Protein 8Z62 (pdb70)

Solvent-accessible surface area: 34309 Å² total; per-residue (Å²): 133,138,16,134,0,95,91,1,6,92,29,0,2,0,20,5,55,121,13,20,0,29,21,0,1,22,22,0,50,0,68,12,110,46,49,19,72,41,15,62,50,70,9,6,101,48,33,139,16,83,69,54,3,111,36,4,66,102,51,144,18,28,124,106,7,66,39,4,0,0,0,0,27,0,2,59,28,133,22,0,28,110,9,0,53,88,3,0,100,106,34,15,63,24,137,6,132,23,98,24,7,91,91,49,79,61,3,44,6,24,0,25,0,12,2,10,77,72,35,32,27,27,30,29,90,8,42,18,76,5,10,70,31,14,182,94,0,42,4,0,5,111,89,14,92,101,1,20,136,7,0,92,56,1,23,154,142,0,122,24,135,34,10,65,107,202,113,12,22,0,0,0,0,3,0,8,1,0,33,100,53,40,25,6,0,0,4,0,0,0,36,48,96,21,130,95,108,103,22,0,41,112,20,0,115,63,14,54,0,1,7,9,3,64,15,88,74,136,33,11,36,19,111,22,145,48,66,72,16,84,45,70,72,7,0,92,0,99,5,67,43,0,18,0,2,3,21,4,27,1,133,8,17,12,0,0,33,0,0,23,39,0,1,106,4,1,32,156,3,14,80,42,47,90,0,3,1,0,46,5,16,1,0,12,11,0,0,8,1,10,101,139,62,40,92,7,25,0,8,26,77,40,38,39,3,7,77,0,0,101,64,1,9,136,96,31,105,18,137,30,70,6,81,97,16,105,6,80,98,13,100,1,104,65,57,76,0,0,0,0,37,14,69,139,116,4,5,95,118,7,0,105,56,0,27,145,78,8,12,99,6,0,0,2,0,7,42,38,12,94,67,0,12,63,5,35,170,92,56,0,26,138,12,0,86,45,78,68,10,29,0,0,0,0,34,0,8,6,11,63,7,6,0,0,0,20,0,33,68,173,134,135,18,126,1,93,107,3,18,108,42,0,3,0,28,6,54,135,21,23,0,29,17,0,1,22,19,0,52,0,64,14,102,57,48,14,60,34,11,50,66,66,11,4,122,64,29,142,25,97,68,52,3,110,34,4,72,100,41,137,16,19,124,120,8,93,39,3,0,0,1,0,27,0,1,75,41,168,26,1,28,109,9,0,49,94,4,0,97,103,36,9,61,24,143,8,133,21,104,24,7,91,93,52,78,63,2,40,5,22,0,31,1,10,1,9,71,67,35,19,24,28,34,28,98,6,39,18,74,6,9,69,44,8,129,97,0,45,4,0,4,97,79,14,91,111,0,10,114,6,0,88,52,1,24,149,119,0,121,22,133,32,10,67,107,174,108,13,18,0,0,0,0,6,0,9,1,0,28,102,57,41,23,9,0,0,4,0,2,0,24,47,94,31,128,93,112,105,8,0,44,104,21,0,113,70,14,55,0,0,7,8,3,51,14,63,111,123,31,12,44,36,115,26,121,44,68,67,14,83,44,64,75,8,0,96,0,98,5,63,43,0,15,0,2,2,21,4,19,2,131,8,18,12,0,0,34,0,0,22,44,0,2,101,6,0,32,148,3,15,80,43,48,89,0,3,1,0,42,5,19,1,0,10,9,0,0,5,2,10,103,138,63,38,92,8,24,0,7,25,83,40,35,41,3,5,81,0,0,100,66,0,8,138,96,31,105,19,139,21,76,9,84,108,18,103,6,86,101,14,91,2,119,63,55,73,0,0,0,0,37,17,64,158,125,6,6,105,122,11,0,125,58,0,20,132,86,8,12,99,6,0,0,2,1,8,52,34,14,102,73,0,8,66,4,36,152,97,62,0,23,144,14,0,96,45,75,60,9,30,0,0,0,0,36,0,6,5,12,74,8,5,0,0,0,19,0,30,70,182

Nearest PDB structures (foldseek):
  8z62-assembly2_B  TM=1.000E+00  e=2.635E-93  Pyrococcus horikoshii OT3
  2jjq-assembly1_A  TM=8.998E-01  e=5.310E-49  Pyrococcus abyssi
  2vs1-assembly1_A  TM=9.097E-01  e=4.365E-47  Pyrococcus abyssi
  5xj1-assembly1_A  TM=8.289E-01  e=2.070E-36  Streptococcus pneumoniae TIGR4
  1uwv-assembly1_A  TM=7.934E-01  e=5.322E-33  Escherichia coli K-12

Radius of gyration: 30.61 Å; Cα contacts (8 Å, |Δi|>4): 1945; chains: 2; bounding box: 78×83×60 Å

Foldseek 3Di:
DWAFFAAAALQRFTDDPQETEFLAHHQWTKAADDWDDDPNGTYGPAIATPAAGPQFDPDVLGHGSDSDFFRQQRGDQVSLQVSLQVSLCVQQVDRAHEDEFPDQAQFFQKFKWWQEPVGTDTDDPDDSDTGDHCVSGRRHDPCVVLQRVLVVQLCVVVVWFGCHPQFTFWTIWMWGAQPPPGAIETETEGQDDDDPLVSNCVSVVVHQWYKYFHCPDPDNDRHHHIDTSDHDQWDWHAAPNFTFTHHSHFDDQTGRRLLVVVLVVQLVQDDDQEEEEELCFLNSNQQSSQVVPGAYEYEHQDPVRQVRNVVSCVVRVGDYHGDHDHSLPDQAAPGAEYEYEDPQQECPPSLQVCQPRHHFKYKYKDQHSNNVSVSCVVHNVNFKDWDHKHWYCRNPSGSTIIMITIIGGD/DWAFFAAADLQGFTDDPQETEFLAHHQWTKAADDWDDDVNGTYGPAIATPAAGPQFDPDVLGGGSDLDFFRQQRGDQVSLQVSLQVSLCVQQVDRAHEDEQPDQAQFWQKFKWWQEPVGTAGDDPDDVDGGPHCVSPRRHHPCVVLLRVLVVQLCVVVVWFGCNPQDTFWTIWMKGAQPVPGAIETETEGQDDDDPLPSNCVSVVVHQWYKYFHCPDPDPDGHHHIDTSDHDQWDWHAAPRFTFTHHSHFDDQTGRRLLVVVLVVQVVQDDDQEEEEECCFLNSNQQSSQVVPGAYEYEHQDPVSQVRNVVSCVVRVGDYHYYNDHSLPDQQPPGAEYEYEDPPQACPPSLQVCQPRHHFKYKYKDQPSNNVSCSCVVHNVNFKDWDHKHWYCRDPSGSTIIMITIIGGD

Secondary structure (DSSP, 8-state):
-EEE---B-TTSPEEETTEEETT--TT-EEEEEEEEEETTEEEEEEEEEEE--TTBPSSGGGT-S--SSBTTTTB-HHHHHHHHHHHHHHHHS---EEEPPS--SS-BSEEEEEEETTEEEE--SSSS-SBS-TTTS--S-TTHHHHHHHHHHHHHHTT---B-SS--SEEEEEEEE-TTT--EEEEEEESS----HHHHHHHTTT-SEEEEEE-SS--SS---EEEEEEE-SSEEEEETTEEEEE-TT----SBTTTHHHHHHHHHHH--SSEEEEES--SSHHHHHHHHTT-EEEEEES-HHHHHHHHHHHHHHT---EEEES-GGGS--TT-SEEEE---TT-STTHHHHHHHH--SEEEEEES-HHHHHHHHHHTGGGTEEEEEEEEE--STTS---EEEEEEEE-/-EEE---B-TTSPEEETTEEETT--TT-EEEEEEEEE-SS-EEEEEEEEEE--TTBPSSGGGT-S--SSBTTTTB-HHHHHHHHHHHHHHHH----EEEPPS--SS-BSEEEEEEETTEEEE--SSSS-SBS-TTSS--S-TTHHHHHHHHHHHHHHTT---B-SS--SEEEEEEEE-TTT--EEEEEEESS----HHHHHHHTTT-SEEEEEE-SS-SSS---EEEEEEE-S-EEEEETTEEEEE-TT----SBTTTHHHHHHHHHHH--SSEEEEES-TTSHHHHHHHHTT-EEEEEES-HHHHHHHHHHHHHHT---EEEES-GGG---TT-SEEEE---TT-STTHHHHHHHH--SEEEEEES-HHHHHHHHHHTGGGTEEEEEEEEE--STTS---EEEEEEEE-

InterPro domains:
  IPR010280 (Uracil-5)-methyltransferase family [PF05958] (244-411)
  IPR010280 (Uracil-5)-methyltransferase family [PS51687] (70-412)
  IPR010280 (Uracil-5)-methyltransferase family [PTHR11061] (5-409)
  IPR012340 Nucleic acid-binding, OB-fold [G3DSA:2.40.50.140] (3-59)
  IPR029063 S-adenosyl-L-methionine-dependent methyltransferase superfamily [G3DSA:3.40.50.150] (71-406)
  IPR029063 S-adenosyl-L-methionine-dependent methyltransferase superfamily [SSF53335] (58-411)
  IPR030391 RNA methyltransferase TrmA, conserved site [PS01231] (394-404)
  IPR048845 tRNA (uracil(54)-C(5))/23S rRNA (uracil(747)-C(5))-methyltransferase, TRAM domain [PF21579] (3-57)

Sequence (820 aa):
MRGKITKINENGLGVLGNILVPFAYPGDEVEVTETRERFGKIIARDFKLMTPSPLRIPGKCSHFGKCGGCLWQGLRYREQLKLKEEIFKRITGIEAEIKGSPRIWYFRNISNFIITVNGIGFKEFGMPKTVVNIRRECPIFSERTPKYLKALKDFLRESNLKPWNWREGDVHYLQVREGKFTGEVMVNIIAHVPLNYREALMEAFNFADSIYWSLKADKKDDPRGFPTLVLGNEVIREKVEGITYLIHPSVFFQTNSYALPLLLKSVEKFCEGSKVLDLYSGIGTLSLYLAKRGFEVTGVEVNGTSVEMAKRSAEINSINATFIQGKAEDAELEGYETLIVDPPRKGLKEFSRRIVKKGPNTLIYVSCNPLRFILDYRNYLSEAYKVDDALLIDMFFPHTPHIEAVIKLVRRMRGKITKINENGLGVLGNILVPFAYPGDEVEVTETRERFGKIIARDFKLMTPSPLRIPGKCSHFGKCGGCLWQGLRYREQLKLKEEIFKRITGIEAEIKGSPRIWYFRNISNFIITVNGIGFKEFGMPKTVVNIRECPIFSERTPKYLKALKDFLRESNLKPWNWREGDVHYLQVREGKFTGEVMVNIIAHVPLNYREALMEAFNFADSIYWSLKADKKDDPRGFPTLVLGNEVIREKVEGITYLIHPSVFFQTNSYALPLLLKSVEKFCEGSKVLDLYSGIGTLSLYLAKRGFEVTGVEVNGTSVEMAKRSAEINSINATFIQGKAEDAELEGYETLIVDPPRKGLKEFSRRIVKKGPNTLIYVSCNPLRFILDYRNYLSEAYKVDDALLIDMFFPHTPHIEAVIKLVRR

B-factor: mean 48.15, std 21.45, range [0.5, 160.43]

Organism: Pyrococcus horikoshii (strain ATCC 700860 / DSM 12428 / JCM 9974 / NBRC 100139 / OT-3) (NCBI:txid70601)

Structure (mmCIF, N/CA/C/O backbone):
data_8Z62
#
_entry.id   8Z62
#
_cell.length_a   91.890
_cell.length_b   96.610
_cell.length_c   122.400
_cell.angle_alpha   90.00
_cell.angle_beta   90.00
_cell.angle_gamma   90.00
#
_symmetry.space_group_name_H-M   'P 21 21 21'
#
loop_
_entity.id
_entity.type
_entity.pdbx_description
1 polymer '23S rRNA (uracil(747)-C(5))-methyltransferase'
2 non-polymer 'SODIUM ION'
3 non-polymer 'SULFATE ION'
4 non-polymer 1,2-ETHANEDIOL
5 non-polymer DI(HYDROXYETHYL)ETHER
6 water water
#
loop_
_atom_site.group_PDB
_atom_site.id
_atom_site.type_symbol
_atom_site.label_atom_id
_atom_site.label_alt_id
_atom_site.label_comp_id
_atom_site.label_asym_id
_atom_site.label_entity_id
_atom_site.label_seq_id
_atom_site.pdbx_PDB_ins_code
_atom_site.Cartn_x
_atom_site.Cartn_y
_atom_site.Cartn_z
_atom_site.occupancy
_atom_site.B_iso_or_equiv
_atom_site.auth_seq_id
_atom_site.auth_comp_id
_atom_site.auth_asym_id
_atom_site.auth_atom_id
_atom_site.pdbx_PDB_model_num
ATOM 1 N N . MET A 1 3 ? -38.714 29.988 -19.734 1.00 64.83 3 MET A N 1
ATOM 2 C CA . MET A 1 3 ? -39.207 28.643 -19.315 1.00 70.00 3 MET A CA 1
ATOM 3 C C . MET A 1 3 ? -38.949 28.440 -17.822 1.00 64.44 3 MET A C 1
ATOM 4 O O . MET A 1 3 ? -37.826 28.539 -17.352 1.00 65.13 3 MET A O 1
ATOM 9 N N . ARG A 1 4 ? -40.013 28.133 -17.083 1.00 62.76 4 ARG A N 1
ATOM 10 C CA . ARG A 1 4 ? -39.956 27.908 -15.649 1.00 61.72 4 ARG A CA 1
ATOM 11 C C . ARG A 1 4 ? -40.526 26.515 -15.386 1.00 55.24 4 ARG A C 1
ATOM 12 O O . ARG A 1 4 ? -41.370 26.065 -16.149 1.00 55.78 4 ARG A O 1
ATOM 20 N N . GLY A 1 5 ? -40.048 25.806 -14.352 1.00 49.39 5 GLY A N 1
ATOM 21 C CA . GLY A 1 5 ? -40.557 24.472 -14.057 1.00 45.64 5 GLY A CA 1
ATOM 22 C C . GLY A 1 5 ? -39.783 23.771 -12.949 1.00 42.25 5 GLY A C 1
ATOM 23 O O . GLY A 1 5 ? -38.913 24.364 -12.338 1.00 40.15 5 GLY A O 1
ATOM 24 N N . LYS A 1 6 ? -40.125 22.505 -12.688 1.00 42.47 6 LYS A N 1
ATOM 25 C CA . LYS A 1 6 ? -39.441 21.698 -11.690 1.00 42.71 6 LYS A CA 1
ATOM 26 C C . LYS A 1 6 ? -38.550 20.693 -12.405 1.00 40.63 6 LYS A C 1
ATOM 27 O O . LYS A 1 6 ? -39.002 20.026 -13.333 1.00 43.06 6 LYS A O 1
ATOM 33 N N . ILE A 1 7 ? -37.293 20.595 -11.954 1.00 37.30 7 ILE A N 1
ATOM 34 C CA . ILE A 1 7 ? -36.326 19.665 -12.505 1.00 35.07 7 ILE A CA 1
ATOM 35 C C . ILE A 1 7 ? -36.734 18.256 -12.113 1.00 34.57 7 ILE A C 1
ATOM 36 O O . ILE A 1 7 ? -36.963 17.974 -10.944 1.00 32.97 7 ILE A O 1
ATOM 41 N N . THR A 1 8 ? -36.792 17.377 -13.107 1.00 36.65 8 THR A N 1
ATOM 42 C CA . THR A 1 8 ? -37.444 16.082 -12.951 1.00 40.84 8 THR A CA 1
ATOM 43 C C . THR A 1 8 ? -36.386 14.996 -12.753 1.00 40.39 8 THR A C 1
ATOM 44 O O . THR A 1 8 ? -36.521 14.160 -11.873 1.00 39.60 8 THR A O 1
ATOM 48 N N . LYS A 1 9 ? -35.325 15.024 -13.562 1.00 41.09 9 LYS A N 1
ATOM 49 C CA . LYS A 1 9 ? -34.219 14.108 -13.361 1.00 43.76 9 LYS A CA 1
ATOM 50 C C . LYS A 1 9 ? -32.903 14.809 -13.692 1.00 38.80 9 LYS A C 1
ATOM 51 O O . LYS A 1 9 ? -32.909 15.963 -14.073 1.00 35.34 9 LYS A O 1
ATOM 57 N N . ILE A 1 10 ? -31.775 14.113 -13.514 1.00 37.58 10 ILE A N 1
ATOM 58 C CA . ILE A 1 10 ? -30.526 14.515 -14.144 1.00 36.42 10 ILE A CA 1
ATOM 59 C C . ILE A 1 10 ? -30.279 13.582 -15.312 1.00 36.02 10 ILE A C 1
ATOM 60 O O . ILE A 1 10 ? -30.669 12.428 -15.245 1.00 38.93 10 ILE A O 1
ATOM 65 N N . ASN A 1 11 ? -29.575 14.088 -16.328 1.00 35.61 11 ASN A N 1
ATOM 66 C CA . ASN A 1 11 ? -29.183 13.304 -17.485 1.00 35.97 11 ASN A CA 1
ATOM 67 C C . ASN A 1 11 ? -27.880 12.573 -17.160 1.00 37.49 11 ASN A C 1
ATOM 68 O O . ASN A 1 11 ? -27.384 12.657 -16.033 1.00 37.47 11 ASN A O 1
ATOM 73 N N . GLU A 1 12 ? -27.347 11.863 -18.162 1.00 40.52 12 GLU A N 1
ATOM 74 C CA . GLU A 1 12 ? -26.205 10.968 -17.999 1.00 42.01 12 GLU A CA 1
ATOM 75 C C . GLU A 1 12 ? -24.986 11.775 -17.543 1.00 39.26 12 GLU A C 1
ATOM 76 O O . GLU A 1 12 ? -24.264 11.324 -16.662 1.00 39.24 12 GLU A O 1
ATOM 82 N N . ASN A 1 13 ? -24.828 12.999 -18.069 1.00 37.71 13 ASN A N 1
ATOM 83 C CA . ASN A 1 13 ? -23.703 13.873 -17.759 1.00 36.58 13 ASN A CA 1
ATOM 84 C C . ASN A 1 13 ? -23.927 14.716 -16.502 1.00 34.08 13 ASN A C 1
ATOM 85 O O . ASN A 1 13 ? -23.097 15.571 -16.200 1.00 32.78 13 ASN A O 1
ATOM 90 N N . GLY A 1 14 ? -25.066 14.548 -15.816 1.00 33.44 14 GLY A N 1
ATOM 91 C CA . GLY A 1 14 ? -25.259 15.137 -14.494 1.00 31.49 14 GLY A CA 1
ATOM 92 C C . GLY A 1 14 ? -25.898 16.520 -14.527 1.00 29.53 14 GLY A C 1
ATOM 93 O O . GLY A 1 14 ? -25.932 17.227 -13.517 1.00 29.05 14 GLY A O 1
ATOM 94 N N . LEU A 1 15 ? -26.394 16.884 -15.711 1.00 28.48 15 LEU A N 1
ATOM 95 C CA . LEU A 1 15 ? -27.131 18.123 -15.911 1.00 28.15 15 LEU A CA 1
ATOM 96 C C . LEU A 1 15 ? -28.603 17.890 -15.576 1.00 27.32 15 LEU A C 1
ATOM 97 O O . LEU A 1 15 ? -29.142 16.867 -15.946 1.00 27.90 15 LEU A O 1
ATOM 102 N N . GLY A 1 16 ? -29.247 18.844 -14.901 1.00 26.40 16 GLY A N 1
ATOM 103 C CA . GLY A 1 16 ? -30.662 18.730 -14.584 1.00 26.31 16 GLY A CA 1
ATOM 104 C C . GLY A 1 16 ? -31.543 18.927 -15.811 1.00 26.12 16 GLY A C 1
ATOM 105 O O . GLY A 1 16 ? -31.270 19.801 -16.614 1.00 26.48 16 GLY A O 1
ATOM 106 N N . VAL A 1 17 ? -32.605 18.126 -15.934 1.00 26.16 17 VAL A N 1
ATOM 107 C CA . VAL A 1 17 ? -33.471 18.155 -17.102 1.00 26.77 17 VAL A CA 1
ATOM 108 C C . VAL A 1 17 ? -34.726 18.967 -16.806 1.00 27.57 17 VAL A C 1
ATOM 109 O O . VAL A 1 17 ? -35.412 18.723 -15.818 1.00 27.73 17 VAL A O 1
ATOM 113 N N . LEU A 1 18 ? -35.015 19.903 -17.718 1.00 28.19 18 LEU A N 1
ATOM 114 C CA . LEU A 1 18 ? -36.238 20.677 -17.685 1.00 29.61 18 LEU A CA 1
ATOM 115 C C . LEU A 1 18 ? -36.885 20.651 -19.057 1.00 30.88 18 LEU A C 1
ATOM 116 O O . LEU A 1 18 ? -36.599 21.494 -19.896 1.00 31.18 18 LEU A O 1
ATOM 121 N N . GLY A 1 19 ? -37.780 19.686 -19.247 1.00 32.10 19 GLY A N 1
ATOM 122 C CA . GLY A 1 19 ? -38.288 19.400 -20.566 1.00 33.58 19 GLY A CA 1
ATOM 123 C C . GLY A 1 19 ? -37.106 19.160 -21.481 1.00 34.19 19 GLY A C 1
ATOM 124 O O . GLY A 1 19 ? -36.206 18.408 -21.114 1.00 33.17 19 GLY A O 1
ATOM 125 N N . ASN A 1 20 ? -37.072 19.896 -22.598 1.00 36.52 20 ASN A N 1
ATOM 126 C CA . ASN A 1 20 ? -36.024 19.733 -23.586 1.00 37.95 20 ASN A CA 1
ATOM 127 C C . ASN A 1 20 ? -34.936 20.794 -23.372 1.00 35.83 20 ASN A C 1
ATOM 128 O O . ASN A 1 20 ? -34.308 21.238 -24.318 1.00 35.97 20 ASN A O 1
ATOM 133 N N . ILE A 1 21 ? -34.729 21.202 -22.118 1.00 34.17 21 ILE A N 1
ATOM 134 C CA . ILE A 1 21 ? -33.641 22.069 -21.725 1.00 32.53 21 ILE A CA 1
ATOM 135 C C . ILE A 1 21 ? -32.775 21.257 -20.780 1.00 31.18 21 ILE A C 1
ATOM 136 O O . ILE A 1 21 ? -33.300 20.410 -20.077 1.00 32.18 21 ILE A O 1
ATOM 141 N N . LEU A 1 22 ? -31.462 21.488 -20.802 1.00 29.69 22 LEU A N 1
ATOM 142 C CA . LEU A 1 22 ? -30.546 20.942 -19.807 1.00 27.63 22 LEU A CA 1
ATOM 143 C C . LEU A 1 22 ? -30.005 22.109 -18.989 1.00 26.20 22 LEU A C 1
ATOM 144 O O . LEU A 1 22 ? -29.517 23.083 -19.547 1.00 25.67 22 LEU A O 1
ATOM 149 N N . VAL A 1 23 ? -30.102 22.000 -17.669 1.00 25.39 23 VAL A N 1
ATOM 150 C CA . VAL A 1 23 ? -29.758 23.088 -16.780 1.00 25.02 23 VAL A CA 1
ATOM 151 C C . VAL A 1 23 ? -28.598 22.642 -15.903 1.00 24.41 23 VAL A C 1
ATOM 152 O O . VAL A 1 23 ? -28.790 21.850 -14.987 1.00 24.31 23 VAL A O 1
ATOM 156 N N . PRO A 1 24 ? -27.357 23.098 -16.185 1.00 24.77 24 PRO A N 1
ATOM 157 C CA . PRO A 1 24 ? -26.216 22.841 -15.298 1.00 24.38 24 PRO A CA 1
ATOM 158 C C . PRO A 1 24 ? -26.481 23.375 -13.893 1.00 24.30 24 PRO A C 1
ATOM 159 O O . PRO A 1 24 ? -27.078 24.437 -13.746 1.00 23.90 24 PRO A O 1
ATOM 163 N N . PHE A 1 25 ? -26.047 22.589 -12.893 1.00 24.77 25 PHE A N 1
ATOM 164 C CA . PHE A 1 25 ? -26.038 22.952 -11.479 1.00 26.02 25 PHE A CA 1
ATOM 165 C C . PHE A 1 25 ? -27.421 22.896 -10.829 1.00 26.97 25 PHE A C 1
ATOM 166 O O . PHE A 1 25 ? -27.545 23.052 -9.614 1.00 27.23 25 PHE A O 1
ATOM 174 N N . ALA A 1 26 ? -28.454 22.712 -11.652 1.00 27.49 26 ALA A N 1
ATOM 175 C CA . ALA A 1 26 ? -29.768 22.344 -11.164 1.00 28.52 26 ALA A CA 1
ATOM 176 C C . ALA A 1 26 ? -29.809 20.847 -10.886 1.00 28.21 26 ALA A C 1
ATOM 177 O O . ALA A 1 26 ? -29.158 20.069 -11.586 1.00 28.62 26 ALA A O 1
ATOM 179 N N . TYR A 1 27 ? -30.588 20.470 -9.869 1.00 28.80 27 TYR A N 1
ATOM 180 C CA . TYR A 1 27 ? -30.703 19.083 -9.463 1.00 29.75 27 TYR A CA 1
ATOM 181 C C . TYR A 1 27 ? -32.174 18.684 -9.365 1.00 30.28 27 TYR A C 1
ATOM 182 O O . TYR A 1 27 ? -33.033 19.546 -9.268 1.00 30.61 27 TYR A O 1
ATOM 191 N N . PRO A 1 28 ? -32.506 17.370 -9.332 1.00 30.69 28 PRO A N 1
ATOM 192 C CA . PRO A 1 28 ? -33.881 16.914 -9.171 1.00 31.65 28 PRO A CA 1
ATOM 193 C C . PRO A 1 28 ? -34.524 17.558 -7.955 1.00 32.99 28 PRO A C 1
ATOM 194 O O . PRO A 1 28 ? -33.943 17.572 -6.870 1.00 34.35 28 PRO A O 1
ATOM 198 N N . GLY A 1 29 ? -35.709 18.124 -8.174 1.00 33.50 29 GLY A N 1
ATOM 199 C CA . GLY A 1 29 ? -36.486 18.726 -7.108 1.00 33.24 29 GLY A CA 1
ATOM 200 C C . GLY A 1 29 ? -36.419 20.240 -7.170 1.00 32.48 29 GLY A C 1
ATOM 201 O O . GLY A 1 29 ? -37.235 20.911 -6.566 1.00 32.53 29 GLY A O 1
ATOM 202 N N . ASP A 1 30 ? -35.450 20.777 -7.907 1.00 32.25 30 ASP A N 1
ATOM 203 C CA . ASP A 1 30 ? -35.306 22.216 -7.968 1.00 33.18 30 ASP A CA 1
ATOM 204 C C . ASP A 1 30 ? -36.476 22.777 -8.746 1.00 35.40 30 ASP A C 1
ATOM 205 O O . ASP A 1 30 ? -36.935 22.164 -9.701 1.00 34.54 30 ASP A O 1
ATOM 210 N N . GLU A 1 31 ? -36.977 23.911 -8.262 1.00 39.71 31 GLU A N 1
ATOM 211 C CA . GLU A 1 31 ? -37.898 24.729 -9.025 1.00 43.80 31 GLU A CA 1
ATOM 212 C C . GLU A 1 31 ? -37.060 25.894 -9.546 1.00 43.01 31 GLU A C 1
ATOM 213 O O . GLU A 1 31 ? -36.445 26.611 -8.754 1.00 41.81 31 GLU A O 1
ATOM 219 N N . VAL A 1 32 ? -36.985 26.011 -10.881 1.00 42.17 32 VAL A N 1
ATOM 220 C CA . VAL A 1 32 ? -36.023 26.876 -11.542 1.00 39.59 32 VAL A CA 1
ATOM 221 C C . VAL A 1 32 ? -36.756 27.788 -12.517 1.00 40.95 32 VAL A C 1
ATOM 222 O O . VAL A 1 32 ? -37.882 27.526 -12.925 1.00 38.05 32 VAL A O 1
ATOM 226 N N . GLU A 1 33 ? -36.025 28.835 -12.911 1.00 44.85 33 GLU A N 1
ATOM 227 C CA . GLU A 1 33 ? -36.440 29.816 -13.899 1.00 46.51 33 GLU A CA 1
ATOM 228 C C . GLU A 1 33 ? -35.209 30.088 -14.763 1.00 44.43 33 GLU A C 1
ATOM 229 O O . GLU A 1 33 ? -34.173 30.461 -14.231 1.00 40.55 33 GLU A O 1
ATOM 235 N N . VAL A 1 34 ? -35.305 29.824 -16.071 1.00 46.78 34 VAL A N 1
ATOM 236 C CA . VAL A 1 34 ? -34.177 29.955 -16.982 1.00 47.90 34 VAL A CA 1
ATOM 237 C C . VAL A 1 34 ? -34.395 31.192 -17.831 1.00 49.37 34 VAL A C 1
ATOM 238 O O . VAL A 1 34 ? -35.482 31.379 -18.347 1.00 45.97 34 VAL A O 1
ATOM 242 N N . THR A 1 35 ? -33.334 31.982 -18.015 1.00 56.53 35 THR A N 1
ATOM 243 C CA . THR A 1 35 ? -33.425 33.268 -18.697 1.00 62.95 35 THR A CA 1
ATOM 244 C C . THR A 1 35 ? -32.804 33.188 -20.090 1.00 61.52 35 THR A C 1
ATOM 245 O O . THR A 1 35 ? -33.421 33.599 -21.069 1.00 57.64 35 THR A O 1
ATOM 249 N N . GLU A 1 36 ? -31.555 32.707 -20.149 1.00 62.10 36 GLU A N 1
ATOM 250 C CA . GLU A 1 36 ? -30.858 32.523 -21.408 1.00 63.79 36 GLU A CA 1
ATOM 251 C C . GLU A 1 36 ? -30.513 31.049 -21.546 1.00 52.17 36 GLU A C 1
ATOM 252 O O . GLU A 1 36 ? -30.119 30.414 -20.574 1.00 48.60 36 GLU A O 1
ATOM 258 N N . THR A 1 37 ? -30.665 30.549 -22.774 1.00 47.55 37 THR A N 1
ATOM 259 C CA . THR A 1 37 ? -30.149 29.255 -23.174 1.00 45.70 37 THR A CA 1
ATOM 260 C C . THR A 1 37 ? -29.177 29.420 -24.337 1.00 44.62 37 THR A C 1
ATOM 261 O O . THR A 1 37 ? -29.065 30.485 -24.914 1.00 46.60 37 THR A O 1
ATOM 265 N N . ARG A 1 38 ? -28.465 28.346 -24.667 1.00 42.62 38 ARG A N 1
ATOM 266 C CA . ARG A 1 38 ? -27.538 28.365 -25.774 1.00 42.56 38 ARG A CA 1
ATOM 267 C C . ARG A 1 38 ? -27.579 26.994 -26.452 1.00 40.81 38 ARG A C 1
ATOM 268 O O . ARG A 1 38 ? -27.530 25.979 -25.770 1.00 37.46 38 ARG A O 1
ATOM 276 N N . GLU A 1 39 ? -27.701 26.975 -27.788 1.00 42.39 39 GLU A N 1
ATOM 277 C CA . GLU A 1 39 ? -27.616 25.752 -28.577 1.00 43.28 39 GLU A CA 1
ATOM 278 C C . GLU A 1 39 ? -26.207 25.179 -28.403 1.00 40.50 39 GLU A C 1
ATOM 279 O O . GLU A 1 39 ? -25.239 25.924 -28.391 1.00 39.88 39 GLU A O 1
ATOM 285 N N . ARG A 1 40 ? -26.099 23.867 -28.178 1.00 38.77 40 ARG A N 1
ATOM 286 C CA . ARG A 1 40 ? -24.825 23.192 -28.017 1.00 37.12 40 ARG A CA 1
ATOM 287 C C . ARG A 1 40 ? -24.890 21.817 -28.662 1.00 36.34 40 ARG A C 1
ATOM 288 O O . ARG A 1 40 ? -25.239 20.855 -27.987 1.00 36.28 40 ARG A O 1
ATOM 296 N N . PHE A 1 41 ? -24.559 21.744 -29.959 1.00 36.38 41 PHE A N 1
ATOM 297 C CA . PHE A 1 41 ? -24.582 20.504 -30.730 1.00 35.50 41 PHE A CA 1
ATOM 298 C C . PHE A 1 41 ? -25.937 19.812 -30.592 1.00 34.63 41 PHE A C 1
ATOM 299 O O . PHE A 1 41 ? -26.029 18.652 -30.203 1.00 33.92 41 PHE A O 1
ATOM 307 N N . GLY A 1 42 ? -27.003 20.556 -30.871 1.00 34.81 42 GLY A N 1
ATOM 308 C CA . GLY A 1 42 ? -28.339 19.987 -30.917 1.00 34.89 42 GLY A CA 1
ATOM 309 C C . GLY A 1 42 ? -28.949 19.735 -29.542 1.00 33.10 42 GLY A C 1
ATOM 310 O O . GLY A 1 42 ? -29.972 19.069 -29.464 1.00 33.13 42 GLY A O 1
ATOM 311 N N . LYS A 1 43 ? -28.363 20.288 -28.477 1.00 31.82 43 LYS A N 1
ATOM 312 C CA . LYS A 1 43 ? -29.023 20.313 -27.186 1.00 31.39 43 LYS A CA 1
ATOM 313 C C . LYS A 1 43 ? -29.183 21.769 -26.791 1.00 31.69 43 LYS A C 1
ATOM 314 O O . LYS A 1 43 ? -28.321 22.561 -27.106 1.00 32.86 43 LYS A O 1
ATOM 320 N N . ILE A 1 44 ? -30.304 22.135 -26.163 1.00 31.99 44 ILE A N 1
ATOM 321 C CA . ILE A 1 44 ? -30.471 23.456 -25.580 1.00 31.75 44 ILE A CA 1
ATOM 322 C C . ILE A 1 44 ? -29.996 23.406 -24.129 1.00 30.94 44 ILE A C 1
ATOM 323 O O . ILE A 1 44 ? -30.521 22.655 -23.325 1.00 29.75 44 ILE A O 1
ATOM 328 N N . ILE A 1 45 ? -28.996 24.219 -23.802 1.00 31.82 45 ILE A N 1
ATOM 329 C CA . ILE A 1 45 ? -28.414 24.263 -22.475 1.00 32.53 45 ILE A CA 1
ATOM 330 C C . ILE A 1 45 ? -28.662 25.638 -21.862 1.00 33.89 45 ILE A C 1
ATOM 331 O O . ILE A 1 45 ? -28.382 26.653 -22.479 1.00 33.76 45 ILE A O 1
ATOM 336 N N . ALA A 1 46 ? -29.071 25.650 -20.592 1.00 36.03 46 ALA A N 1
ATOM 337 C CA . ALA A 1 46 ? -29.302 26.871 -19.836 1.00 36.31 46 ALA A CA 1
ATOM 338 C C . ALA A 1 46 ? -27.978 27.570 -19.595 1.00 36.56 46 ALA A C 1
ATOM 339 O O . ALA A 1 46 ? -27.055 26.971 -19.059 1.00 35.94 46 ALA A O 1
ATOM 341 N N . ARG A 1 47 ? -27.924 28.851 -19.947 1.00 41.16 47 ARG A N 1
ATOM 342 C CA . ARG A 1 47 ? -26.741 29.664 -19.723 1.00 47.12 47 ARG A CA 1
ATOM 343 C C . ARG A 1 47 ? -26.706 30.112 -18.261 1.00 42.87 47 ARG A C 1
ATOM 344 O O . ARG A 1 47 ? -25.640 30.225 -17.692 1.00 42.01 47 ARG A O 1
ATOM 352 N N . ASP A 1 48 ? -27.862 30.397 -17.661 1.00 42.09 48 ASP A N 1
ATOM 353 C CA . ASP A 1 48 ? -27.969 30.658 -16.233 1.00 42.28 48 ASP A CA 1
ATOM 354 C C . ASP A 1 48 ? -29.413 30.356 -15.832 1.00 38.98 48 ASP A C 1
ATOM 355 O O . ASP A 1 48 ? -30.307 30.311 -16.692 1.00 37.34 48 ASP A O 1
ATOM 360 N N . PHE A 1 49 ? -29.636 30.192 -14.520 1.00 35.65 49 PHE A N 1
ATOM 361 C CA . PHE A 1 49 ? -30.982 30.033 -14.003 1.00 35.04 49 PHE A CA 1
ATOM 362 C C . PHE A 1 49 ? -31.103 30.725 -12.654 1.00 34.33 49 PHE A C 1
ATOM 363 O O . PHE A 1 49 ? -30.101 30.941 -12.001 1.00 33.61 49 PHE A O 1
ATOM 371 N N . LYS A 1 50 ? -32.336 31.074 -12.262 1.00 35.82 50 LYS A N 1
ATOM 372 C CA . LYS A 1 50 ? -32.631 31.480 -10.900 1.00 36.68 50 LYS A CA 1
ATOM 373 C C . LYS A 1 50 ? -33.303 30.314 -10.178 1.00 33.35 50 LYS A C 1
ATOM 374 O O . LYS A 1 50 ? -34.282 29.764 -10.668 1.00 32.46 50 LYS A O 1
ATOM 380 N N . LEU A 1 51 ? -32.761 29.962 -9.008 1.00 30.76 51 LEU A N 1
ATOM 381 C CA . LEU A 1 51 ? -33.321 28.925 -8.167 1.00 30.12 51 LEU A CA 1
ATOM 382 C C . LEU A 1 51 ? -34.525 29.462 -7.386 1.00 31.17 51 LEU A C 1
ATOM 383 O O . LEU A 1 51 ? -34.388 30.210 -6.432 1.00 31.52 51 LEU A O 1
ATOM 388 N N . MET A 1 52 ? -35.728 29.042 -7.757 1.00 31.92 52 MET A N 1
ATOM 389 C CA . MET A 1 52 ? -36.927 29.477 -7.071 1.00 33.67 52 MET A CA 1
ATOM 390 C C . MET A 1 52 ? -37.134 28.707 -5.762 1.00 33.27 52 MET A C 1
ATOM 391 O O . MET A 1 52 ? -37.387 29.314 -4.722 1.00 33.72 52 MET A O 1
ATOM 396 N N . THR A 1 53 ? -37.079 27.363 -5.820 1.00 31.95 53 THR A N 1
ATOM 397 C CA . THR A 1 53 ? -37.252 26.515 -4.647 1.00 30.47 53 THR A CA 1
ATOM 398 C C . THR A 1 53 ? -36.161 25.444 -4.615 1.00 28.04 53 THR A C 1
ATOM 399 O O . THR A 1 53 ? -35.943 24.733 -5.586 1.00 27.15 53 THR A O 1
ATOM 403 N N . PRO A 1 54 ? -35.474 25.246 -3.477 1.00 26.88 54 PRO A N 1
ATOM 404 C CA . PRO A 1 54 ? -34.379 24.292 -3.414 1.00 25.77 54 PRO A CA 1
ATOM 405 C C . PRO A 1 54 ? -34.903 22.870 -3.328 1.00 25.75 54 PRO A C 1
ATOM 406 O O . PRO A 1 54 ? -35.829 22.610 -2.572 1.00 26.57 54 PRO A O 1
ATOM 410 N N . SER A 1 55 ? -34.287 21.941 -4.063 1.00 25.09 55 SER A N 1
ATOM 411 C CA . SER A 1 55 ? -34.665 20.549 -3.869 1.00 25.57 55 SER A CA 1
ATOM 412 C C . SER A 1 55 ? -34.266 20.149 -2.458 1.00 25.80 55 SER A C 1
ATOM 413 O O . SER A 1 55 ? -33.298 20.674 -1.899 1.00 25.02 55 SER A O 1
ATOM 416 N N . PRO A 1 56 ? -35.005 19.199 -1.849 1.00 26.71 56 PRO A N 1
ATOM 417 C CA . PRO A 1 56 ? -34.604 18.647 -0.549 1.00 27.28 56 PRO A CA 1
ATOM 418 C C . PRO A 1 56 ? -33.219 17.992 -0.549 1.00 26.30 56 PRO A C 1
ATOM 419 O O . PRO A 1 56 ? -32.687 17.680 0.507 1.00 26.13 56 PRO A O 1
ATOM 423 N N . LEU A 1 57 ? -32.630 17.808 -1.733 1.00 25.79 57 LEU A N 1
ATOM 424 C CA . LEU A 1 57 ? -31.346 17.135 -1.854 1.00 25.67 57 LEU A CA 1
ATOM 425 C C . LEU A 1 57 ? -30.180 18.080 -1.573 1.00 24.96 57 LEU A C 1
ATOM 426 O O . LEU A 1 57 ? -29.066 17.615 -1.336 1.00 24.59 57 LEU A O 1
ATOM 431 N N . ARG A 1 58 ? -30.418 19.397 -1.665 1.00 24.96 58 ARG A N 1
ATOM 432 C CA . ARG A 1 58 ? -29.342 20.375 -1.578 1.00 23.96 58 ARG A CA 1
ATOM 433 C C . ARG A 1 58 ? -28.862 20.481 -0.134 1.00 24.05 58 ARG A C 1
ATOM 434 O O . ARG A 1 58 ? -29.626 20.288 0.807 1.00 24.70 58 ARG A O 1
ATOM 442 N N . ILE A 1 59 ? -27.575 20.789 0.014 1.00 23.84 59 ILE A N 1
ATOM 443 C CA . ILE A 1 59 ? -27.014 21.167 1.301 1.00 24.92 59 ILE A CA 1
ATOM 444 C C . ILE A 1 59 ? -27.779 22.385 1.783 1.00 26.11 59 ILE A C 1
ATOM 445 O O . ILE A 1 59 ? -27.883 23.361 1.057 1.00 26.81 59 ILE A O 1
ATOM 450 N N . PRO A 1 60 ? -28.340 22.393 2.997 1.00 27.58 60 PRO A N 1
ATOM 451 C CA . PRO A 1 60 ? -29.024 23.585 3.476 1.00 29.49 60 PRO A CA 1
ATOM 452 C C . PRO A 1 60 ? -27.971 24.668 3.640 1.00 30.61 60 PRO A C 1
ATOM 453 O O . PRO A 1 60 ? -26.801 24.349 3.861 1.00 29.84 60 PRO A O 1
ATOM 457 N N . GLY A 1 61 ? -28.409 25.926 3.485 1.00 33.03 61 GLY A N 1
ATOM 458 C CA . GLY A 1 61 ? -27.522 27.073 3.541 1.00 35.11 61 GLY A CA 1
ATOM 459 C C . GLY A 1 61 ? -27.485 27.841 2.226 1.00 36.66 61 GLY A C 1
ATOM 460 O O . GLY A 1 61 ? -28.515 27.989 1.588 1.00 35.51 61 GLY A O 1
ATOM 461 N N . LYS A 1 62 ? -26.289 28.296 1.822 1.00 40.21 62 LYS A N 1
ATOM 462 C CA . LYS A 1 62 ? -26.172 29.114 0.623 1.00 43.83 62 LYS A CA 1
ATOM 463 C C . LYS A 1 62 ? -26.490 28.259 -0.584 1.00 39.67 62 LYS A C 1
ATOM 464 O O . LYS A 1 62 ? -27.033 28.760 -1.565 1.00 39.46 62 LYS A O 1
ATOM 470 N N . CYS A 1 63 ? -26.262 26.967 -0.414 1.00 38.53 63 CYS A N 1
ATOM 471 C CA . CYS A 1 63 ? -26.442 25.982 -1.501 1.00 36.97 63 CYS A CA 1
ATOM 472 C C . CYS A 1 63 ? -27.925 25.711 -1.741 1.00 35.72 63 CYS A C 1
ATOM 473 O O . CYS A 1 63 ? -28.224 25.014 -2.715 1.00 34.19 63 CYS A O 1
ATOM 476 N N . SER A 1 64 ? -28.799 26.250 -0.893 1.00 36.46 64 SER A N 1
ATOM 477 C CA . SER A 1 64 ? -30.235 26.099 -1.070 1.00 36.89 64 SER A CA 1
ATOM 478 C C . SER A 1 64 ? -30.879 27.438 -1.449 1.00 38.21 64 SER A C 1
ATOM 479 O O . SER A 1 64 ? -32.098 27.544 -1.510 1.00 38.55 64 SER A O 1
ATOM 482 N N . HIS A 1 65 ? -30.051 28.461 -1.699 1.00 38.26 65 HIS A N 1
ATOM 483 C CA . HIS A 1 65 ? -30.510 29.787 -2.074 1.00 40.75 65 HIS A CA 1
ATOM 484 C C . HIS A 1 65 ? -30.024 30.130 -3.478 1.00 38.96 65 HIS A C 1
ATOM 485 O O . HIS A 1 65 ? -30.706 30.794 -4.255 1.00 40.91 65 HIS A O 1
ATOM 492 N N . PHE A 1 66 ? -28.808 29.693 -3.787 1.00 37.04 66 PHE A N 1
ATOM 493 C CA . PHE A 1 66 ?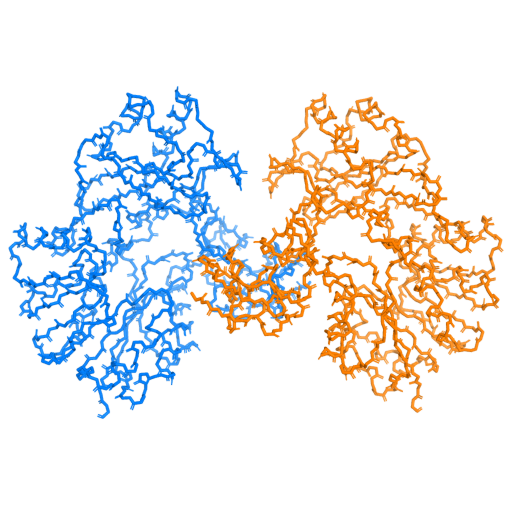 -28.236 29.864 -5.106 1.00 35.60 66 PHE A CA 1
ATOM 494 C C . PHE A 1 66 ? -28.151 28.487 -5.751 1.00 33.27 66 PHE A C 1
ATOM 495 O O . PHE A 1 66 ? -27.827 27.524 -5.067 1.00 30.77 66 PHE A O 1
ATOM 503 N N . GLY A 1 67 ? -28.460 28.407 -7.050 1.00 33.07 67 GLY A N 1
ATOM 504 C CA . GLY A 1 67 ? -28.386 27.155 -7.787 1.00 33.12 67 GLY A CA 1
ATOM 505 C C . GLY A 1 67 ? -26.945 26.673 -7.965 1.00 34.20 67 GLY A C 1
ATOM 506 O O . GLY A 1 67 ? -26.625 25.482 -7.796 1.00 34.67 67 GLY A O 1
ATOM 507 N N . LYS A 1 68 ? -26.082 27.635 -8.301 1.00 34.98 68 LYS A N 1
ATOM 508 C CA . LYS A 1 68 ? -24.664 27.410 -8.413 1.00 35.94 68 LYS A CA 1
ATOM 509 C C . LYS A 1 68 ? -24.002 27.901 -7.130 1.00 37.11 68 LYS A C 1
ATOM 510 O O . LYS A 1 68 ? -23.707 29.073 -7.057 1.00 37.27 68 LYS A O 1
ATOM 516 N N . CYS A 1 69 ? -23.823 27.032 -6.098 1.00 42.14 69 CYS A N 1
ATOM 517 C CA . CYS A 1 69 ? -23.091 27.411 -4.846 1.00 45.77 69 CYS A CA 1
ATOM 518 C C . CYS A 1 69 ? -21.697 27.850 -5.296 1.00 48.14 69 CYS A C 1
ATOM 519 O O . CYS A 1 69 ? -21.255 28.917 -4.845 1.00 53.88 69 CYS A O 1
ATOM 522 N N . GLY A 1 70 ? -21.004 27.035 -6.098 1.00 45.17 70 GLY A N 1
ATOM 523 C CA . GLY A 1 70 ? -19.751 27.435 -6.709 1.00 40.83 70 GLY A CA 1
ATOM 524 C C . GLY A 1 70 ? -18.909 26.207 -6.980 1.00 37.08 70 GLY A C 1
ATOM 525 O O . GLY A 1 70 ? -19.240 25.129 -6.511 1.00 39.88 70 GLY A O 1
ATOM 526 N N . GLY A 1 71 ? -17.860 26.364 -7.785 1.00 32.51 71 GLY A N 1
ATOM 527 C CA . GLY A 1 71 ? -16.857 25.328 -7.973 1.00 29.04 71 GLY A CA 1
ATOM 528 C C . GLY A 1 71 ? -17.058 24.056 -8.753 1.00 25.98 71 GLY A C 1
ATOM 529 O O . GLY A 1 71 ? -16.429 23.853 -9.783 1.00 24.80 71 GLY A O 1
ATOM 530 N N . CYS A 1 72 ? -17.928 23.207 -8.223 1.00 24.86 72 CYS A N 1
ATOM 531 C CA . CYS A 1 72 ? -18.156 21.871 -8.812 1.00 24.33 72 CYS A CA 1
ATOM 532 C C . CYS A 1 72 ? -19.635 21.745 -9.188 1.00 23.83 72 CYS A C 1
ATOM 533 O O . CYS A 1 72 ? -20.474 22.249 -8.432 1.00 25.14 72 CYS A O 1
ATOM 536 N N . LEU A 1 73 ? -19.937 21.060 -10.274 1.00 21.56 73 LEU A N 1
ATOM 537 C CA . LEU A 1 73 ? -21.258 20.899 -10.845 1.00 21.15 73 LEU A CA 1
ATOM 538 C C . LEU A 1 73 ? -22.229 20.394 -9.793 1.00 20.61 73 LEU A C 1
ATOM 539 O O . LEU A 1 73 ? -23.363 20.836 -9.748 1.00 21.33 73 LEU A O 1
ATOM 544 N N . TRP A 1 74 ? -21.800 19.441 -8.976 1.00 20.44 74 TRP A N 1
ATOM 545 C CA . TRP A 1 74 ? -22.693 18.830 -8.010 1.00 21.37 74 TRP A CA 1
ATOM 546 C C . TRP A 1 74 ? -22.405 19.290 -6.578 1.00 21.91 74 TRP A C 1
ATOM 547 O O . TRP A 1 74 ? -22.741 18.585 -5.619 1.00 22.51 74 TRP A O 1
ATOM 558 N N . GLN A 1 75 ? -21.797 20.468 -6.414 1.00 21.99 75 GLN A N 1
ATOM 559 C CA . GLN A 1 75 ? -21.301 20.835 -5.102 1.00 22.23 75 GLN A CA 1
ATOM 560 C C . GLN A 1 75 ? -22.457 21.024 -4.127 1.00 23.50 75 GLN A C 1
ATOM 561 O O . GLN A 1 75 ? -22.295 20.743 -2.940 1.00 23.56 75 GLN A O 1
ATOM 567 N N . GLY A 1 76 ? -23.619 21.450 -4.662 1.00 25.12 76 GLY A N 1
ATOM 568 C CA . GLY A 1 76 ? -24.799 21.830 -3.888 1.00 25.64 76 GLY A CA 1
ATOM 569 C C . GLY A 1 76 ? -25.628 20.647 -3.399 1.00 25.31 76 GLY A C 1
ATOM 570 O O . GLY A 1 76 ? -26.521 20.822 -2.586 1.00 25.00 76 GLY A O 1
ATOM 571 N N . LEU A 1 77 ? -25.322 19.449 -3.901 1.00 25.55 77 LEU A N 1
ATOM 572 C CA . LEU A 1 77 ? -25.926 18.213 -3.431 1.00 25.93 77 LEU A CA 1
ATOM 573 C C . LEU A 1 77 ? -25.219 17.721 -2.173 1.00 27.00 77 LEU A C 1
ATOM 574 O O . LEU A 1 77 ? -23.995 17.680 -2.116 1.00 28.22 77 LEU A O 1
ATOM 579 N N . ARG A 1 78 ? -25.997 17.308 -1.173 1.00 27.49 78 ARG A N 1
ATOM 580 C CA . ARG A 1 78 ? -25.448 16.582 -0.046 1.00 27.53 78 ARG A CA 1
ATOM 581 C C . ARG A 1 78 ? -24.795 15.298 -0.550 1.00 27.60 78 ARG A C 1
ATOM 582 O O . ARG A 1 78 ? -25.246 14.716 -1.544 1.00 27.96 78 ARG A O 1
ATOM 590 N N . TYR A 1 79 ? -23.742 14.854 0.147 1.00 26.96 79 TYR A N 1
ATOM 591 C CA . TYR A 1 79 ? -22.866 13.833 -0.402 1.00 25.73 79 TYR A CA 1
ATOM 592 C C . TYR A 1 79 ? -23.626 12.519 -0.600 1.00 27.64 79 TYR A C 1
ATOM 593 O O . TYR A 1 79 ? -23.580 11.924 -1.679 1.00 26.48 79 TYR A O 1
ATOM 602 N N . ARG A 1 80 ? -24.320 12.063 0.451 1.00 30.50 80 ARG A N 1
ATOM 603 C CA . ARG A 1 80 ? -25.125 10.851 0.363 1.00 33.22 80 ARG A CA 1
ATOM 604 C C . ARG A 1 80 ? -26.023 10.956 -0.872 1.00 30.41 80 ARG A C 1
ATOM 605 O O . ARG A 1 80 ? -26.241 9.970 -1.560 1.00 29.57 80 ARG A O 1
ATOM 613 N N . GLU A 1 81 ? -26.525 12.157 -1.174 1.00 29.01 81 GLU A N 1
ATOM 614 C CA . GLU A 1 81 ? -27.503 12.308 -2.237 1.00 28.92 81 GLU A CA 1
ATOM 615 C C . GLU A 1 81 ? -26.829 12.218 -3.608 1.00 27.87 81 GLU A C 1
ATOM 616 O O . GLU A 1 81 ? -27.462 11.787 -4.577 1.00 27.15 81 GLU A O 1
ATOM 622 N N . GLN A 1 82 ? -25.558 12.639 -3.687 1.00 27.32 82 GLN A N 1
ATOM 623 C CA . GLN A 1 82 ? -24.772 12.472 -4.904 1.00 26.83 82 GLN A CA 1
ATOM 624 C C . GLN A 1 82 ? -24.552 10.997 -5.198 1.00 26.35 82 GLN A C 1
ATOM 625 O O . GLN A 1 82 ? -24.502 10.610 -6.364 1.00 26.30 82 GLN A O 1
ATOM 631 N N . LEU A 1 83 ? -24.347 10.214 -4.128 1.00 25.52 83 LEU A N 1
ATOM 632 C CA . LEU A 1 83 ? -24.022 8.810 -4.266 1.00 25.45 83 LEU A CA 1
ATOM 633 C C . LEU A 1 83 ? -25.227 8.083 -4.836 1.00 26.77 83 LEU A C 1
ATOM 634 O O . LEU A 1 83 ? -25.057 7.228 -5.704 1.00 28.56 83 LEU A O 1
ATOM 639 N N . LYS A 1 84 ? -26.431 8.436 -4.371 1.00 27.48 84 LYS A N 1
ATOM 640 C CA . LYS A 1 84 ? -27.633 7.778 -4.850 1.00 29.01 84 LYS A CA 1
ATOM 641 C C . LYS A 1 84 ? -27.885 8.174 -6.296 1.00 26.64 84 LYS A C 1
ATOM 642 O O . LYS A 1 84 ? -28.402 7.393 -7.069 1.00 26.60 84 LYS A O 1
ATOM 648 N N . LEU A 1 85 ? -27.545 9.403 -6.657 1.00 25.53 85 LEU A N 1
ATOM 649 C CA . LEU A 1 85 ? -27.737 9.859 -8.023 1.00 25.48 85 LEU A CA 1
ATOM 650 C C . LEU A 1 85 ? -26.770 9.148 -8.960 1.00 24.94 85 LEU A C 1
ATOM 651 O O . LEU A 1 85 ? -27.061 9.010 -10.143 1.00 24.62 85 LEU A O 1
ATOM 656 N N . LYS A 1 86 ? -25.620 8.726 -8.430 1.00 24.67 86 LYS A N 1
ATOM 657 C CA . LYS A 1 86 ? -24.661 7.976 -9.220 1.00 24.91 86 LYS A CA 1
ATOM 658 C C . LYS A 1 86 ? -25.208 6.569 -9.428 1.00 25.91 86 LYS A C 1
ATOM 659 O O . LYS A 1 86 ? -25.154 6.063 -10.544 1.00 26.39 86 LYS A O 1
ATOM 665 N N . GLU A 1 87 ? -25.759 5.957 -8.379 1.00 26.08 87 GLU A N 1
ATOM 666 C CA . GLU A 1 87 ? -26.345 4.645 -8.546 1.00 28.09 87 GLU A CA 1
ATOM 667 C C . GLU A 1 87 ? -27.465 4.720 -9.583 1.00 30.74 87 GLU A C 1
ATOM 668 O O . GLU A 1 87 ? -27.583 3.842 -10.433 1.00 32.68 87 GLU A O 1
ATOM 674 N N . GLU A 1 88 ? -28.283 5.775 -9.526 1.00 32.39 88 GLU A N 1
ATOM 675 C CA . GLU A 1 88 ? -29.402 5.896 -10.443 1.00 34.94 88 GLU A CA 1
ATOM 676 C C . GLU A 1 88 ? -28.889 5.951 -11.878 1.00 34.52 88 GLU A C 1
ATOM 677 O O . GLU A 1 88 ? -29.381 5.215 -12.710 1.00 37.39 88 GLU A O 1
ATOM 683 N N . ILE A 1 89 ? -27.897 6.798 -12.167 1.00 32.82 89 ILE A N 1
ATOM 684 C CA . ILE A 1 89 ? -27.383 6.969 -13.520 1.00 30.84 89 ILE A CA 1
ATOM 685 C C . ILE A 1 89 ? -26.829 5.645 -14.026 1.00 30.21 89 ILE A C 1
ATOM 686 O O . ILE A 1 89 ? -26.992 5.298 -15.186 1.00 30.36 89 ILE A O 1
ATOM 691 N N . PHE A 1 90 ? -26.089 4.944 -13.175 1.00 29.64 90 PHE A N 1
ATOM 692 C CA . PHE A 1 90 ? -25.406 3.748 -13.614 1.00 30.30 90 PHE A CA 1
ATOM 693 C C . PHE A 1 90 ? -26.457 2.755 -14.064 1.00 33.57 90 PHE A C 1
ATOM 694 O O . PHE A 1 90 ? -26.354 2.198 -15.148 1.00 36.89 90 PHE A O 1
ATOM 702 N N . LYS A 1 91 ? -27.478 2.576 -13.223 1.00 35.15 91 LYS A N 1
ATOM 703 C CA . LYS A 1 91 ? -28.567 1.665 -13.511 1.00 37.06 91 LYS A CA 1
ATOM 704 C C . LYS A 1 91 ? -29.324 2.108 -14.763 1.00 36.60 91 LYS A C 1
ATOM 705 O O . LYS A 1 91 ? -29.728 1.285 -15.572 1.00 37.81 91 LYS A O 1
ATOM 711 N N . ARG A 1 92 ? -29.516 3.417 -14.926 1.00 36.09 92 ARG A N 1
ATOM 712 C CA . ARG A 1 92 ? -30.277 3.948 -16.041 1.00 36.74 92 ARG A CA 1
ATOM 713 C C . ARG A 1 92 ? -29.502 3.623 -17.309 1.00 33.47 92 ARG A C 1
ATOM 714 O O . ARG A 1 92 ? -30.104 3.346 -18.331 1.00 34.56 92 ARG A O 1
ATOM 722 N N . ILE A 1 93 ? -28.174 3.609 -17.244 1.00 30.39 93 ILE A N 1
ATOM 723 C CA . ILE A 1 93 ? -27.398 3.434 -18.458 1.00 29.75 93 ILE A CA 1
ATOM 724 C C . ILE A 1 93 ? -27.227 1.952 -18.752 1.00 31.00 93 ILE A C 1
ATOM 725 O O . ILE A 1 93 ? -27.279 1.541 -19.901 1.00 31.92 93 ILE A O 1
ATOM 730 N N . THR A 1 94 ? -26.995 1.157 -17.715 1.00 31.96 94 THR A N 1
ATOM 731 C CA . THR A 1 94 ? -26.547 -0.213 -17.898 1.00 33.68 94 THR A CA 1
ATOM 732 C C . THR A 1 94 ? -27.652 -1.218 -17.576 1.00 35.96 94 THR A C 1
ATOM 733 O O . THR A 1 94 ? -27.552 -2.386 -17.953 1.00 37.68 94 THR A O 1
ATOM 737 N N . GLY A 1 95 ? -28.683 -0.779 -16.850 1.00 36.28 95 GLY A N 1
ATOM 738 C CA . GLY A 1 95 ? -29.586 -1.704 -16.195 1.00 37.87 95 GLY A CA 1
ATOM 739 C C . GLY A 1 95 ? -28.834 -2.693 -15.307 1.00 38.89 95 GLY A C 1
ATOM 740 O O . GLY A 1 95 ? -29.094 -3.887 -15.340 1.00 42.14 95 GLY A O 1
ATOM 741 N N . ILE A 1 96 ? -27.871 -2.196 -14.531 1.00 38.72 96 ILE A N 1
ATOM 742 C CA . ILE A 1 96 ? -27.286 -2.952 -13.434 1.00 38.81 96 ILE A CA 1
ATOM 743 C C . ILE A 1 96 ? -27.514 -2.162 -12.149 1.00 38.61 96 ILE A C 1
ATOM 744 O O . ILE A 1 96 ? -27.269 -0.960 -12.116 1.00 38.72 96 ILE A O 1
ATOM 749 N N . GLU A 1 97 ? -28.016 -2.806 -11.098 1.00 39.82 97 GLU A N 1
ATOM 750 C CA . GLU A 1 97 ? -28.080 -2.119 -9.822 1.00 40.93 97 GLU A CA 1
ATOM 751 C C . GLU A 1 97 ? -26.781 -2.382 -9.090 1.00 38.87 97 GLU A C 1
ATOM 752 O O . GLU A 1 97 ? -26.599 -3.487 -8.586 1.00 40.27 97 GLU A O 1
ATOM 758 N N . ALA A 1 98 ? -25.932 -1.353 -8.995 1.00 36.08 98 ALA A N 1
ATOM 759 C CA . ALA A 1 98 ? -24.678 -1.491 -8.286 1.00 34.59 98 ALA A CA 1
ATOM 760 C C . ALA A 1 98 ? -24.691 -0.540 -7.106 1.00 33.69 98 ALA A C 1
ATOM 761 O O . ALA A 1 98 ? -25.207 0.567 -7.252 1.00 32.78 98 ALA A O 1
ATOM 763 N N . GLU A 1 99 ? -24.153 -1.003 -5.969 1.00 34.88 99 GLU A N 1
ATOM 764 C CA . GLU A 1 99 ? -24.020 -0.159 -4.794 1.00 36.41 99 GLU A CA 1
ATOM 765 C C . GLU A 1 99 ? -22.715 0.593 -4.957 1.00 33.83 99 GLU A C 1
ATOM 766 O O . GLU A 1 99 ? -21.778 0.062 -5.567 1.00 33.58 99 GLU A O 1
ATOM 772 N N . ILE A 1 100 ? -22.684 1.819 -4.408 1.00 31.89 100 ILE A N 1
ATOM 773 C CA . ILE A 1 100 ? -21.498 2.656 -4.491 1.00 28.94 100 ILE A CA 1
ATOM 774 C C . ILE A 1 100 ? -20.895 2.822 -3.111 1.00 27.69 100 ILE A C 1
ATOM 775 O O . ILE A 1 100 ? -21.617 2.947 -2.130 1.00 27.73 100 ILE A O 1
ATOM 780 N N . LYS A 1 101 ? -19.565 2.787 -3.075 1.00 27.31 101 LYS A N 1
ATOM 781 C CA . LYS A 1 101 ? -18.822 3.096 -1.865 1.00 27.52 101 LYS A CA 1
ATOM 782 C C . LYS A 1 101 ? -18.271 4.521 -2.013 1.00 24.99 101 LYS A C 1
ATOM 783 O O . LYS A 1 101 ? -17.589 4.858 -2.999 1.00 22.97 101 LYS A O 1
ATOM 789 N N . GLY A 1 102 ? -18.641 5.356 -1.028 1.00 23.40 102 GLY A N 1
ATOM 790 C CA . GLY A 1 102 ? -18.224 6.741 -0.978 1.00 21.72 102 GLY A CA 1
ATOM 791 C C . GLY A 1 102 ? -16.718 6.855 -0.781 1.00 20.65 102 GLY A C 1
ATOM 792 O O . GLY A 1 102 ? -16.057 5.897 -0.389 1.00 21.40 102 GLY A O 1
ATOM 793 N N . SER A 1 103 ? -16.190 8.037 -1.087 1.00 19.10 103 SER A N 1
ATOM 794 C CA . SER A 1 103 ? -14.793 8.357 -0.888 1.00 18.17 103 SER A CA 1
ATOM 795 C C . SER A 1 103 ? -14.589 8.602 0.589 1.00 18.82 103 SER A C 1
ATOM 796 O O . SER A 1 103 ? -15.333 9.359 1.164 1.00 19.08 103 SER A O 1
ATOM 799 N N . PRO A 1 104 ? -13.600 7.983 1.257 1.00 19.93 104 PRO A N 1
ATOM 800 C CA . PRO A 1 104 ? -13.402 8.179 2.687 1.00 21.35 104 PRO A CA 1
ATOM 801 C C . PRO A 1 104 ? -13.211 9.645 3.025 1.00 22.21 104 PRO A C 1
ATOM 802 O O . PRO A 1 104 ? -13.359 10.024 4.167 1.00 23.05 104 PRO A O 1
ATOM 806 N N . ARG A 1 105 ? -12.838 10.440 2.029 1.00 23.58 105 ARG A N 1
ATOM 807 C CA . ARG A 1 105 ? -12.521 11.836 2.226 1.00 26.16 105 ARG A CA 1
ATOM 808 C C . ARG A 1 105 ? -12.975 12.598 0.987 1.00 24.01 105 ARG A C 1
ATOM 809 O O . ARG A 1 105 ? -12.623 12.206 -0.123 1.00 23.74 105 ARG A O 1
ATOM 817 N N . ILE A 1 106 ? -13.768 13.667 1.162 1.00 22.81 106 ILE A N 1
ATOM 818 C CA . ILE A 1 106 ? -14.434 14.294 0.026 1.00 21.60 106 ILE A CA 1
ATOM 819 C C . ILE A 1 106 ? -13.895 15.690 -0.264 1.00 21.42 106 ILE A C 1
ATOM 820 O O . ILE A 1 106 ? -14.470 16.359 -1.126 1.00 21.34 106 ILE A O 1
ATOM 825 N N . TRP A 1 107 ? -12.846 16.131 0.458 1.00 21.71 107 TRP A N 1
ATOM 826 C CA . TRP A 1 107 ? -12.062 17.291 0.055 1.00 21.50 107 TRP A CA 1
ATOM 827 C C . TRP A 1 107 ? -10.573 16.952 -0.021 1.00 21.95 107 TRP A C 1
ATOM 828 O O . TRP A 1 107 ? -10.046 16.166 0.777 1.00 22.21 107 TRP A O 1
ATOM 839 N N . TYR A 1 108 ? -9.909 17.592 -0.997 1.00 21.79 108 TYR A N 1
ATOM 840 C CA . TYR A 1 108 ? -8.480 17.463 -1.181 1.00 22.09 108 TYR A CA 1
ATOM 841 C C . TYR A 1 108 ? -8.103 15.992 -1.373 1.00 22.33 108 TYR A C 1
ATOM 842 O O . TYR A 1 108 ? -7.169 15.495 -0.746 1.00 23.21 108 TYR A O 1
ATOM 851 N N . PHE A 1 109 ? -8.821 15.299 -2.261 1.00 21.58 109 PHE A N 1
ATOM 852 C CA . PHE A 1 109 ? -8.688 13.858 -2.415 1.00 21.41 109 PHE A CA 1
ATOM 853 C C . PHE A 1 109 ? -7.889 13.488 -3.666 1.00 21.02 109 PHE A C 1
ATOM 854 O O . PHE A 1 109 ? -7.287 12.410 -3.701 1.00 21.63 109 PHE A O 1
ATOM 862 N N . ARG A 1 110 ? -7.901 14.352 -4.691 1.00 20.28 110 ARG A N 1
ATOM 863 C CA . ARG A 1 110 ? -7.178 14.060 -5.914 1.00 20.51 110 ARG A CA 1
ATOM 864 C C . ARG A 1 110 ? -5.694 14.138 -5.641 1.00 20.37 110 ARG A C 1
ATOM 865 O O . ARG A 1 110 ? -5.265 14.976 -4.855 1.00 21.49 110 ARG A O 1
ATOM 873 N N . ASN A 1 111 ? -4.941 13.259 -6.300 1.00 19.73 111 ASN A N 1
ATOM 874 C CA . ASN A 1 111 ? -3.500 13.217 -6.153 1.00 19.53 111 ASN A CA 1
ATOM 875 C C . ASN A 1 111 ? -2.790 13.857 -7.348 1.00 19.44 111 ASN A C 1
ATOM 876 O O . ASN A 1 111 ? -1.556 13.795 -7.437 1.00 20.41 111 ASN A O 1
ATOM 881 N N . ILE A 1 112 ? -3.563 14.469 -8.251 1.00 18.62 112 ILE A N 1
ATOM 882 C CA . ILE A 1 112 ? -2.990 15.175 -9.381 1.00 18.78 112 ILE A CA 1
ATOM 883 C C . ILE A 1 112 ? -3.916 16.311 -9.806 1.00 19.86 112 ILE A C 1
ATOM 884 O O . ILE A 1 112 ? -5.139 16.221 -9.669 1.00 20.48 112 ILE A O 1
ATOM 889 N N . SER A 1 113 ? -3.306 17.366 -10.360 1.00 20.25 113 SER A N 1
ATOM 890 C CA . SER A 1 113 ? -4.050 18.453 -10.961 1.00 20.37 113 SER A CA 1
ATOM 891 C C . SER A 1 113 ? -3.235 19.016 -12.123 1.00 20.83 113 SER A C 1
ATOM 892 O O . SER A 1 113 ? -2.054 19.304 -11.973 1.00 20.08 113 SER A O 1
ATOM 895 N N . ASN A 1 114 ? -3.854 19.125 -13.299 1.00 21.74 114 ASN A N 1
ATOM 896 C CA . ASN A 1 114 ? -3.260 19.910 -14.359 1.00 23.07 114 ASN A CA 1
ATOM 897 C C . ASN A 1 114 ? -3.934 21.269 -14.360 1.00 23.91 114 ASN A C 1
ATOM 898 O O . ASN A 1 114 ? -5.026 21.416 -14.906 1.00 23.81 114 ASN A O 1
ATOM 903 N N . PHE A 1 115 ? -3.257 22.240 -13.742 1.00 24.67 115 PHE A N 1
ATOM 904 C CA . PHE A 1 115 ? -3.630 23.636 -13.868 1.00 24.77 115 PHE A CA 1
ATOM 905 C C . PHE A 1 115 ? -3.189 24.150 -15.239 1.00 24.84 115 PHE A C 1
ATOM 906 O O . PHE A 1 115 ? -2.020 24.051 -15.598 1.00 25.08 115 PHE A O 1
ATOM 914 N N . ILE A 1 116 ? -4.143 24.665 -16.014 1.00 24.79 116 ILE A N 1
ATOM 915 C CA . ILE A 1 116 ? -3.826 25.328 -17.263 1.00 25.90 116 ILE A CA 1
ATOM 916 C C . ILE A 1 116 ? -3.462 26.766 -16.928 1.00 26.93 116 ILE A C 1
ATOM 917 O O . ILE A 1 116 ? -4.042 27.351 -16.014 1.00 26.32 116 ILE A O 1
ATOM 922 N N . ILE A 1 117 ? -2.475 27.298 -17.658 1.00 28.63 117 ILE A N 1
ATOM 923 C CA . ILE A 1 117 ? -2.004 28.652 -17.446 1.00 31.18 117 ILE A CA 1
ATOM 924 C C . ILE A 1 117 ? -2.384 29.480 -18.661 1.00 33.82 117 ILE A C 1
ATOM 925 O O . ILE A 1 117 ? -1.791 29.316 -19.723 1.00 35.87 117 ILE A O 1
ATOM 930 N N . THR A 1 118 ? -3.336 30.396 -18.479 1.00 35.24 118 THR A N 1
ATOM 931 C CA . THR A 1 118 ? -3.803 31.219 -19.576 1.00 37.33 118 THR A CA 1
ATOM 932 C C . THR A 1 118 ? -3.601 32.690 -19.259 1.00 39.68 118 THR A C 1
ATOM 933 O O . THR A 1 118 ? -3.392 33.068 -18.113 1.00 39.92 118 THR A O 1
ATOM 937 N N . VAL A 1 119 ? -3.710 33.501 -20.308 1.00 43.98 119 VAL A N 1
ATOM 938 C CA . VAL A 1 119 ? -3.781 34.949 -20.198 1.00 47.89 119 VAL A CA 1
ATOM 939 C C . VAL A 1 119 ? -4.980 35.380 -19.353 1.00 50.78 119 VAL A C 1
ATOM 940 O O . VAL A 1 119 ? -4.946 36.470 -18.802 1.00 52.14 119 VAL A O 1
ATOM 944 N N . ASN A 1 120 ? -6.025 34.545 -19.270 1.00 50.59 120 ASN A N 1
ATOM 945 C CA . ASN A 1 120 ? -7.106 34.754 -18.318 1.00 51.94 120 ASN A CA 1
ATOM 946 C C . ASN A 1 120 ? -6.790 34.127 -16.957 1.00 48.14 120 ASN A C 1
ATOM 947 O O . ASN A 1 120 ? -7.681 33.982 -16.125 1.00 47.81 120 ASN A O 1
ATOM 952 N N . GLY A 1 121 ? -5.552 33.680 -16.740 1.00 45.21 121 GLY A N 1
ATOM 953 C CA . GLY A 1 121 ? -5.160 33.154 -15.443 1.00 41.95 121 GLY A CA 1
ATOM 954 C C . GLY A 1 121 ? -5.239 31.634 -15.387 1.00 39.84 121 GLY A C 1
ATOM 955 O O . GLY A 1 121 ? -5.495 30.975 -16.388 1.00 41.99 121 GLY A O 1
ATOM 956 N N . ILE A 1 122 ? -5.057 31.098 -14.179 1.00 37.40 122 ILE A N 1
ATOM 957 C CA . ILE A 1 122 ? -4.802 29.680 -13.984 1.00 35.54 122 ILE A CA 1
ATOM 958 C C . ILE A 1 122 ? -6.104 28.973 -13.612 1.00 33.80 122 ILE A C 1
ATOM 959 O O . ILE A 1 122 ? -6.827 29.444 -12.741 1.00 35.34 122 ILE A O 1
ATOM 964 N N . GLY A 1 123 ? -6.391 27.841 -14.261 1.00 30.76 123 GLY A N 1
ATOM 965 C CA . GLY A 1 123 ? -7.554 27.041 -13.913 1.00 29.63 123 GLY A CA 1
ATOM 966 C C . GLY A 1 123 ? -7.235 25.552 -13.875 1.00 28.84 123 GLY A C 1
ATOM 967 O O . GLY A 1 123 ? -6.248 25.130 -14.439 1.00 29.21 123 GLY A O 1
ATOM 968 N N . PHE A 1 124 ? -8.062 24.769 -13.181 1.00 28.75 124 PHE A N 1
ATOM 969 C CA . PHE A 1 124 ? -8.061 23.317 -13.274 1.00 28.34 124 PHE A CA 1
ATOM 970 C C . PHE A 1 124 ? -8.533 22.935 -14.666 1.00 29.36 124 PHE A C 1
ATOM 971 O O . PHE A 1 124 ? -9.611 23.329 -15.085 1.00 30.45 124 PHE A O 1
ATOM 979 N N . LYS A 1 125 ? -7.725 22.195 -15.410 1.00 31.81 125 LYS A N 1
ATOM 980 C CA . LYS A 1 125 ? -8.161 21.784 -16.730 1.00 33.57 125 LYS A CA 1
ATOM 981 C C . LYS A 1 125 ? -8.965 20.496 -16.602 1.00 32.66 125 LYS A C 1
ATOM 982 O O . LYS A 1 125 ? -8.628 19.637 -15.799 1.00 30.82 125 LYS A O 1
ATOM 988 N N . GLU A 1 126 ? -10.036 20.401 -17.392 1.00 33.87 126 GLU A N 1
ATOM 989 C CA . GLU A 1 126 ? -10.649 19.127 -17.707 1.00 34.84 126 GLU A CA 1
ATOM 990 C C . GLU A 1 126 ? -11.015 19.128 -19.180 1.00 34.12 126 GLU A C 1
ATOM 991 O O . GLU A 1 126 ? -11.306 20.188 -19.710 1.00 32.02 126 GLU A O 1
ATOM 997 N N . PHE A 1 127 ? -10.956 17.950 -19.816 1.00 36.65 127 PHE A N 1
ATOM 998 C CA . PHE A 1 127 ? -11.158 17.824 -21.255 1.00 41.90 127 PHE A CA 1
ATOM 999 C C . PHE A 1 127 ? -12.594 17.370 -21.506 1.00 40.75 127 PHE A C 1
ATOM 1000 O O . PHE A 1 127 ? -13.021 16.364 -20.963 1.00 43.42 127 PHE A O 1
ATOM 1008 N N . GLY A 1 128 ? -13.356 18.097 -22.319 1.00 39.14 128 GLY A N 1
ATOM 1009 C CA . GLY A 1 128 ? -14.765 17.787 -22.502 1.00 40.93 128 GLY A CA 1
ATOM 1010 C C . GLY A 1 128 ? -15.673 18.925 -22.053 1.00 42.81 128 GLY A C 1
ATOM 1011 O O . GLY A 1 128 ? -15.228 19.746 -21.265 1.00 40.30 128 GLY A O 1
ATOM 1012 N N . MET A 1 129 ? -16.917 18.985 -22.564 1.00 46.41 129 MET A N 1
ATOM 1013 C CA . MET A 1 129 ? -17.647 20.244 -22.559 1.00 51.53 129 MET A CA 1
ATOM 1014 C C . MET A 1 129 ? -18.662 20.417 -21.437 1.00 57.56 129 MET A C 1
ATOM 1015 O O . MET A 1 129 ? -18.821 21.544 -20.978 1.00 76.36 129 MET A O 1
ATOM 1020 N N . PRO A 1 130 ? -19.438 19.414 -20.969 1.00 49.27 130 PRO A N 1
ATOM 1021 C CA . PRO A 1 130 ? -20.242 19.658 -19.761 1.00 40.98 130 PRO A CA 1
ATOM 1022 C C . PRO A 1 130 ? -19.133 19.675 -18.720 1.00 38.72 130 PRO A C 1
ATOM 1023 O O . PRO A 1 130 ? -18.634 18.611 -18.363 1.00 41.24 130 PRO A O 1
ATOM 1027 N N . LYS A 1 131 ? -18.613 20.874 -18.404 1.00 35.39 131 LYS A N 1
ATOM 1028 C CA . LYS A 1 131 ? -17.497 21.011 -17.476 1.00 33.79 131 LYS A CA 1
ATOM 1029 C C . LYS A 1 131 ? -18.011 20.804 -16.056 1.00 36.21 131 LYS A C 1
ATOM 1030 O O . LYS A 1 131 ? -19.141 21.179 -15.740 1.00 40.13 131 LYS A O 1
ATOM 1036 N N . THR A 1 132 ? -17.173 20.218 -15.194 1.00 33.31 132 THR A N 1
ATOM 1037 C CA . THR A 1 132 ? -17.640 19.768 -13.897 1.00 29.62 132 THR A CA 1
ATOM 1038 C C . THR A 1 132 ? -16.909 20.487 -12.770 1.00 26.99 132 THR A C 1
ATOM 1039 O O . THR A 1 132 ? -17.485 20.617 -11.700 1.00 27.25 132 THR A O 1
ATOM 1043 N N . VAL A 1 133 ? -15.680 20.960 -13.013 1.00 25.17 133 VAL A N 1
ATOM 1044 C CA . VAL A 1 133 ? -14.947 21.741 -12.029 1.00 24.34 133 VAL A CA 1
ATOM 1045 C C . VAL A 1 133 ? -14.570 23.068 -12.662 1.00 23.49 133 VAL A C 1
ATOM 1046 O O . VAL A 1 133 ? -13.606 23.124 -13.418 1.00 22.57 133 VAL A O 1
ATOM 1050 N N . VAL A 1 134 ? -15.315 24.119 -12.307 1.00 23.75 134 VAL A N 1
ATOM 1051 C CA . VAL A 1 134 ? -15.241 25.378 -13.018 1.00 24.52 134 VAL A CA 1
ATOM 1052 C C . VAL A 1 134 ? -14.503 26.399 -12.167 1.00 25.29 134 VAL A C 1
ATOM 1053 O O . VAL A 1 134 ? -13.997 27.374 -12.713 1.00 25.05 134 VAL A O 1
ATOM 1057 N N . ASN A 1 135 ? -14.428 26.174 -10.851 1.00 26.52 135 ASN A N 1
ATOM 1058 C CA . ASN A 1 135 ? -13.577 27.016 -10.031 1.00 30.52 135 ASN A CA 1
ATOM 1059 C C . ASN A 1 135 ? -13.059 26.247 -8.819 1.00 30.47 135 ASN A C 1
ATOM 1060 O O . ASN A 1 135 ? -13.795 26.022 -7.855 1.00 30.48 135 ASN A O 1
ATOM 1065 N N . ILE A 1 136 ? -11.758 25.927 -8.855 1.00 29.81 136 ILE A N 1
ATOM 1066 C CA . ILE A 1 136 ? -11.190 25.021 -7.874 1.00 28.95 136 ILE A CA 1
ATOM 1067 C C . ILE A 1 136 ? -10.957 25.762 -6.560 1.00 27.90 136 ILE A C 1
ATOM 1068 O O . ILE A 1 136 ? -10.610 25.143 -5.552 1.00 26.88 136 ILE A O 1
ATOM 1073 N N . ARG A 1 137 ? -11.159 27.087 -6.572 1.00 29.05 137 ARG A N 1
ATOM 1074 C CA A ARG A 1 137 ? -11.041 27.878 -5.361 0.50 30.75 137 ARG A CA 1
ATOM 1075 C CA B ARG A 1 137 ? -11.043 27.894 -5.366 0.50 30.07 137 ARG A CA 1
ATOM 1076 C C . ARG A 1 137 ? -12.274 27.640 -4.500 1.00 29.75 137 ARG A C 1
ATOM 1077 O O . ARG A 1 137 ? -12.171 27.602 -3.292 1.00 29.38 137 ARG A O 1
ATOM 1092 N N . GLU A 1 138 ? -13.434 27.442 -5.125 1.00 30.79 138 GLU A N 1
ATOM 1093 C CA . GLU A 1 138 ? -14.639 27.220 -4.346 1.00 33.42 138 GLU A CA 1
ATOM 1094 C C . GLU A 1 138 ? -14.959 25.731 -4.213 1.00 31.23 138 GLU A C 1
ATOM 1095 O O . GLU A 1 138 ? -15.925 25.364 -3.571 1.00 28.22 138 GLU A O 1
ATOM 1101 N N . CYS A 1 139 ? -14.148 24.882 -4.839 1.00 33.14 139 CYS A N 1
ATOM 1102 C CA . CYS A 1 139 ? -14.267 23.410 -4.697 1.00 32.13 139 CYS A CA 1
ATOM 1103 C C . CYS A 1 139 ? -12.863 22.830 -4.557 1.00 29.77 139 CYS A C 1
ATOM 1104 O O . CYS A 1 139 ? -12.290 22.418 -5.572 1.00 27.34 139 CYS A O 1
ATOM 1107 N N . PRO A 1 140 ? -12.282 22.783 -3.349 1.00 28.54 140 PRO A N 1
ATOM 1108 C CA . PRO A 1 140 ? -10.895 22.350 -3.182 1.00 29.69 140 PRO A CA 1
ATOM 1109 C C . PRO A 1 140 ? -10.742 20.827 -3.204 1.00 30.58 140 PRO A C 1
ATOM 1110 O O . PRO A 1 140 ? -10.546 20.176 -2.169 1.00 32.24 140 PRO A O 1
ATOM 1114 N N . ILE A 1 141 ? -10.800 20.274 -4.420 1.00 29.27 141 ILE A N 1
ATOM 1115 C CA . ILE A 1 141 ? -10.795 18.833 -4.626 1.00 27.10 141 ILE A CA 1
ATOM 1116 C C . ILE A 1 141 ? -9.371 18.285 -4.590 1.00 27.53 141 ILE A C 1
ATOM 1117 O O . ILE A 1 141 ? -9.221 17.061 -4.530 1.00 29.26 141 ILE A O 1
ATOM 1122 N N . PHE A 1 142 ? -8.353 19.165 -4.668 1.00 27.44 142 PHE A N 1
ATOM 1123 C CA . PHE A 1 142 ? -6.975 18.726 -4.872 1.00 26.90 142 PHE A CA 1
ATOM 1124 C C . PHE A 1 142 ? -6.168 18.770 -3.577 1.00 26.62 142 PHE A C 1
ATOM 1125 O O . PHE A 1 142 ? -5.870 17.733 -2.991 1.00 25.95 142 PHE A O 1
ATOM 1133 N N . SER A 1 143 ? -5.789 19.977 -3.156 1.00 26.57 143 SER A N 1
ATOM 1134 C CA . SER A 1 143 ? -4.811 20.119 -2.102 1.00 27.36 143 SER A CA 1
ATOM 1135 C C . SER A 1 143 ? -5.058 21.402 -1.327 1.00 28.75 143 SER A C 1
ATOM 1136 O O . SER A 1 143 ? -5.583 22.393 -1.841 1.00 27.84 143 SER A O 1
ATOM 1139 N N . GLU A 1 144 ? -4.597 21.348 -0.082 1.00 30.54 144 GLU A N 1
ATOM 1140 C CA . GLU A 1 144 ? -4.587 22.487 0.807 1.00 32.30 144 GLU A CA 1
ATOM 1141 C C . GLU A 1 144 ? -3.421 23.397 0.427 1.00 31.28 144 GLU A C 1
ATOM 1142 O O . GLU A 1 144 ? -3.350 24.524 0.899 1.00 30.67 144 GLU A O 1
ATOM 1148 N N . ARG A 1 145 ? -2.518 22.916 -0.439 1.00 31.20 145 ARG A N 1
ATOM 1149 C CA . ARG A 1 145 ? -1.319 23.666 -0.798 1.00 33.34 145 ARG A CA 1
ATOM 1150 C C . ARG A 1 145 ? -1.528 24.368 -2.149 1.00 29.76 145 ARG A C 1
ATOM 1151 O O . ARG A 1 145 ? -0.694 25.148 -2.590 1.00 28.65 145 ARG A O 1
ATOM 1159 N N . THR A 1 146 ? -2.667 24.114 -2.802 1.00 26.96 146 THR A N 1
ATOM 1160 C CA . THR A 1 146 ? -2.980 24.700 -4.094 1.00 25.51 146 THR A CA 1
ATOM 1161 C C . THR A 1 146 ? -2.637 26.194 -4.149 1.00 26.63 146 THR A C 1
ATOM 1162 O O . THR A 1 146 ? -2.122 26.701 -5.146 1.00 27.81 146 THR A O 1
ATOM 1166 N N . PRO A 1 147 ? -2.944 26.999 -3.115 1.00 27.11 147 PRO A N 1
ATOM 1167 C CA . PRO A 1 147 ? -2.624 28.424 -3.160 1.00 27.59 147 PRO A CA 1
ATOM 1168 C C . PRO A 1 147 ? -1.126 28.686 -3.181 1.00 27.14 147 PRO A C 1
ATOM 1169 O O . PRO A 1 147 ? -0.694 29.669 -3.771 1.00 27.32 147 PRO A O 1
ATOM 1173 N N . LYS A 1 148 ? -0.366 27.800 -2.526 1.00 26.97 148 LYS A N 1
ATOM 1174 C CA . LYS A 1 148 ? 1.095 27.874 -2.500 1.00 27.08 148 LYS A CA 1
ATOM 1175 C C . LYS A 1 148 ? 1.671 27.408 -3.840 1.00 26.00 148 LYS A C 1
ATOM 1176 O O . LYS A 1 148 ? 2.708 27.891 -4.283 1.00 26.20 148 LYS A O 1
ATOM 1182 N N . TYR A 1 149 ? 1.000 26.464 -4.491 1.00 24.78 149 TYR A N 1
ATOM 1183 C CA . TYR A 1 149 ? 1.457 26.005 -5.782 1.00 25.06 149 TYR A CA 1
ATOM 1184 C C . TYR A 1 149 ? 1.286 27.122 -6.807 1.00 26.60 149 TYR A C 1
ATOM 1185 O O . TYR A 1 149 ? 2.149 27.335 -7.672 1.00 26.60 149 TYR A O 1
ATOM 1194 N N . LEU A 1 150 ? 0.153 27.821 -6.710 1.00 28.16 150 LEU A N 1
ATOM 1195 C CA . LEU A 1 150 ? -0.163 28.847 -7.691 1.00 30.39 150 LEU A CA 1
ATOM 1196 C C . LEU A 1 150 ? 0.673 30.111 -7.445 1.00 32.62 150 LEU A C 1
ATOM 1197 O O . LEU A 1 150 ? 1.167 30.715 -8.398 1.00 32.82 150 LEU A O 1
ATOM 1202 N N . LYS A 1 151 ? 0.896 30.480 -6.177 1.00 34.53 151 LYS A N 1
ATOM 1203 C CA . LYS A 1 151 ? 1.720 31.635 -5.850 1.00 36.88 151 LYS A CA 1
ATOM 1204 C C . LYS A 1 151 ? 3.120 31.426 -6.422 1.00 35.17 151 LYS A C 1
ATOM 1205 O O . LYS A 1 151 ? 3.665 32.311 -7.077 1.00 34.29 151 LYS A O 1
ATOM 1211 N N . ALA A 1 152 ? 3.667 30.230 -6.187 1.00 33.51 152 ALA A N 1
ATOM 1212 C CA . ALA A 1 152 ? 4.960 29.848 -6.721 1.00 34.32 152 ALA A CA 1
ATOM 1213 C C . ALA A 1 152 ? 4.986 30.057 -8.230 1.00 35.29 152 ALA A C 1
ATOM 1214 O O . ALA A 1 152 ? 5.919 30.654 -8.767 1.00 36.53 152 ALA A O 1
ATOM 1216 N N . LEU A 1 153 ? 3.965 29.545 -8.919 1.00 35.66 153 LEU A N 1
ATOM 1217 C CA . LEU A 1 153 ? 3.961 29.621 -10.368 1.00 36.44 153 LEU A CA 1
ATOM 1218 C C . LEU A 1 153 ? 3.960 31.081 -10.806 1.00 38.56 153 LEU A C 1
ATOM 1219 O O . LEU A 1 153 ? 4.712 31.433 -11.711 1.00 40.87 153 LEU A O 1
ATOM 1224 N N . LYS A 1 154 ? 3.116 31.908 -10.171 1.00 38.03 154 LYS A N 1
ATOM 1225 C CA . LYS A 1 154 ? 3.039 33.316 -10.518 1.00 38.56 154 LYS A CA 1
ATOM 1226 C C . LYS A 1 154 ? 4.389 33.991 -10.289 1.00 37.77 154 LYS A C 1
ATOM 1227 O O . LYS A 1 154 ? 4.821 34.755 -11.146 1.00 38.34 154 LYS A O 1
ATOM 1233 N N . ASP A 1 155 ? 5.037 33.705 -9.152 1.00 35.32 155 ASP A N 1
ATOM 1234 C CA . ASP A 1 155 ? 6.364 34.222 -8.860 1.00 35.59 155 ASP A CA 1
ATOM 1235 C C . ASP A 1 155 ? 7.368 33.815 -9.935 1.00 34.71 155 ASP A C 1
ATOM 1236 O O . ASP A 1 155 ? 8.277 34.574 -10.285 1.00 35.03 155 ASP A O 1
ATOM 1241 N N . PHE A 1 156 ? 7.252 32.579 -10.418 1.00 33.21 156 PHE A N 1
ATOM 1242 C CA . PHE A 1 156 ? 8.192 32.109 -11.4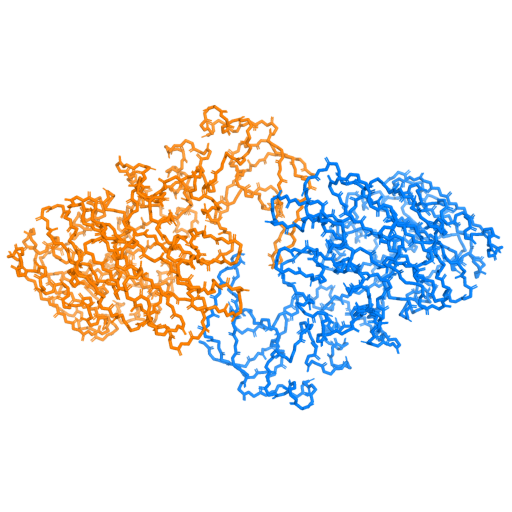16 1.00 33.55 156 PHE A CA 1
ATOM 1243 C C . PHE A 1 156 ? 7.939 32.848 -12.721 1.00 35.87 156 PHE A C 1
ATOM 1244 O O . PHE A 1 156 ? 8.874 33.231 -13.407 1.00 37.36 156 PHE A O 1
ATOM 1252 N N . LEU A 1 157 ? 6.668 33.071 -13.065 1.00 37.20 157 LEU A N 1
ATOM 1253 C CA . LEU A 1 157 ? 6.366 33.728 -14.322 1.00 38.51 157 LEU A CA 1
ATOM 1254 C C . LEU A 1 157 ? 6.806 35.184 -14.251 1.00 40.63 157 LEU A C 1
ATOM 1255 O O . LEU A 1 157 ? 7.214 35.716 -15.263 1.00 42.03 157 LEU A O 1
ATOM 1260 N N . ARG A 1 158 ? 6.734 35.820 -13.077 1.00 42.75 158 ARG A N 1
ATOM 1261 C CA . ARG A 1 158 ? 7.340 37.128 -12.900 1.00 47.51 158 ARG A CA 1
ATOM 1262 C C . ARG A 1 158 ? 8.829 37.021 -13.226 1.00 48.30 158 ARG A C 1
ATOM 1263 O O . ARG A 1 158 ? 9.255 37.538 -14.250 1.00 48.15 158 ARG A O 1
ATOM 1271 N N . GLU A 1 159 ? 9.605 36.327 -12.384 1.00 49.34 159 GLU A N 1
ATOM 1272 C CA . GLU A 1 159 ? 11.057 36.369 -12.499 1.00 53.14 159 GLU A CA 1
ATOM 1273 C C . GLU A 1 159 ? 11.493 35.924 -13.899 1.00 54.52 159 GLU A C 1
ATOM 1274 O O . GLU A 1 159 ? 12.397 36.499 -14.491 1.00 57.60 159 GLU A O 1
ATOM 1280 N N . SER A 1 160 ? 10.844 34.897 -14.436 1.00 55.41 160 SER A N 1
ATOM 1281 C CA . SER A 1 160 ? 11.150 34.366 -15.750 1.00 56.11 160 SER A CA 1
ATOM 1282 C C . SER A 1 160 ? 10.114 34.938 -16.686 1.00 56.20 160 SER A C 1
ATOM 1283 O O . SER A 1 160 ? 8.985 34.448 -16.690 1.00 60.41 160 SER A O 1
ATOM 1286 N N . ASN A 1 161 ? 10.455 35.970 -17.436 1.00 54.85 161 ASN A N 1
ATOM 1287 C CA . ASN A 1 161 ? 9.368 36.691 -18.065 1.00 56.95 161 ASN A CA 1
ATOM 1288 C C . ASN A 1 161 ? 8.897 35.696 -19.122 1.00 56.68 161 ASN A C 1
ATOM 1289 O O . ASN A 1 161 ? 9.640 35.442 -20.059 1.00 65.00 161 ASN A O 1
ATOM 1294 N N . LEU A 1 162 ? 7.704 35.098 -18.940 1.00 51.44 162 LEU A N 1
ATOM 1295 C CA . LEU A 1 162 ? 7.280 33.946 -19.728 1.00 48.04 162 LEU A CA 1
ATOM 1296 C C . LEU A 1 162 ? 5.781 34.063 -19.962 1.00 49.58 162 LEU A C 1
ATOM 1297 O O . LEU A 1 162 ? 5.038 34.375 -19.035 1.00 53.02 162 LEU A O 1
ATOM 1302 N N . LYS A 1 163 ? 5.354 33.792 -21.200 1.00 49.50 163 LYS A N 1
ATOM 1303 C CA . LYS A 1 163 ? 4.012 34.135 -21.641 1.00 49.86 163 LYS A CA 1
ATOM 1304 C C . LYS A 1 163 ? 3.096 32.933 -21.441 1.00 44.99 163 LYS A C 1
ATOM 1305 O O . LYS A 1 163 ? 3.396 31.840 -21.896 1.00 45.63 163 LYS A O 1
ATOM 1311 N N . PRO A 1 164 ? 1.977 33.073 -20.716 1.00 41.57 164 PRO A N 1
ATOM 1312 C CA . PRO A 1 164 ? 0.921 32.062 -20.715 1.00 40.93 164 PRO A CA 1
ATOM 1313 C C . PRO A 1 164 ? 0.305 31.739 -22.072 1.00 42.05 164 PRO A C 1
ATOM 1314 O O . PRO A 1 164 ? 0.502 32.456 -23.047 1.00 42.08 164 PRO A O 1
ATOM 1318 N N . TRP A 1 165 ? -0.462 30.647 -22.078 1.00 43.98 165 TRP A N 1
ATOM 1319 C CA . TRP A 1 165 ? -1.250 30.202 -23.216 1.00 47.56 165 TRP A CA 1
ATOM 1320 C C . TRP A 1 165 ? -2.312 31.254 -23.544 1.00 51.89 165 TRP A C 1
ATOM 1321 O O . TRP A 1 165 ? -3.233 31.476 -22.756 1.00 55.18 165 TRP A O 1
ATOM 1332 N N . ASN A 1 166 ? -2.175 31.914 -24.701 1.00 53.37 166 ASN A N 1
ATOM 1333 C CA . ASN A 1 166 ? -3.195 32.840 -25.168 1.00 53.21 166 ASN A CA 1
ATOM 1334 C C . ASN A 1 166 ? -4.113 32.117 -26.157 1.00 53.25 166 ASN A C 1
ATOM 1335 O O . ASN A 1 166 ? -4.775 32.777 -26.950 1.00 55.03 166 ASN A O 1
ATOM 1340 N N . TRP A 1 167 ? -4.132 30.777 -26.109 1.00 51.42 167 TRP A N 1
ATOM 1341 C CA . TRP A 1 167 ? -4.988 29.930 -26.931 1.00 51.21 167 TRP A CA 1
ATOM 1342 C C . TRP A 1 167 ? -4.508 29.741 -28.374 1.00 53.09 167 TRP A C 1
ATOM 1343 O O . TRP A 1 167 ? -5.141 29.042 -29.153 1.00 51.29 167 TRP A O 1
ATOM 1354 N N . ARG A 1 168 ? -3.383 30.352 -28.752 1.00 58.14 168 ARG A N 1
ATOM 1355 C CA . ARG A 1 168 ? -2.751 30.034 -30.029 1.00 61.03 168 ARG A CA 1
ATOM 1356 C C . ARG A 1 168 ? -1.279 29.716 -29.782 1.00 58.24 168 ARG A C 1
ATOM 1357 O O . ARG A 1 168 ? -0.701 28.883 -30.475 1.00 56.53 168 ARG A O 1
ATOM 1365 N N . GLU A 1 169 ? -0.675 30.386 -28.795 1.00 56.46 169 GLU A N 1
ATOM 1366 C CA . GLU A 1 169 ? 0.715 30.140 -28.457 1.00 58.00 169 GLU A CA 1
ATOM 1367 C C . GLU A 1 169 ? 0.986 30.657 -27.048 1.00 53.68 169 GLU A C 1
ATOM 1368 O O . GLU A 1 169 ? 0.119 31.245 -26.400 1.00 50.23 169 GLU A O 1
ATOM 1374 N N . GLY A 1 170 ? 2.219 30.426 -26.597 1.00 51.85 170 GLY A N 1
ATOM 1375 C CA . GLY A 1 170 ? 2.624 30.763 -25.249 1.00 49.75 170 GLY A CA 1
ATOM 1376 C C . GLY A 1 170 ? 3.803 29.891 -24.860 1.00 48.26 170 GLY A C 1
ATOM 1377 O O . GLY A 1 170 ? 3.921 28.773 -25.366 1.00 48.26 170 GLY A O 1
ATOM 1378 N N . ASP A 1 171 ? 4.653 30.428 -23.976 1.00 47.21 171 ASP A N 1
ATOM 1379 C CA . ASP A 1 171 ? 5.857 29.741 -23.547 1.00 47.00 171 ASP A CA 1
ATOM 1380 C C . ASP A 1 171 ? 5.444 28.571 -22.654 1.00 44.11 171 ASP A C 1
ATOM 1381 O O . ASP A 1 171 ? 5.788 27.424 -22.941 1.00 46.64 171 ASP A O 1
ATOM 1386 N N . VAL A 1 172 ? 4.644 28.852 -21.620 1.00 40.17 172 VAL A N 1
ATOM 1387 C CA . VAL A 1 172 ? 4.172 27.816 -20.719 1.00 39.53 172 VAL A CA 1
ATOM 1388 C C . VAL A 1 172 ? 2.694 27.532 -20.986 1.00 37.77 172 VAL A C 1
ATOM 1389 O O . VAL A 1 172 ? 1.991 28.383 -21.503 1.00 41.29 172 VAL A O 1
ATOM 1393 N N . HIS A 1 173 ? 2.197 26.366 -20.558 1.00 35.13 173 HIS A N 1
ATOM 1394 C CA . HIS A 1 173 ? 0.853 25.920 -20.898 1.00 32.64 173 HIS A CA 1
ATOM 1395 C C . HIS A 1 173 ? 0.144 25.314 -19.683 1.00 30.40 173 HIS A C 1
ATOM 1396 O O . HIS A 1 173 ? -0.997 25.667 -19.384 1.00 28.57 173 HIS A O 1
ATOM 1403 N N . TYR A 1 174 ? 0.796 24.371 -18.994 1.00 28.87 174 TYR A N 1
ATOM 1404 C CA . TYR A 1 174 ? 0.202 23.804 -17.800 1.00 27.61 174 TYR A CA 1
ATOM 1405 C C . TYR A 1 174 ? 1.229 23.690 -16.687 1.00 26.22 174 TYR A C 1
ATOM 1406 O O . TYR A 1 174 ? 2.401 23.410 -16.920 1.00 26.11 174 TYR A O 1
ATOM 1415 N N . LEU A 1 175 ? 0.740 23.889 -15.462 1.00 25.05 175 LEU A N 1
ATOM 1416 C CA . LEU A 1 175 ? 1.430 23.437 -14.271 1.00 24.55 175 LEU A CA 1
ATOM 1417 C C . LEU A 1 175 ? 0.714 22.185 -13.804 1.00 23.59 175 LEU A C 1
ATOM 1418 O O . LEU A 1 175 ? -0.452 22.246 -13.430 1.00 23.63 175 LEU A O 1
ATOM 1423 N N . GLN A 1 176 ? 1.434 21.062 -13.871 1.00 23.47 176 GLN A N 1
ATOM 1424 C CA . GLN A 1 176 ? 0.971 19.790 -13.341 1.00 22.49 176 GLN A CA 1
ATOM 1425 C C . GLN A 1 176 ? 1.638 19.588 -11.982 1.00 22.75 176 GLN A C 1
ATOM 1426 O O . GLN A 1 176 ? 2.874 19.619 -11.878 1.00 24.23 176 GLN A O 1
ATOM 1432 N N . VAL A 1 177 ? 0.789 19.372 -10.968 1.00 21.63 177 VAL A N 1
ATOM 1433 C CA . VAL A 1 177 ? 1.225 18.996 -9.639 1.00 21.10 177 VAL A CA 1
ATOM 1434 C C . VAL A 1 177 ? 0.670 17.621 -9.301 1.00 20.56 177 VAL A C 1
ATOM 1435 O O . VAL A 1 177 ? -0.510 17.355 -9.530 1.00 20.24 177 VAL A O 1
ATOM 1439 N N . ARG A 1 178 ? 1.524 16.771 -8.723 1.00 20.83 178 ARG A N 1
ATOM 1440 C CA . ARG A 1 178 ? 1.095 15.486 -8.195 1.00 20.51 178 ARG A CA 1
ATOM 1441 C C . ARG A 1 178 ? 1.620 15.308 -6.784 1.00 19.77 178 ARG A C 1
ATOM 1442 O O . ARG A 1 178 ? 2.771 15.641 -6.498 1.00 19.66 178 ARG A O 1
ATOM 1450 N N . GLU A 1 179 ? 0.765 14.722 -5.948 1.00 18.73 179 GLU A N 1
ATOM 1451 C CA . GLU A 1 179 ? 1.076 14.567 -4.548 1.00 18.98 179 GLU A CA 1
ATOM 1452 C C . GLU A 1 179 ? 0.960 13.101 -4.206 1.00 18.93 179 GLU A C 1
ATOM 1453 O O . GLU A 1 179 ? 0.138 12.418 -4.788 1.00 19.13 179 GLU A O 1
ATOM 1459 N N . GLY A 1 180 ? 1.786 12.635 -3.282 1.00 19.44 180 GLY A N 1
ATOM 1460 C CA . GLY A 1 180 ? 1.510 11.395 -2.581 1.00 19.74 180 GLY A CA 1
ATOM 1461 C C . GLY A 1 180 ? 0.777 11.724 -1.290 1.00 20.45 180 GLY A C 1
ATOM 1462 O O . GLY A 1 180 ? 1.329 12.346 -0.382 1.00 21.18 180 GLY A O 1
ATOM 1463 N N . LYS A 1 181 ? -0.494 11.346 -1.230 1.00 20.64 181 LYS A N 1
ATOM 1464 C CA . LYS A 1 181 ? -1.313 11.714 -0.088 1.00 21.02 181 LYS A CA 1
ATOM 1465 C C . LYS A 1 181 ? -0.750 11.145 1.202 1.00 20.68 181 LYS A C 1
ATOM 1466 O O . LYS A 1 181 ? -0.873 11.806 2.217 1.00 20.96 181 LYS A O 1
ATOM 1472 N N . PHE A 1 182 ? -0.148 9.953 1.168 1.00 20.56 182 PHE A N 1
ATOM 1473 C CA . PHE A 1 182 ? 0.280 9.303 2.402 1.00 21.44 182 PHE A CA 1
ATOM 1474 C C . PHE A 1 182 ? 1.800 9.338 2.568 1.00 22.02 182 PHE A C 1
ATOM 1475 O O . PHE A 1 182 ? 2.348 8.576 3.322 1.00 23.61 182 PHE A O 1
ATOM 1483 N N . THR A 1 183 ? 2.506 10.198 1.857 1.00 21.75 183 THR A N 1
ATOM 1484 C CA . THR A 1 183 ? 3.944 10.237 1.979 1.00 22.46 183 THR A CA 1
ATOM 1485 C C . THR A 1 183 ? 4.408 11.697 2.049 1.00 23.70 183 THR A C 1
ATOM 1486 O O . THR A 1 183 ? 5.510 12.002 2.491 1.00 25.86 183 THR A O 1
ATOM 1490 N N . GLY A 1 184 ? 3.585 12.639 1.606 1.00 23.53 184 GLY A N 1
ATOM 1491 C CA . GLY A 1 184 ? 3.961 14.034 1.710 1.00 23.94 184 GLY A CA 1
ATOM 1492 C C . GLY A 1 184 ? 4.669 14.531 0.451 1.00 23.95 184 GLY A C 1
ATOM 1493 O O . GLY A 1 184 ? 4.778 15.749 0.268 1.00 25.49 184 GLY A O 1
ATOM 1494 N N . GLU A 1 185 ? 5.099 13.599 -0.422 1.00 22.45 185 GLU A N 1
ATOM 1495 C CA . GLU A 1 185 ? 5.965 13.928 -1.544 1.00 21.43 185 GLU A CA 1
ATOM 1496 C C . GLU A 1 185 ? 5.174 14.706 -2.588 1.00 20.12 185 GLU A C 1
ATOM 1497 O O . GLU A 1 185 ? 3.975 14.475 -2.753 1.00 19.20 185 GLU A O 1
ATOM 1503 N N . VAL A 1 186 ? 5.861 15.650 -3.256 1.00 19.87 186 VAL A N 1
ATOM 1504 C CA . VAL A 1 186 ? 5.221 16.545 -4.202 1.00 19.67 186 VAL A CA 1
ATOM 1505 C C . VAL A 1 186 ? 6.084 16.606 -5.444 1.00 20.11 186 VAL A C 1
ATOM 1506 O O . VAL A 1 186 ? 7.286 16.795 -5.329 1.00 20.26 186 VAL A O 1
ATOM 1510 N N . MET A 1 187 ? 5.437 16.409 -6.605 1.00 20.51 187 MET A N 1
ATOM 1511 C CA . MET A 1 187 ? 6.074 16.520 -7.904 1.00 21.23 187 MET A CA 1
ATOM 1512 C C . MET A 1 187 ? 5.440 17.696 -8.649 1.00 21.78 187 MET A C 1
ATOM 1513 O O . MET A 1 187 ? 4.222 17.876 -8.643 1.00 22.45 187 MET A O 1
ATOM 1518 N N . VAL A 1 188 ? 6.298 18.500 -9.272 1.00 22.61 188 VAL A N 1
ATOM 1519 C CA . VAL A 1 188 ? 5.888 19.666 -10.025 1.00 22.81 188 VAL A CA 1
ATOM 1520 C C . VAL A 1 188 ? 6.408 19.488 -11.445 1.00 23.62 188 VAL A C 1
ATOM 1521 O O . VAL A 1 188 ? 7.599 19.222 -11.661 1.00 24.14 188 VAL A O 1
ATOM 1525 N N . ASN A 1 189 ? 5.490 19.629 -12.403 1.00 23.20 189 ASN A N 1
ATOM 1526 C CA . ASN A 1 189 ? 5.808 19.325 -13.779 1.00 23.51 189 ASN A CA 1
ATOM 1527 C C . ASN A 1 189 ? 5.256 20.448 -14.630 1.00 23.84 189 ASN A C 1
ATOM 1528 O O . ASN A 1 189 ? 4.054 20.512 -14.858 1.00 22.45 189 ASN A O 1
ATOM 1533 N N . ILE A 1 190 ? 6.144 21.353 -15.044 1.00 25.83 190 ILE A N 1
ATOM 1534 C CA . ILE A 1 190 ? 5.756 22.465 -15.899 1.00 27.26 190 ILE A CA 1
ATOM 1535 C C . ILE A 1 190 ? 5.681 21.919 -17.311 1.00 28.54 190 ILE A C 1
ATOM 1536 O O . ILE A 1 190 ? 6.584 21.207 -17.728 1.00 29.84 190 ILE A O 1
ATOM 1541 N N . ILE A 1 191 ? 4.623 22.267 -18.042 1.00 29.80 191 ILE A N 1
ATOM 1542 C CA . ILE A 1 191 ? 4.458 21.782 -19.402 1.00 30.35 191 ILE A CA 1
ATOM 1543 C C . ILE A 1 191 ? 4.505 22.959 -20.357 1.00 31.74 191 ILE A C 1
ATOM 1544 O O . ILE A 1 191 ? 3.606 23.785 -20.347 1.00 32.06 191 ILE A O 1
ATOM 1549 N N . ALA A 1 192 ? 5.541 22.974 -21.199 1.00 34.26 192 ALA A N 1
ATOM 1550 C CA . ALA A 1 192 ? 5.972 24.186 -21.879 1.00 36.74 192 ALA A CA 1
ATOM 1551 C C . ALA A 1 192 ? 6.209 23.922 -23.358 1.00 38.83 192 ALA A C 1
ATOM 1552 O O . ALA A 1 192 ? 6.373 22.778 -23.789 1.00 38.27 192 ALA A O 1
ATOM 1554 N N . HIS A 1 193 ? 6.224 25.037 -24.102 1.00 41.34 193 HIS A N 1
ATOM 1555 C CA . HIS A 1 193 ? 6.449 25.047 -25.536 1.00 41.39 193 HIS A CA 1
ATOM 1556 C C . HIS A 1 193 ? 7.824 25.638 -25.837 1.00 41.56 193 HIS A C 1
ATOM 1557 O O . HIS A 1 193 ? 8.156 25.835 -26.990 1.00 43.81 193 HIS A O 1
ATOM 1564 N N . VAL A 1 194 ? 8.642 25.910 -24.817 1.00 40.97 194 VAL A N 1
ATOM 1565 C CA . VAL A 1 194 ? 10.023 26.321 -25.041 1.00 41.16 194 VAL A CA 1
ATOM 1566 C C . VAL A 1 194 ? 10.913 25.551 -24.078 1.00 40.43 194 VAL A C 1
ATOM 1567 O O . VAL A 1 194 ? 10.412 24.944 -23.142 1.00 39.09 194 VAL A O 1
ATOM 1571 N N . PRO A 1 195 ? 12.255 25.560 -24.256 1.00 42.12 195 PRO A N 1
ATOM 1572 C CA . PRO A 1 195 ? 13.149 24.888 -23.316 1.00 42.60 195 PRO A CA 1
ATOM 1573 C C . PRO A 1 195 ? 13.240 25.723 -22.045 1.00 43.23 195 PRO A C 1
ATOM 1574 O O . PRO A 1 195 ? 12.797 26.867 -22.022 1.00 43.11 195 PRO A O 1
ATOM 1578 N N . LEU A 1 196 ? 13.795 25.141 -20.983 1.00 45.04 196 LEU A N 1
ATOM 1579 C CA . LEU A 1 196 ? 13.908 25.879 -19.736 1.00 47.19 196 LEU A CA 1
ATOM 1580 C C . LEU A 1 196 ? 15.148 26.750 -19.792 1.00 48.03 196 LEU A C 1
ATOM 1581 O O . LEU A 1 196 ? 16.207 26.220 -20.083 1.00 48.71 196 LEU A O 1
ATOM 1586 N N . ASN A 1 197 ? 15.012 28.053 -19.509 1.00 49.90 197 ASN A N 1
ATOM 1587 C CA . ASN A 1 197 ? 16.185 28.911 -19.372 1.00 53.57 197 ASN A CA 1
ATOM 1588 C C . ASN A 1 197 ? 16.406 29.344 -17.924 1.00 51.61 197 ASN A C 1
ATOM 1589 O O . ASN A 1 197 ? 17.563 29.514 -17.525 1.00 53.18 197 ASN A O 1
ATOM 1594 N N . TYR A 1 198 ? 15.317 29.465 -17.146 1.00 47.89 198 TYR A N 1
ATOM 1595 C CA . TYR A 1 198 ? 15.386 30.021 -15.808 1.00 46.22 198 TYR A CA 1
ATOM 1596 C C . TYR A 1 198 ? 15.402 28.902 -14.783 1.00 44.06 198 TYR A C 1
ATOM 1597 O O . TYR A 1 198 ? 14.578 28.871 -13.890 1.00 42.76 198 TYR A O 1
ATOM 1606 N N . ARG A 1 199 ? 16.404 28.037 -14.923 1.00 44.98 199 ARG A N 1
ATOM 1607 C CA . ARG A 1 199 ? 16.665 26.921 -14.036 1.00 45.99 199 ARG A CA 1
ATOM 1608 C C . ARG A 1 199 ? 16.589 27.416 -12.592 1.00 42.79 199 ARG A C 1
ATOM 1609 O O . ARG A 1 199 ? 15.849 26.860 -11.783 1.00 40.38 199 ARG A O 1
ATOM 1617 N N . GLU A 1 200 ? 17.312 28.504 -12.279 1.00 42.09 200 GLU A N 1
ATOM 1618 C CA . GLU A 1 200 ? 17.460 28.917 -10.889 1.00 40.35 200 GLU A CA 1
ATOM 1619 C C . GLU A 1 200 ? 16.153 29.514 -10.366 1.00 37.58 200 GLU A C 1
ATOM 1620 O O . GLU A 1 200 ? 15.781 29.276 -9.216 1.00 36.51 200 GLU A O 1
ATOM 1626 N N . ALA A 1 201 ? 15.437 30.241 -11.223 1.00 35.71 201 ALA A N 1
ATOM 1627 C CA . ALA A 1 201 ? 14.201 30.881 -10.819 1.00 34.67 201 ALA A CA 1
ATOM 1628 C C . ALA A 1 201 ? 13.126 29.845 -10.496 1.00 32.62 201 ALA A C 1
ATOM 1629 O O . ALA A 1 201 ? 12.346 30.007 -9.551 1.00 32.22 201 ALA A O 1
ATOM 1631 N N . LEU A 1 202 ? 13.073 28.791 -11.315 1.00 31.24 202 LEU A N 1
ATOM 1632 C CA . LEU A 1 202 ? 12.076 27.744 -11.173 1.00 29.09 202 LEU A CA 1
ATOM 1633 C C . LEU A 1 202 ? 12.365 26.948 -9.912 1.00 28.73 202 LEU A C 1
ATOM 1634 O O . LEU A 1 202 ? 11.446 26.715 -9.140 1.00 28.13 202 LEU A O 1
ATOM 1639 N N . MET A 1 203 ? 13.635 26.525 -9.745 1.00 29.21 203 MET A N 1
ATOM 1640 C CA . MET A 1 203 ? 14.071 25.738 -8.598 1.00 28.83 203 MET A CA 1
ATOM 1641 C C . MET A 1 203 ? 13.752 26.492 -7.310 1.00 28.95 203 MET A C 1
ATOM 1642 O O . MET A 1 203 ? 13.323 25.941 -6.311 1.00 27.53 203 MET A O 1
ATOM 1647 N N . GLU A 1 204 ? 13.957 27.797 -7.356 1.00 30.36 204 GLU A N 1
ATOM 1648 C CA . GLU A 1 204 ? 13.720 28.647 -6.212 1.00 30.92 204 GLU A CA 1
ATOM 1649 C C . GLU A 1 204 ? 12.228 28.690 -5.907 1.00 29.58 204 GLU A C 1
ATOM 1650 O O . GLU A 1 204 ? 11.826 28.498 -4.770 1.00 30.06 204 GLU A O 1
ATOM 1656 N N . ALA A 1 205 ? 11.404 28.920 -6.924 1.00 29.02 205 ALA A N 1
ATOM 1657 C CA . ALA A 1 205 ? 9.966 29.033 -6.720 1.00 28.57 205 ALA A CA 1
ATOM 1658 C C . ALA A 1 205 ? 9.372 27.746 -6.138 1.00 27.56 205 ALA A C 1
ATOM 1659 O O . ALA A 1 205 ? 8.459 27.783 -5.317 1.00 27.04 205 ALA A O 1
ATOM 1661 N N . PHE A 1 206 ? 9.905 26.601 -6.569 1.00 27.26 206 PHE A N 1
ATOM 1662 C CA . PHE A 1 206 ? 9.352 25.310 -6.222 1.00 26.24 206 PHE A CA 1
ATOM 1663 C C . PHE A 1 206 ? 10.346 24.552 -5.356 1.00 26.35 206 PHE A C 1
ATOM 1664 O O . PHE A 1 206 ? 10.459 23.329 -5.464 1.00 26.01 206 PHE A O 1
ATOM 1672 N N . ASN A 1 207 ? 11.035 25.272 -4.461 1.00 27.35 207 ASN A N 1
ATOM 1673 C CA . ASN A 1 207 ? 12.120 24.678 -3.687 1.00 28.33 207 ASN A CA 1
ATOM 1674 C C . ASN A 1 207 ? 11.562 23.599 -2.767 1.00 27.16 207 ASN A C 1
ATOM 1675 O O . ASN A 1 207 ? 12.287 22.675 -2.416 1.00 27.32 207 ASN A O 1
ATOM 1680 N N . PHE A 1 208 ? 10.268 23.719 -2.439 1.00 26.17 208 PHE A N 1
ATOM 1681 C CA . PHE A 1 208 ? 9.569 22.758 -1.603 1.00 25.66 208 PHE A CA 1
ATOM 1682 C C . PHE A 1 208 ? 9.250 21.447 -2.339 1.00 25.14 208 PHE A C 1
ATOM 1683 O O . PHE A 1 208 ? 9.027 20.434 -1.688 1.00 25.94 208 PHE A O 1
ATOM 1691 N N . ALA A 1 209 ? 9.204 21.418 -3.672 1.00 24.37 209 ALA A N 1
ATOM 1692 C CA . ALA A 1 209 ? 8.881 20.173 -4.355 1.00 23.70 209 ALA A CA 1
ATOM 1693 C C . ALA A 1 209 ? 10.006 19.150 -4.200 1.00 24.35 209 ALA A C 1
ATOM 1694 O O . ALA A 1 209 ? 11.175 19.509 -4.176 1.00 27.08 209 ALA A O 1
ATOM 1696 N N . ASP A 1 210 ? 9.645 17.863 -4.126 1.00 23.25 210 ASP A N 1
ATOM 1697 C CA . ASP A 1 210 ? 10.611 16.780 -4.073 1.00 23.06 210 ASP A CA 1
ATOM 1698 C C . ASP A 1 210 ? 11.154 16.496 -5.466 1.00 22.52 210 ASP A C 1
ATOM 1699 O O . ASP A 1 210 ? 12.222 15.919 -5.605 1.00 22.72 210 ASP A O 1
ATOM 1704 N N . SER A 1 211 ? 10.383 16.875 -6.486 1.00 22.02 211 SER A N 1
ATOM 1705 C CA . SER A 1 211 ? 10.709 16.647 -7.887 1.00 21.65 211 SER A CA 1
ATOM 1706 C C . SER A 1 211 ? 10.214 17.818 -8.732 1.00 21.52 211 SER A C 1
ATOM 1707 O O . SER A 1 211 ? 9.059 18.223 -8.633 1.00 21.35 211 SER A O 1
ATOM 1710 N N . ILE A 1 212 ? 11.101 18.351 -9.565 1.00 22.05 212 ILE A N 1
ATOM 1711 C CA . ILE A 1 212 ? 10.730 19.373 -10.518 1.00 22.24 212 ILE A CA 1
ATOM 1712 C C . ILE A 1 212 ? 11.047 18.825 -11.897 1.00 22.33 212 ILE A C 1
ATOM 1713 O O . ILE A 1 212 ? 12.160 18.361 -12.132 1.00 22.92 212 ILE A O 1
ATOM 1718 N N . TYR A 1 213 ? 10.049 18.864 -12.782 1.00 21.85 213 TYR A N 1
ATOM 1719 C CA . TYR A 1 213 ? 10.243 18.475 -14.165 1.00 22.09 213 TYR A CA 1
ATOM 1720 C C . TYR A 1 213 ? 9.872 19.639 -15.073 1.00 22.66 213 TYR A C 1
ATOM 1721 O O . TYR A 1 213 ? 9.094 20.516 -14.696 1.00 22.51 213 TYR A O 1
ATOM 1730 N N . TRP A 1 214 ? 10.437 19.601 -16.276 1.00 23.41 214 TRP A N 1
ATOM 1731 C CA . TRP A 1 214 ? 10.085 20.524 -17.328 1.00 24.35 214 TRP A CA 1
ATOM 1732 C C . TRP A 1 214 ? 9.825 19.689 -18.568 1.00 25.51 214 TRP A C 1
ATOM 1733 O O . TRP A 1 214 ? 10.711 18.971 -19.017 1.00 26.09 214 TRP A O 1
ATOM 1744 N N . SER A 1 215 ? 8.578 19.720 -19.042 1.00 27.12 215 SER A N 1
ATOM 1745 C CA . SER A 1 215 ? 8.130 18.846 -20.122 1.00 28.87 215 SER A CA 1
ATOM 1746 C C . SER A 1 215 ? 7.909 19.693 -21.372 1.00 31.65 215 SER A C 1
ATOM 1747 O O . SER A 1 215 ? 7.140 20.655 -21.342 1.00 31.70 215 SER A O 1
ATOM 1750 N N . LEU A 1 216 ? 8.610 19.334 -22.455 1.00 34.24 216 LEU A N 1
ATOM 1751 C CA . LEU A 1 216 ? 8.590 20.125 -23.671 1.00 36.40 216 LEU A CA 1
ATOM 1752 C C . LEU A 1 216 ? 7.578 19.547 -24.663 1.00 40.32 216 LEU A C 1
ATOM 1753 O O . LEU A 1 216 ? 7.654 18.378 -25.024 1.00 39.98 216 LEU A O 1
ATOM 1758 N N . LYS A 1 217 ? 6.608 20.363 -25.091 1.00 45.11 217 LYS A N 1
ATOM 1759 C CA . LYS A 1 217 ? 5.600 19.903 -26.028 1.00 51.62 217 LYS A CA 1
ATOM 1760 C C . LYS A 1 217 ? 6.107 20.212 -27.436 1.00 60.45 217 LYS A C 1
ATOM 1761 O O . LYS A 1 217 ? 6.604 21.318 -27.669 1.00 62.41 217 LYS A O 1
ATOM 1767 N N . ALA A 1 218 ? 5.990 19.221 -28.346 1.00 68.09 218 ALA A N 1
ATOM 1768 C CA . ALA A 1 218 ? 6.475 19.321 -29.721 1.00 73.41 218 ALA A CA 1
ATOM 1769 C C . ALA A 1 218 ? 5.369 19.740 -30.697 1.00 79.93 218 ALA A C 1
ATOM 1770 O O . ALA A 1 218 ? 5.638 19.927 -31.884 1.00 73.81 218 ALA A O 1
ATOM 1772 N N . ASP A 1 219 ? 4.127 19.835 -30.190 1.00 94.29 219 ASP A N 1
ATOM 1773 C CA . ASP A 1 219 ? 2.967 20.349 -30.913 1.00 102.53 219 ASP A CA 1
ATOM 1774 C C . ASP A 1 219 ? 2.353 21.511 -30.112 1.00 96.59 219 ASP A C 1
ATOM 1775 O O . ASP A 1 219 ? 2.811 21.813 -29.011 1.00 89.07 219 ASP A O 1
ATOM 1780 N N . LYS A 1 220 ? 1.332 22.186 -30.675 1.00 92.98 220 LYS A N 1
ATOM 1781 C CA . LYS A 1 220 ? 0.620 23.260 -29.984 1.00 92.64 220 LYS A CA 1
ATOM 1782 C C . LYS A 1 220 ? -0.687 22.765 -29.349 1.00 101.68 220 LYS A C 1
ATOM 1783 O O . LYS A 1 220 ? -1.351 23.534 -28.655 1.00 110.84 220 LYS A O 1
ATOM 1789 N N . LYS A 1 221 ? -1.056 21.494 -29.561 1.00 107.10 221 LYS A N 1
ATOM 1790 C CA . LYS A 1 221 ? -2.343 20.967 -29.121 1.00 111.06 221 LYS A CA 1
ATOM 1791 C C . LYS A 1 221 ? -2.524 21.250 -27.615 1.00 110.32 221 LYS A C 1
ATOM 1792 O O . LYS A 1 221 ? -1.530 21.425 -26.891 1.00 100.65 221 LYS A O 1
ATOM 1798 N N . ASP A 1 222 ? -3.808 21.356 -27.189 1.00 97.75 222 ASP A N 1
ATOM 1799 C CA . ASP A 1 222 ? -4.237 21.629 -25.821 1.00 87.37 222 ASP A CA 1
ATOM 1800 C C . ASP A 1 222 ? -4.339 20.303 -25.054 1.00 86.70 222 ASP A C 1
ATOM 1801 O O . ASP A 1 222 ? -5.456 19.911 -24.712 1.00 86.56 222 ASP A O 1
ATOM 1806 N N . ASP A 1 223 ? -3.197 19.621 -24.785 1.00 87.60 223 ASP A N 1
ATOM 1807 C CA . ASP A 1 223 ? -3.171 18.405 -23.961 1.00 92.23 223 ASP A CA 1
ATOM 1808 C C . ASP A 1 223 ? -1.831 18.251 -23.221 1.00 89.94 223 ASP A C 1
ATOM 1809 O O . ASP A 1 223 ? -0.775 18.455 -23.836 1.00 81.07 223 ASP A O 1
ATOM 1814 N N . PRO A 1 224 ? -1.828 17.839 -21.909 1.00 85.75 224 PRO A N 1
ATOM 1815 C CA . PRO A 1 224 ? -0.703 18.061 -20.992 1.00 79.52 224 PRO A CA 1
ATOM 1816 C C . PRO A 1 224 ? 0.307 16.911 -20.879 1.00 78.99 224 PRO A C 1
ATOM 1817 O O . PRO A 1 224 ? 0.239 16.114 -19.943 1.00 74.33 224 PRO A O 1
ATOM 1821 N N . ARG A 1 225 ? 1.282 16.900 -21.811 1.00 80.62 225 ARG A N 1
ATOM 1822 C CA . ARG A 1 225 ? 2.184 15.783 -22.072 1.00 77.44 225 ARG A CA 1
ATOM 1823 C C . ARG A 1 225 ? 3.410 16.341 -22.812 1.00 79.35 225 ARG A C 1
ATOM 1824 O O . ARG A 1 225 ? 3.267 17.273 -23.604 1.00 92.13 225 ARG A O 1
ATOM 1832 N N . GLY A 1 226 ? 4.622 15.818 -22.534 1.00 70.15 226 GLY A N 1
ATOM 1833 C CA . GLY A 1 226 ? 5.835 16.287 -23.197 1.00 59.72 226 GLY A CA 1
ATOM 1834 C C . GLY A 1 226 ? 6.933 15.223 -23.257 1.00 54.58 226 GLY A C 1
ATOM 1835 O O . GLY A 1 226 ? 6.667 14.036 -23.180 1.00 56.14 226 GLY A O 1
ATOM 1836 N N . PHE A 1 227 ? 8.176 15.670 -23.474 1.00 51.04 227 PHE A N 1
ATOM 1837 C CA . PHE A 1 227 ? 9.389 14.889 -23.248 1.00 45.53 227 PHE A CA 1
ATOM 1838 C C . PHE A 1 227 ? 10.028 15.444 -21.987 1.00 39.78 227 PHE A C 1
ATOM 1839 O O . PHE A 1 227 ? 10.669 16.488 -22.040 1.00 42.29 227 PHE A O 1
ATOM 1847 N N . PRO A 1 228 ? 9.862 14.792 -20.815 1.00 33.24 228 PRO A N 1
ATOM 1848 C CA . PRO A 1 228 ? 10.171 15.431 -19.539 1.00 30.63 228 PRO A CA 1
ATOM 1849 C C . PRO A 1 228 ? 11.663 15.520 -19.261 1.00 29.61 228 PRO A C 1
ATOM 1850 O O . PRO A 1 228 ? 12.435 14.692 -19.723 1.00 30.55 228 PRO A O 1
ATOM 1854 N N . THR A 1 229 ? 12.057 16.552 -18.515 1.00 28.49 229 THR A N 1
ATOM 1855 C CA . THR A 1 229 ? 13.433 16.706 -18.082 1.00 28.27 229 THR A CA 1
ATOM 1856 C C . THR A 1 229 ? 13.448 16.964 -16.586 1.00 27.07 229 THR A C 1
ATOM 1857 O O . THR A 1 229 ? 12.870 17.942 -16.117 1.00 26.87 229 THR A O 1
ATOM 1861 N N . LEU A 1 230 ? 14.117 16.085 -15.845 1.00 26.36 230 LEU A N 1
ATOM 1862 C CA . LEU A 1 230 ? 14.299 16.335 -14.434 1.00 26.32 230 LEU A CA 1
ATOM 1863 C C . LEU A 1 230 ? 15.110 17.615 -14.307 1.00 27.17 230 LEU A C 1
ATOM 1864 O O . LEU A 1 230 ? 16.129 17.758 -14.968 1.00 28.90 230 LEU A O 1
ATOM 1869 N N . VAL A 1 231 ? 14.624 18.565 -13.510 1.00 26.63 231 VAL A N 1
ATOM 1870 C CA . VAL A 1 231 ? 15.348 19.801 -13.287 1.00 27.42 231 VAL A CA 1
ATOM 1871 C C . VAL A 1 231 ? 16.074 19.714 -11.952 1.00 27.55 231 VAL A C 1
ATOM 1872 O O . VAL A 1 231 ? 17.174 20.224 -11.800 1.00 28.02 231 VAL A O 1
ATOM 1876 N N . LEU A 1 232 ? 15.413 19.099 -10.977 1.00 27.24 232 LEU A N 1
ATOM 1877 C CA . LEU A 1 232 ? 15.943 19.041 -9.630 1.00 28.56 232 LEU A CA 1
ATOM 1878 C C . LEU A 1 232 ? 15.197 17.965 -8.849 1.00 27.81 232 LEU A C 1
ATOM 1879 O O . LEU A 1 232 ? 14.000 17.761 -9.061 1.00 26.33 232 LEU A O 1
ATOM 1884 N N . GLY A 1 233 ? 15.948 17.249 -8.001 1.00 28.72 233 GLY A N 1
ATOM 1885 C CA . GLY A 1 233 ? 15.373 16.352 -7.012 1.00 28.50 233 GLY A CA 1
ATOM 1886 C C . GLY A 1 233 ? 15.126 14.941 -7.548 1.00 27.81 233 GLY A C 1
ATOM 1887 O O . GLY A 1 233 ? 15.774 14.518 -8.503 1.00 27.97 233 GLY A O 1
ATOM 1888 N N . ASN A 1 234 ? 14.186 14.229 -6.905 1.00 26.70 234 ASN A N 1
ATOM 1889 C CA . ASN A 1 234 ? 13.908 12.848 -7.209 1.00 26.22 234 ASN A CA 1
ATOM 1890 C C . ASN A 1 234 ? 13.275 12.710 -8.574 1.00 25.77 234 ASN A C 1
ATOM 1891 O O . ASN A 1 234 ? 12.505 13.539 -9.011 1.00 25.17 234 ASN A O 1
ATOM 1896 N N . GLU A 1 235 ? 13.600 11.595 -9.203 1.00 27.10 235 GLU A N 1
ATOM 1897 C CA . GLU A 1 235 ? 13.086 11.225 -10.504 1.00 28.04 235 GLU A CA 1
ATOM 1898 C C . GLU A 1 235 ? 11.593 10.901 -10.410 1.00 26.27 235 GLU A C 1
ATOM 1899 O O . GLU A 1 235 ? 10.831 11.121 -11.349 1.00 25.14 235 GLU A O 1
ATOM 1905 N N . VAL A 1 236 ? 11.182 10.356 -9.264 1.00 25.56 236 VAL A N 1
ATOM 1906 C CA . VAL A 1 236 ? 9.811 9.929 -9.063 1.00 24.61 236 VAL A CA 1
ATOM 1907 C C . VAL A 1 236 ? 9.363 10.410 -7.695 1.00 24.04 236 VAL A C 1
ATOM 1908 O O . VAL A 1 236 ? 10.197 10.871 -6.918 1.00 24.13 236 VAL A O 1
ATOM 1912 N N . ILE A 1 237 ? 8.047 10.294 -7.436 1.00 23.46 237 ILE A N 1
ATOM 1913 C CA . ILE A 1 237 ? 7.504 10.426 -6.095 1.00 24.00 237 ILE A CA 1
ATOM 1914 C C . ILE A 1 237 ? 6.786 9.140 -5.736 1.00 24.98 237 ILE A C 1
ATOM 1915 O O . ILE A 1 237 ? 6.455 8.343 -6.605 1.00 24.46 237 ILE A O 1
ATOM 1920 N N . ARG A 1 238 ? 6.543 8.994 -4.435 1.00 27.05 238 ARG A N 1
ATOM 1921 C CA . ARG A 1 238 ? 5.981 7.788 -3.870 1.00 29.14 238 ARG A CA 1
ATOM 1922 C C . ARG A 1 238 ? 4.578 8.087 -3.383 1.00 26.67 238 ARG A C 1
ATOM 1923 O O . ARG A 1 238 ? 4.396 9.061 -2.668 1.00 25.51 238 ARG A O 1
ATOM 1931 N N . GLU A 1 239 ? 3.628 7.214 -3.745 1.00 25.91 239 GLU A N 1
ATOM 1932 C CA . GLU A 1 239 ? 2.352 7.126 -3.051 1.00 24.70 239 GLU A CA 1
ATOM 1933 C C . GLU A 1 239 ? 2.285 5.791 -2.338 1.00 25.16 239 GLU A C 1
ATOM 1934 O O . GLU A 1 239 ? 2.860 4.827 -2.808 1.00 24.47 239 GLU A O 1
ATOM 1940 N N . LYS A 1 240 ? 1.610 5.750 -1.191 1.00 27.92 240 LYS A N 1
ATOM 1941 C CA . LYS A 1 240 ? 1.568 4.535 -0.394 1.00 31.98 240 LYS A CA 1
ATOM 1942 C C . LYS A 1 240 ? 0.116 4.188 -0.075 1.00 29.89 240 LYS A C 1
ATOM 1943 O O . LYS A 1 240 ? -0.554 4.918 0.648 1.00 30.10 240 LYS A O 1
ATOM 1949 N N . VAL A 1 241 ? -0.348 3.049 -0.594 1.00 29.35 241 VAL A N 1
ATOM 1950 C CA . VAL A 1 241 ? -1.706 2.602 -0.348 1.00 31.50 241 VAL A CA 1
ATOM 1951 C C . VAL A 1 241 ? -1.732 1.107 -0.034 1.00 33.54 241 VAL A C 1
ATOM 1952 O O . VAL A 1 241 ? -1.088 0.324 -0.726 1.00 37.19 241 VAL A O 1
ATOM 1956 N N . GLU A 1 242 ? -2.500 0.724 0.995 1.00 33.47 242 GLU A N 1
ATOM 1957 C CA . GLU A 1 242 ? -2.541 -0.641 1.516 1.00 34.30 242 GLU A CA 1
ATOM 1958 C C . GLU A 1 242 ? -1.126 -1.182 1.696 1.00 33.50 242 GLU A C 1
ATOM 1959 O O . GLU A 1 242 ? -0.828 -2.331 1.381 1.00 33.29 242 GLU A O 1
ATOM 1965 N N . GLY A 1 243 ? -0.259 -0.324 2.232 1.00 33.77 243 GLY A N 1
ATOM 1966 C CA . GLY A 1 243 ? 1.101 -0.697 2.576 1.00 36.25 243 GLY A CA 1
ATOM 1967 C C . GLY A 1 243 ? 1.975 -1.038 1.366 1.00 36.66 243 GLY A C 1
ATOM 1968 O O . GLY A 1 243 ? 3.007 -1.692 1.527 1.00 38.29 243 GLY A O 1
ATOM 1969 N N . ILE A 1 244 ? 1.578 -0.570 0.172 1.00 34.92 244 ILE A N 1
ATOM 1970 C CA . ILE A 1 244 ? 2.330 -0.822 -1.045 1.00 33.12 244 ILE A CA 1
ATOM 1971 C C . ILE A 1 244 ? 2.838 0.513 -1.556 1.00 29.07 244 ILE A C 1
ATOM 1972 O O . ILE A 1 244 ? 2.049 1.415 -1.784 1.00 26.52 244 ILE A O 1
ATOM 1977 N N . THR A 1 245 ? 4.153 0.601 -1.751 1.00 28.34 245 THR A N 1
ATOM 1978 C CA . THR A 1 245 ? 4.773 1.800 -2.295 1.00 27.18 245 THR A CA 1
ATOM 1979 C C . THR A 1 245 ? 4.724 1.788 -3.820 1.00 25.90 245 THR A C 1
ATOM 1980 O O . THR A 1 245 ? 5.261 0.891 -4.468 1.00 25.50 245 THR A O 1
ATOM 1984 N N . TYR A 1 246 ? 4.049 2.795 -4.377 1.00 24.78 246 TYR A N 1
ATOM 1985 C CA . TYR A 1 246 ? 3.855 2.905 -5.812 1.00 24.53 246 TYR A CA 1
ATOM 1986 C C . TYR A 1 246 ? 4.720 4.049 -6.323 1.00 23.65 246 TYR A C 1
ATOM 1987 O O . TYR A 1 246 ? 4.875 5.046 -5.624 1.00 23.05 246 TYR A O 1
ATOM 1996 N N . LEU A 1 247 ? 5.278 3.937 -7.533 1.00 23.63 247 LEU A N 1
ATOM 1997 C CA . LEU A 1 247 ? 6.138 5.021 -7.992 1.00 23.61 247 LEU A CA 1
ATOM 1998 C C . LEU A 1 247 ? 5.458 5.784 -9.127 1.00 23.09 247 LEU A C 1
ATOM 1999 O O . LEU A 1 247 ? 4.848 5.171 -10.005 1.00 23.45 247 LEU A O 1
ATOM 2004 N N . ILE A 1 248 ? 5.608 7.117 -9.096 1.00 21.94 248 ILE A N 1
ATOM 2005 C CA . ILE A 1 248 ? 4.888 8.027 -9.968 1.00 20.78 248 ILE A CA 1
ATOM 2006 C C . ILE A 1 248 ? 5.886 8.886 -10.738 1.00 20.51 248 ILE A C 1
ATOM 2007 O O . ILE A 1 248 ? 6.747 9.547 -10.179 1.00 20.81 248 ILE A O 1
ATOM 2012 N N . HIS A 1 249 ? 5.719 8.889 -12.050 1.00 20.20 249 HIS A N 1
ATOM 2013 C CA . HIS A 1 249 ? 6.605 9.564 -12.971 1.00 20.73 249 HIS A CA 1
ATOM 2014 C C . HIS A 1 249 ? 5.742 10.560 -13.747 1.00 20.77 249 HIS A C 1
ATOM 2015 O O . HIS A 1 249 ? 4.540 10.343 -13.908 1.00 20.29 249 HIS A O 1
ATOM 2022 N N . PRO A 1 250 ? 6.291 11.700 -14.232 1.00 21.37 250 PRO A N 1
ATOM 2023 C CA . PRO A 1 250 ? 5.496 12.655 -14.991 1.00 21.16 250 PRO A CA 1
ATOM 2024 C C . PRO A 1 250 ? 4.822 12.014 -16.191 1.00 21.29 250 PRO A C 1
ATOM 2025 O O . PRO A 1 250 ? 3.762 12.474 -16.600 1.00 20.93 250 PRO A O 1
ATOM 2029 N N . SER A 1 251 ? 5.394 10.926 -16.703 1.00 22.48 251 SER A N 1
ATOM 2030 C CA . SER A 1 251 ? 4.911 10.355 -17.946 1.00 24.14 251 SER A CA 1
ATOM 2031 C C . SER A 1 251 ? 3.781 9.333 -17.746 1.00 25.37 251 SER A C 1
ATOM 2032 O O . SER A 1 251 ? 3.280 8.827 -18.739 1.00 26.02 251 SER A O 1
ATOM 2035 N N . VAL A 1 252 ? 3.338 9.046 -16.509 1.00 25.94 252 VAL A N 1
ATOM 2036 C CA . VAL A 1 252 ? 2.432 7.928 -16.286 1.00 26.82 252 VAL A CA 1
ATOM 2037 C C . VAL A 1 252 ? 1.077 8.416 -15.776 1.00 27.62 252 VAL A C 1
ATOM 2038 O O . VAL A 1 252 ? 0.972 9.517 -15.248 1.00 24.72 252 VAL A O 1
ATOM 2042 N N . PHE A 1 253 ? 0.068 7.532 -15.901 1.00 30.93 253 PHE A N 1
ATOM 2043 C CA . PHE A 1 253 ? -1.240 7.699 -15.288 1.00 34.46 253 PHE A CA 1
ATOM 2044 C C . PHE A 1 253 ? -1.311 6.890 -14.001 1.00 32.56 253 PHE A C 1
ATOM 2045 O O . PHE A 1 253 ? -0.788 5.779 -13.925 1.00 35.18 253 PHE A O 1
ATOM 2053 N N . PHE A 1 254 ? -2.005 7.445 -13.009 1.00 30.14 254 PHE A N 1
ATOM 2054 C CA . PHE A 1 254 ? -2.250 6.732 -11.775 1.00 30.52 254 PHE A CA 1
ATOM 2055 C C . PHE A 1 254 ? -3.655 7.094 -11.310 1.00 33.45 254 PHE A C 1
ATOM 2056 O O . PHE A 1 254 ? -4.139 8.195 -11.574 1.00 30.79 254 PHE A O 1
ATOM 2064 N N . GLN A 1 255 ? -4.298 6.109 -10.659 1.00 37.49 255 GLN A N 1
ATOM 2065 C CA . GLN A 1 255 ? -5.645 6.248 -10.146 1.00 37.58 255 GLN A CA 1
ATOM 2066 C C . GLN A 1 255 ? -5.661 7.525 -9.321 1.00 32.44 255 GLN A C 1
ATOM 2067 O O . GLN A 1 255 ? -4.706 7.820 -8.622 1.00 32.89 255 GLN A O 1
ATOM 2073 N N . THR A 1 256 ? -6.759 8.268 -9.429 1.00 29.77 256 THR A N 1
ATOM 2074 C CA . THR A 1 256 ? -6.760 9.706 -9.208 1.00 26.19 256 THR A CA 1
ATOM 2075 C C . THR A 1 256 ? -6.984 10.054 -7.730 1.00 24.13 256 THR A C 1
ATOM 2076 O O . THR A 1 256 ? -6.575 11.118 -7.257 1.00 22.02 256 THR A O 1
ATOM 2080 N N . ASN A 1 257 ? -7.648 9.130 -7.019 1.00 23.28 257 ASN A N 1
ATOM 2081 C CA . ASN A 1 257 ? -8.129 9.354 -5.668 1.00 21.91 257 ASN A CA 1
ATOM 2082 C C . ASN A 1 257 ? -7.460 8.339 -4.741 1.00 21.06 257 ASN A C 1
ATOM 2083 O O . ASN A 1 257 ? -7.889 7.201 -4.613 1.00 20.38 257 ASN A O 1
ATOM 2088 N N . SER A 1 258 ? -6.405 8.802 -4.072 1.00 20.17 258 SER A N 1
ATOM 2089 C CA . SER A 1 258 ? -5.577 7.956 -3.243 1.00 19.31 258 SER A CA 1
ATOM 2090 C C . SER A 1 258 ? -6.366 7.479 -2.026 1.00 19.15 258 SER A C 1
ATOM 2091 O O . SER A 1 258 ? -5.965 6.518 -1.385 1.00 19.39 258 SER A O 1
ATOM 2094 N N . TYR A 1 259 ? -7.472 8.157 -1.699 1.00 19.14 259 TYR A N 1
ATOM 2095 C CA . TYR A 1 259 ? -8.254 7.846 -0.508 1.00 20.04 259 TYR A CA 1
ATOM 2096 C C . TYR A 1 259 ? -9.308 6.784 -0.795 1.00 20.50 259 TYR A C 1
ATOM 2097 O O . TYR A 1 259 ? -9.516 5.915 0.032 1.00 21.16 259 TYR A O 1
ATOM 2106 N N . ALA A 1 260 ? -9.938 6.837 -1.966 1.00 20.72 260 ALA A N 1
ATOM 2107 C CA . ALA A 1 260 ? -10.917 5.834 -2.363 1.00 21.68 260 ALA A CA 1
ATOM 2108 C C . ALA A 1 260 ? -10.268 4.582 -2.981 1.00 22.81 260 ALA A C 1
ATOM 2109 O O . ALA A 1 260 ? -10.908 3.536 -3.087 1.00 24.40 260 ALA A O 1
ATOM 2111 N N . LEU A 1 261 ? -8.989 4.664 -3.371 1.00 22.43 261 LEU A N 1
ATOM 2112 C CA . LEU A 1 261 ? -8.302 3.591 -4.087 1.00 22.07 261 LEU A CA 1
ATOM 2113 C C . LEU A 1 261 ? -8.320 2.268 -3.327 1.00 21.92 261 LEU A C 1
ATOM 2114 O O . LEU A 1 261 ? -8.337 1.222 -3.960 1.00 22.29 261 LEU A O 1
ATOM 2119 N N . PRO A 1 262 ? -8.246 2.206 -1.983 1.00 21.76 262 PRO A N 1
ATOM 2120 C CA . PRO A 1 262 ? -8.335 0.908 -1.319 1.00 23.06 262 PRO A CA 1
ATOM 2121 C C . PRO A 1 262 ? -9.665 0.227 -1.659 1.00 23.86 262 PRO A C 1
ATOM 2122 O O . PRO A 1 262 ? -9.753 -1.002 -1.747 1.00 24.70 262 PRO A O 1
ATOM 2126 N N . LEU A 1 263 ? -10.701 1.036 -1.882 1.00 23.32 263 LEU A N 1
ATOM 2127 C CA . LEU A 1 263 ? -12.017 0.487 -2.124 1.00 24.15 263 LEU A CA 1
ATOM 2128 C C . LEU A 1 263 ? -12.056 -0.096 -3.531 1.00 24.07 263 LEU A C 1
ATOM 2129 O O . LEU A 1 263 ? -12.760 -1.075 -3.775 1.00 25.21 263 LEU A O 1
ATOM 2134 N N . LEU A 1 264 ? -11.299 0.498 -4.459 1.00 23.11 264 LEU A N 1
ATOM 2135 C CA . LEU A 1 264 ? -11.212 -0.075 -5.788 1.00 23.38 264 LEU A CA 1
ATOM 2136 C C . LEU A 1 264 ? -10.406 -1.367 -5.736 1.00 24.52 264 LEU A C 1
ATOM 2137 O O . LEU A 1 264 ? -10.762 -2.321 -6.416 1.00 25.93 264 LEU A O 1
ATOM 2142 N N . LEU A 1 265 ? -9.361 -1.409 -4.903 1.00 25.09 265 LEU A N 1
ATOM 2143 C CA . LEU A 1 265 ? -8.461 -2.553 -4.857 1.00 26.65 265 LEU A CA 1
ATOM 2144 C C . LEU A 1 265 ? -9.168 -3.782 -4.285 1.00 29.21 265 LEU A C 1
ATOM 2145 O O . LEU A 1 265 ? -8.985 -4.886 -4.798 1.00 30.52 265 LEU A O 1
ATOM 2150 N N . LYS A 1 266 ? -9.963 -3.580 -3.222 1.00 31.18 266 LYS A N 1
ATOM 2151 C CA . LYS A 1 266 ? -10.676 -4.651 -2.530 1.00 33.34 266 LYS A CA 1
ATOM 2152 C C . LYS A 1 266 ? -11.874 -5.143 -3.342 1.00 33.34 266 LYS A C 1
ATOM 2153 O O . LYS A 1 266 ? -12.250 -6.309 -3.225 1.00 34.16 266 LYS A O 1
ATOM 2159 N N . SER A 1 267 ? -12.465 -4.243 -4.144 1.00 32.78 267 SER A N 1
ATOM 2160 C CA . SER A 1 267 ? -13.540 -4.593 -5.055 1.00 33.81 267 SER A CA 1
ATOM 2161 C C . SER A 1 267 ? -13.055 -5.629 -6.055 1.00 34.83 267 SER A C 1
ATOM 2162 O O . SER A 1 267 ? -13.730 -6.637 -6.289 1.00 37.25 267 SER A O 1
ATOM 2165 N N . VAL A 1 268 ? -11.907 -5.319 -6.675 1.00 33.10 268 VAL A N 1
ATOM 2166 C CA . VAL A 1 268 ? -11.379 -6.122 -7.761 1.00 31.82 268 VAL A CA 1
ATOM 2167 C C . VAL A 1 268 ? -11.022 -7.484 -7.193 1.00 33.17 268 VAL A C 1
ATOM 2168 O O . VAL A 1 268 ? -11.265 -8.501 -7.830 1.00 34.16 268 VAL A O 1
ATOM 2172 N N . GLU A 1 269 ? -10.475 -7.467 -5.978 1.00 33.77 269 GLU A N 1
ATOM 2173 C CA . GLU A 1 269 ? -10.048 -8.674 -5.298 1.00 36.00 269 GLU A CA 1
ATOM 2174 C C . GLU A 1 269 ? -11.257 -9.551 -5.001 1.00 36.79 269 GLU A C 1
ATOM 2175 O O . GLU A 1 269 ? -11.253 -10.745 -5.292 1.00 37.50 269 GLU A O 1
ATOM 2181 N N . LYS A 1 270 ? -12.303 -8.942 -4.448 1.00 36.72 270 LYS A N 1
ATOM 2182 C CA . LYS A 1 270 ? -13.516 -9.682 -4.162 1.00 38.39 270 LYS A CA 1
ATOM 2183 C C . LYS A 1 270 ? -14.026 -10.414 -5.407 1.00 38.25 270 LYS A C 1
ATOM 2184 O O . LYS A 1 270 ? -14.617 -11.475 -5.284 1.00 40.60 270 LYS A O 1
ATOM 2190 N N . PHE A 1 271 ? -13.808 -9.863 -6.603 1.00 37.05 271 PHE A N 1
ATOM 2191 C CA . PHE A 1 271 ? -14.390 -10.410 -7.825 1.00 37.65 271 PHE A CA 1
ATOM 2192 C C . PHE A 1 271 ? -13.448 -11.411 -8.512 1.00 37.49 271 PHE A C 1
ATOM 2193 O O . PHE A 1 271 ? -13.858 -12.133 -9.428 1.00 36.95 271 PHE A O 1
ATOM 2201 N N . CYS A 1 272 ? -12.184 -11.459 -8.076 1.00 37.13 272 CYS A N 1
ATOM 2202 C CA . CYS A 1 272 ? -11.212 -12.354 -8.685 1.00 38.65 272 CYS A CA 1
ATOM 2203 C C . CYS A 1 272 ? -11.626 -13.805 -8.447 1.00 41.03 272 CYS A C 1
ATOM 2204 O O . CYS A 1 272 ? -12.389 -14.077 -7.530 1.00 41.79 272 CYS A O 1
ATOM 2207 N N . GLU A 1 273 ? -11.126 -14.706 -9.305 1.00 42.62 273 GLU A N 1
ATOM 2208 C CA . GLU A 1 273 ? -11.523 -16.107 -9.350 1.00 45.12 273 GLU A CA 1
ATOM 2209 C C . GLU A 1 273 ? -10.355 -16.945 -9.855 1.00 44.40 273 GLU A C 1
ATOM 2210 O O . GLU A 1 273 ? -9.892 -16.736 -10.962 1.00 43.43 273 GLU A O 1
ATOM 2216 N N . GLY A 1 274 ? -9.936 -17.929 -9.059 1.00 44.27 274 GLY A N 1
ATOM 2217 C CA . GLY A 1 274 ? -8.744 -18.696 -9.340 1.00 43.88 274 GLY A CA 1
ATOM 2218 C C . GLY A 1 274 ? -7.549 -17.952 -8.780 1.00 42.67 274 GLY A C 1
ATOM 2219 O O . GLY A 1 274 ? -7.746 -17.033 -8.003 1.00 41.05 274 GLY A O 1
ATOM 2220 N N . SER A 1 275 ? -6.332 -18.333 -9.192 1.00 43.52 275 SER A N 1
ATOM 2221 C CA . SER A 1 275 ? -5.129 -17.676 -8.708 1.00 42.61 275 SER A CA 1
ATOM 2222 C C . SER A 1 275 ? -4.400 -16.925 -9.827 1.00 42.57 275 SER A C 1
ATOM 2223 O O . SER A 1 275 ? -3.703 -15.948 -9.550 1.00 41.16 275 SER A O 1
ATOM 2226 N N . LYS A 1 276 ? -4.564 -17.355 -11.080 1.00 44.88 276 LYS A N 1
ATOM 2227 C CA . LYS A 1 276 ? -3.802 -16.789 -12.182 1.00 47.01 276 LYS A CA 1
ATOM 2228 C C . LYS A 1 276 ? -4.557 -15.619 -12.805 1.00 44.64 276 LYS A C 1
ATOM 2229 O O . LYS A 1 276 ? -5.550 -15.829 -13.509 1.00 44.47 276 LYS A O 1
ATOM 2235 N N . VAL A 1 277 ? -4.053 -14.395 -12.571 1.00 41.51 277 VAL A N 1
ATOM 2236 C CA . VAL A 1 277 ? -4.765 -13.184 -12.956 1.00 40.02 277 VAL A CA 1
ATOM 2237 C C . VAL A 1 277 ? -3.963 -12.494 -14.056 1.00 38.69 277 VAL A C 1
ATOM 2238 O O . VAL A 1 277 ? -2.759 -12.356 -13.914 1.00 40.37 277 VAL A O 1
ATOM 2242 N N . LEU A 1 278 ? -4.634 -12.062 -15.135 1.00 36.81 278 LEU A N 1
ATOM 2243 C CA . LEU A 1 278 ? -4.011 -11.233 -16.153 1.00 34.76 278 LEU A CA 1
ATOM 2244 C C . LEU A 1 278 ? -4.618 -9.839 -16.075 1.00 33.13 278 LEU A C 1
ATOM 2245 O O . LEU A 1 278 ? -5.816 -9.665 -16.285 1.00 32.85 278 LEU A O 1
ATOM 2250 N N . ASP A 1 279 ? -3.764 -8.853 -15.799 1.00 32.53 279 ASP A N 1
ATOM 2251 C CA . ASP A 1 279 ? -4.189 -7.479 -15.605 1.00 31.98 279 ASP A CA 1
ATOM 2252 C C . ASP A 1 279 ? -3.738 -6.627 -16.780 1.00 31.12 279 ASP A C 1
ATOM 2253 O O . ASP A 1 279 ? -2.657 -6.056 -16.739 1.00 31.30 279 ASP A O 1
ATOM 2258 N N . LEU A 1 280 ? -4.579 -6.539 -17.813 1.00 30.81 280 LEU A N 1
ATOM 2259 C CA . LEU A 1 280 ? -4.262 -5.732 -18.986 1.00 29.64 280 LEU A CA 1
ATOM 2260 C C . LEU A 1 280 ? -4.562 -4.271 -18.675 1.00 27.32 280 LEU A C 1
ATOM 2261 O O . LEU A 1 280 ? -5.403 -3.972 -17.834 1.00 27.14 280 LEU A O 1
ATOM 2266 N N . TYR A 1 281 ? -3.861 -3.374 -19.364 1.00 26.22 281 TYR A N 1
ATOM 2267 C CA . TYR A 1 281 ? -3.846 -1.972 -19.005 1.00 25.32 281 TYR A CA 1
ATOM 2268 C C . TYR A 1 281 ? -3.355 -1.863 -17.553 1.00 25.23 281 TYR A C 1
ATOM 2269 O O . TYR A 1 281 ? -3.987 -1.225 -16.713 1.00 26.10 281 TYR A O 1
ATOM 2278 N N . SER A 1 282 ? -2.222 -2.497 -17.243 1.00 25.33 282 SER A N 1
ATOM 2279 C CA . SER A 1 282 ? -1.842 -2.767 -15.883 1.00 25.18 282 SER A CA 1
ATOM 2280 C C . SER A 1 282 ? -1.296 -1.511 -15.168 1.00 23.92 282 SER A C 1
ATOM 2281 O O . SER A 1 282 ? -0.999 -1.591 -13.984 1.00 23.39 282 SER A O 1
ATOM 2284 N N . GLY A 1 283 ? -1.112 -0.404 -15.897 1.00 23.51 283 GLY A N 1
ATOM 2285 C CA . GLY A 1 283 ? -0.511 0.795 -15.371 1.00 23.68 283 GLY A CA 1
ATOM 2286 C C . GLY A 1 283 ? 0.860 0.645 -14.630 1.00 24.41 283 GLY A C 1
ATOM 2287 O O . GLY A 1 283 ? 1.685 -0.211 -14.972 1.00 24.56 283 GLY A O 1
ATOM 2288 N N . ILE A 1 284 ? 1.063 1.515 -13.625 1.00 24.97 284 ILE A N 1
ATOM 2289 C CA . ILE A 1 284 ? 2.245 1.489 -12.768 1.00 26.47 284 ILE A CA 1
ATOM 2290 C C . ILE A 1 284 ? 1.687 0.586 -11.682 1.00 28.11 284 ILE A C 1
ATOM 2291 O O . ILE A 1 284 ? 1.476 1.040 -10.540 1.00 28.60 284 ILE A O 1
ATOM 2296 N N . GLY A 1 285 ? 1.398 -0.672 -12.081 1.00 28.89 285 GLY A N 1
ATOM 2297 C CA . GLY A 1 285 ? 1.070 -1.802 -11.173 1.00 29.59 285 GLY A CA 1
ATOM 2298 C C . GLY A 1 285 ? 0.052 -1.708 -10.054 1.00 28.82 285 GLY A C 1
ATOM 2299 O O . GLY A 1 285 ? 0.113 -2.508 -9.128 1.00 28.08 285 GLY A O 1
ATOM 2300 N N . THR A 1 286 ? -0.898 -0.774 -10.155 1.00 28.75 286 THR A N 1
ATOM 2301 C CA . THR A 1 286 ? -1.827 -0.434 -9.085 1.00 28.67 286 THR A CA 1
ATOM 2302 C C . THR A 1 286 ? -2.601 -1.670 -8.634 1.00 28.29 286 THR A C 1
ATOM 2303 O O . THR A 1 286 ? -2.562 -2.011 -7.456 1.00 27.62 286 THR A O 1
ATOM 2307 N N . LEU A 1 287 ? -3.313 -2.321 -9.567 1.00 28.40 287 LEU A N 1
ATOM 2308 C CA . LEU A 1 287 ? -4.090 -3.508 -9.241 1.00 29.76 287 LEU A CA 1
ATOM 2309 C C . LEU A 1 287 ? -3.184 -4.733 -9.097 1.00 31.17 287 LEU A C 1
ATOM 2310 O O . LEU A 1 287 ? -3.357 -5.512 -8.164 1.00 31.51 287 LEU A O 1
ATOM 2315 N N . SER A 1 288 ? -2.236 -4.898 -10.035 1.00 31.16 288 SER A N 1
ATOM 2316 C CA . SER A 1 288 ? -1.392 -6.084 -10.120 1.00 31.37 288 SER A CA 1
ATOM 2317 C C . SER A 1 288 ? -0.627 -6.317 -8.816 1.00 31.14 288 SER A C 1
ATOM 2318 O O . SER A 1 288 ? -0.659 -7.397 -8.254 1.00 31.50 288 SER A O 1
ATOM 2321 N N . LEU A 1 289 ? 0.083 -5.295 -8.346 1.00 30.74 289 LEU A N 1
ATOM 2322 C CA . LEU A 1 289 ? 0.882 -5.411 -7.139 1.00 31.80 289 LEU A CA 1
ATOM 2323 C C . LEU A 1 289 ? -0.029 -5.738 -5.961 1.00 34.05 289 LEU A C 1
ATOM 2324 O O . LEU A 1 289 ? 0.338 -6.538 -5.104 1.00 35.32 289 LEU A O 1
ATOM 2329 N N . TYR A 1 290 ? -1.216 -5.119 -5.921 1.00 35.47 290 TYR A N 1
ATOM 2330 C CA . TYR A 1 290 ? -2.090 -5.300 -4.776 1.00 37.71 290 TYR A CA 1
ATOM 2331 C C . TYR A 1 290 ? -2.501 -6.768 -4.734 1.00 37.98 290 TYR A C 1
ATOM 2332 O O . TYR A 1 290 ? -2.392 -7.399 -3.691 1.00 38.90 290 TYR A O 1
ATOM 2341 N N . LEU A 1 291 ? -2.935 -7.300 -5.880 1.00 36.45 291 LEU A N 1
ATOM 2342 C CA . LEU A 1 291 ? -3.391 -8.675 -5.963 1.00 36.87 291 LEU A CA 1
ATOM 2343 C C . LEU A 1 291 ? -2.238 -9.627 -5.684 1.00 36.91 291 LEU A C 1
ATOM 2344 O O . LEU A 1 291 ? -2.375 -10.490 -4.835 1.00 37.79 291 LEU A O 1
ATOM 2349 N N . ALA A 1 292 ? -1.113 -9.452 -6.381 1.00 37.26 292 ALA A N 1
ATOM 2350 C CA . ALA A 1 292 ? 0.018 -10.367 -6.273 1.00 38.81 292 ALA A CA 1
ATOM 2351 C C . ALA A 1 292 ? 0.490 -10.446 -4.826 1.00 41.12 292 ALA A C 1
ATOM 2352 O O . ALA A 1 292 ? 0.800 -11.535 -4.353 1.00 42.62 292 ALA A O 1
ATOM 2354 N N . LYS A 1 293 ? 0.519 -9.292 -4.136 1.00 42.21 293 LYS A N 1
ATOM 2355 C CA . LYS A 1 293 ? 0.926 -9.216 -2.738 1.00 43.32 293 LYS A CA 1
ATOM 2356 C C . LYS A 1 293 ? 0.020 -10.074 -1.867 1.00 41.60 293 LYS A C 1
ATOM 2357 O O . LYS A 1 293 ? 0.466 -10.548 -0.837 1.00 42.54 293 LYS A O 1
ATOM 2363 N N . ARG A 1 294 ? -1.236 -10.232 -2.284 1.00 39.97 294 ARG A N 1
ATOM 2364 C CA . ARG A 1 294 ? -2.220 -11.030 -1.581 1.00 41.16 294 ARG A CA 1
ATOM 2365 C C . ARG A 1 294 ? -2.235 -12.481 -2.073 1.00 41.59 294 ARG A C 1
ATOM 2366 O O . ARG A 1 294 ? -3.171 -13.213 -1.789 1.00 42.07 294 ARG A O 1
ATOM 2374 N N . GLY A 1 295 ? -1.235 -12.896 -2.856 1.00 41.25 295 GLY A N 1
ATOM 2375 C CA . GLY A 1 295 ? -1.056 -14.302 -3.151 1.00 42.07 295 GLY A CA 1
ATOM 2376 C C . GLY A 1 295 ? -1.528 -14.718 -4.540 1.00 41.59 295 GLY A C 1
ATOM 2377 O O . GLY A 1 295 ? -1.297 -15.854 -4.927 1.00 43.47 295 GLY A O 1
ATOM 2378 N N . PHE A 1 296 ? -2.153 -13.825 -5.303 1.00 40.60 296 PHE A N 1
ATOM 2379 C CA . PHE A 1 296 ? -2.489 -14.145 -6.687 1.00 41.58 296 PHE A CA 1
ATOM 2380 C C . PHE A 1 296 ? -1.215 -14.201 -7.529 1.00 41.96 296 PHE A C 1
ATOM 2381 O O . PHE A 1 296 ? -0.250 -13.479 -7.259 1.00 40.99 296 PHE A O 1
ATOM 2389 N N . GLU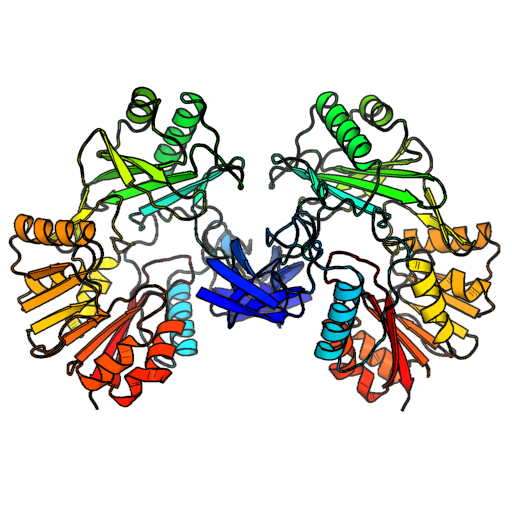 A 1 297 ? -1.226 -15.076 -8.542 1.00 42.75 297 GLU A N 1
ATOM 2390 C CA . GLU A 1 297 ? -0.220 -15.056 -9.589 1.00 42.69 297 GLU A CA 1
ATOM 2391 C C . GLU A 1 297 ? -0.618 -14.041 -10.655 1.00 39.45 297 GLU A C 1
ATOM 2392 O O . GLU A 1 297 ? -1.622 -14.222 -11.349 1.00 38.96 297 GLU A O 1
ATOM 2398 N N . VAL A 1 298 ? 0.189 -12.994 -10.810 1.00 36.63 298 VAL A N 1
ATOM 2399 C CA . VAL A 1 298 ? -0.284 -11.839 -11.539 1.00 35.11 298 VAL A CA 1
ATOM 2400 C C . VAL A 1 298 ? 0.695 -11.478 -12.640 1.00 33.75 298 VAL A C 1
ATOM 2401 O O . VAL A 1 298 ? 1.837 -11.167 -12.346 1.00 33.20 298 VAL A O 1
ATOM 2405 N N . THR A 1 299 ? 0.199 -11.517 -13.882 1.00 33.23 299 THR A N 1
ATOM 2406 C CA . THR A 1 299 ? 0.847 -10.925 -15.035 1.00 32.86 299 THR A CA 1
ATOM 2407 C C . THR A 1 299 ? 0.116 -9.639 -15.392 1.00 31.71 299 THR A C 1
ATOM 2408 O O . THR A 1 299 ? -1.094 -9.671 -15.589 1.00 31.92 299 THR A O 1
ATOM 2412 N N . GLY A 1 300 ? 0.870 -8.535 -15.508 1.00 30.99 300 GLY A N 1
ATOM 2413 C CA . GLY A 1 300 ? 0.332 -7.254 -15.932 1.00 29.60 300 GLY A CA 1
ATOM 2414 C C . GLY A 1 300 ? 0.966 -6.790 -17.239 1.00 29.50 300 GLY A C 1
ATOM 2415 O O . GLY A 1 300 ? 2.186 -6.868 -17.414 1.00 28.77 300 GLY A O 1
ATOM 2416 N N . VAL A 1 301 ? 0.106 -6.291 -18.138 1.00 30.11 301 VAL A N 1
ATOM 2417 C CA . VAL A 1 301 ? 0.541 -5.781 -19.434 1.00 30.83 301 VAL A CA 1
ATOM 2418 C C . VAL A 1 301 ? 0.039 -4.340 -19.605 1.00 29.55 301 VAL A C 1
ATOM 2419 O O . VAL A 1 301 ? -1.148 -4.082 -19.490 1.00 29.58 301 VAL A O 1
ATOM 2423 N N . GLU A 1 302 ? 0.956 -3.417 -19.924 1.00 28.72 302 GLU A N 1
ATOM 2424 C CA . GLU A 1 302 ? 0.667 -2.001 -20.080 1.00 27.53 302 GLU A CA 1
ATOM 2425 C C . GLU A 1 302 ? 1.459 -1.466 -21.265 1.00 27.11 302 GLU A C 1
ATOM 2426 O O . GLU A 1 302 ? 2.585 -1.885 -21.483 1.00 27.25 302 GLU A O 1
ATOM 2432 N N . VAL A 1 303 ? 0.873 -0.549 -22.038 1.00 26.79 303 VAL A N 1
ATOM 2433 C CA . VAL A 1 303 ? 1.539 -0.113 -23.257 1.00 27.61 303 VAL A CA 1
ATOM 2434 C C . VAL A 1 303 ? 2.692 0.837 -22.900 1.00 27.04 303 VAL A C 1
ATOM 2435 O O . VAL A 1 303 ? 3.776 0.776 -23.492 1.00 26.99 303 VAL A O 1
ATOM 2439 N N . ASN A 1 304 ? 2.462 1.688 -21.894 1.00 25.66 304 ASN A N 1
ATOM 2440 C CA . ASN A 1 304 ? 3.426 2.709 -21.522 1.00 24.51 304 ASN A CA 1
ATOM 2441 C C . ASN A 1 304 ? 4.626 2.046 -20.845 1.00 24.60 304 ASN A C 1
ATOM 2442 O O . ASN A 1 304 ? 4.482 1.430 -19.787 1.00 24.54 304 ASN A O 1
ATOM 2447 N N . GLY A 1 305 ? 5.807 2.207 -21.459 1.00 24.65 305 GLY A N 1
ATOM 2448 C CA . GLY A 1 305 ? 7.025 1.551 -21.001 1.00 24.98 305 GLY A CA 1
ATOM 2449 C C . GLY A 1 305 ? 7.540 2.084 -19.666 1.00 24.27 305 GLY A C 1
ATOM 2450 O O . GLY A 1 305 ? 7.988 1.328 -18.814 1.00 24.25 305 GLY A O 1
ATOM 2451 N N . THR A 1 306 ? 7.462 3.403 -19.498 1.00 24.01 306 THR A N 1
ATOM 2452 C CA . THR A 1 306 ? 7.787 4.075 -18.250 1.00 23.55 306 THR A CA 1
ATOM 2453 C C . THR A 1 306 ? 6.901 3.590 -17.102 1.00 23.31 306 THR A C 1
ATOM 2454 O O . THR A 1 306 ? 7.384 3.435 -15.994 1.00 23.57 306 THR A O 1
ATOM 2458 N N . SER A 1 307 ? 5.609 3.361 -17.362 1.00 23.47 307 SER A N 1
ATOM 2459 C CA . SER A 1 307 ? 4.707 2.780 -16.375 1.00 23.19 307 SER A CA 1
ATOM 2460 C C . SER A 1 307 ? 5.169 1.383 -15.970 1.00 23.35 307 SER A C 1
ATOM 2461 O O . SER A 1 307 ? 5.130 1.013 -14.805 1.00 22.32 307 SER A O 1
ATOM 2464 N N . VAL A 1 308 ? 5.606 0.608 -16.948 1.00 24.48 308 VAL A N 1
ATOM 2465 C CA . VAL A 1 308 ? 5.927 -0.774 -16.692 1.00 26.40 308 VAL A CA 1
ATOM 2466 C C . VAL A 1 308 ? 7.183 -0.853 -15.832 1.00 28.25 308 VAL A C 1
ATOM 2467 O O . VAL A 1 308 ? 7.268 -1.726 -14.965 1.00 29.69 308 VAL A O 1
ATOM 2471 N N . GLU A 1 309 ? 8.151 0.043 -16.085 1.00 29.41 309 GLU A N 1
ATOM 2472 C CA . GLU A 1 309 ? 9.346 0.169 -15.255 1.00 30.41 309 GLU A CA 1
ATOM 2473 C C . GLU A 1 309 ? 8.949 0.474 -13.809 1.00 31.05 309 GLU A C 1
ATOM 2474 O O . GLU A 1 309 ? 9.435 -0.171 -12.880 1.00 31.54 309 GLU A O 1
ATOM 2480 N N . MET A 1 310 ? 8.068 1.469 -13.632 1.00 30.93 310 MET A N 1
ATOM 2481 C CA . MET A 1 310 ? 7.575 1.860 -12.321 1.00 31.39 310 MET A CA 1
ATOM 2482 C C . MET A 1 310 ? 7.002 0.652 -11.573 1.00 32.1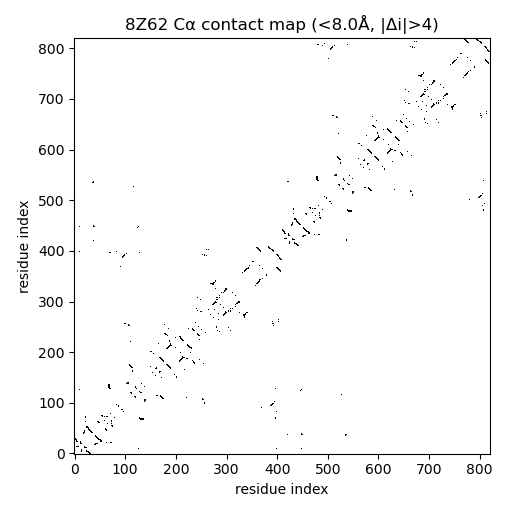5 310 MET A C 1
ATOM 2483 O O . MET A 1 310 ? 7.197 0.511 -10.371 1.00 32.70 310 MET A O 1
ATOM 2488 N N . ALA A 1 311 ? 6.266 -0.207 -12.280 1.00 32.39 311 ALA A N 1
ATOM 2489 C CA . ALA A 1 311 ? 5.657 -1.373 -11.660 1.00 32.32 311 ALA A CA 1
ATOM 2490 C C . ALA A 1 311 ? 6.724 -2.374 -11.237 1.00 31.23 311 ALA A C 1
ATOM 2491 O O . ALA A 1 311 ? 6.641 -2.917 -10.142 1.00 31.31 311 ALA A O 1
ATOM 2493 N N . LYS A 1 312 ? 7.724 -2.589 -12.097 1.00 30.29 312 LYS A N 1
ATOM 2494 C CA . LYS A 1 312 ? 8.822 -3.501 -11.810 1.00 31.23 312 LYS A CA 1
ATOM 2495 C C . LYS A 1 312 ? 9.587 -3.067 -10.565 1.00 31.28 312 LYS A C 1
ATOM 2496 O O . LYS A 1 312 ? 9.913 -3.916 -9.730 1.00 32.57 312 LYS A O 1
ATOM 2502 N N . ARG A 1 313 ? 9.869 -1.757 -10.472 1.00 29.84 313 ARG A N 1
ATOM 2503 C CA . ARG A 1 313 ? 10.602 -1.180 -9.349 1.00 29.26 313 ARG A CA 1
ATOM 2504 C C . ARG A 1 313 ? 9.776 -1.261 -8.066 1.00 27.41 313 ARG A C 1
ATOM 2505 O O . ARG A 1 313 ? 10.316 -1.571 -7.013 1.00 27.49 313 ARG A O 1
ATOM 2513 N N . SER A 1 314 ? 8.475 -0.968 -8.160 1.00 25.54 314 SER A N 1
ATOM 2514 C CA . SER A 1 314 ? 7.581 -1.089 -7.023 1.00 25.09 314 SER A CA 1
ATOM 2515 C C . SER A 1 314 ? 7.651 -2.510 -6.478 1.00 25.57 314 SER A C 1
ATOM 2516 O O . SER A 1 314 ? 7.680 -2.708 -5.261 1.00 25.39 314 SER A O 1
ATOM 2519 N N . ALA A 1 315 ? 7.669 -3.491 -7.393 1.00 25.37 315 ALA A N 1
ATOM 2520 C CA . ALA A 1 315 ? 7.658 -4.885 -6.998 1.00 25.91 315 ALA A CA 1
ATOM 2521 C C . ALA A 1 315 ? 8.897 -5.187 -6.162 1.00 26.33 315 ALA A C 1
ATOM 2522 O O . ALA A 1 315 ? 8.798 -5.824 -5.117 1.00 26.00 315 ALA A O 1
ATOM 2524 N N . GLU A 1 316 ? 10.047 -4.677 -6.615 1.00 26.52 316 GLU A N 1
ATOM 2525 C CA . GLU A 1 316 ? 11.299 -4.863 -5.909 1.00 27.93 316 GLU A CA 1
ATOM 2526 C C . GLU A 1 316 ? 11.273 -4.202 -4.531 1.00 27.99 316 GLU A C 1
ATOM 2527 O O . GLU A 1 316 ? 11.600 -4.826 -3.523 1.00 27.94 316 GLU A O 1
ATOM 2533 N N . ILE A 1 317 ? 10.916 -2.914 -4.515 1.00 28.18 317 ILE A N 1
ATOM 2534 C CA . ILE A 1 317 ? 10.788 -2.133 -3.293 1.00 28.94 317 ILE A CA 1
ATOM 2535 C C . ILE A 1 317 ? 9.895 -2.857 -2.285 1.00 30.06 317 ILE A C 1
ATOM 2536 O O . ILE A 1 317 ? 10.207 -2.897 -1.099 1.00 31.03 317 ILE A O 1
ATOM 2541 N N . ASN A 1 318 ? 8.792 -3.440 -2.761 1.00 30.00 318 ASN A N 1
ATOM 2542 C CA . ASN A 1 318 ? 7.790 -3.984 -1.866 1.00 30.23 318 ASN A CA 1
ATOM 2543 C C . ASN A 1 318 ? 7.983 -5.478 -1.645 1.00 31.89 318 ASN A C 1
ATOM 2544 O O . ASN A 1 318 ? 7.204 -6.075 -0.913 1.00 33.33 318 ASN A O 1
ATOM 2549 N N . SER A 1 319 ? 8.967 -6.089 -2.304 1.00 32.97 319 SER A N 1
ATOM 2550 C CA . SER A 1 319 ? 9.089 -7.545 -2.319 1.00 34.60 319 SER A CA 1
ATOM 2551 C C . SER A 1 319 ? 7.778 -8.193 -2.751 1.00 34.16 319 SER A C 1
ATOM 2552 O O . SER A 1 319 ? 7.170 -8.946 -1.994 1.00 35.04 319 SER A O 1
ATOM 2555 N N . ILE A 1 320 ? 7.346 -7.876 -3.971 1.00 32.84 320 ILE A N 1
ATOM 2556 C CA . ILE A 1 320 ? 6.176 -8.510 -4.545 1.00 32.26 320 ILE A CA 1
ATOM 2557 C C . ILE A 1 320 ? 6.628 -9.353 -5.733 1.00 33.75 320 ILE A C 1
ATOM 2558 O O . ILE A 1 320 ? 7.510 -8.984 -6.508 1.00 34.43 320 ILE A O 1
ATOM 2563 N N . ASN A 1 321 ? 5.999 -10.514 -5.833 1.00 34.98 321 ASN A N 1
ATOM 2564 C CA . ASN A 1 321 ? 6.314 -11.497 -6.838 1.00 36.18 321 ASN A CA 1
ATOM 2565 C C . ASN A 1 321 ? 5.307 -11.368 -7.970 1.00 35.27 321 ASN A C 1
ATOM 2566 O O . ASN A 1 321 ? 4.169 -11.784 -7.805 1.00 36.59 321 ASN A O 1
ATOM 2571 N N . ALA A 1 322 ? 5.675 -10.749 -9.093 1.00 34.42 322 ALA A N 1
ATOM 2572 C CA . ALA A 1 322 ? 4.712 -10.535 -10.172 1.00 34.22 322 ALA A CA 1
ATOM 2573 C C . ALA A 1 322 ? 5.430 -10.234 -11.483 1.00 34.39 322 ALA A C 1
ATOM 2574 O O . ALA A 1 322 ? 6.601 -9.893 -11.480 1.00 37.18 322 ALA A O 1
ATOM 2576 N N . THR A 1 323 ? 4.733 -10.354 -12.605 1.00 34.08 323 THR A N 1
ATOM 2577 C CA . THR A 1 323 ? 5.368 -10.157 -13.895 1.00 34.58 323 THR A CA 1
ATOM 2578 C C . THR A 1 323 ? 4.802 -8.931 -14.578 1.00 32.40 323 THR A C 1
ATOM 2579 O O . THR A 1 323 ? 3.599 -8.733 -14.555 1.00 32.06 323 THR A O 1
ATOM 2583 N N . PHE A 1 324 ? 5.658 -8.153 -15.226 1.00 31.34 324 PHE A N 1
ATOM 2584 C CA . PHE A 1 324 ? 5.187 -6.943 -15.859 1.00 29.97 324 PHE A CA 1
ATOM 2585 C C . PHE A 1 324 ? 5.814 -6.775 -17.221 1.00 29.62 324 PHE A C 1
ATOM 2586 O O . PHE A 1 324 ? 7.025 -6.851 -17.342 1.00 30.26 324 PHE A O 1
ATOM 2594 N N . ILE A 1 325 ? 4.969 -6.496 -18.213 1.00 28.91 325 ILE A N 1
ATOM 2595 C CA . ILE A 1 325 ? 5.418 -6.485 -19.589 1.00 29.03 325 ILE A CA 1
ATOM 2596 C C . ILE A 1 325 ? 4.895 -5.240 -20.293 1.00 28.17 325 ILE A C 1
ATOM 2597 O O . ILE A 1 325 ? 3.737 -4.877 -20.131 1.00 26.58 325 ILE A O 1
ATOM 2602 N N . GLN A 1 326 ? 5.767 -4.639 -21.116 1.00 28.77 326 GLN A N 1
ATOM 2603 C CA . GLN A 1 326 ? 5.336 -3.670 -22.105 1.00 29.02 326 GLN A CA 1
ATOM 2604 C C . GLN A 1 326 ? 4.620 -4.363 -23.279 1.00 30.77 326 GLN A C 1
ATOM 2605 O O . GLN A 1 326 ? 5.093 -5.341 -23.862 1.00 31.42 326 GLN A O 1
ATOM 2611 N N . GLY A 1 327 ? 3.455 -3.811 -23.623 1.00 31.37 327 GLY A N 1
ATOM 2612 C CA . GLY A 1 327 ? 2.717 -4.236 -24.796 1.00 33.49 327 GLY A CA 1
ATOM 2613 C C . GLY A 1 327 ? 1.314 -3.647 -24.827 1.00 33.65 327 GLY A C 1
ATOM 2614 O O . GLY A 1 327 ? 0.869 -3.042 -23.868 1.00 33.12 327 GLY A O 1
ATOM 2615 N N . LYS A 1 328 ? 0.645 -3.839 -25.957 1.00 36.82 328 LYS A N 1
ATOM 2616 C CA . LYS A 1 328 ? -0.717 -3.400 -26.161 1.00 39.82 328 LYS A CA 1
ATOM 2617 C C . LYS A 1 328 ? -1.634 -4.542 -25.760 1.00 39.84 328 LYS A C 1
ATOM 2618 O O . LYS A 1 328 ? -1.288 -5.688 -25.986 1.00 41.37 328 LYS A O 1
ATOM 2624 N N . ALA A 1 329 ? -2.774 -4.232 -25.140 1.00 40.10 329 ALA A N 1
ATOM 2625 C CA . ALA A 1 329 ? -3.623 -5.269 -24.578 1.00 41.48 329 ALA A CA 1
ATOM 2626 C C . ALA A 1 329 ? -4.162 -6.160 -25.689 1.00 46.17 329 ALA A C 1
ATOM 2627 O O . ALA A 1 329 ? -4.372 -7.351 -25.456 1.00 47.04 329 ALA A O 1
ATOM 2629 N N . GLU A 1 330 ? -4.368 -5.544 -26.871 1.00 51.23 330 GLU A N 1
ATOM 2630 C CA . GLU A 1 330 ? -4.814 -6.185 -28.104 1.00 53.12 330 GLU A CA 1
ATOM 2631 C C . GLU A 1 330 ? -3.941 -7.409 -28.420 1.00 54.69 330 GLU A C 1
ATOM 2632 O O . GLU A 1 330 ? -4.439 -8.388 -28.972 1.00 57.74 330 GLU A O 1
ATOM 2638 N N . ASP A 1 331 ? -2.650 -7.390 -28.056 1.00 52.05 331 ASP A N 1
ATOM 2639 C CA . ASP A 1 331 ? -1.781 -8.463 -28.500 1.00 52.04 331 ASP A CA 1
ATOM 2640 C C . ASP A 1 331 ? -1.307 -9.335 -27.344 1.00 50.86 331 ASP A C 1
ATOM 2641 O O . ASP A 1 331 ? -0.429 -10.159 -27.553 1.00 54.86 331 ASP A O 1
ATOM 2646 N N . ALA A 1 332 ? -1.873 -9.223 -26.146 1.00 50.45 332 ALA A N 1
ATOM 2647 C CA . ALA A 1 332 ? -1.462 -10.121 -25.066 1.00 52.29 332 ALA A CA 1
ATOM 2648 C C . ALA A 1 332 ? -2.177 -11.475 -25.198 1.00 52.74 332 ALA A C 1
ATOM 2649 O O . ALA A 1 332 ? -3.325 -11.535 -25.642 1.00 52.26 332 ALA A O 1
ATOM 2651 N N . GLU A 1 333 ? -1.476 -12.554 -24.821 1.00 51.83 333 GLU A N 1
ATOM 2652 C CA . GLU A 1 333 ? -2.014 -13.904 -24.882 1.00 53.78 333 GLU A CA 1
ATOM 2653 C C . GLU A 1 333 ? -2.911 -14.105 -23.666 1.00 49.34 333 GLU A C 1
ATOM 2654 O O . GLU A 1 333 ? -2.504 -13.820 -22.550 1.00 48.67 333 GLU A O 1
ATOM 2660 N N . LEU A 1 334 ? -4.123 -14.607 -23.899 1.00 47.97 334 LEU A N 1
ATOM 2661 C CA . LEU A 1 334 ? -5.147 -14.622 -22.867 1.00 47.34 334 LEU A CA 1
ATOM 2662 C C . LEU A 1 334 ? -5.330 -16.031 -22.308 1.00 49.59 334 LEU A C 1
ATOM 2663 O O . LEU A 1 334 ? -6.132 -16.255 -21.397 1.00 48.37 334 LEU A O 1
ATOM 2668 N N . GLU A 1 335 ? -4.615 -17.000 -22.888 1.00 52.67 335 GLU A N 1
ATOM 2669 C CA . GLU A 1 335 ? -4.864 -18.385 -22.521 1.00 55.14 335 GLU A CA 1
ATOM 2670 C C . GLU A 1 335 ? -4.162 -18.604 -21.190 1.00 50.82 335 GLU A C 1
ATOM 2671 O O . GLU A 1 335 ? -3.399 -17.758 -20.756 1.00 50.03 335 GLU A O 1
ATOM 2677 N N . GLY A 1 336 ? -4.528 -19.668 -20.489 1.00 49.33 336 GLY A N 1
ATOM 2678 C CA . GLY A 1 336 ? -3.788 -20.115 -19.325 1.00 47.81 336 GLY A CA 1
ATOM 2679 C C . GLY A 1 336 ? -4.135 -19.361 -18.048 1.00 45.09 336 GLY A C 1
ATOM 2680 O O . GLY A 1 336 ? -3.424 -19.528 -17.060 1.00 46.39 336 GLY A O 1
ATOM 2681 N N . TYR A 1 337 ? -5.218 -18.571 -18.049 1.00 42.58 337 TYR A N 1
ATOM 2682 C CA . TYR A 1 337 ? -5.559 -17.763 -16.883 1.00 40.72 337 TYR A CA 1
ATOM 2683 C C . TYR A 1 337 ? -6.976 -18.059 -16.405 1.00 40.68 337 TYR A C 1
ATOM 2684 O O . TYR A 1 337 ? -7.809 -18.554 -17.158 1.00 41.97 337 TYR A O 1
ATOM 2693 N N . GLU A 1 338 ? -7.250 -17.676 -15.156 1.00 39.53 338 GLU A N 1
ATOM 2694 C CA . GLU A 1 338 ? -8.539 -17.915 -14.530 1.00 39.87 338 GLU A CA 1
ATOM 2695 C C . GLU A 1 338 ? -9.370 -16.628 -14.476 1.00 38.12 338 GLU A C 1
ATOM 2696 O O . GLU A 1 338 ? -10.594 -16.683 -14.594 1.00 38.29 338 GLU A O 1
ATOM 2702 N N . 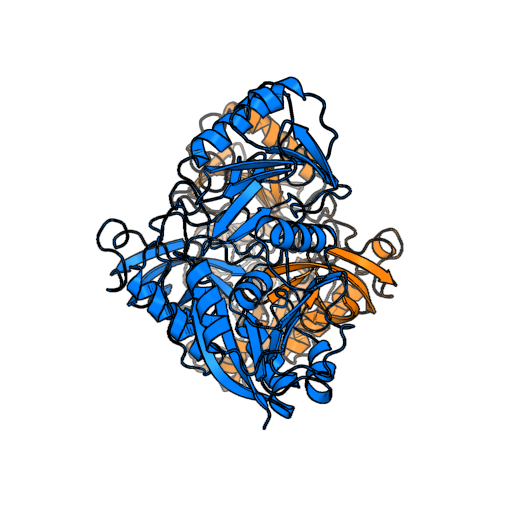THR A 1 339 ? -8.707 -15.477 -14.283 1.00 36.56 339 THR A N 1
ATOM 2703 C CA . THR A 1 339 ? -9.368 -14.179 -14.266 1.00 34.79 339 THR A CA 1
ATOM 2704 C C . THR A 1 339 ? -8.626 -13.201 -15.168 1.00 33.63 339 THR A C 1
ATOM 2705 O O . THR A 1 339 ? -7.393 -13.194 -15.179 1.00 33.30 339 THR A O 1
ATOM 2709 N N . LEU A 1 340 ? -9.401 -12.361 -15.881 1.00 33.02 340 LEU A N 1
ATOM 2710 C CA . LEU A 1 340 ? -8.879 -11.284 -16.718 1.00 31.77 340 LEU A CA 1
ATOM 2711 C C . LEU A 1 340 ? -9.458 -9.970 -16.241 1.00 30.31 340 LEU A C 1
ATOM 2712 O O . LEU A 1 340 ? -10.666 -9.856 -16.099 1.00 30.11 340 LEU A O 1
ATOM 2717 N N . ILE A 1 341 ? -8.578 -8.999 -15.998 1.00 29.56 341 ILE A N 1
ATOM 2718 C CA . ILE A 1 341 ? -9.012 -7.664 -15.650 1.00 28.77 341 ILE A CA 1
ATOM 2719 C C . ILE A 1 341 ? -8.693 -6.747 -16.808 1.00 28.54 341 ILE A C 1
ATOM 2720 O O . ILE A 1 341 ? -7.584 -6.812 -17.343 1.00 28.34 341 ILE A O 1
ATOM 2725 N N . VAL A 1 342 ? -9.669 -5.900 -17.149 1.00 28.41 342 VAL A N 1
ATOM 2726 C CA . VAL A 1 342 ? -9.423 -4.854 -18.117 1.00 28.59 342 VAL A CA 1
ATOM 2727 C C . VAL A 1 342 ? -9.847 -3.525 -17.513 1.00 28.75 342 VAL A C 1
ATOM 2728 O O . VAL A 1 342 ? -10.802 -3.478 -16.749 1.00 26.59 342 VAL A O 1
ATOM 2732 N N . ASP A 1 343 ? -9.055 -2.488 -17.852 1.00 31.77 343 ASP A N 1
ATOM 2733 C CA . ASP A 1 343 ? -9.214 -1.113 -17.403 1.00 33.92 343 ASP A CA 1
ATOM 2734 C C . ASP A 1 343 ? -9.009 -0.210 -18.612 1.00 34.09 343 ASP A C 1
ATOM 2735 O O . ASP A 1 343 ? -8.114 0.630 -18.635 1.00 36.49 343 ASP A O 1
ATOM 2740 N N . PRO A 1 344 ? -9.837 -0.342 -19.664 1.00 34.60 344 PRO A N 1
ATOM 2741 C CA . PRO A 1 344 ? -9.526 0.293 -20.935 1.00 35.13 344 PRO A CA 1
ATOM 2742 C C . PRO A 1 344 ? -9.642 1.804 -20.806 1.00 35.59 344 PRO A C 1
ATOM 2743 O O . PRO A 1 344 ? -10.212 2.306 -19.847 1.00 31.27 344 PRO A O 1
ATOM 2747 N N . PRO A 1 345 ? -9.108 2.560 -21.786 1.00 42.95 345 PRO A N 1
ATOM 2748 C CA . PRO A 1 345 ? -9.242 4.018 -21.795 1.00 45.42 345 PRO A CA 1
ATOM 2749 C C . PRO A 1 345 ? -10.679 4.350 -22.191 1.00 49.95 345 PRO A C 1
ATOM 2750 O O . PRO A 1 345 ? -11.483 3.437 -22.352 1.00 46.64 345 PRO A O 1
ATOM 2754 N N . ARG A 1 346 ? -10.993 5.641 -22.371 1.00 58.13 346 ARG A N 1
ATOM 2755 C CA . ARG A 1 346 ? -12.380 6.082 -22.483 1.00 60.45 346 ARG A CA 1
ATOM 2756 C C . ARG A 1 346 ? -13.046 5.489 -23.722 1.00 55.75 346 ARG A C 1
ATOM 2757 O O . ARG A 1 346 ? -14.244 5.233 -23.665 1.00 52.05 346 ARG A O 1
ATOM 2765 N N . LYS A 1 347 ? -12.266 5.215 -24.788 1.00 56.73 347 LYS A N 1
ATOM 2766 C CA . LYS A 1 347 ? -12.774 4.676 -26.052 1.00 60.26 347 LYS A CA 1
ATOM 2767 C C . LYS A 1 347 ? -13.164 3.196 -25.939 1.00 57.41 347 LYS A C 1
ATOM 2768 O O . LYS A 1 347 ? -13.784 2.643 -26.853 1.00 55.64 347 LYS A O 1
ATOM 2774 N N . GLY A 1 348 ? -12.809 2.555 -24.821 1.00 53.30 348 GLY A N 1
ATOM 2775 C CA . GLY A 1 348 ? -13.318 1.237 -24.483 1.00 50.58 348 GLY A CA 1
ATOM 2776 C C . GLY A 1 348 ? -12.434 0.148 -25.064 1.00 49.87 348 GLY A C 1
ATOM 2777 O O . GLY A 1 348 ? -11.326 0.425 -25.501 1.00 50.16 348 GLY A O 1
ATOM 2778 N N . LEU A 1 349 ? -12.939 -1.087 -25.050 1.00 49.34 349 LEU A N 1
ATOM 2779 C CA . LEU A 1 349 ? -12.228 -2.216 -25.616 1.00 50.13 349 LEU A CA 1
ATOM 2780 C C . LEU A 1 349 ? -12.179 -2.074 -27.129 1.00 54.45 349 LEU A C 1
ATOM 2781 O O . LEU A 1 349 ? -11.195 -2.452 -27.756 1.00 56.75 349 LEU A O 1
ATOM 2786 N N . LYS A 1 350 ? -13.258 -1.535 -27.703 1.00 60.20 350 LYS A N 1
ATOM 2787 C CA . LYS A 1 350 ? -13.431 -1.535 -29.145 1.00 67.78 350 LYS A CA 1
ATOM 2788 C C . LYS A 1 350 ? -13.349 -2.974 -29.641 1.00 68.27 350 LYS A C 1
ATOM 2789 O O . LYS A 1 350 ? -14.102 -3.827 -29.163 1.00 71.22 350 LYS A O 1
ATOM 2795 N N . GLU A 1 351 ? -12.429 -3.234 -30.576 1.00 64.93 351 GLU A N 1
ATOM 2796 C CA . GLU A 1 351 ? -12.493 -4.449 -31.366 1.00 68.68 351 GLU A CA 1
ATOM 2797 C C . GLU A 1 351 ? -11.792 -5.591 -30.645 1.00 60.31 351 GLU A C 1
ATOM 2798 O O . GLU A 1 351 ? -11.889 -6.745 -31.067 1.00 58.73 351 GLU A O 1
ATOM 2804 N N . PHE A 1 352 ? -11.104 -5.248 -29.552 1.00 54.17 352 PHE A N 1
ATOM 2805 C CA . PHE A 1 352 ? -10.410 -6.220 -28.730 1.00 51.71 352 PHE A CA 1
ATOM 2806 C C . PHE A 1 352 ? -11.420 -7.197 -28.130 1.00 53.46 352 PHE A C 1
ATOM 2807 O O . PHE A 1 352 ? -11.058 -8.311 -27.761 1.00 58.66 352 PHE A O 1
ATOM 2815 N N . SER A 1 353 ? -12.691 -6.786 -28.083 1.00 51.28 353 SER A N 1
ATOM 2816 C CA . SER A 1 353 ? -13.764 -7.581 -27.519 1.00 51.09 353 SER A CA 1
ATOM 2817 C C . SER A 1 353 ? -13.941 -8.912 -28.254 1.00 55.45 353 SER A C 1
ATOM 2818 O O . SER A 1 353 ? -14.358 -9.891 -27.631 1.00 59.34 353 SER A O 1
ATOM 2821 N N . ARG A 1 354 ? -13.670 -8.950 -29.572 1.00 58.33 354 ARG A N 1
ATOM 2822 C CA . ARG A 1 354 ? -13.833 -10.178 -30.342 1.00 63.55 354 ARG A CA 1
ATOM 2823 C C . ARG A 1 354 ? -12.786 -11.209 -29.919 1.00 62.63 354 ARG A C 1
ATOM 2824 O O . ARG A 1 354 ? -13.051 -12.410 -29.911 1.00 62.03 354 ARG A O 1
ATOM 2832 N N . ARG A 1 355 ? -11.591 -10.710 -29.585 1.00 59.41 355 ARG A N 1
ATOM 2833 C CA . ARG A 1 355 ? -10.499 -11.536 -29.099 1.00 58.29 355 ARG A CA 1
ATOM 2834 C C . ARG A 1 355 ? -10.857 -12.102 -27.725 1.00 55.92 355 ARG A C 1
ATOM 2835 O O . ARG A 1 355 ? -10.565 -13.261 -27.443 1.00 56.34 355 ARG A O 1
ATOM 2843 N N . ILE A 1 356 ? -11.491 -11.276 -26.881 1.00 53.71 356 ILE A N 1
ATOM 2844 C CA . ILE A 1 356 ? -11.886 -11.672 -25.537 1.00 53.52 356 ILE A CA 1
ATOM 2845 C C . ILE A 1 356 ? -13.056 -12.640 -25.625 1.00 54.82 356 ILE A C 1
ATOM 2846 O O . ILE A 1 356 ? -13.177 -13.548 -24.808 1.00 55.57 356 ILE A O 1
ATOM 2851 N N . VAL A 1 357 ? -13.928 -12.420 -26.607 1.00 55.88 357 VAL A N 1
ATOM 2852 C CA . VAL A 1 357 ? -15.048 -13.320 -26.804 1.00 57.96 357 VAL A CA 1
ATOM 2853 C C . VAL A 1 357 ? -14.507 -14.734 -27.046 1.00 58.62 357 VAL A C 1
ATOM 2854 O O . VAL A 1 357 ? -14.999 -15.666 -26.412 1.00 56.99 357 VAL A O 1
ATOM 2858 N N . LYS A 1 358 ? -13.459 -14.876 -27.885 1.00 60.94 358 LYS A N 1
ATOM 2859 C CA . LYS A 1 358 ? -12.947 -16.181 -28.308 1.00 63.91 358 LYS A CA 1
ATOM 2860 C C . LYS A 1 358 ? -11.998 -16.791 -27.273 1.00 63.26 358 LYS A C 1
ATOM 2861 O O . LYS A 1 358 ? -12.183 -17.948 -26.896 1.00 63.30 358 LYS A O 1
ATOM 2867 N N . LYS A 1 359 ? -10.964 -16.032 -26.857 1.00 61.17 359 LYS A N 1
ATOM 2868 C CA . LYS A 1 359 ? -9.823 -16.579 -26.125 1.00 60.77 359 LYS A CA 1
ATOM 2869 C C . LYS A 1 359 ? -9.851 -16.214 -24.632 1.00 55.09 359 LYS A C 1
ATOM 2870 O O . LYS A 1 359 ? -9.047 -16.728 -23.841 1.00 53.74 359 LYS A O 1
ATOM 2876 N N . GLY A 1 360 ? -10.771 -15.323 -24.233 1.00 49.44 360 GLY A N 1
ATOM 2877 C CA . GLY A 1 360 ? -10.796 -14.810 -22.872 1.00 45.76 360 GLY A CA 1
ATOM 2878 C C . GLY A 1 360 ? -11.014 -15.903 -21.834 1.00 44.28 360 GLY A C 1
ATOM 2879 O O . GLY A 1 360 ? -11.531 -16.960 -22.153 1.00 46.12 360 GLY A O 1
ATOM 2880 N N . PRO A 1 361 ? -10.610 -15.695 -20.565 1.00 41.98 361 PRO A N 1
ATOM 2881 C CA . PRO A 1 361 ? -10.877 -16.663 -19.494 1.00 43.13 361 PRO A CA 1
ATOM 2882 C C . PRO A 1 361 ? -12.313 -16.655 -18.974 1.00 43.30 361 PRO A C 1
ATOM 2883 O O . PRO A 1 361 ? -13.153 -15.978 -19.542 1.00 43.19 361 PRO A O 1
ATOM 2887 N N . ASN A 1 362 ? -12.584 -17.392 -17.891 1.00 44.51 362 ASN A N 1
ATOM 2888 C CA . ASN A 1 362 ? -13.944 -17.575 -17.394 1.00 45.77 362 ASN A CA 1
ATOM 2889 C C . ASN A 1 362 ? -14.465 -16.357 -16.641 1.00 43.64 362 ASN A C 1
ATOM 2890 O O . ASN A 1 362 ? -15.626 -15.995 -16.798 1.00 43.67 362 ASN A O 1
ATOM 2895 N N . THR A 1 363 ? -13.624 -15.774 -15.789 1.00 42.16 363 THR A N 1
ATOM 2896 C CA . THR A 1 363 ? -13.975 -14.559 -15.071 1.00 40.22 363 THR A CA 1
ATOM 2897 C C . THR A 1 363 ? -13.321 -13.362 -15.759 1.00 38.13 363 THR A C 1
ATOM 2898 O O . THR A 1 363 ? -12.107 -13.319 -15.904 1.00 38.39 363 THR A O 1
ATOM 2902 N N . LEU A 1 364 ? -14.141 -12.413 -16.212 1.00 36.68 364 LEU A N 1
ATOM 2903 C CA . LEU A 1 364 ? -13.664 -11.147 -16.736 1.00 34.99 364 LEU A CA 1
ATOM 2904 C C . LEU A 1 364 ? -14.103 -10.057 -15.778 1.00 33.77 364 LEU A C 1
ATOM 2905 O O . LEU A 1 364 ? -15.283 -9.982 -15.474 1.00 35.06 364 LEU A O 1
ATOM 2910 N N . ILE A 1 365 ? -13.162 -9.215 -15.341 1.00 32.38 365 ILE A N 1
ATOM 2911 C CA . ILE A 1 365 ? -13.456 -8.021 -14.562 1.00 30.83 365 ILE A CA 1
ATOM 2912 C C . ILE A 1 365 ? -13.199 -6.784 -15.420 1.00 29.67 365 ILE A C 1
ATOM 2913 O O . ILE A 1 365 ? -12.091 -6.624 -15.928 1.00 29.74 365 ILE A O 1
ATOM 2918 N N . TYR A 1 366 ? -14.194 -5.900 -15.542 1.00 28.89 366 TYR A N 1
ATOM 2919 C CA . TYR A 1 366 ? -14.054 -4.719 -16.373 1.00 28.65 366 TYR A CA 1
ATOM 2920 C C . TYR A 1 366 ? -14.152 -3.476 -15.492 1.00 29.02 366 TYR A C 1
ATOM 2921 O O . TYR A 1 366 ? -15.174 -3.302 -14.841 1.00 30.03 366 TYR A O 1
ATOM 2930 N N . VAL A 1 367 ? -13.094 -2.640 -15.506 1.00 29.50 367 VAL A N 1
ATOM 2931 C CA . VAL A 1 367 ? -13.018 -1.383 -14.774 1.00 29.96 367 VAL A CA 1
ATOM 2932 C C . VAL A 1 367 ? -13.161 -0.187 -15.718 1.00 32.06 367 VAL A C 1
ATOM 2933 O O . VAL A 1 367 ? -12.298 0.063 -16.560 1.00 31.78 367 VAL A O 1
ATOM 2937 N N . SER A 1 368 ? -14.228 0.600 -15.501 1.00 35.04 368 SER A N 1
ATOM 2938 C CA . SER A 1 368 ? -14.648 1.664 -16.406 1.00 35.24 368 SER A CA 1
ATOM 2939 C C . SER A 1 368 ? -15.030 2.900 -15.612 1.00 34.40 368 SER A C 1
ATOM 2940 O O . SER A 1 368 ? -15.873 2.819 -14.731 1.00 33.93 368 SER A O 1
ATOM 2943 N N . CYS A 1 369 ? -14.410 4.029 -15.968 1.00 36.72 369 CYS A N 1
ATOM 2944 C CA . CYS A 1 369 ? -14.867 5.333 -15.527 1.00 39.66 369 CYS A CA 1
ATOM 2945 C C . CYS A 1 369 ? -15.925 5.865 -16.508 1.00 37.39 369 CYS A C 1
ATOM 2946 O O . CYS A 1 369 ? -16.280 7.040 -16.456 1.00 37.29 369 CYS A O 1
ATOM 2949 N N . ASN A 1 370 ? -16.472 5.003 -17.376 1.00 33.93 370 ASN A N 1
ATOM 2950 C CA . ASN A 1 370 ? -17.391 5.477 -18.395 1.00 33.00 370 ASN A CA 1
ATOM 2951 C C . ASN A 1 370 ? -18.411 4.391 -18.728 1.00 33.97 370 ASN A C 1
ATOM 2952 O O . ASN A 1 370 ? -18.221 3.631 -19.659 1.00 31.92 370 ASN A O 1
ATOM 2957 N N . PRO A 1 371 ? -19.535 4.307 -17.981 1.00 35.66 371 PRO A N 1
ATOM 2958 C CA . PRO A 1 371 ? -20.498 3.220 -18.120 1.00 36.92 371 PRO A CA 1
ATOM 2959 C C . PRO A 1 371 ? -21.218 3.123 -19.457 1.00 38.98 371 PRO A C 1
ATOM 2960 O O . PRO A 1 371 ? -21.638 2.041 -19.857 1.00 38.83 371 PRO A O 1
ATOM 2964 N N . LEU A 1 372 ? -21.382 4.252 -20.141 1.00 41.05 372 LEU A N 1
ATOM 2965 C CA . LEU A 1 372 ? -22.062 4.207 -21.426 1.00 43.40 372 LEU A CA 1
ATOM 2966 C C . LEU A 1 372 ? -21.225 3.379 -22.406 1.00 43.58 372 LEU A C 1
ATOM 2967 O O . LEU A 1 372 ? -21.752 2.560 -23.164 1.00 45.06 372 LEU A O 1
ATOM 2972 N N . ARG A 1 373 ? -19.906 3.574 -22.360 1.00 40.73 373 ARG A N 1
ATOM 2973 C CA . ARG A 1 373 ? -19.003 2.849 -23.230 1.00 40.89 373 ARG A CA 1
ATOM 2974 C C . ARG A 1 373 ? -18.905 1.388 -22.792 1.00 39.59 373 ARG A C 1
ATOM 2975 O O . ARG A 1 373 ? -18.736 0.522 -23.639 1.00 40.02 373 ARG A O 1
ATOM 2983 N N . PHE A 1 374 ? -18.982 1.111 -21.477 1.00 37.61 374 PHE A N 1
ATOM 2984 C CA . PHE A 1 374 ? -18.960 -0.258 -20.979 1.00 35.50 374 PHE A CA 1
ATOM 2985 C C . PHE A 1 374 ? -20.114 -1.045 -21.578 1.00 36.84 374 PHE A C 1
ATOM 2986 O O . PHE A 1 374 ? -19.902 -2.109 -22.153 1.00 38.55 374 PHE A O 1
ATOM 2994 N N . ILE A 1 375 ? -21.330 -0.523 -21.410 1.00 36.70 375 ILE A N 1
ATOM 2995 C CA . ILE A 1 375 ? -22.517 -1.265 -21.782 1.00 38.81 375 ILE A CA 1
ATOM 2996 C C . ILE A 1 375 ? -22.512 -1.492 -23.289 1.00 41.29 375 ILE A C 1
ATOM 2997 O O . ILE A 1 375 ? -22.989 -2.527 -23.742 1.00 42.62 375 ILE A O 1
ATOM 3002 N N . LEU A 1 376 ? -21.964 -0.535 -24.053 1.00 42.54 376 LEU A N 1
ATOM 3003 C CA . LEU A 1 376 ? -21.844 -0.680 -25.500 1.00 45.66 376 LEU A CA 1
ATOM 3004 C C . LEU A 1 376 ? -20.863 -1.786 -25.884 1.00 47.06 376 LEU A C 1
ATOM 3005 O O . LEU A 1 376 ? -21.113 -2.524 -26.834 1.00 48.60 376 LEU A O 1
ATOM 3010 N N . ASP A 1 377 ? -19.741 -1.885 -25.162 1.00 46.41 377 ASP A N 1
ATOM 3011 C CA . ASP A 1 377 ? -18.801 -2.976 -25.364 1.00 46.19 377 ASP A CA 1
ATOM 3012 C C . ASP A 1 377 ? -19.507 -4.298 -25.073 1.00 46.63 377 ASP A C 1
ATOM 3013 O O . ASP A 1 377 ? -19.312 -5.277 -25.798 1.00 46.49 377 ASP A O 1
ATOM 3018 N N . TYR A 1 378 ? -20.341 -4.295 -24.022 1.00 46.58 378 TYR A N 1
ATOM 3019 C CA . TYR A 1 378 ? -21.025 -5.488 -23.557 1.00 49.07 378 TYR A CA 1
ATOM 3020 C C . TYR A 1 378 ? -22.079 -5.905 -24.572 1.00 53.38 378 TYR A C 1
ATOM 3021 O O . TYR A 1 378 ? -22.104 -7.063 -24.977 1.00 57.38 378 TYR A O 1
ATOM 3030 N N . ARG A 1 379 ? -22.968 -4.966 -24.933 1.00 55.04 379 ARG A N 1
ATOM 3031 C CA . ARG A 1 379 ? -24.059 -5.246 -25.858 1.00 56.26 379 ARG A CA 1
ATOM 3032 C C . ARG A 1 379 ? -23.490 -5.704 -27.197 1.00 54.15 379 ARG A C 1
ATOM 3033 O O . ARG A 1 379 ? -23.946 -6.684 -27.772 1.00 53.26 379 ARG A O 1
ATOM 3041 N N . ASN A 1 380 ? -22.442 -5.023 -27.655 1.00 53.41 380 ASN A N 1
ATOM 3042 C CA . ASN A 1 380 ? -21.982 -5.182 -29.018 1.00 54.60 380 ASN A CA 1
ATOM 3043 C C . ASN A 1 380 ? -21.081 -6.407 -29.174 1.00 56.91 380 ASN A C 1
ATOM 3044 O O . ASN A 1 380 ? -21.004 -6.942 -30.276 1.00 64.43 380 ASN A O 1
ATOM 3049 N N . TYR A 1 381 ? -20.414 -6.876 -28.110 1.00 54.69 381 TYR A N 1
ATOM 3050 C CA . TYR A 1 381 ? -19.453 -7.958 -28.281 1.00 53.30 381 TYR A CA 1
ATOM 3051 C C . TYR A 1 381 ? -19.509 -8.964 -27.130 1.00 51.33 381 TYR A C 1
ATOM 3052 O O . TYR A 1 381 ? -19.774 -10.152 -27.341 1.00 51.74 381 TYR A O 1
ATOM 3061 N N . LEU A 1 382 ? -19.246 -8.480 -25.911 1.00 47.60 382 LEU A N 1
ATOM 3062 C CA . LEU A 1 382 ? -18.943 -9.341 -24.774 1.00 45.32 382 LEU A CA 1
ATOM 3063 C C . LEU A 1 382 ? -20.107 -10.268 -24.418 1.00 45.38 382 LEU A C 1
ATOM 3064 O O . LEU A 1 382 ? -19.889 -11.363 -23.915 1.00 45.47 382 LEU A O 1
ATOM 3069 N N . SER A 1 383 ? -21.341 -9.824 -24.652 1.00 45.51 383 SER A N 1
ATOM 3070 C CA . SER A 1 383 ? -22.514 -10.545 -24.178 1.00 47.15 383 SER A CA 1
ATOM 3071 C C . SER A 1 383 ? -22.671 -11.885 -24.906 1.00 50.52 383 SER A C 1
ATOM 3072 O O . SER A 1 383 ? -23.258 -12.822 -24.359 1.00 51.69 383 SER A O 1
ATOM 3075 N N . GLU A 1 384 ? -22.120 -11.979 -26.124 1.00 51.76 384 GLU A N 1
ATOM 3076 C CA . GLU A 1 384 ? -22.049 -13.242 -26.842 1.00 53.14 384 GLU A CA 1
ATOM 3077 C C . GLU A 1 384 ? -21.511 -14.334 -25.942 1.00 51.15 384 GLU A C 1
ATOM 3078 O O . GLU A 1 384 ? -22.039 -15.437 -25.940 1.00 52.46 384 GLU A O 1
ATOM 3084 N N . ALA A 1 385 ? -20.432 -14.013 -25.228 1.00 48.55 385 ALA A N 1
ATOM 3085 C CA . ALA A 1 385 ? -19.715 -14.991 -24.433 1.00 48.45 385 ALA A CA 1
ATOM 3086 C C . ALA A 1 385 ? -19.961 -14.778 -22.942 1.00 47.53 385 ALA A C 1
ATOM 3087 O O . ALA A 1 385 ? -19.897 -15.734 -22.183 1.00 48.87 385 ALA A O 1
ATOM 3089 N N . TYR A 1 386 ? -20.253 -13.541 -22.520 1.00 45.29 386 TYR A N 1
ATOM 3090 C CA . TYR A 1 386 ? -20.215 -13.200 -21.110 1.00 43.96 386 TYR A CA 1
ATOM 3091 C C . TYR A 1 386 ? -21.572 -12.699 -20.643 1.00 44.36 386 TYR A C 1
ATOM 3092 O O . TYR A 1 386 ? -22.424 -12.321 -21.435 1.00 45.02 386 TYR A O 1
ATOM 3101 N N . LYS A 1 387 ? -21.757 -12.759 -19.324 1.00 44.47 387 LYS A N 1
ATOM 3102 C CA . LYS A 1 387 ? -22.906 -12.203 -18.633 1.00 43.39 387 LYS A CA 1
ATOM 3103 C C . LYS A 1 387 ? -22.393 -11.516 -17.369 1.00 40.91 387 LYS A C 1
ATOM 3104 O O . LYS A 1 387 ? -21.414 -11.956 -16.772 1.00 39.85 387 LYS A O 1
ATOM 3110 N N . VAL A 1 388 ? -23.040 -10.414 -16.984 1.00 39.28 388 VAL A N 1
ATOM 3111 C CA . VAL A 1 388 ? -22.713 -9.707 -15.757 1.00 37.13 388 VAL A CA 1
ATOM 3112 C C . VAL A 1 388 ? -23.144 -10.574 -14.581 1.00 37.30 388 VAL A C 1
ATOM 3113 O O . VAL A 1 388 ? -24.227 -11.132 -14.584 1.00 38.45 388 VAL A O 1
ATOM 3117 N N . ASP A 1 389 ? -22.274 -10.659 -13.584 1.00 36.35 389 ASP A N 1
ATOM 3118 C CA . ASP A 1 389 ? -22.434 -11.538 -12.447 1.00 37.16 389 ASP A CA 1
ATOM 3119 C C . ASP A 1 389 ? -22.533 -10.683 -11.193 1.00 35.85 389 ASP A C 1
ATOM 3120 O O . ASP A 1 389 ? -23.154 -11.073 -10.227 1.00 36.48 389 ASP A O 1
ATOM 3125 N N . ASP A 1 390 ? -21.876 -9.522 -11.219 1.00 34.98 390 ASP A N 1
ATOM 3126 C CA . ASP A 1 390 ? -21.740 -8.634 -10.074 1.00 34.33 390 ASP A CA 1
ATOM 3127 C C . ASP A 1 390 ? -21.157 -7.306 -10.567 1.00 32.47 390 ASP A C 1
ATOM 3128 O O . ASP A 1 390 ? -20.726 -7.206 -11.718 1.00 31.29 390 ASP A O 1
ATOM 3133 N N . ALA A 1 391 ? -21.160 -6.297 -9.682 1.00 31.53 391 ALA A N 1
ATOM 3134 C CA . ALA A 1 391 ? -20.757 -4.943 -10.018 1.00 30.09 391 ALA A CA 1
ATOM 3135 C C . ALA A 1 391 ? -20.684 -4.107 -8.745 1.00 30.06 391 ALA A C 1
ATOM 3136 O O . ALA A 1 391 ? -21.526 -4.231 -7.870 1.00 30.45 391 ALA A O 1
ATOM 3138 N N . LEU A 1 392 ? -19.689 -3.226 -8.655 1.00 30.07 392 LEU A N 1
ATOM 3139 C CA . LEU A 1 392 ? -19.618 -2.251 -7.579 1.00 30.48 392 LEU A CA 1
ATOM 3140 C C . LEU A 1 392 ? -19.277 -0.874 -8.139 1.00 29.44 392 LEU A C 1
ATOM 3141 O O . LEU A 1 392 ? -18.626 -0.789 -9.185 1.00 29.93 392 LEU A O 1
ATOM 3146 N N . LEU A 1 393 ? -19.688 0.192 -7.437 1.00 27.64 393 LEU A N 1
ATOM 3147 C CA . LEU A 1 393 ? -19.239 1.525 -7.803 1.00 26.51 393 LEU A CA 1
ATOM 3148 C C . LEU A 1 393 ? -18.341 2.071 -6.700 1.00 27.36 393 LEU A C 1
ATOM 3149 O O . LEU A 1 393 ? -18.550 1.752 -5.531 1.00 27.87 393 LEU A O 1
ATOM 3154 N N . ILE A 1 394 ? -17.334 2.866 -7.105 1.00 28.50 394 ILE A N 1
ATOM 3155 C CA . ILE A 1 394 ? -16.490 3.621 -6.193 1.00 29.44 394 ILE A CA 1
ATOM 3156 C C . ILE A 1 394 ? -16.559 5.088 -6.605 1.00 29.76 394 ILE A C 1
ATOM 3157 O O . ILE A 1 394 ? -16.410 5.417 -7.782 1.00 28.27 394 ILE A O 1
ATOM 3162 N N . ASP A 1 395 ? -16.795 5.964 -5.617 1.00 30.75 395 ASP A N 1
ATOM 3163 C CA . ASP A 1 395 ? -16.850 7.390 -5.882 1.00 30.78 395 ASP A CA 1
ATOM 3164 C C . ASP A 1 395 ? -15.426 7.910 -5.812 1.00 30.02 395 ASP A C 1
ATOM 3165 O O . ASP A 1 395 ? -14.969 8.307 -4.743 1.00 30.47 395 ASP A O 1
ATOM 3170 N N . MET A 1 396 ? -14.757 7.923 -6.968 1.00 28.73 396 MET A N 1
ATOM 3171 C CA . MET A 1 396 ? -13.411 8.457 -7.062 1.00 27.09 396 MET A CA 1
ATOM 3172 C C . MET A 1 396 ? -13.451 9.971 -7.299 1.00 24.88 396 MET A C 1
ATOM 3173 O O . MET A 1 396 ? -12.454 10.659 -7.061 1.00 25.02 396 MET A O 1
ATOM 3178 N N . PHE A 1 397 ? -14.589 10.515 -7.760 1.00 23.53 397 PHE A N 1
ATOM 3179 C CA A PHE A 1 397 ? -14.662 11.900 -8.158 0.50 23.37 397 PHE A CA 1
ATOM 3180 C CA B PHE A 1 397 ? -14.602 11.948 -8.071 0.50 22.90 397 PHE A CA 1
ATOM 3181 C C . PHE A 1 397 ? -15.834 12.602 -7.461 1.00 23.43 397 PHE A C 1
ATOM 3182 O O . PHE A 1 397 ? -16.754 13.034 -8.149 1.00 24.18 397 PHE A O 1
ATOM 3197 N N . PRO A 1 398 ? -15.840 12.768 -6.116 1.00 23.54 398 PRO A N 1
ATOM 3198 C CA . PRO A 1 398 ? -16.858 13.583 -5.438 1.00 24.43 398 PRO A CA 1
ATOM 3199 C C . PRO A 1 398 ? -17.163 14.955 -6.052 1.00 24.16 398 PRO A C 1
ATOM 3200 O O . PRO A 1 398 ? -16.330 15.529 -6.757 1.00 24.20 398 PRO A O 1
ATOM 3204 N N . HIS A 1 399 ? -18.399 15.426 -5.807 1.00 24.05 399 HIS A N 1
ATOM 3205 C CA . HIS A 1 399 ? -18.880 16.733 -6.220 1.00 23.73 399 HIS A CA 1
ATOM 3206 C C . HIS A 1 399 ? -19.028 16.833 -7.742 1.00 23.95 399 HIS A C 1
ATOM 3207 O O . HIS A 1 399 ? -19.400 17.892 -8.253 1.00 23.80 399 HIS A O 1
ATOM 3214 N N . THR A 1 400 ? -18.732 15.750 -8.470 1.00 24.16 400 THR A N 1
ATOM 3215 C CA . THR A 1 400 ? -18.923 15.738 -9.911 1.00 26.03 400 THR A CA 1
ATOM 3216 C C . THR A 1 400 ? -19.656 14.451 -10.283 1.00 26.16 400 THR A C 1
ATOM 3217 O O . THR A 1 400 ? -19.589 13.460 -9.563 1.00 26.12 400 THR A O 1
ATOM 3221 N N . PRO A 1 401 ? -20.350 14.402 -11.439 1.00 25.98 401 PRO A N 1
ATOM 3222 C CA . PRO A 1 401 ? -21.131 13.226 -11.804 1.00 27.59 401 PRO A CA 1
ATOM 3223 C C . PRO A 1 401 ? -20.377 12.009 -12.355 1.00 28.95 401 PRO A C 1
ATOM 3224 O O . PRO A 1 401 ? -21.026 11.047 -12.760 1.00 29.98 401 PRO A O 1
ATOM 3228 N N . HIS A 1 402 ? -19.034 12.019 -12.313 1.00 28.82 402 HIS A N 1
ATOM 3229 C CA . HIS A 1 402 ? -18.243 10.939 -12.870 1.00 28.79 402 HIS A CA 1
ATOM 3230 C C . HIS A 1 402 ? -18.377 9.708 -11.980 1.00 28.88 402 HIS A C 1
ATOM 3231 O O . HIS A 1 402 ? -18.473 9.812 -10.755 1.00 27.92 402 HIS A O 1
ATOM 3238 N N . ILE A 1 403 ? -18.365 8.542 -12.634 1.00 29.88 403 ILE A N 1
ATOM 3239 C CA . ILE A 1 403 ? -18.515 7.269 -11.954 1.00 32.32 403 ILE A CA 1
ATOM 3240 C C . ILE A 1 403 ? -17.346 6.339 -12.305 1.00 33.52 403 ILE A C 1
ATOM 3241 O O . ILE A 1 403 ? -16.892 6.314 -13.442 1.00 33.18 403 ILE A O 1
ATOM 3246 N N . GLU A 1 404 ? -16.888 5.571 -11.304 1.00 34.58 404 GLU A N 1
ATOM 3247 C CA . GLU A 1 404 ? -15.928 4.496 -11.484 1.00 34.35 404 GLU A CA 1
ATOM 3248 C C . GLU A 1 404 ? -16.615 3.178 -11.131 1.00 33.46 404 GLU A C 1
ATOM 3249 O O . GLU A 1 404 ? -16.981 2.946 -9.985 1.00 33.07 404 GLU A O 1
ATOM 3255 N N . ALA A 1 405 ? -16.815 2.327 -12.138 1.00 32.62 405 ALA A N 1
ATOM 3256 C CA . ALA A 1 405 ? -17.503 1.061 -11.967 1.00 31.78 405 ALA A CA 1
ATOM 3257 C C . ALA A 1 405 ? -16.501 -0.092 -12.029 1.00 31.35 405 ALA A C 1
ATOM 3258 O O . ALA A 1 405 ? -15.513 -0.032 -12.754 1.00 30.39 405 ALA A O 1
ATOM 3260 N N . VAL A 1 406 ? -16.759 -1.131 -11.226 1.00 31.19 406 VAL A N 1
ATOM 3261 C CA . VAL A 1 406 ? -16.044 -2.391 -11.305 1.00 30.86 406 VAL A CA 1
ATOM 3262 C C . VAL A 1 406 ? -17.072 -3.475 -11.588 1.00 32.27 406 VAL A C 1
ATOM 3263 O O . VAL A 1 406 ? -17.898 -3.765 -10.728 1.00 33.16 406 VAL A O 1
ATOM 3267 N N . ILE A 1 407 ? -16.997 -4.075 -12.782 1.00 32.54 407 ILE A N 1
ATOM 3268 C CA . ILE A 1 407 ? -17.990 -5.035 -13.230 1.00 33.32 407 ILE A CA 1
ATOM 3269 C C . ILE A 1 407 ? -17.339 -6.406 -13.401 1.00 34.39 407 ILE A C 1
ATOM 3270 O O . ILE A 1 407 ? -16.325 -6.540 -14.084 1.00 33.61 407 ILE A O 1
ATOM 3275 N N . LYS A 1 408 ? -17.946 -7.414 -12.759 1.00 36.24 408 LYS A N 1
ATOM 3276 C CA . LYS A 1 408 ? -17.519 -8.798 -12.873 1.00 38.12 408 LYS A CA 1
ATOM 3277 C C . LYS A 1 408 ? -18.440 -9.529 -13.843 1.00 39.62 408 LYS A C 1
ATOM 3278 O O . LYS A 1 408 ? -19.632 -9.622 -13.584 1.00 40.71 408 LYS A O 1
ATOM 3284 N N . LEU A 1 409 ? -17.873 -10.030 -14.949 1.00 40.10 409 LEU A N 1
ATOM 3285 C CA . LEU A 1 409 ? -18.591 -10.868 -15.894 1.00 41.34 409 LEU A CA 1
ATOM 3286 C C . LEU A 1 409 ? -18.028 -12.293 -15.856 1.00 42.57 409 LEU A C 1
ATOM 3287 O O . LEU A 1 409 ? -16.849 -12.492 -15.576 1.00 41.63 409 LEU A O 1
ATOM 3292 N N . VAL A 1 410 ? -18.882 -13.280 -16.157 1.00 43.97 410 VAL A N 1
ATOM 3293 C CA . VAL A 1 410 ? -18.476 -14.672 -16.230 1.00 45.45 410 VAL A CA 1
ATOM 3294 C C . VAL A 1 410 ? -19.004 -15.256 -17.533 1.00 46.57 410 VAL A C 1
ATOM 3295 O O . VAL A 1 410 ? -19.817 -14.649 -18.210 1.00 44.79 410 VAL A O 1
ATOM 3299 N N . ARG A 1 411 ? -18.519 -16.444 -17.880 1.00 49.53 411 ARG A N 1
ATOM 3300 C CA . ARG A 1 411 ? -18.855 -17.057 -19.148 1.00 51.81 411 ARG A CA 1
ATOM 3301 C C . ARG A 1 411 ? -20.178 -17.816 -19.015 1.00 54.62 411 ARG A C 1
ATOM 3302 O O . ARG A 1 411 ? -20.530 -18.303 -17.943 1.00 54.93 411 ARG A O 1
ATOM 3310 N N . ARG A 1 412 ? -20.910 -17.893 -20.135 1.00 56.73 412 ARG A N 1
ATOM 3311 C CA . ARG A 1 412 ? -22.194 -18.571 -20.205 1.00 59.06 412 ARG A CA 1
ATOM 3312 C C . ARG A 1 412 ? -21.952 -20.082 -20.302 1.00 61.28 412 ARG A C 1
ATOM 3313 O O . ARG A 1 412 ? -20.772 -20.461 -20.440 1.00 60.63 412 ARG A O 1
ATOM 3322 N N . MET B 1 3 ? -8.398 7.158 -35.506 1.00 84.06 3 MET B N 1
ATOM 3323 C CA . MET B 1 3 ? -9.450 6.715 -36.461 1.00 86.03 3 MET B CA 1
ATOM 3324 C C . MET B 1 3 ? -9.350 7.532 -37.749 1.00 80.14 3 MET B C 1
ATOM 3325 O O . MET B 1 3 ? -9.353 8.764 -37.734 1.00 74.66 3 MET B O 1
ATOM 3330 N N . ARG B 1 4 ? -9.273 6.802 -38.863 1.00 79.22 4 ARG B N 1
ATOM 3331 C CA . ARG B 1 4 ? -9.183 7.361 -40.196 1.00 79.24 4 ARG B CA 1
ATOM 3332 C C . ARG B 1 4 ? -10.386 6.833 -40.977 1.00 74.34 4 ARG B C 1
ATOM 3333 O O . ARG B 1 4 ? -10.826 5.714 -40.733 1.00 75.48 4 ARG B O 1
ATOM 3341 N N . GLY B 1 5 ? -10.923 7.628 -41.910 1.00 69.58 5 GLY B N 1
ATOM 3342 C CA . GLY B 1 5 ? -11.967 7.149 -42.809 1.00 66.85 5 GLY B CA 1
ATOM 3343 C C . GLY B 1 5 ? -12.425 8.212 -43.805 1.00 62.06 5 GLY B C 1
ATOM 3344 O O . GLY B 1 5 ? -11.826 9.278 -43.893 1.00 58.90 5 GLY B O 1
ATOM 3345 N N . LYS B 1 6 ? -13.505 7.913 -44.533 1.00 62.34 6 LYS B N 1
ATOM 3346 C CA . LYS B 1 6 ? -14.056 8.832 -45.517 1.00 63.36 6 LYS B CA 1
ATOM 3347 C C . LYS B 1 6 ? -15.330 9.464 -44.959 1.00 61.53 6 LYS B C 1
ATOM 3348 O O . LYS B 1 6 ? -16.201 8.764 -44.445 1.00 62.03 6 LYS B O 1
ATOM 3354 N N . ILE B 1 7 ? -15.430 10.792 -45.085 1.00 59.23 7 ILE B N 1
ATOM 3355 C CA . ILE B 1 7 ? -16.601 11.534 -44.649 1.00 57.09 7 ILE B CA 1
ATOM 3356 C C . ILE B 1 7 ? -17.742 11.214 -45.603 1.00 58.74 7 ILE B C 1
ATOM 3357 O O . ILE B 1 7 ? -17.576 11.312 -46.818 1.00 56.45 7 ILE B O 1
ATOM 3362 N N . THR B 1 8 ? -18.895 10.859 -45.028 1.00 61.36 8 THR B N 1
ATOM 3363 C CA . THR B 1 8 ? -19.990 10.271 -45.786 1.00 62.31 8 THR B CA 1
ATOM 3364 C C . THR B 1 8 ? -21.052 11.339 -46.041 1.00 58.38 8 THR B C 1
ATOM 3365 O O . THR B 1 8 ? -21.501 11.512 -47.165 1.00 55.20 8 THR B O 1
ATOM 3369 N N . LYS B 1 9 ? -21.445 12.065 -44.998 1.00 58.29 9 LYS B N 1
ATOM 3370 C CA . LYS B 1 9 ? -22.412 13.131 -45.158 1.00 61.62 9 LYS B CA 1
ATOM 3371 C C . LYS B 1 9 ? -22.046 14.292 -44.236 1.00 58.83 9 LYS B C 1
ATOM 3372 O O . LYS B 1 9 ? -21.082 14.211 -43.479 1.00 58.04 9 LYS B O 1
ATOM 3378 N N . ILE B 1 10 ? -22.801 15.390 -44.341 1.00 56.94 10 ILE B N 1
ATOM 3379 C CA . ILE B 1 10 ? -22.788 16.403 -43.299 1.00 57.43 10 ILE B CA 1
ATOM 3380 C C . ILE B 1 10 ? -24.066 16.264 -42.494 1.00 57.67 10 ILE B C 1
ATOM 3381 O O . ILE B 1 10 ? -25.090 15.879 -43.055 1.00 58.52 10 ILE B O 1
ATOM 3386 N N . ASN B 1 11 ? -2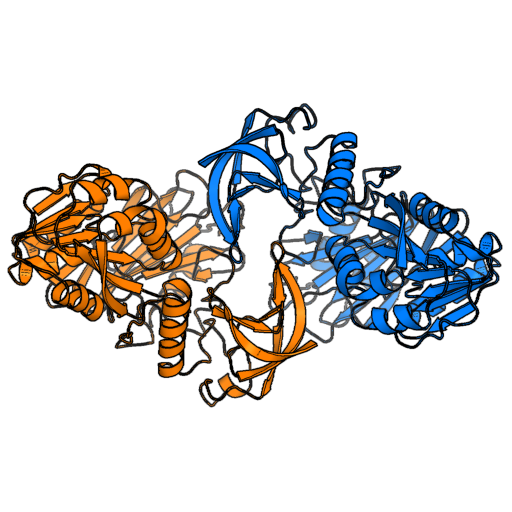3.974 16.630 -41.205 1.00 57.25 11 ASN B N 1
ATOM 3387 C CA . ASN B 1 11 ? -25.114 16.653 -40.307 1.00 56.92 11 ASN B CA 1
ATOM 3388 C C . ASN B 1 11 ? -25.844 17.978 -40.495 1.00 55.32 11 ASN B C 1
ATOM 3389 O O . ASN B 1 11 ? -25.460 18.805 -41.320 1.00 50.39 11 ASN B O 1
ATOM 3394 N N . GLU B 1 12 ? -26.900 18.144 -39.691 1.00 59.51 12 GLU B N 1
ATOM 3395 C CA . GLU B 1 12 ? -27.844 19.248 -39.797 1.00 60.83 12 GLU B CA 1
ATOM 3396 C C . GLU B 1 12 ? -27.102 20.571 -39.598 1.00 52.90 12 GLU B C 1
ATOM 3397 O O . GLU B 1 12 ? -27.331 21.521 -40.338 1.00 47.42 12 GLU B O 1
ATOM 3403 N N . ASN B 1 13 ? -26.152 20.587 -38.655 1.00 50.44 13 ASN B N 1
ATOM 3404 C CA . ASN B 1 13 ? -25.388 21.782 -38.319 1.00 45.77 13 ASN B CA 1
ATOM 3405 C C . ASN B 1 13 ? -24.152 21.976 -39.204 1.00 43.16 13 ASN B C 1
ATOM 3406 O O . ASN B 1 13 ? -23.390 22.916 -38.983 1.00 40.29 13 ASN B O 1
ATOM 3411 N N . GLY B 1 14 ? -23.928 21.098 -40.188 1.00 43.78 14 GLY B N 1
ATOM 3412 C CA . GLY B 1 14 ? -22.927 21.355 -41.221 1.00 44.12 14 GLY B CA 1
ATOM 3413 C C . GLY B 1 14 ? -21.564 20.734 -40.927 1.00 42.32 14 GLY B C 1
ATOM 3414 O O . GLY B 1 14 ? -20.599 20.982 -41.656 1.00 41.66 14 GLY B O 1
ATOM 3415 N N . LEU B 1 15 ? -21.517 19.918 -39.868 1.00 42.01 15 LEU B N 1
ATOM 3416 C CA . LEU B 1 15 ? -20.328 19.166 -39.497 1.00 42.23 15 LEU B CA 1
ATOM 3417 C C . LEU B 1 15 ? -20.276 17.873 -40.307 1.00 44.18 15 LEU B C 1
ATOM 3418 O O . LEU B 1 15 ? -21.300 17.218 -40.472 1.00 50.22 15 LEU B O 1
ATOM 3423 N N . GLY B 1 16 ? -19.078 17.484 -40.761 1.00 42.97 16 GLY B N 1
ATOM 3424 C CA . GLY B 1 16 ? -18.902 16.213 -41.444 1.00 42.84 16 GLY B CA 1
ATOM 3425 C C . GLY B 1 16 ? -19.047 15.032 -40.488 1.00 42.02 16 GLY B C 1
ATOM 3426 O O . GLY B 1 16 ? -18.622 15.099 -39.338 1.00 41.80 16 GLY B O 1
ATOM 3427 N N . VAL B 1 17 ? -19.658 13.953 -40.981 1.00 42.49 17 VAL B N 1
ATOM 3428 C CA . VAL B 1 17 ? -19.892 12.761 -40.178 1.00 43.27 17 VAL B CA 1
ATOM 3429 C C . VAL B 1 17 ? -18.834 11.716 -40.516 1.00 44.56 17 VAL B C 1
ATOM 3430 O O . VAL B 1 17 ? -18.634 11.387 -41.693 1.00 44.74 17 VAL B O 1
ATOM 3434 N N . LEU B 1 18 ? -18.190 11.193 -39.461 1.00 45.45 18 LEU B N 1
ATOM 3435 C CA . LEU B 1 18 ? -17.262 10.081 -39.585 1.00 47.79 18 LEU B CA 1
ATOM 3436 C C . LEU B 1 18 ? -17.631 9.010 -38.569 1.00 50.53 18 LEU B C 1
ATOM 3437 O O . LEU B 1 18 ? -17.169 9.040 -37.429 1.00 50.56 18 LEU B O 1
ATOM 3442 N N . GLY B 1 19 ? -18.426 8.038 -39.022 1.00 53.98 19 GLY B N 1
ATOM 3443 C CA . GLY B 1 19 ? -19.062 7.122 -38.102 1.00 57.48 19 GLY B CA 1
ATOM 3444 C C . GLY B 1 19 ? -19.807 7.959 -37.078 1.00 58.01 19 GLY B C 1
ATOM 3445 O O . GLY B 1 19 ? -20.500 8.907 -37.450 1.00 56.85 19 GLY B O 1
ATOM 3446 N N . ASN B 1 20 ? -19.587 7.673 -35.795 1.00 61.03 20 ASN B N 1
ATOM 3447 C CA . ASN B 1 20 ? -20.248 8.459 -34.762 1.00 62.60 20 ASN B CA 1
ATOM 3448 C C . ASN B 1 20 ? -19.211 9.396 -34.144 1.00 57.87 20 ASN B C 1
ATOM 3449 O O . ASN B 1 20 ? -19.125 9.563 -32.936 1.00 57.79 20 ASN B O 1
ATOM 3454 N N . ILE B 1 21 ? -18.435 10.034 -35.018 1.00 54.47 21 ILE B N 1
ATOM 3455 C CA . ILE B 1 21 ? -17.655 11.211 -34.689 1.00 50.59 21 ILE B CA 1
ATOM 3456 C C . ILE B 1 21 ? -18.211 12.330 -35.557 1.00 48.77 21 ILE B C 1
ATOM 3457 O O . ILE B 1 21 ? -18.699 12.052 -36.657 1.00 51.91 21 ILE B O 1
ATOM 3462 N N . LEU B 1 22 ? -18.149 13.573 -35.059 1.00 44.96 22 LEU B N 1
ATOM 3463 C CA . LEU B 1 22 ? -18.492 14.741 -35.852 1.00 41.73 22 LEU B CA 1
ATOM 3464 C C . LEU B 1 22 ? -17.227 15.546 -36.089 1.00 40.08 22 LEU B C 1
ATOM 3465 O O . LEU B 1 22 ? -16.514 15.846 -35.133 1.00 40.57 22 LEU B O 1
ATOM 3470 N N . VAL B 1 23 ? -16.960 15.880 -37.358 1.00 39.40 23 VAL B N 1
ATOM 3471 C CA . VAL B 1 23 ? -15.672 16.441 -37.748 1.00 37.73 23 VAL B CA 1
ATOM 3472 C C . VAL B 1 23 ? -15.894 17.808 -38.377 1.00 35.01 23 VAL B C 1
ATOM 3473 O O . VAL B 1 23 ? -16.294 17.894 -39.540 1.00 34.24 23 VAL B O 1
ATOM 3477 N N . PRO B 1 24 ? -15.684 18.909 -37.616 1.00 33.63 24 PRO B N 1
ATOM 3478 C CA . PRO B 1 24 ? -15.770 20.262 -38.168 1.00 32.03 24 PRO B CA 1
ATOM 3479 C C . PRO B 1 24 ? -14.772 20.494 -39.299 1.00 32.12 24 PRO B C 1
ATOM 3480 O O . PRO B 1 24 ? -13.616 20.093 -39.190 1.00 31.38 24 PRO B O 1
ATOM 3484 N N . PHE B 1 25 ? -15.278 21.129 -40.376 1.00 32.44 25 PHE B N 1
ATOM 3485 C CA . PHE B 1 25 ? -14.514 21.651 -41.505 1.00 31.55 25 PHE B CA 1
ATOM 3486 C C . PHE B 1 25 ? -14.156 20.548 -42.493 1.00 34.46 25 PHE B C 1
ATOM 3487 O O . PHE B 1 25 ? -13.604 20.831 -43.548 1.00 34.56 25 PHE B O 1
ATOM 3495 N N . ALA B 1 26 ? -14.442 19.297 -42.124 1.00 38.06 26 ALA B N 1
ATOM 3496 C CA . ALA B 1 26 ? -14.439 18.188 -43.066 1.00 41.62 26 ALA B CA 1
ATOM 3497 C C . ALA B 1 26 ? -15.762 18.180 -43.831 1.00 42.78 26 ALA B C 1
ATOM 3498 O O . ALA B 1 26 ? -16.800 18.543 -43.275 1.00 46.33 26 ALA B O 1
ATOM 3500 N N . TYR B 1 27 ? -15.713 17.755 -45.098 1.00 42.82 27 TYR B N 1
ATOM 3501 C CA . TYR B 1 27 ? -16.876 17.759 -45.970 1.00 43.31 27 TYR B CA 1
ATOM 3502 C C . TYR B 1 27 ? -17.037 16.393 -46.639 1.00 46.26 27 TYR B C 1
ATOM 3503 O O . TYR B 1 27 ? -16.088 15.613 -46.681 1.00 48.45 27 TYR B O 1
ATOM 3512 N N . PRO B 1 28 ? -18.223 16.069 -47.214 1.00 47.13 28 PRO B N 1
ATOM 3513 C CA . PRO B 1 28 ? -18.432 14.792 -47.889 1.00 49.48 28 PRO B CA 1
ATOM 3514 C C . PRO B 1 28 ? -17.366 14.566 -48.950 1.00 51.54 28 PRO B C 1
ATOM 3515 O O . PRO B 1 28 ? -17.081 15.454 -49.748 1.00 52.12 28 PRO B O 1
ATOM 3519 N N . GLY B 1 29 ? -16.764 13.375 -48.904 1.00 54.25 29 GLY B N 1
ATOM 3520 C CA . GLY B 1 29 ? -15.774 12.954 -49.878 1.00 55.58 29 GLY B CA 1
ATOM 3521 C C . GLY B 1 29 ? -14.358 13.060 -49.326 1.00 53.67 29 GLY B C 1
ATOM 3522 O O . GLY B 1 29 ? -13.436 12.501 -49.900 1.00 53.72 29 GLY B O 1
ATOM 3523 N N . ASP B 1 30 ? -14.195 13.769 -48.206 1.00 51.57 30 ASP B N 1
ATOM 3524 C CA . ASP B 1 30 ? -12.882 13.888 -47.607 1.00 50.86 30 ASP B CA 1
ATOM 3525 C C . ASP B 1 30 ? -12.460 12.510 -47.096 1.00 53.42 30 ASP B C 1
ATOM 3526 O O . ASP B 1 30 ? -13.285 11.749 -46.595 1.00 53.06 30 ASP B O 1
ATOM 3531 N N . GLU B 1 31 ? -11.173 12.197 -47.275 1.00 55.76 31 GLU B N 1
ATOM 3532 C CA . GLU B 1 31 ? -10.517 11.176 -46.481 1.00 59.67 31 GLU B CA 1
ATOM 3533 C C . GLU B 1 31 ? -9.753 11.921 -45.387 1.00 58.35 31 GLU B C 1
ATOM 3534 O O . GLU B 1 31 ? -8.905 12.753 -45.697 1.00 56.67 31 GLU B O 1
ATOM 3540 N N . VAL B 1 32 ? -10.097 11.639 -44.117 1.00 58.29 32 VAL B N 1
ATOM 3541 C CA . VAL B 1 32 ? -9.577 12.379 -42.979 1.00 55.95 32 VAL B CA 1
ATOM 3542 C C . VAL B 1 32 ? -8.929 11.418 -41.995 1.00 59.30 32 VAL B C 1
ATOM 3543 O O . VAL B 1 32 ? -9.203 10.225 -42.006 1.00 61.31 32 VAL B O 1
ATOM 3547 N N . GLU B 1 33 ? -8.133 12.001 -41.098 1.00 61.87 33 GLU B N 1
ATOM 3548 C CA . GLU B 1 33 ? -7.508 11.297 -39.996 1.00 65.91 33 GLU B CA 1
ATOM 3549 C C . GLU B 1 33 ? -7.642 12.213 -38.789 1.00 63.41 33 GLU B C 1
ATOM 3550 O O . GLU B 1 33 ? -7.213 13.355 -38.866 1.00 60.39 33 GLU B O 1
ATOM 3556 N N . VAL B 1 34 ? -8.277 11.725 -37.717 1.00 65.41 34 VAL B N 1
ATOM 3557 C CA . VAL B 1 34 ? -8.534 12.541 -36.544 1.00 67.45 34 VAL B CA 1
ATOM 3558 C C . VAL B 1 34 ? -7.574 12.131 -35.437 1.00 69.72 34 VAL B C 1
ATOM 3559 O O . VAL B 1 34 ? -7.376 10.943 -35.211 1.00 73.69 34 VAL B O 1
ATOM 3563 N N . THR B 1 35 ? -7.030 13.129 -34.732 1.00 70.88 35 THR B N 1
ATOM 3564 C CA . THR B 1 35 ? -5.980 12.927 -33.746 1.00 74.93 35 THR B CA 1
ATOM 3565 C C . THR B 1 35 ? -6.514 13.109 -32.330 1.00 72.45 35 THR B C 1
ATOM 3566 O O . THR B 1 35 ? -6.316 12.233 -31.497 1.00 72.82 35 THR B O 1
ATOM 3570 N N . GLU B 1 36 ? -7.137 14.266 -32.065 1.00 72.59 36 GLU B N 1
ATOM 3571 C CA . GLU B 1 36 ? -7.789 14.530 -30.790 1.00 76.04 36 GLU B CA 1
ATOM 3572 C C . GLU B 1 36 ? -9.274 14.794 -31.033 1.00 70.15 36 GLU B C 1
ATOM 3573 O O . GLU B 1 36 ? -9.644 15.421 -32.026 1.00 64.55 36 GLU B O 1
ATOM 3579 N N . THR B 1 37 ? -10.097 14.283 -30.106 1.00 65.57 37 THR B N 1
ATOM 3580 C CA . THR B 1 37 ? -11.514 14.583 -30.030 1.00 57.85 37 THR B CA 1
ATOM 3581 C C . THR B 1 37 ? -11.830 15.147 -28.654 1.00 57.03 37 THR B C 1
ATOM 3582 O O . THR B 1 37 ? -11.017 15.081 -27.742 1.00 56.74 37 THR B O 1
ATOM 3586 N N . ARG B 1 38 ? -13.038 15.682 -28.510 1.00 58.88 38 ARG B N 1
ATOM 3587 C CA . ARG B 1 38 ? -13.485 16.185 -27.227 1.00 60.73 38 ARG B CA 1
ATOM 3588 C C . ARG B 1 38 ? -14.973 15.867 -27.076 1.00 60.53 38 ARG B C 1
ATOM 3589 O O . ARG B 1 38 ? -15.746 16.048 -28.015 1.00 59.56 38 ARG B O 1
ATOM 3597 N N . GLU B 1 39 ? -15.355 15.380 -25.885 1.00 60.20 39 GLU B N 1
ATOM 3598 C CA . GLU B 1 39 ? -16.747 15.192 -25.499 1.00 57.23 39 GLU B CA 1
ATOM 3599 C C . GLU B 1 39 ? -17.425 16.560 -25.530 1.00 50.89 39 GLU B C 1
ATOM 3600 O O . GLU B 1 39 ? -16.829 17.532 -25.080 1.00 50.61 39 GLU B O 1
ATOM 3606 N N . ARG B 1 40 ? -18.631 16.644 -26.115 1.00 46.61 40 ARG B N 1
ATOM 3607 C CA . ARG B 1 40 ? -19.392 17.881 -26.149 1.00 42.62 40 ARG B CA 1
ATOM 3608 C C . ARG B 1 40 ? -20.872 17.612 -25.968 1.00 40.15 40 ARG B C 1
ATOM 3609 O O . ARG B 1 40 ? -21.573 17.441 -26.945 1.00 39.48 40 ARG B O 1
ATOM 3617 N N . PHE B 1 41 ? -21.328 17.582 -24.717 1.00 39.84 41 PHE B N 1
ATOM 3618 C CA . PHE B 1 41 ? -22.703 17.264 -24.361 1.00 39.66 41 PHE B CA 1
ATOM 3619 C C . PHE B 1 41 ? -23.130 15.956 -25.015 1.00 40.27 41 PHE B C 1
ATOM 3620 O O . PHE B 1 41 ? -24.146 15.906 -25.682 1.00 40.35 41 PHE B O 1
ATOM 3628 N N . GLY B 1 42 ? -22.328 14.909 -24.837 1.00 41.25 42 GLY B N 1
ATOM 3629 C CA . GLY B 1 42 ? -22.673 13.589 -25.321 1.00 43.03 42 GLY B CA 1
ATOM 3630 C C . GLY B 1 42 ? -22.541 13.414 -26.833 1.00 42.25 42 GLY B C 1
ATOM 3631 O O . GLY B 1 42 ? -23.119 12.492 -27.394 1.00 44.13 42 GLY B O 1
ATOM 3632 N N . LYS B 1 43 ? -21.792 14.288 -27.502 1.00 40.37 43 LYS B N 1
ATOM 3633 C CA . LYS B 1 43 ? -21.351 14.023 -28.864 1.00 40.16 43 LYS B CA 1
ATOM 3634 C C . LYS B 1 43 ? -19.825 13.998 -28.833 1.00 40.54 43 LYS B C 1
ATOM 3635 O O . LYS B 1 43 ? -19.251 14.744 -28.044 1.00 41.75 43 LYS B O 1
ATOM 3641 N N . ILE B 1 44 ? -19.182 13.143 -29.643 1.00 40.51 44 ILE B N 1
ATOM 3642 C CA . ILE B 1 44 ? -17.731 13.177 -29.775 1.00 40.04 44 ILE B CA 1
ATOM 3643 C C . ILE B 1 44 ? -17.377 14.054 -30.973 1.00 38.26 44 ILE B C 1
ATOM 3644 O O . ILE B 1 44 ? -17.757 13.749 -32.098 1.00 38.18 44 ILE B O 1
ATOM 3649 N N . ILE B 1 45 ? -16.644 15.140 -30.730 1.00 37.96 45 ILE B N 1
ATOM 3650 C CA . ILE B 1 45 ? -16.307 16.097 -31.777 1.00 37.65 45 ILE B CA 1
ATOM 3651 C C . ILE B 1 45 ? -14.803 16.103 -31.988 1.00 38.81 45 ILE B C 1
ATOM 3652 O O . ILE B 1 45 ? -14.048 16.289 -31.034 1.00 39.24 45 ILE B O 1
ATOM 3657 N N . ALA B 1 46 ? -14.409 15.996 -33.258 1.00 40.49 46 ALA B N 1
ATOM 3658 C CA . ALA B 1 46 ? -13.012 16.049 -33.657 1.00 43.34 46 ALA B CA 1
ATOM 3659 C C . ALA B 1 46 ? -12.429 17.430 -33.382 1.00 44.23 46 ALA B C 1
ATOM 3660 O O . ALA B 1 46 ? -12.965 18.408 -33.871 1.00 41.66 46 ALA B O 1
ATOM 3662 N N . ARG B 1 47 ? -11.331 17.502 -32.627 1.00 50.30 47 ARG B N 1
ATOM 3663 C CA . ARG B 1 47 ? -10.733 18.779 -32.268 1.00 56.39 47 ARG B CA 1
ATOM 3664 C C . ARG B 1 47 ? -9.907 19.298 -33.445 1.00 54.84 47 ARG B C 1
ATOM 3665 O O . ARG B 1 47 ? -9.923 20.491 -33.724 1.00 54.94 47 ARG B O 1
ATOM 3673 N N . ASP B 1 48 ? -9.186 18.405 -34.125 1.00 57.61 48 ASP B N 1
ATOM 3674 C CA . ASP B 1 48 ? -8.523 18.727 -35.379 1.00 59.36 48 ASP B CA 1
ATOM 3675 C C . ASP B 1 48 ? -8.189 17.421 -36.084 1.00 58.84 48 ASP B C 1
ATOM 3676 O O . ASP B 1 48 ? -8.193 16.343 -35.487 1.00 58.06 48 ASP B O 1
ATOM 3681 N N . PHE B 1 49 ? -7.928 17.549 -37.383 1.00 57.75 49 PHE B N 1
ATOM 3682 C CA . PHE B 1 49 ? -7.791 16.413 -38.271 1.00 55.75 49 PHE B CA 1
ATOM 3683 C C . PHE B 1 49 ? -6.746 16.720 -39.336 1.00 56.61 49 PHE B C 1
ATOM 3684 O O . PHE B 1 49 ? -6.450 17.874 -39.602 1.00 58.55 49 PHE B O 1
ATOM 3692 N N . LYS B 1 50 ? -6.182 15.673 -39.934 1.00 62.16 50 LYS B N 1
ATOM 3693 C CA . LYS B 1 50 ? -5.341 15.821 -41.108 1.00 67.34 50 LYS B CA 1
ATOM 3694 C C . LYS B 1 50 ? -6.126 15.368 -42.331 1.00 63.99 50 LYS B C 1
ATOM 3695 O O . LYS B 1 50 ? -6.689 14.276 -42.325 1.00 66.21 50 LYS B O 1
ATOM 3701 N N . LEU B 1 51 ? -6.169 16.231 -43.352 1.00 58.57 51 LEU B N 1
ATOM 3702 C CA . LEU B 1 51 ? -6.890 15.938 -44.583 1.00 58.40 51 LEU B CA 1
ATOM 3703 C C . LEU B 1 51 ? -6.044 15.044 -45.494 1.00 60.96 51 LEU B C 1
ATOM 3704 O O . LEU B 1 51 ? -5.111 15.505 -46.136 1.00 63.43 51 LEU B O 1
ATOM 3709 N N . MET B 1 52 ? -6.409 13.770 -45.605 1.00 64.02 52 MET B N 1
ATOM 3710 C CA . MET B 1 52 ? -5.611 12.803 -46.341 1.00 68.70 52 MET B CA 1
ATOM 3711 C C . MET B 1 52 ? -5.872 12.915 -47.841 1.00 68.79 52 MET B C 1
ATOM 3712 O O . MET B 1 52 ? -4.928 12.943 -48.625 1.00 75.98 52 MET B O 1
ATOM 3717 N N . THR B 1 53 ? -7.149 12.932 -48.240 1.00 64.08 53 THR B N 1
ATOM 3718 C CA . THR B 1 53 ? -7.512 13.172 -49.627 1.00 61.45 53 THR B CA 1
ATOM 3719 C C . THR B 1 53 ? -8.617 14.219 -49.694 1.00 58.29 53 THR B C 1
ATOM 3720 O O . THR B 1 53 ? -9.645 14.075 -49.042 1.00 58.69 53 THR B O 1
ATOM 3724 N N . PRO B 1 54 ? -8.472 15.281 -50.512 1.00 56.53 54 PRO B N 1
ATOM 3725 C CA . PRO B 1 54 ? -9.476 16.336 -50.573 1.00 55.11 54 PRO B CA 1
ATOM 3726 C C . PRO B 1 54 ? -10.687 15.866 -51.361 1.00 55.74 54 PRO B C 1
ATOM 3727 O O . PRO B 1 54 ? -10.511 15.283 -52.428 1.00 55.60 54 PRO B O 1
ATOM 3731 N N . SER B 1 55 ? -11.901 16.129 -50.849 1.00 55.86 55 SER B N 1
ATOM 3732 C CA . SER B 1 55 ? -13.079 15.777 -51.624 1.00 56.64 55 SER B CA 1
ATOM 3733 C C . SER B 1 55 ? -13.059 16.626 -52.888 1.00 56.81 55 SER B C 1
ATOM 3734 O O . SER B 1 55 ? -12.529 17.741 -52.892 1.00 53.19 55 SER B O 1
ATOM 3737 N N . PRO B 1 56 ? -13.632 16.108 -53.995 1.00 56.46 56 PRO B N 1
ATOM 3738 C CA . PRO B 1 56 ? -13.809 16.908 -55.202 1.00 55.48 56 PRO B CA 1
ATOM 3739 C C . PRO B 1 56 ? -14.669 18.157 -54.999 1.00 53.01 56 PRO B C 1
ATOM 3740 O O . PRO B 1 56 ? -14.721 19.001 -55.886 1.00 53.09 56 PRO B O 1
ATOM 3744 N N . LEU B 1 57 ? -15.293 18.305 -53.825 1.00 52.42 57 LEU B N 1
ATOM 3745 C CA . LEU B 1 57 ? -16.118 19.472 -53.539 1.00 51.63 57 LEU B CA 1
ATOM 3746 C C . LEU B 1 57 ? -15.281 20.689 -53.165 1.00 50.85 57 LEU B C 1
ATOM 3747 O O . LEU B 1 57 ? -15.790 21.798 -53.246 1.00 51.97 57 LEU B O 1
ATOM 3752 N N . ARG B 1 58 ? -14.034 20.481 -52.725 1.00 50.94 58 ARG B N 1
ATOM 3753 C CA . ARG B 1 58 ? -13.240 21.569 -52.174 1.00 48.98 58 ARG B CA 1
ATOM 3754 C C . ARG B 1 58 ? -12.744 22.481 -53.295 1.00 48.84 58 ARG B C 1
ATOM 3755 O O . ARG B 1 58 ? -12.489 22.036 -54.408 1.00 47.89 58 ARG B O 1
ATOM 3763 N N . ILE B 1 59 ? -12.630 23.770 -52.965 1.00 49.95 59 ILE B N 1
ATOM 3764 C CA . ILE B 1 59 ? -11.931 24.732 -53.797 1.00 52.18 59 ILE B CA 1
ATOM 3765 C C . ILE B 1 59 ? -10.503 24.244 -53.978 1.00 54.51 59 ILE B C 1
ATOM 3766 O O . ILE B 1 59 ? -9.822 23.983 -52.995 1.00 55.71 59 ILE B O 1
ATOM 3771 N N . PRO B 1 60 ? -9.981 24.112 -55.213 1.00 57.92 60 PRO B N 1
ATOM 3772 C CA . PRO B 1 60 ? -8.579 23.755 -55.399 1.00 58.09 60 PRO B CA 1
ATOM 3773 C C . PRO B 1 60 ? -7.744 24.895 -54.833 1.00 57.23 60 PRO B C 1
ATOM 3774 O O . PRO B 1 60 ? -8.198 26.041 -54.823 1.00 58.08 60 PRO B O 1
ATOM 3778 N N . GLY B 1 61 ? -6.558 24.550 -54.323 1.00 55.08 61 GLY B N 1
ATOM 3779 C CA . GLY B 1 61 ? -5.694 25.517 -53.665 1.00 54.38 61 GLY B CA 1
ATOM 3780 C C . GLY B 1 61 ? -5.350 25.075 -52.247 1.00 54.11 61 GLY B C 1
ATOM 3781 O O . GLY B 1 61 ? -5.218 23.874 -51.982 1.00 54.54 61 GLY B O 1
ATOM 3782 N N . LYS B 1 62 ? -5.216 26.048 -51.334 1.00 54.31 62 LYS B N 1
ATOM 3783 C CA . LYS B 1 62 ? -4.876 25.725 -49.957 1.00 58.74 62 LYS B CA 1
ATOM 3784 C C . LYS B 1 62 ? -6.015 24.929 -49.339 1.00 60.02 62 LYS B C 1
ATOM 3785 O O . LYS B 1 62 ? -5.787 24.097 -48.476 1.00 62.87 62 LYS B O 1
ATOM 3791 N N . CYS B 1 63 ? -7.210 25.133 -49.867 1.00 61.97 63 CYS B N 1
ATOM 3792 C CA . CYS B 1 63 ? -8.400 24.472 -49.291 1.00 59.52 63 CYS B CA 1
ATOM 3793 C C . CYS B 1 63 ? -8.361 22.973 -49.583 1.00 56.87 63 CYS B C 1
ATOM 3794 O O . CYS B 1 63 ? -9.079 22.231 -48.900 1.00 58.37 63 CYS B O 1
ATOM 3797 N N . SER B 1 64 ? -7.550 22.555 -50.550 1.00 56.44 64 SER B N 1
ATOM 3798 C CA . SER B 1 64 ? -7.494 21.144 -50.907 1.00 56.68 64 SER B CA 1
ATOM 3799 C C . SER B 1 64 ? -6.261 20.469 -50.303 1.00 56.80 64 SER B C 1
ATOM 3800 O O . SER B 1 64 ? -6.016 19.297 -50.580 1.00 53.50 64 SER B O 1
ATOM 3803 N N . HIS B 1 65 ? -5.517 21.210 -49.465 1.00 60.26 65 HIS B N 1
ATOM 3804 C CA . HIS B 1 65 ? -4.316 20.713 -48.803 1.00 62.90 65 HIS B CA 1
ATOM 3805 C C . HIS B 1 65 ? -4.466 20.796 -47.284 1.00 63.07 65 HIS B C 1
ATOM 3806 O O . HIS B 1 65 ? -3.881 20.002 -46.564 1.00 64.42 65 HIS B O 1
ATOM 3813 N N . PHE B 1 66 ? -5.216 21.790 -46.798 1.00 64.79 66 PHE B N 1
ATOM 3814 C CA . PHE B 1 66 ? -5.562 21.921 -45.394 1.00 63.40 66 PHE B CA 1
ATOM 3815 C C . PHE B 1 66 ? -7.058 21.655 -45.256 1.00 60.71 66 PHE B C 1
ATOM 3816 O O . PHE B 1 66 ? -7.819 22.100 -46.110 1.00 64.22 66 PHE B O 1
ATOM 3824 N N . GLY B 1 67 ? -7.488 20.941 -44.207 1.00 56.52 67 GLY B N 1
ATOM 3825 C CA . GLY B 1 67 ? -8.913 20.699 -43.988 1.00 57.46 67 GLY B CA 1
ATOM 3826 C C . GLY B 1 67 ? -9.665 21.964 -43.570 1.00 57.25 67 GLY B C 1
ATOM 3827 O O . GLY B 1 67 ? -10.782 22.249 -44.028 1.00 54.35 67 GLY B O 1
ATOM 3828 N N . LYS B 1 68 ? -9.017 22.712 -42.674 1.00 58.02 68 LYS B N 1
ATOM 3829 C CA . LYS B 1 68 ? -9.530 23.981 -42.202 1.00 58.45 68 LYS B CA 1
ATOM 3830 C C . LYS B 1 68 ? -8.791 25.078 -42.958 1.00 59.97 68 LYS B C 1
ATOM 3831 O O . LYS B 1 68 ? -7.706 25.452 -42.537 1.00 58.86 68 LYS B O 1
ATOM 3837 N N . CYS B 1 69 ? -9.342 25.510 -44.096 1.00 65.17 69 CYS B N 1
ATOM 3838 C CA . CYS B 1 69 ? -8.738 26.633 -44.851 1.00 65.37 69 CYS B CA 1
ATOM 3839 C C . CYS B 1 69 ? -8.617 27.810 -43.896 1.00 64.83 69 CYS B C 1
ATOM 3840 O O . CYS B 1 69 ? -7.502 28.345 -43.751 1.00 79.99 69 CYS B O 1
ATOM 3843 N N . GLY B 1 70 ? -9.730 28.205 -43.288 1.00 54.71 70 GLY B N 1
ATOM 3844 C CA . GLY B 1 70 ? -9.682 29.213 -42.276 1.00 46.59 70 GLY B CA 1
ATOM 3845 C C . GLY B 1 70 ? -11.056 29.886 -42.221 1.00 41.23 70 GLY B C 1
ATOM 3846 O O . GLY B 1 70 ? -11.837 29.754 -43.156 1.00 38.90 70 GLY B O 1
ATOM 3847 N N . GLY B 1 71 ? -11.328 30.573 -41.116 1.00 39.23 71 GLY B N 1
ATOM 3848 C CA . GLY B 1 71 ? -12.443 31.477 -41.078 1.00 36.47 71 GLY B CA 1
ATOM 3849 C C . GLY B 1 71 ? -13.920 31.104 -40.968 1.00 34.17 71 GLY B C 1
ATOM 3850 O O . GLY B 1 71 ? -14.580 31.525 -40.032 1.00 33.01 71 GLY B O 1
ATOM 3851 N N . CYS B 1 72 ? -14.381 30.348 -41.957 1.00 33.14 72 CYS B N 1
ATOM 3852 C CA . CYS B 1 72 ? -15.797 29.937 -42.011 1.00 34.16 72 CYS B CA 1
ATOM 3853 C C . CYS B 1 72 ? -15.832 28.415 -42.141 1.00 34.51 72 CYS B C 1
ATOM 3854 O O . CYS B 1 72 ? -14.986 27.877 -42.861 1.00 34.31 72 CYS B O 1
ATOM 3857 N N . LEU B 1 73 ? -16.792 27.764 -41.505 1.00 35.04 73 LEU B N 1
ATOM 3858 C CA . LEU B 1 73 ? -16.920 26.318 -41.427 1.00 35.81 73 LEU B CA 1
ATOM 3859 C C . LEU B 1 73 ? -16.917 25.707 -42.825 1.00 34.55 73 LEU B C 1
ATOM 3860 O O . LEU B 1 73 ? -16.299 24.673 -43.044 1.00 34.65 73 LEU B O 1
ATOM 3865 N N . TRP B 1 74 ? -17.610 26.345 -43.765 1.00 32.01 74 TRP B N 1
ATOM 3866 C CA . TRP B 1 74 ? -17.730 25.788 -45.096 1.00 31.89 74 TRP B CA 1
ATOM 3867 C C . TRP B 1 74 ? -16.874 26.540 -46.111 1.00 30.87 74 TRP B C 1
ATOM 3868 O O . TRP B 1 74 ? -17.160 26.498 -47.302 1.00 29.76 74 TRP B O 1
ATOM 3879 N N . GLN B 1 75 ? -15.799 27.188 -45.661 1.00 31.15 75 GLN B N 1
ATOM 3880 C CA . GLN B 1 75 ? -15.063 28.065 -46.549 1.00 32.45 75 GLN B CA 1
ATOM 3881 C C . GLN B 1 75 ? -14.423 27.258 -47.679 1.00 31.85 75 GLN B C 1
ATOM 3882 O O . GLN B 1 75 ? -14.322 27.764 -48.801 1.00 30.94 75 GLN B O 1
ATOM 3888 N N . GLY B 1 76 ? -14.048 26.009 -47.367 1.00 31.77 76 GLY B N 1
ATOM 3889 C CA . GLY B 1 76 ? -13.301 25.139 -48.263 1.00 33.29 76 GLY B CA 1
ATOM 3890 C C . GLY B 1 76 ? -14.144 24.488 -49.364 1.00 34.97 76 GLY B C 1
ATOM 3891 O O . GLY B 1 76 ? -13.603 23.924 -50.312 1.00 35.62 76 GLY B O 1
ATOM 3892 N N . LEU B 1 77 ? -15.469 24.583 -49.240 1.00 35.79 77 LEU B N 1
ATOM 3893 C CA . LEU B 1 77 ? -16.381 24.103 -50.262 1.00 38.59 77 LEU B CA 1
ATOM 3894 C C . LEU B 1 77 ? -16.527 25.115 -51.388 1.00 41.38 77 LEU B C 1
ATOM 3895 O O . LEU B 1 77 ? -16.706 26.305 -51.127 1.00 42.46 77 LEU B O 1
ATOM 3900 N N . ARG B 1 78 ? -16.501 24.619 -52.632 1.00 45.75 78 ARG B N 1
ATOM 3901 C CA . ARG B 1 78 ? -16.871 25.432 -53.776 1.00 51.23 78 ARG B CA 1
ATOM 3902 C C . ARG B 1 78 ? -18.307 25.901 -53.600 1.00 48.42 78 ARG B C 1
ATOM 3903 O O . ARG B 1 78 ? -19.114 25.177 -53.034 1.00 48.05 78 ARG B O 1
ATOM 3911 N N . TYR B 1 79 ? -18.617 27.107 -54.093 1.00 45.85 79 TYR B N 1
ATOM 3912 C CA . TYR B 1 79 ? -19.854 27.764 -53.720 1.00 43.90 79 TYR B CA 1
ATOM 3913 C C . TYR B 1 79 ? -21.058 26.976 -54.233 1.00 47.59 79 TYR B C 1
ATOM 3914 O O . TYR B 1 79 ? -21.972 26.680 -53.472 1.00 45.57 79 TYR B O 1
ATOM 3923 N N . ARG B 1 80 ? -21.043 26.622 -55.523 1.00 53.86 80 ARG B N 1
ATOM 3924 C CA . ARG B 1 80 ? -22.062 25.752 -56.102 1.00 57.69 80 ARG B CA 1
ATOM 3925 C C . ARG B 1 80 ? -22.280 24.547 -55.189 1.00 55.14 80 ARG B C 1
ATOM 3926 O O . ARG B 1 80 ? -23.411 24.125 -54.991 1.00 56.02 80 ARG B O 1
ATOM 3934 N N . GLU B 1 81 ? -21.204 24.000 -54.616 1.00 52.64 81 GLU B N 1
ATOM 3935 C CA . GLU B 1 81 ? -21.302 22.758 -53.870 1.00 52.18 81 GLU B CA 1
ATOM 3936 C C . GLU B 1 81 ? -21.923 23.015 -52.501 1.00 49.92 81 GLU B C 1
ATOM 3937 O O . GLU B 1 81 ? -22.553 22.114 -51.952 1.00 50.61 81 GLU B O 1
ATOM 3943 N N . GLN B 1 82 ? -21.730 24.228 -51.953 1.00 47.31 82 GLN B N 1
ATOM 3944 C CA . GLN B 1 82 ? -22.382 24.629 -50.713 1.00 44.90 82 GLN B CA 1
ATOM 3945 C C . GLN B 1 82 ? -23.883 24.689 -50.926 1.00 44.34 82 GLN B C 1
ATOM 3946 O O . GLN B 1 82 ? -24.639 24.343 -50.023 1.00 44.99 82 GLN B O 1
ATOM 3952 N N . LEU B 1 83 ? -24.276 25.200 -52.102 1.00 44.08 83 LEU B N 1
ATOM 3953 C CA . LEU B 1 83 ? -25.680 25.423 -52.415 1.00 43.68 83 LEU B CA 1
ATOM 3954 C C . LEU B 1 83 ? -26.399 24.075 -52.517 1.00 46.30 83 LEU B C 1
ATOM 3955 O O . LEU B 1 83 ? -27.509 23.955 -52.009 1.00 45.54 83 LEU B O 1
ATOM 3960 N N . LYS B 1 84 ? -25.746 23.063 -53.116 1.00 48.26 84 LYS B N 1
ATOM 3961 C CA . LYS B 1 84 ? -26.330 21.737 -53.237 1.00 51.45 84 LYS B CA 1
ATOM 3962 C C . LYS B 1 84 ? -26.464 21.096 -51.863 1.00 53.10 84 LYS B C 1
ATOM 3963 O O . LYS B 1 84 ? -27.428 20.386 -51.607 1.00 55.88 84 LYS B O 1
ATOM 3969 N N . LEU B 1 85 ? -25.476 21.329 -50.996 1.00 53.22 85 LEU B N 1
ATOM 3970 C CA . LEU B 1 85 ? -25.501 20.758 -49.659 1.00 51.86 85 LEU B CA 1
ATOM 3971 C C . LEU B 1 85 ? -26.620 21.400 -48.834 1.00 53.23 85 LEU B C 1
ATOM 3972 O O . LEU B 1 85 ? -27.143 20.775 -47.910 1.00 55.04 85 LEU B O 1
ATOM 3977 N N . LYS B 1 86 ? -26.978 22.651 -49.161 1.00 50.70 86 LYS B N 1
ATOM 3978 C CA . LYS B 1 86 ? -28.074 23.314 -48.479 1.00 47.87 86 LYS B CA 1
ATOM 3979 C C . LYS B 1 86 ? -29.397 22.725 -48.959 1.00 48.93 86 LYS B C 1
ATOM 3980 O O . LYS B 1 86 ? -30.253 22.416 -48.139 1.00 51.70 86 LYS B O 1
ATOM 3986 N N . GLU B 1 87 ? -29.541 22.505 -50.266 1.00 48.65 87 GLU B N 1
ATOM 3987 C CA . GLU B 1 87 ? -30.738 21.860 -50.779 1.00 50.39 87 GLU B CA 1
ATOM 3988 C C . GLU B 1 87 ? -30.893 20.493 -50.120 1.00 52.13 87 GLU B C 1
ATOM 3989 O O . GLU B 1 87 ? -31.988 20.122 -49.710 1.00 53.83 87 GLU B O 1
ATOM 3995 N N . GLU B 1 88 ? -29.791 19.748 -50.003 1.00 53.07 88 GLU B N 1
ATOM 3996 C CA . GLU B 1 88 ? -29.850 18.411 -49.437 1.00 55.04 88 GLU B CA 1
ATOM 3997 C C . GLU B 1 88 ? -30.368 18.487 -48.008 1.00 52.89 88 GLU B C 1
ATOM 3998 O O . GLU B 1 88 ? -31.287 17.756 -47.681 1.00 57.31 88 GLU B O 1
ATOM 4004 N N . ILE B 1 89 ? -29.805 19.367 -47.174 1.00 49.95 89 ILE B N 1
ATOM 4005 C CA . ILE B 1 89 ? -30.184 19.428 -45.768 1.00 50.52 89 ILE B CA 1
ATOM 4006 C C . ILE B 1 89 ? -31.668 19.779 -45.648 1.00 52.67 89 ILE B C 1
ATOM 4007 O O . ILE B 1 89 ? -32.378 19.237 -44.801 1.00 51.68 89 ILE B O 1
ATOM 4012 N N . PHE B 1 90 ? -32.119 20.735 -46.466 1.00 54.85 90 PHE B N 1
ATOM 4013 C CA . PHE B 1 90 ? -33.484 21.216 -46.359 1.00 56.19 90 PHE B CA 1
ATOM 4014 C C . PHE B 1 90 ? -34.429 20.054 -46.616 1.00 61.21 90 PHE B C 1
ATOM 4015 O O . PHE B 1 90 ? -35.340 19.822 -45.833 1.00 61.61 90 PHE B O 1
ATOM 4023 N N . LYS B 1 91 ? -34.166 19.333 -47.711 1.00 66.63 91 LYS B N 1
ATOM 4024 C CA . LYS B 1 91 ? -34.949 18.171 -48.096 1.00 70.12 91 LYS B CA 1
ATOM 4025 C C . LYS B 1 91 ? -34.883 17.086 -47.013 1.00 71.73 91 LYS B C 1
ATOM 4026 O O . LYS B 1 91 ? -35.881 16.432 -46.709 1.00 70.89 91 LYS B O 1
ATOM 4032 N N . ARG B 1 92 ? -33.705 16.874 -46.423 1.00 72.62 92 ARG B N 1
ATOM 4033 C CA . ARG B 1 92 ? -33.555 15.813 -45.440 1.00 74.71 92 ARG B CA 1
ATOM 4034 C C . ARG B 1 92 ? -34.408 16.170 -44.229 1.00 74.25 92 ARG B C 1
ATOM 4035 O O . ARG B 1 92 ? -34.990 15.286 -43.620 1.00 79.38 92 ARG B O 1
ATOM 4043 N N . ILE B 1 93 ? -34.535 17.465 -43.920 1.00 70.98 93 ILE B N 1
ATOM 4044 C CA . ILE B 1 93 ? -35.242 17.865 -42.719 1.00 69.32 93 ILE B CA 1
ATOM 4045 C C . ILE B 1 93 ? -36.741 17.937 -42.993 1.00 71.63 93 ILE B C 1
ATOM 4046 O O . ILE B 1 93 ? -37.533 17.554 -42.145 1.00 79.81 93 ILE B O 1
ATOM 4051 N N . THR B 1 94 ? -37.134 18.438 -44.163 1.00 71.07 94 THR B N 1
ATOM 4052 C CA . THR B 1 94 ? -38.530 18.761 -44.421 1.00 72.21 94 THR B CA 1
ATOM 4053 C C . THR B 1 94 ? -39.175 17.761 -45.373 1.00 72.12 94 THR B C 1
ATOM 4054 O O . THR B 1 94 ? -40.392 17.696 -45.454 1.00 79.40 94 THR B O 1
ATOM 4058 N N . GLY B 1 95 ? -38.364 17.004 -46.110 1.00 69.35 95 GLY B N 1
ATOM 4059 C CA . GLY B 1 95 ? -38.858 16.278 -47.266 1.00 69.50 95 GLY B CA 1
ATOM 4060 C C . GLY B 1 95 ? -39.540 17.206 -48.268 1.00 68.33 95 GLY B C 1
ATOM 4061 O O . GLY B 1 95 ? -40.597 16.872 -48.787 1.00 71.41 95 GLY B O 1
ATOM 4062 N N . ILE B 1 96 ? -38.946 18.378 -48.512 1.00 64.99 96 ILE B N 1
ATOM 4063 C CA . ILE B 1 96 ? -39.349 19.234 -49.617 1.00 64.30 96 ILE B CA 1
ATOM 4064 C C . ILE B 1 96 ? -38.140 19.426 -50.528 1.00 63.07 96 ILE B C 1
ATOM 4065 O O . ILE B 1 96 ? -37.052 19.745 -50.040 1.00 61.51 96 ILE B O 1
ATOM 4070 N N . GLU B 1 97 ? -38.320 19.193 -51.833 1.00 63.53 97 GLU B N 1
ATOM 4071 C CA . GLU B 1 97 ? -37.275 19.518 -52.784 1.00 65.49 97 GLU B CA 1
ATOM 4072 C C . GLU B 1 97 ? -37.410 20.980 -53.192 1.00 65.90 97 GLU B C 1
ATOM 4073 O O . GLU B 1 97 ? -38.280 21.321 -53.981 1.00 66.83 97 GLU B O 1
ATOM 4079 N N . ALA B 1 98 ? -36.513 21.827 -52.687 1.00 64.01 98 ALA B N 1
ATOM 4080 C CA . ALA B 1 98 ? -36.529 23.240 -53.002 1.00 63.12 98 ALA B CA 1
ATOM 4081 C C . ALA B 1 98 ? -35.223 23.585 -53.711 1.00 61.61 98 ALA B C 1
ATOM 4082 O O . ALA B 1 98 ? -34.190 23.020 -53.382 1.00 60.62 98 ALA B O 1
ATOM 4084 N N . GLU B 1 99 ? -35.280 24.484 -54.700 1.00 61.14 99 GLU B N 1
ATOM 4085 C CA . GLU B 1 99 ? -34.083 25.053 -55.298 1.00 59.17 99 GLU B CA 1
ATOM 4086 C C . GLU B 1 99 ? -33.641 26.253 -54.481 1.00 54.92 99 GLU B C 1
ATOM 4087 O O . GLU B 1 99 ? -34.461 26.868 -53.806 1.00 56.78 99 GLU B O 1
ATOM 4093 N N . ILE B 1 100 ? -32.347 26.578 -54.571 1.00 50.25 100 ILE B N 1
ATOM 4094 C CA . ILE B 1 100 ? -31.772 27.674 -53.806 1.00 45.92 100 ILE B CA 1
ATOM 4095 C C . ILE B 1 100 ? -31.246 28.707 -54.779 1.00 45.65 100 ILE B C 1
ATOM 4096 O O . ILE B 1 100 ? -30.729 28.349 -55.825 1.00 47.53 100 ILE B O 1
ATOM 4101 N N . LYS B 1 101 ? -31.384 29.980 -54.408 1.00 46.07 101 LYS B N 1
ATOM 4102 C CA . LYS B 1 101 ? -30.774 31.078 -55.142 1.00 47.75 101 LYS B CA 1
ATOM 4103 C C . LYS B 1 101 ? -29.528 31.528 -54.374 1.00 44.87 101 LYS B C 1
ATOM 4104 O O . LYS B 1 101 ? -29.609 31.840 -53.176 1.00 42.53 101 LYS B O 1
ATOM 4110 N N . GLY B 1 102 ? -28.383 31.514 -55.077 1.00 41.93 102 GLY B N 1
ATOM 4111 C CA . GLY B 1 102 ? -27.126 31.973 -54.514 1.00 39.26 102 GLY B CA 1
ATOM 4112 C C . GLY B 1 102 ? -27.144 33.475 -54.221 1.00 38.31 102 GLY B C 1
ATOM 4113 O O . GLY B 1 102 ? -27.937 34.215 -54.802 1.00 38.30 102 GLY B O 1
ATOM 4114 N N . SER B 1 103 ? -26.273 33.898 -53.290 1.00 37.08 103 SER B N 1
ATOM 4115 C CA . SER B 1 103 ? -26.056 35.297 -52.969 1.00 36.18 103 SER B CA 1
ATOM 4116 C C . SER B 1 103 ? -25.283 35.928 -54.115 1.00 37.11 103 SER B C 1
ATOM 4117 O O . SER B 1 103 ? -24.264 35.382 -54.521 1.00 35.81 103 SER B O 1
ATOM 4120 N N . PRO B 1 104 ? -25.719 37.082 -54.668 1.00 39.99 104 PRO B N 1
ATOM 4121 C CA . PRO B 1 104 ? -25.045 37.657 -55.827 1.00 42.07 104 PRO B CA 1
ATOM 4122 C C . PRO B 1 104 ? -23.578 37.928 -55.517 1.00 42.18 104 PRO B C 1
ATOM 4123 O O . PRO B 1 104 ? -22.750 38.005 -56.420 1.00 43.52 104 PRO B O 1
ATOM 4127 N N . ARG B 1 105 ? -23.282 38.063 -54.224 1.00 41.50 105 ARG B N 1
ATOM 4128 C CA . ARG B 1 105 ? -21.968 38.463 -53.778 1.00 41.39 105 ARG B CA 1
ATOM 4129 C C . ARG B 1 105 ? -21.641 37.657 -52.520 1.00 36.60 105 ARG B C 1
ATOM 4130 O O . ARG B 1 105 ? -22.441 37.635 -51.591 1.00 33.14 105 ARG B O 1
ATOM 4138 N N . ILE B 1 106 ? -20.476 36.981 -52.522 1.00 34.49 106 ILE B N 1
ATOM 4139 C CA . ILE B 1 106 ? -20.160 36.008 -51.493 1.00 32.35 106 ILE B CA 1
ATOM 4140 C C . ILE B 1 106 ? -19.041 36.485 -50.571 1.00 29.99 106 ILE B C 1
ATOM 4141 O O . ILE B 1 106 ? -18.657 35.705 -49.703 1.00 30.48 106 ILE B O 1
ATOM 4146 N N . TRP B 1 107 ? -18.534 37.718 -50.731 1.00 28.24 107 TRP B N 1
ATOM 4147 C CA . TRP B 1 107 ? -17.719 38.348 -49.701 1.00 27.27 107 TRP B CA 1
ATOM 4148 C C . TRP B 1 107 ? -18.269 39.727 -49.351 1.00 27.67 107 TRP B C 1
ATOM 4149 O O . TRP B 1 107 ? -18.805 40.440 -50.202 1.00 27.31 107 TRP B O 1
ATOM 4160 N N . TYR B 1 108 ? -18.117 40.079 -48.074 1.00 27.92 108 TYR B N 1
ATOM 4161 C CA . TYR B 1 108 ? -18.509 41.374 -47.564 1.00 29.07 108 TYR B CA 1
ATOM 4162 C C . TYR B 1 108 ? -19.977 41.649 -47.882 1.00 31.05 108 TYR B C 1
ATOM 4163 O O . TYR B 1 108 ? -20.314 42.718 -48.410 1.00 30.96 108 TYR B O 1
ATOM 4172 N N . PHE B 1 109 ? -20.845 40.678 -47.545 1.00 33.54 109 PHE B N 1
ATOM 4173 C CA . PHE B 1 109 ? -22.259 40.725 -47.917 1.00 32.33 109 PHE B CA 1
ATOM 4174 C C . PHE B 1 109 ? -23.147 41.104 -46.731 1.00 33.30 109 PHE B C 1
ATOM 4175 O O . PHE B 1 109 ? -24.238 41.639 -46.929 1.00 35.93 109 PHE B O 1
ATOM 4183 N N . ARG B 1 110 ? -22.699 40.820 -45.500 1.00 33.14 110 ARG B N 1
ATOM 4184 C CA . ARG B 1 110 ? -23.501 41.134 -44.330 1.00 34.24 110 ARG B CA 1
ATOM 4185 C C . ARG B 1 110 ? -23.564 42.640 -44.160 1.00 35.04 110 ARG B C 1
ATOM 4186 O O . ARG B 1 110 ? -22.588 43.329 -44.433 1.00 34.89 110 ARG B O 1
ATOM 4194 N N . ASN B 1 111 ? -24.717 43.121 -43.689 1.00 36.31 111 ASN B N 1
ATOM 4195 C CA . ASN B 1 111 ? -24.907 44.535 -43.406 1.00 36.00 111 ASN B CA 1
ATOM 4196 C C . ASN B 1 111 ? -24.842 44.796 -41.908 1.00 32.50 111 ASN B C 1
ATOM 4197 O O . ASN B 1 111 ? -25.102 45.924 -41.484 1.00 31.76 111 ASN B O 1
ATOM 4202 N N . ILE B 1 112 ? -24.518 43.755 -41.128 1.00 30.28 112 ILE B N 1
ATOM 4203 C CA . ILE B 1 112 ? -24.384 43.904 -39.690 1.00 29.96 112 ILE B CA 1
ATOM 4204 C C . ILE B 1 112 ? -23.344 42.931 -39.149 1.00 30.39 112 ILE B C 1
ATOM 4205 O O . ILE B 1 112 ? -23.179 41.826 -39.654 1.00 31.13 112 ILE B O 1
ATOM 4210 N N . SER B 1 113 ? -22.671 43.355 -38.082 1.00 31.60 113 SER B N 1
ATOM 4211 C CA . SER B 1 113 ? -21.781 42.475 -37.353 1.00 33.80 113 SER B CA 1
ATOM 4212 C C . SER B 1 113 ? -21.767 42.874 -35.877 1.00 34.80 113 SER B C 1
ATOM 4213 O O . SER B 1 113 ? -21.597 44.038 -35.541 1.00 34.68 113 SER B O 1
ATOM 4216 N N . ASN B 1 114 ? -22.022 41.913 -34.990 1.00 36.39 114 ASN B N 1
ATOM 4217 C CA . ASN B 1 114 ? -21.806 42.128 -33.568 1.00 37.32 114 ASN B CA 1
ATOM 4218 C C . ASN B 1 114 ? -20.469 41.499 -33.213 1.00 35.39 114 ASN B C 1
ATOM 4219 O O . ASN B 1 114 ? -20.345 40.283 -33.083 1.00 36.00 114 ASN B O 1
ATOM 4224 N N . PHE B 1 115 ? -19.454 42.353 -33.134 1.00 33.84 115 PHE B N 1
ATOM 4225 C CA . PHE B 1 115 ? -18.163 41.957 -32.613 1.00 32.93 115 PHE B CA 1
ATOM 4226 C C . PHE B 1 115 ? -18.263 41.934 -31.091 1.00 32.76 115 PHE B C 1
ATOM 4227 O O . PHE B 1 115 ? -18.672 42.915 -30.472 1.00 35.03 115 PHE B O 1
ATOM 4235 N N . ILE B 1 116 ? -17.930 40.797 -30.486 1.00 31.70 116 ILE B N 1
ATOM 4236 C CA . ILE B 1 116 ? -17.798 40.750 -29.042 1.00 33.52 116 ILE B CA 1
ATOM 4237 C C . ILE B 1 116 ? -16.394 41.238 -28.691 1.00 34.76 116 ILE B C 1
ATOM 4238 O O . ILE B 1 116 ? -15.450 40.965 -29.415 1.00 32.97 116 ILE B O 1
ATOM 4243 N N . ILE B 1 117 ? -16.280 41.957 -27.570 1.00 38.01 117 ILE B N 1
ATOM 4244 C CA . ILE B 1 117 ? -15.015 42.495 -27.096 1.00 37.91 117 ILE B CA 1
ATOM 4245 C C . ILE B 1 117 ? -14.613 41.740 -25.842 1.00 38.56 117 ILE B C 1
ATOM 4246 O O . ILE B 1 117 ? -15.235 41.932 -24.803 1.00 41.67 117 ILE B O 1
ATOM 4251 N N . THR B 1 118 ? -13.556 40.931 -25.938 1.00 38.39 118 THR B N 1
ATOM 4252 C CA . THR B 1 118 ? -13.116 40.140 -24.803 1.00 38.95 118 THR B CA 1
ATOM 4253 C C . THR B 1 118 ? -11.687 40.497 -24.439 1.00 38.03 118 THR B C 1
ATOM 4254 O O . THR B 1 118 ? -10.958 41.062 -25.239 1.00 35.73 118 THR B O 1
ATOM 4258 N N . VAL B 1 119 ? -11.305 40.095 -23.230 1.00 40.61 119 VAL B N 1
ATOM 4259 C CA . VAL B 1 119 ? -9.924 40.137 -22.778 1.00 43.16 119 VAL B CA 1
ATOM 4260 C C . VAL B 1 119 ? -9.036 39.282 -23.681 1.00 43.78 119 VAL B C 1
ATOM 4261 O O . VAL B 1 119 ? -7.845 39.526 -23.746 1.00 46.50 119 VAL B O 1
ATOM 4265 N N . ASN B 1 120 ? -9.598 38.262 -24.343 1.00 44.55 120 ASN B N 1
ATOM 4266 C CA . ASN B 1 120 ? -8.888 37.536 -25.383 1.00 44.70 120 ASN B CA 1
ATOM 4267 C C . ASN B 1 120 ? -9.087 38.182 -26.747 1.00 43.06 120 ASN B C 1
ATOM 4268 O O . ASN B 1 120 ? -8.848 37.533 -27.754 1.00 44.43 120 ASN B O 1
ATOM 4273 N N . GLY B 1 121 ? -9.584 39.420 -26.791 1.00 41.65 121 GLY B N 1
ATOM 4274 C CA . GLY B 1 121 ? -9.679 40.159 -28.039 1.00 39.28 121 GLY B CA 1
ATOM 4275 C C . GLY B 1 121 ? -11.061 40.084 -28.674 1.00 35.83 121 GLY B C 1
ATOM 4276 O O . GLY B 1 121 ? -11.981 39.470 -28.141 1.00 35.91 121 GLY B O 1
ATOM 4277 N N . ILE B 1 122 ? -11.174 40.725 -29.831 1.00 33.70 122 ILE B N 1
ATOM 4278 C CA . ILE B 1 122 ? -12.448 40.995 -30.465 1.00 33.56 122 ILE B CA 1
ATOM 4279 C C . ILE B 1 122 ? -12.763 39.899 -31.488 1.00 33.98 122 ILE B C 1
ATOM 4280 O O . ILE B 1 122 ? -11.943 39.623 -32.356 1.00 35.05 122 ILE B O 1
ATOM 4285 N N . GLY B 1 123 ? -13.971 39.310 -31.422 1.00 34.54 123 GLY B N 1
ATOM 4286 C CA . GLY B 1 123 ? -14.407 38.318 -32.397 1.00 32.19 123 GLY B CA 1
ATOM 4287 C C . GLY B 1 123 ? -15.810 38.611 -32.915 1.00 29.36 123 GLY B C 1
ATOM 4288 O O . GLY B 1 123 ? -16.566 39.321 -32.272 1.00 29.80 123 GLY B O 1
ATOM 4289 N N . PHE B 1 124 ? -16.134 38.076 -34.090 1.00 28.92 124 PHE B N 1
ATOM 4290 C CA . PHE B 1 124 ? -17.508 38.027 -34.565 1.00 31.31 124 PHE B CA 1
ATOM 4291 C C . PHE B 1 124 ? -18.293 37.103 -33.649 1.00 32.03 124 PHE B C 1
ATOM 4292 O O . PHE B 1 124 ? -17.936 35.941 -33.483 1.00 34.52 124 PHE B O 1
ATOM 4300 N N . LYS B 1 125 ? -19.359 37.614 -33.039 1.00 32.55 125 LYS B N 1
ATOM 4301 C CA . LYS B 1 125 ? -20.116 36.778 -32.133 1.00 33.02 125 LYS B CA 1
ATOM 4302 C C . LYS B 1 125 ? -21.125 35.978 -32.948 1.00 34.21 125 LYS B C 1
ATOM 4303 O O . LYS B 1 125 ? -21.699 36.482 -33.914 1.00 33.36 125 LYS B O 1
ATOM 4309 N N . GLU B 1 126 ? -21.309 34.721 -32.543 1.00 35.70 126 GLU B N 1
ATOM 4310 C CA . GLU B 1 126 ? -22.511 33.978 -32.880 1.00 37.83 126 GLU B CA 1
ATOM 4311 C C . GLU B 1 126 ? -22.936 33.215 -31.635 1.00 39.00 126 GLU B C 1
ATOM 4312 O O . GLU B 1 126 ? -22.067 32.810 -30.872 1.00 38.84 126 GLU B O 1
ATOM 4318 N N . PHE B 1 127 ? -24.256 33.066 -31.442 1.00 40.28 127 PHE B N 1
ATOM 4319 C CA . PHE B 1 127 ? -24.817 32.277 -30.352 1.00 42.53 127 PHE B CA 1
ATOM 4320 C C . PHE B 1 127 ? -24.972 30.806 -30.758 1.00 39.86 127 PHE B C 1
ATOM 4321 O O . PHE B 1 127 ? -25.522 30.504 -31.811 1.00 37.82 127 PHE B O 1
ATOM 4329 N N . GLY B 1 128 ? -24.461 29.897 -29.916 1.00 39.04 128 GLY B N 1
ATOM 4330 C CA . GLY B 1 128 ? -24.508 28.476 -30.189 1.00 40.86 128 GLY B CA 1
ATOM 4331 C C . GLY B 1 128 ? -23.181 27.818 -30.545 1.00 42.89 128 GLY B C 1
ATOM 4332 O O . GLY B 1 128 ? -22.328 28.445 -31.156 1.00 43.52 128 GLY B O 1
ATOM 4333 N N . MET B 1 129 ? -23.027 26.532 -30.210 1.00 47.46 129 MET B N 1
ATOM 4334 C CA . MET B 1 129 ? -21.695 25.960 -30.077 1.00 52.06 129 MET B CA 1
ATOM 4335 C C . MET B 1 129 ? -21.051 25.360 -31.316 1.00 62.50 129 MET B C 1
ATOM 4336 O O . MET B 1 129 ? -19.831 25.425 -31.432 1.00 91.50 129 MET B O 1
ATOM 4341 N N . PRO B 1 130 ? -21.762 24.729 -32.275 1.00 57.31 130 PRO B N 1
ATOM 4342 C CA . PRO B 1 130 ? -21.087 24.389 -33.545 1.00 51.99 130 PRO B CA 1
ATOM 4343 C C . PRO B 1 130 ? -20.981 25.817 -34.040 1.00 48.96 130 PRO B C 1
ATOM 4344 O O . PRO B 1 130 ? -21.997 26.444 -34.308 1.00 56.36 130 PRO B O 1
ATOM 4348 N N . LYS B 1 131 ? -19.768 26.379 -33.997 1.00 43.15 131 LYS B N 1
ATOM 4349 C CA . LYS B 1 131 ? -19.538 27.761 -34.429 1.00 40.59 131 LYS B CA 1
ATOM 4350 C C . LYS B 1 131 ? -19.267 27.683 -35.907 1.00 41.03 131 LYS B C 1
ATOM 4351 O O . LYS B 1 131 ? -18.685 26.707 -36.378 1.00 46.50 131 LYS B O 1
ATOM 4357 N N . THR B 1 132 ? -19.640 28.733 -36.637 1.00 36.65 132 THR B N 1
ATOM 4358 C CA . THR B 1 132 ? -19.541 28.689 -38.082 1.00 34.74 132 THR B CA 1
ATOM 4359 C C . THR B 1 132 ? -18.580 29.751 -38.603 1.00 31.06 132 THR B C 1
ATOM 4360 O O . THR B 1 132 ? -18.037 29.572 -39.686 1.00 30.35 132 THR B O 1
ATOM 4364 N N . VAL B 1 133 ? -18.390 30.846 -37.857 1.00 29.03 133 VAL B N 1
ATOM 4365 C CA . VAL B 1 133 ? -17.408 31.862 -38.202 1.00 28.18 133 VAL B CA 1
ATOM 4366 C C . VAL B 1 133 ? -16.415 31.992 -37.049 1.00 29.39 133 VAL B C 1
ATOM 4367 O O . VAL B 1 133 ? -16.718 32.627 -36.033 1.00 31.39 133 VAL B O 1
ATOM 4371 N N . VAL B 1 134 ? -15.226 31.396 -37.224 1.00 29.33 134 VAL B N 1
ATOM 4372 C CA . VAL B 1 134 ? -14.283 31.212 -36.130 1.00 29.44 134 VAL B CA 1
ATOM 4373 C C . VAL B 1 134 ? -13.134 32.204 -36.251 1.00 27.87 134 VAL B C 1
ATOM 4374 O O . VAL B 1 134 ? -12.445 32.471 -35.275 1.00 26.24 134 VAL B O 1
ATOM 4378 N N . ASN B 1 135 ? -12.913 32.731 -37.451 1.00 28.66 135 ASN B N 1
ATOM 4379 C CA . ASN B 1 135 ? -12.050 33.891 -37.589 1.00 31.14 135 ASN B CA 1
ATOM 4380 C C . ASN B 1 135 ? -12.462 34.739 -38.789 1.00 30.03 135 ASN B C 1
ATOM 4381 O O . ASN B 1 135 ? -12.219 34.372 -39.938 1.00 30.17 135 ASN B O 1
ATOM 4386 N N . ILE B 1 136 ? -13.035 35.906 -38.511 1.00 28.56 136 ILE B N 1
ATOM 4387 C CA . ILE B 1 136 ? -13.618 36.711 -39.567 1.00 30.00 136 ILE B CA 1
ATOM 4388 C C . ILE B 1 136 ? -12.508 37.422 -40.357 1.00 30.95 136 ILE B C 1
ATOM 4389 O O . ILE B 1 136 ? -12.771 38.078 -41.379 1.00 30.41 136 ILE B O 1
ATOM 4394 N N . ARG B 1 137 ? -11.257 37.298 -39.878 1.00 29.58 137 ARG B N 1
ATOM 4395 C CA . ARG B 1 137 ? -10.123 37.864 -40.588 1.00 28.34 137 ARG B CA 1
ATOM 4396 C C . ARG B 1 137 ? -9.784 36.967 -41.772 1.00 28.79 137 ARG B C 1
ATOM 4397 O O . ARG B 1 137 ? -9.364 37.455 -42.808 1.00 28.48 137 ARG B O 1
ATOM 4405 N N . GLU B 1 138 ? -10.010 35.660 -41.652 1.00 30.53 138 GLU B N 1
ATOM 4406 C CA . GLU B 1 138 ? -9.723 34.770 -42.764 1.00 33.89 138 GLU B CA 1
ATOM 4407 C C . GLU B 1 138 ? -10.989 34.436 -43.554 1.00 34.07 138 GLU B C 1
ATOM 4408 O O . GLU B 1 138 ? -10.956 33.613 -44.461 1.00 31.97 138 GLU B O 1
ATOM 4414 N N . CYS B 1 139 ? -12.112 35.040 -43.174 1.00 37.59 139 CYS B N 1
ATOM 4415 C CA . CYS B 1 139 ? -13.387 34.887 -43.912 1.00 36.66 139 CYS B CA 1
ATOM 4416 C C . CYS B 1 139 ? -14.097 36.226 -43.840 1.00 34.85 139 CYS B C 1
ATOM 4417 O O . CYS B 1 139 ? -14.912 36.413 -42.937 1.00 34.09 139 CYS B O 1
ATOM 4420 N N . PRO B 1 140 ? -13.800 37.166 -44.745 1.00 36.03 140 PRO B N 1
ATOM 4421 C CA . PRO B 1 140 ? -14.355 38.518 -44.661 1.00 37.77 140 PRO B CA 1
ATOM 4422 C C . PRO B 1 140 ? -15.804 38.640 -45.151 1.00 36.24 140 PRO B C 1
ATOM 4423 O O . PRO B 1 140 ? -16.058 39.169 -46.232 1.00 36.60 140 PRO B O 1
ATOM 4427 N N . ILE B 1 141 ? -16.751 38.175 -44.326 1.00 34.72 141 ILE B N 1
ATOM 4428 C CA . ILE B 1 141 ? -18.158 38.101 -44.701 1.00 34.06 141 ILE B CA 1
ATOM 4429 C C . ILE B 1 141 ? -18.868 39.440 -44.500 1.00 35.33 141 ILE B C 1
ATOM 4430 O O . ILE B 1 141 ? -19.983 39.590 -44.999 1.00 34.06 141 ILE B O 1
ATOM 4435 N N . PHE B 1 142 ? -18.249 40.387 -43.763 1.00 33.84 142 PHE B N 1
ATOM 4436 C CA . PHE B 1 142 ? -18.935 41.620 -43.386 1.00 32.28 142 PHE B CA 1
ATOM 4437 C C . PHE B 1 142 ? -18.542 42.788 -44.295 1.00 33.11 142 PHE B C 1
ATOM 4438 O O . PHE B 1 142 ? -19.323 43.224 -45.140 1.00 31.80 142 PHE B O 1
ATOM 4446 N N . SER B 1 143 ? -17.332 43.311 -44.105 1.00 32.66 143 SER B N 1
ATOM 4447 C CA . SER B 1 143 ? -16.986 44.589 -44.688 1.00 30.76 143 SER B CA 1
ATOM 4448 C C . SER B 1 143 ? -15.488 44.685 -44.920 1.00 30.86 143 SER B C 1
ATOM 4449 O O . SER B 1 143 ? -14.674 44.069 -44.224 1.00 32.90 143 SER B O 1
ATOM 4452 N N . GLU B 1 144 ? -15.152 45.511 -45.910 1.00 29.91 144 GLU B N 1
ATOM 4453 C CA . GLU B 1 144 ? -13.778 45.899 -46.152 1.00 27.66 144 GLU B CA 1
ATOM 4454 C C . GLU B 1 144 ? -13.327 46.928 -45.108 1.00 28.50 144 GLU B C 1
ATOM 4455 O O . GLU B 1 144 ? -12.145 47.223 -45.032 1.00 29.13 144 GLU B O 1
ATOM 4461 N N . ARG B 1 145 ? -14.238 47.432 -44.267 1.00 30.54 145 ARG B N 1
ATOM 4462 C CA . ARG B 1 145 ? -13.897 48.438 -43.267 1.00 33.90 145 ARG B CA 1
ATOM 4463 C C . ARG B 1 145 ? -13.700 47.778 -41.899 1.00 32.20 145 ARG B C 1
ATOM 4464 O O . ARG B 1 145 ? -13.230 48.428 -40.969 1.00 32.32 145 ARG B O 1
ATOM 4472 N N . THR B 1 146 ? -13.997 46.480 -41.793 1.00 30.95 146 THR B N 1
ATOM 4473 C CA . THR B 1 146 ? -13.819 45.732 -40.555 1.00 30.81 146 THR B CA 1
ATOM 4474 C C . THR B 1 146 ? -12.482 46.054 -39.874 1.00 31.89 146 THR B C 1
ATOM 4475 O O . THR B 1 146 ? -12.437 46.211 -38.658 1.00 30.45 146 THR B O 1
ATOM 4479 N N . PRO B 1 147 ? -11.337 46.135 -40.594 1.00 33.07 147 PRO B N 1
ATOM 4480 C CA . PRO B 1 147 ? -10.054 46.460 -39.977 1.00 33.01 147 PRO B CA 1
ATOM 4481 C C . PRO B 1 147 ? -10.055 47.842 -39.341 1.00 33.27 147 PRO B C 1
ATOM 4482 O O . PRO B 1 147 ? -9.403 48.059 -38.318 1.00 32.79 147 PRO B O 1
ATOM 4486 N N . LYS B 1 148 ? -10.765 48.773 -39.996 1.00 32.99 148 LYS B N 1
ATOM 4487 C CA . LYS B 1 148 ? -10.846 50.146 -39.531 1.00 34.42 148 LYS B CA 1
ATOM 4488 C C . LYS B 1 148 ? -11.815 50.243 -38.342 1.00 33.75 148 LYS B C 1
ATOM 4489 O O . LYS B 1 148 ? -11.630 51.062 -37.444 1.00 35.46 148 LYS B O 1
ATOM 4495 N N . TYR B 1 149 ? -12.851 49.410 -38.326 1.00 31.24 149 TYR B N 1
ATOM 4496 C CA . TYR B 1 149 ? -13.761 49.393 -37.201 1.00 31.70 149 TYR B CA 1
ATOM 4497 C C . TYR B 1 149 ? -13.043 48.846 -35.974 1.00 31.57 149 TYR B C 1
ATOM 4498 O O . TYR B 1 149 ? -13.236 49.344 -34.869 1.00 32.10 149 TYR B O 1
ATOM 4507 N N . LEU B 1 150 ? -12.235 47.802 -36.178 1.00 32.24 150 LEU B N 1
ATOM 4508 C CA . LEU B 1 150 ? -11.534 47.135 -35.087 1.00 33.56 150 LEU B CA 1
ATOM 4509 C C . LEU B 1 150 ? -10.440 48.054 -34.523 1.00 33.64 150 LEU B C 1
ATOM 4510 O O . LEU B 1 150 ? -10.296 48.199 -33.304 1.00 33.35 150 LEU B O 1
ATOM 4515 N N . LYS B 1 151 ? -9.678 48.694 -35.420 1.00 33.41 151 LYS B N 1
ATOM 4516 C CA . LYS B 1 151 ? -8.588 49.543 -34.990 1.00 34.35 151 LYS B CA 1
ATOM 4517 C C . LYS B 1 151 ? -9.151 50.661 -34.119 1.00 36.80 151 LYS B C 1
ATOM 4518 O O . LYS B 1 151 ? -8.625 50.934 -33.034 1.00 38.14 151 LYS B O 1
ATOM 4524 N N . ALA B 1 152 ? -10.253 51.267 -34.597 1.00 36.80 152 ALA B N 1
ATOM 4525 C CA . ALA B 1 152 ? -10.941 52.329 -33.877 1.00 35.42 152 ALA B CA 1
ATOM 4526 C C . ALA B 1 152 ? -11.279 51.851 -32.471 1.00 35.23 152 ALA B C 1
ATOM 4527 O O . ALA B 1 152 ? -10.999 52.535 -31.489 1.00 35.08 152 ALA B O 1
ATOM 4529 N N . LEU B 1 153 ? -11.880 50.664 -32.389 1.00 34.02 153 LEU B N 1
ATOM 4530 C CA . LEU B 1 153 ? -12.338 50.187 -31.106 1.00 34.85 153 LEU B CA 1
ATOM 4531 C C . LEU B 1 153 ? -11.156 50.008 -30.170 1.00 35.42 153 LEU B C 1
ATOM 4532 O O . LEU B 1 153 ? -11.249 50.408 -29.016 1.00 36.93 153 LEU B O 1
ATOM 4537 N N . LYS B 1 154 ? -10.068 49.402 -30.672 1.00 35.53 154 LYS B N 1
ATOM 4538 C CA . LYS B 1 154 ? -8.888 49.162 -29.851 1.00 35.74 154 LYS B CA 1
ATOM 4539 C C . LYS B 1 154 ? -8.323 50.492 -29.360 1.00 37.61 154 LYS B C 1
ATOM 4540 O O . LYS B 1 154 ? -7.991 50.605 -28.185 1.00 39.17 154 LYS B O 1
ATOM 4546 N N . ASP B 1 155 ? -8.231 51.483 -30.260 1.00 38.40 155 ASP B N 1
ATOM 4547 C CA . ASP B 1 155 ? -7.777 52.818 -29.907 1.00 41.23 155 ASP B CA 1
ATOM 4548 C C . ASP B 1 155 ? -8.659 53.421 -28.821 1.00 42.64 155 ASP B C 1
ATOM 4549 O O . ASP B 1 155 ? -8.174 54.138 -27.950 1.00 44.03 155 ASP B O 1
ATOM 4554 N N . PHE B 1 156 ? -9.971 53.194 -28.921 1.00 42.45 156 PHE B N 1
ATOM 4555 C CA . PHE B 1 156 ? -10.895 53.779 -27.966 1.00 43.07 156 PHE B CA 1
ATOM 4556 C C . PHE B 1 156 ? -10.668 53.125 -26.610 1.00 43.97 156 PHE B C 1
ATOM 4557 O O . PHE B 1 156 ? -10.673 53.799 -25.596 1.00 47.67 156 PHE B O 1
ATOM 4565 N N . LEU B 1 157 ? -10.446 51.814 -26.594 1.00 43.15 157 LEU B N 1
ATOM 4566 C CA . LEU B 1 157 ? -10.287 51.114 -25.333 1.00 44.43 157 LEU B CA 1
ATOM 4567 C C . LEU B 1 157 ? -8.975 51.531 -24.687 1.00 44.46 157 LEU B C 1
ATOM 4568 O O . LEU B 1 157 ? -8.919 51.600 -23.473 1.00 48.10 157 LEU B O 1
ATOM 4573 N N . ARG B 1 158 ? -7.936 51.804 -25.484 1.00 45.00 158 ARG B N 1
ATOM 4574 C CA . ARG B 1 158 ? -6.711 52.391 -24.954 1.00 48.09 158 ARG B CA 1
ATOM 4575 C C . ARG B 1 158 ? -7.060 53.716 -24.281 1.00 51.15 158 ARG B C 1
ATOM 4576 O O . ARG B 1 158 ? -7.050 53.812 -23.067 1.00 52.78 158 ARG B O 1
ATOM 4584 N N . GLU B 1 159 ? -7.453 54.717 -25.068 1.00 54.47 159 GLU B N 1
ATOM 4585 C CA . GLU B 1 159 ? -7.663 56.076 -24.587 1.00 59.11 159 GLU B CA 1
ATOM 4586 C C . GLU B 1 159 ? -8.605 56.080 -23.384 1.00 61.97 159 GLU B C 1
ATOM 4587 O O . GLU B 1 159 ? -8.340 56.759 -22.400 1.00 64.81 159 GLU B O 1
ATOM 4593 N N . SER B 1 160 ? -9.720 55.347 -23.496 1.00 64.48 160 SER B N 1
ATOM 4594 C CA . SER B 1 160 ? -10.757 55.285 -22.472 1.00 65.58 160 SER B CA 1
ATOM 4595 C C . SER B 1 160 ? -10.452 53.993 -21.747 1.00 66.59 160 SER B C 1
ATOM 4596 O O . SER B 1 160 ? -10.717 52.928 -22.292 1.00 67.98 160 SER B O 1
ATOM 4599 N N . ASN B 1 161 ? -9.857 54.064 -20.564 1.00 69.66 161 ASN B N 1
ATOM 4600 C CA . ASN B 1 161 ? -9.330 52.842 -19.996 1.00 72.19 161 ASN B CA 1
ATOM 4601 C C . ASN B 1 161 ? -10.645 52.165 -19.608 1.00 74.61 161 ASN B C 1
ATOM 4602 O O . ASN B 1 161 ? -11.357 52.638 -18.721 1.00 82.48 161 ASN B O 1
ATOM 4607 N N . LEU B 1 162 ? -10.973 51.081 -20.324 1.00 70.02 162 LEU B N 1
ATOM 4608 C CA . LEU B 1 162 ? -12.271 50.430 -20.233 1.00 65.91 162 LEU B CA 1
ATOM 4609 C C . LEU B 1 162 ? -12.022 48.948 -20.427 1.00 61.78 162 LEU B C 1
ATOM 4610 O O . LEU B 1 162 ? -11.326 48.557 -21.354 1.00 59.89 162 LEU B O 1
ATOM 4615 N N . LYS B 1 163 ? -12.639 48.145 -19.563 1.00 63.16 163 LYS B N 1
ATOM 4616 C CA . LYS B 1 163 ? -12.299 46.743 -19.435 1.00 64.42 163 LYS B CA 1
ATOM 4617 C C . LYS B 1 163 ? -13.217 45.935 -20.346 1.00 57.49 163 LYS B C 1
ATOM 4618 O O . LYS B 1 163 ? -14.436 46.060 -20.285 1.00 57.71 163 LYS B O 1
ATOM 4624 N N . PRO B 1 164 ? -12.661 45.125 -21.271 1.00 52.34 164 PRO B N 1
ATOM 4625 C CA . PRO B 1 164 ? -13.466 44.178 -22.030 1.00 52.55 164 PRO B CA 1
ATOM 4626 C C . PRO B 1 164 ? -14.162 43.127 -21.173 1.00 55.86 164 PRO B C 1
ATOM 4627 O O . PRO B 1 164 ? -13.871 42.981 -19.985 1.00 58.97 164 PRO B O 1
ATOM 4631 N N . TRP B 1 165 ? -15.068 42.394 -21.826 1.00 55.66 165 TRP B N 1
ATOM 4632 C CA . TRP B 1 165 ? -15.754 41.254 -21.250 1.00 57.40 165 TRP B CA 1
ATOM 4633 C C . TRP B 1 165 ? -14.730 40.181 -20.892 1.00 62.02 165 TRP B C 1
ATOM 4634 O O . TRP B 1 165 ? -14.092 39.618 -21.781 1.00 65.50 165 TRP B O 1
ATOM 4645 N N . ASN B 1 166 ? -14.551 39.916 -19.586 1.00 65.12 166 ASN B N 1
ATOM 4646 C CA . ASN B 1 166 ? -13.675 38.840 -19.144 1.00 62.37 166 ASN B CA 1
ATOM 4647 C C . ASN B 1 166 ? -14.516 37.589 -18.911 1.00 61.48 166 ASN B C 1
ATOM 4648 O O . ASN B 1 166 ? -14.070 36.696 -18.212 1.00 67.84 166 ASN B O 1
ATOM 4653 N N . TRP B 1 167 ? -15.723 37.550 -19.495 1.00 62.65 167 TRP B N 1
ATOM 4654 C CA . TRP B 1 167 ? -16.641 36.426 -19.428 1.00 64.57 167 TRP B CA 1
ATOM 4655 C C . TRP B 1 167 ? -17.502 36.376 -18.166 1.00 64.82 167 TRP B C 1
ATOM 4656 O O . TRP B 1 167 ? -18.475 35.646 -18.142 1.00 60.84 167 TRP B O 1
ATOM 4667 N N . ARG B 1 168 ? -17.201 37.189 -17.150 1.00 73.66 168 ARG B N 1
ATOM 4668 C CA . ARG B 1 168 ? -18.114 37.358 -16.028 1.00 87.00 168 ARG B CA 1
ATOM 4669 C C . ARG B 1 168 ? -18.537 38.819 -15.863 1.00 93.00 168 ARG B C 1
ATOM 4670 O O . ARG B 1 168 ? -19.641 39.087 -15.390 1.00 95.64 168 ARG B O 1
ATOM 4678 N N . GLU B 1 169 ? -17.668 39.764 -16.245 1.00 95.97 169 GLU B N 1
ATOM 4679 C CA . GLU B 1 169 ? -17.990 41.184 -16.173 1.00 89.90 169 GLU B CA 1
ATOM 4680 C C . GLU B 1 169 ? -17.046 41.976 -17.081 1.00 81.96 169 GLU B C 1
ATOM 4681 O O . GLU B 1 169 ? -16.136 41.412 -17.681 1.00 78.40 169 GLU B O 1
ATOM 4687 N N . GLY B 1 170 ? -17.279 43.290 -17.166 1.00 74.80 170 GLY B N 1
ATOM 4688 C CA . GLY B 1 170 ? -16.555 44.159 -18.076 1.00 67.67 170 GLY B CA 1
ATOM 4689 C C . GLY B 1 170 ? -17.387 45.397 -18.397 1.00 65.36 170 GLY B C 1
ATOM 4690 O O . GLY B 1 170 ? -18.616 45.347 -18.340 1.00 66.18 170 GLY B O 1
ATOM 4691 N N . ASP B 1 171 ? -16.699 46.506 -18.695 1.00 61.43 171 ASP B N 1
ATOM 4692 C CA . ASP B 1 171 ? -17.346 47.781 -18.956 1.00 58.99 171 ASP B CA 1
ATOM 4693 C C . ASP B 1 171 ? -18.043 47.687 -20.318 1.00 56.72 171 ASP B C 1
ATOM 4694 O O . ASP B 1 171 ? -19.246 47.906 -20.429 1.00 52.33 171 ASP B O 1
ATOM 4699 N N . VAL B 1 172 ? -17.290 47.296 -21.352 1.00 55.55 172 VAL B N 1
ATOM 4700 C CA . VAL B 1 172 ? -17.834 47.153 -22.694 1.00 53.78 172 VAL B CA 1
ATOM 4701 C C . VAL B 1 172 ? -17.992 45.666 -23.019 1.00 56.02 172 VAL B C 1
ATOM 4702 O O . VAL B 1 172 ? -17.283 44.827 -22.461 1.00 60.13 172 VAL B O 1
ATOM 4706 N N . HIS B 1 173 ? -18.883 45.350 -23.969 1.00 51.66 173 HIS B N 1
ATOM 4707 C CA . HIS B 1 173 ? -19.214 43.968 -24.256 1.00 48.36 173 HIS B CA 1
ATOM 4708 C C . HIS B 1 173 ? -19.239 43.702 -25.757 1.00 46.65 173 HIS B C 1
ATOM 4709 O O . HIS B 1 173 ? -18.632 42.738 -26.216 1.00 46.85 173 HIS B O 1
ATOM 4716 N N . TYR B 1 174 ? -19.957 44.528 -26.525 1.00 46.79 174 TYR B N 1
ATOM 4717 C CA . TYR B 1 174 ? -19.973 44.352 -27.972 1.00 43.83 174 TYR B CA 1
ATOM 4718 C C . TYR B 1 174 ? -19.785 45.675 -28.704 1.00 40.22 174 TYR B C 1
ATOM 4719 O O . TYR B 1 174 ? -20.272 46.710 -28.257 1.00 40.40 174 TYR B O 1
ATOM 4728 N N . LEU B 1 175 ? -19.079 45.595 -29.834 1.00 36.73 175 LEU B N 1
ATOM 4729 C CA . LEU B 1 175 ? -19.185 46.591 -30.881 1.00 37.18 175 LEU B CA 1
ATOM 4730 C C . LEU B 1 175 ? -20.101 46.044 -31.964 1.00 39.26 175 LEU B C 1
ATOM 4731 O O . LEU B 1 175 ? -19.741 45.074 -32.630 1.00 39.00 175 LEU B O 1
ATOM 4736 N N . GLN B 1 176 ? -21.273 46.685 -32.108 1.00 39.84 176 GLN B N 1
ATOM 4737 C CA . GLN B 1 176 ? -22.195 46.422 -33.196 1.00 36.99 176 GLN B CA 1
ATOM 4738 C C . GLN B 1 176 ? -22.005 47.494 -34.266 1.00 33.52 176 GLN B C 1
ATOM 4739 O O . GLN B 1 176 ? -22.125 48.680 -33.971 1.00 33.11 176 GLN B O 1
ATOM 4745 N N . VAL B 1 177 ? -21.721 47.046 -35.493 1.00 30.80 177 VAL B N 1
ATOM 4746 C CA . VAL B 1 177 ? -21.671 47.890 -36.670 1.00 31.15 177 VAL B CA 1
ATOM 4747 C C . VAL B 1 177 ? -22.738 47.452 -37.672 1.00 33.99 177 VAL B C 1
ATOM 4748 O O . VAL B 1 177 ? -22.911 46.254 -37.930 1.00 32.05 177 VAL B O 1
ATOM 4752 N N . ARG B 1 178 ? -23.412 48.450 -38.268 1.00 36.88 178 ARG B N 1
ATOM 4753 C CA . ARG B 1 178 ? -24.304 48.220 -39.395 1.00 37.49 178 ARG B CA 1
ATOM 4754 C C . ARG B 1 178 ? -23.985 49.163 -40.548 1.00 36.78 178 ARG B C 1
ATOM 4755 O O . ARG B 1 178 ? -23.688 50.337 -40.342 1.00 36.64 178 ARG B O 1
ATOM 4763 N N . GLU B 1 179 ? -24.140 48.630 -41.758 1.00 34.92 179 GLU B N 1
ATOM 4764 C CA . GLU B 1 179 ? -23.823 49.335 -42.980 1.00 34.04 179 GLU B CA 1
ATOM 4765 C C . GLU B 1 179 ? -25.058 49.344 -43.858 1.00 36.65 179 GLU B C 1
ATOM 4766 O O . GLU B 1 179 ? -25.853 48.413 -43.816 1.00 39.62 179 GLU B O 1
ATOM 4772 N N . GLY B 1 180 ? -25.219 50.415 -44.626 1.00 38.54 180 GLY B N 1
ATOM 4773 C CA . GLY B 1 180 ? -26.054 50.370 -45.808 1.00 38.07 180 GLY B CA 1
ATOM 4774 C C . GLY B 1 180 ? -25.174 50.054 -47.011 1.00 37.28 180 GLY B C 1
ATOM 4775 O O . GLY B 1 180 ? -24.342 50.868 -47.410 1.00 34.82 180 GLY B O 1
ATOM 4776 N N . LYS B 1 181 ? -25.329 48.850 -47.563 1.00 37.56 181 LYS B N 1
ATOM 4777 C CA . LYS B 1 181 ? -24.467 48.445 -48.659 1.00 38.84 181 LYS B CA 1
ATOM 4778 C C . LYS B 1 181 ? -24.609 49.376 -49.859 1.00 39.39 181 LYS B C 1
ATOM 4779 O O . LYS B 1 181 ? -23.632 49.559 -50.568 1.00 42.40 181 LYS B O 1
ATOM 4785 N N . PHE B 1 182 ? -25.797 49.936 -50.104 1.00 38.07 182 PHE B N 1
ATOM 4786 C CA . PHE B 1 182 ? -26.017 50.729 -51.299 1.00 39.59 182 PHE B CA 1
ATOM 4787 C C . PHE B 1 182 ? -26.182 52.215 -50.966 1.00 39.63 182 PHE B C 1
ATOM 4788 O O . PHE B 1 182 ? -26.771 52.966 -51.733 1.00 40.43 182 PHE B O 1
ATOM 4796 N N . THR B 1 183 ? -25.682 52.668 -49.824 1.00 38.59 183 THR B N 1
ATOM 4797 C CA . THR B 1 183 ? -25.754 54.082 -49.503 1.00 39.83 183 THR B CA 1
ATOM 4798 C C . THR B 1 183 ? -24.433 54.546 -48.889 1.00 40.95 183 THR B C 1
ATOM 4799 O O . THR B 1 183 ? -24.145 55.736 -48.831 1.00 43.98 183 THR B O 1
ATOM 4803 N N . GLY B 1 184 ? -23.620 53.612 -48.392 1.00 40.79 184 GLY B N 1
ATOM 4804 C CA . GLY B 1 184 ? -22.329 53.962 -47.830 1.00 40.07 184 GLY B CA 1
ATOM 4805 C C . GLY B 1 184 ? -22.412 54.276 -46.338 1.00 39.65 184 GLY B C 1
ATOM 4806 O O . GLY B 1 184 ? -21.368 54.351 -45.694 1.00 38.76 184 GLY B O 1
ATOM 4807 N N . GLU B 1 185 ? -23.638 54.423 -45.801 1.00 38.99 185 GLU B N 1
ATOM 4808 C CA . GLU B 1 185 ? -23.822 54.889 -44.435 1.00 39.38 185 GLU B CA 1
ATOM 4809 C C . GLU B 1 185 ? -23.385 53.808 -43.441 1.00 36.71 185 GLU B C 1
ATOM 4810 O O . GLU B 1 185 ? -23.492 52.615 -43.728 1.00 32.91 185 GLU B O 1
ATOM 4816 N N . VAL B 1 186 ? -22.892 54.260 -42.277 1.00 37.12 186 VAL B N 1
ATOM 4817 C CA . VAL B 1 186 ? -22.294 53.395 -41.271 1.00 36.41 186 VAL B CA 1
ATOM 4818 C C . VAL B 1 186 ? -22.800 53.810 -39.895 1.00 36.39 186 VAL B C 1
ATOM 4819 O O . VAL B 1 186 ? -22.725 54.984 -39.549 1.00 37.83 186 VAL B O 1
ATOM 4823 N N . MET B 1 187 ? -23.278 52.819 -39.134 1.00 35.34 187 MET B N 1
ATOM 4824 C CA . MET B 1 187 ? -23.762 53.019 -37.781 1.00 36.84 187 MET B CA 1
ATOM 4825 C C . MET B 1 187 ? -22.917 52.160 -36.856 1.00 36.41 187 MET B C 1
ATOM 4826 O O . MET B 1 187 ? -22.626 51.011 -37.162 1.00 34.24 187 MET B O 1
ATOM 4831 N N . VAL B 1 188 ? -22.548 52.752 -35.719 1.00 38.43 188 VAL B N 1
ATOM 4832 C CA . VAL B 1 188 ? -21.693 52.138 -34.722 1.00 37.80 188 VAL B CA 1
ATOM 4833 C C . VAL B 1 188 ? -22.459 52.170 -33.412 1.00 37.96 188 VAL B C 1
ATOM 4834 O O . VAL B 1 188 ? -22.927 53.220 -32.993 1.00 39.73 188 VAL B O 1
ATOM 4838 N N . ASN B 1 189 ? -22.564 51.016 -32.771 1.00 38.09 189 ASN B N 1
ATOM 4839 C CA . ASN B 1 189 ? -23.336 50.888 -31.556 1.00 42.03 189 ASN B CA 1
ATOM 4840 C C . ASN B 1 189 ? -22.496 50.109 -30.563 1.00 44.33 189 ASN B C 1
ATOM 4841 O O . ASN B 1 189 ? -22.371 48.899 -30.704 1.00 45.13 189 ASN B O 1
ATOM 4846 N N . ILE B 1 190 ? -21.912 50.814 -29.590 1.00 47.81 190 ILE B N 1
ATOM 4847 C CA . ILE B 1 190 ? -21.212 50.151 -28.500 1.00 49.78 190 ILE B CA 1
ATOM 4848 C C . ILE B 1 190 ? -22.264 49.620 -27.535 1.00 49.14 190 ILE B C 1
ATOM 4849 O O . ILE B 1 190 ? -23.200 50.338 -27.206 1.00 54.37 190 ILE B O 1
ATOM 4854 N N . ILE B 1 191 ? -22.095 48.381 -27.077 1.00 45.60 191 ILE B N 1
ATOM 4855 C CA . ILE B 1 191 ? -23.004 47.823 -26.096 1.00 45.84 191 ILE B CA 1
ATOM 4856 C C . ILE B 1 191 ? -22.260 47.570 -24.788 1.00 47.37 191 ILE B C 1
ATOM 4857 O O . ILE B 1 191 ? -21.379 46.711 -24.732 1.00 49.96 191 ILE B O 1
ATOM 4862 N N . ALA B 1 192 ? -22.675 48.288 -23.733 1.00 47.45 192 ALA B N 1
ATOM 4863 C CA . ALA B 1 192 ? -21.880 48.442 -22.531 1.00 48.47 192 ALA B CA 1
ATOM 4864 C C . ALA B 1 192 ? -22.687 48.143 -21.273 1.00 50.65 192 ALA B C 1
ATOM 4865 O O . ALA B 1 192 ? -23.919 48.167 -21.271 1.00 49.66 192 ALA B O 1
ATOM 4867 N N . HIS B 1 193 ? -21.922 47.910 -20.200 1.00 53.08 193 HIS B N 1
ATOM 4868 C CA . HIS B 1 193 ? -22.436 47.664 -18.869 1.00 53.72 193 HIS B CA 1
ATOM 4869 C C . HIS B 1 193 ? -22.140 48.874 -17.980 1.00 52.75 193 HIS B C 1
ATOM 4870 O O . HIS B 1 193 ? -22.330 48.791 -16.785 1.00 52.72 193 HIS B O 1
ATOM 4877 N N . VAL B 1 194 ? -21.667 49.996 -18.535 1.00 53.85 194 VAL B N 1
ATOM 4878 C CA . VAL B 1 194 ? -21.526 51.228 -17.769 1.00 59.08 194 VAL B CA 1
ATOM 4879 C C . VAL B 1 194 ? -22.060 52.395 -18.596 1.00 64.11 194 VAL B C 1
ATOM 4880 O O . VAL B 1 194 ? -22.284 52.239 -19.798 1.00 65.90 194 VAL B O 1
ATOM 4884 N N . PRO B 1 195 ? -22.261 53.599 -18.000 1.00 67.00 195 PRO B N 1
ATOM 4885 C CA . PRO B 1 195 ? -22.641 54.788 -18.768 1.00 66.45 195 PRO B CA 1
ATOM 4886 C C . PRO B 1 195 ? -21.454 55.282 -19.586 1.00 65.99 195 PRO B C 1
ATOM 4887 O O . PRO B 1 195 ? -20.320 54.885 -19.312 1.00 64.22 195 PRO B O 1
ATOM 4891 N N . LEU B 1 196 ? -21.697 56.142 -20.580 1.00 67.22 196 LEU B N 1
ATOM 4892 C CA . LEU B 1 196 ? -20.580 56.654 -21.361 1.00 74.50 196 LEU B CA 1
ATOM 4893 C C . LEU B 1 196 ? -19.938 57.816 -20.620 1.00 76.83 196 LEU B C 1
ATOM 4894 O O . LEU B 1 196 ? -20.650 58.736 -20.247 1.00 75.19 196 LEU B O 1
ATOM 4899 N N . ASN B 1 197 ? -18.610 57.773 -20.425 1.00 82.40 197 ASN B N 1
ATOM 4900 C CA . ASN B 1 197 ? -17.884 58.914 -19.872 1.00 87.72 197 ASN B CA 1
ATOM 4901 C C . ASN B 1 197 ? -16.960 59.554 -20.911 1.00 85.76 197 ASN B C 1
ATOM 4902 O O . ASN B 1 197 ? -16.719 60.768 -20.829 1.00 84.46 197 ASN B O 1
ATOM 4907 N N . TYR B 1 198 ? -16.467 58.749 -21.876 1.00 77.13 198 TYR B N 1
ATOM 4908 C CA . TYR B 1 198 ? -15.456 59.200 -22.823 1.00 71.27 198 TYR B CA 1
ATOM 4909 C C . TYR B 1 198 ? -16.097 59.563 -24.156 1.00 66.87 198 TYR B C 1
ATOM 4910 O O . TYR B 1 198 ? -15.684 59.069 -25.198 1.00 65.04 198 TYR B O 1
ATOM 4919 N N . ARG B 1 199 ? -17.067 60.479 -24.083 1.00 68.27 199 ARG B N 1
ATOM 4920 C CA . ARG B 1 199 ? -17.777 61.019 -25.227 1.00 67.63 199 ARG B CA 1
ATOM 4921 C C . ARG B 1 199 ? -16.762 61.386 -26.306 1.00 64.12 199 ARG B C 1
ATOM 4922 O O . ARG B 1 199 ? -16.878 60.951 -27.448 1.00 59.84 199 ARG B O 1
ATOM 4930 N N . GLU B 1 200 ? -15.751 62.174 -25.922 1.00 65.67 200 GLU B N 1
ATOM 4931 C CA . GLU B 1 200 ? -14.829 62.774 -26.875 1.00 64.88 200 GLU B CA 1
ATOM 4932 C C . GLU B 1 200 ? -13.965 61.687 -27.522 1.00 58.65 200 GLU B C 1
ATOM 4933 O O . GLU B 1 200 ? -13.713 61.744 -28.722 1.00 57.64 200 GLU B O 1
ATOM 4939 N N . ALA B 1 201 ? -13.512 60.711 -26.723 1.00 53.09 201 ALA B N 1
ATOM 4940 C CA . ALA B 1 201 ? -12.601 59.687 -27.200 1.00 47.49 201 ALA B CA 1
ATOM 4941 C C . ALA B 1 201 ? -13.303 58.775 -28.205 1.00 43.66 201 ALA B C 1
ATOM 4942 O O . ALA B 1 201 ? -12.711 58.360 -29.194 1.00 41.76 201 ALA B O 1
ATOM 4944 N N . LEU B 1 202 ? -14.567 58.458 -27.929 1.00 42.01 202 LEU B N 1
ATOM 4945 C CA . LEU B 1 202 ? -15.362 57.581 -28.765 1.00 39.82 202 LEU B CA 1
ATOM 4946 C C . LEU B 1 202 ? -15.674 58.275 -30.085 1.00 39.88 202 LEU B C 1
ATOM 4947 O O . LEU B 1 202 ? -15.511 57.667 -31.136 1.00 37.93 202 LEU B O 1
ATOM 4952 N N . MET B 1 203 ? -16.158 59.527 -30.010 1.00 42.38 203 MET B N 1
ATOM 4953 C CA . MET B 1 203 ? -16.521 60.325 -31.176 1.00 42.75 203 MET B CA 1
ATOM 4954 C C . MET B 1 203 ? -15.321 60.455 -32.105 1.00 42.73 203 MET B C 1
ATOM 4955 O O . MET B 1 203 ? -15.437 60.380 -33.328 1.00 41.95 203 MET B O 1
ATOM 4960 N N . GLU B 1 204 ? -14.160 60.641 -31.483 1.00 44.17 204 GLU B N 1
ATOM 4961 C CA . GLU B 1 204 ? -12.915 60.788 -32.203 1.00 45.80 204 GLU B CA 1
ATOM 4962 C C . GLU B 1 204 ? -12.596 59.466 -32.921 1.00 43.34 204 GLU B C 1
ATOM 4963 O O . GLU B 1 204 ? -12.318 59.452 -34.117 1.00 41.62 204 GLU B O 1
ATOM 4969 N N . ALA B 1 205 ? -12.644 58.345 -32.194 1.00 41.89 205 ALA B N 1
ATOM 4970 C CA . ALA B 1 205 ? -12.273 57.048 -32.746 1.00 40.64 205 ALA B CA 1
ATOM 4971 C C . ALA B 1 205 ? -13.167 56.658 -33.925 1.00 41.28 205 ALA B C 1
ATOM 4972 O O . ALA B 1 205 ? -12.710 56.031 -34.874 1.00 42.65 205 ALA B O 1
ATOM 4974 N N . PHE B 1 206 ? -14.452 57.012 -33.862 1.00 42.02 206 PHE B N 1
ATOM 4975 C CA . PHE B 1 206 ? -15.411 56.597 -34.867 1.00 39.87 206 PHE B CA 1
ATOM 4976 C C . PHE B 1 206 ? -15.903 57.816 -35.640 1.00 42.62 206 PHE B C 1
ATOM 4977 O O . PHE B 1 206 ? -17.073 57.871 -36.005 1.00 42.86 206 PHE B O 1
ATOM 4985 N N . ASN B 1 207 ? -15.011 58.787 -35.897 1.00 46.08 207 ASN B N 1
ATOM 4986 C CA . ASN B 1 207 ? -15.418 60.065 -36.468 1.00 49.34 207 ASN B CA 1
ATOM 4987 C C . ASN B 1 207 ? -15.970 59.854 -37.877 1.00 46.38 207 ASN B C 1
ATOM 4988 O O . ASN B 1 207 ? -16.762 60.649 -38.360 1.00 46.89 207 ASN B O 1
ATOM 4993 N N . PHE B 1 208 ? -15.569 58.758 -38.513 1.00 43.94 208 PHE B N 1
ATOM 4994 C CA . PHE B 1 208 ? -16.043 58.401 -39.835 1.00 44.31 208 PHE B CA 1
ATOM 4995 C C . PHE B 1 208 ? -17.479 57.868 -39.829 1.00 46.35 208 PHE B C 1
ATOM 4996 O O . PHE B 1 208 ? -18.137 57.948 -40.856 1.00 51.67 208 PHE B O 1
ATOM 5004 N N . ALA B 1 209 ? -17.994 57.335 -38.713 1.00 45.92 209 ALA B N 1
ATOM 5005 C CA . ALA B 1 209 ? -19.356 56.805 -38.715 1.00 46.34 209 ALA B CA 1
ATOM 5006 C C . ALA B 1 209 ? -20.394 57.918 -38.900 1.00 45.38 209 ALA B C 1
ATOM 5007 O O . ALA B 1 209 ? -20.207 59.020 -38.403 1.00 45.68 209 ALA B O 1
ATOM 5009 N N . ASP B 1 210 ? -21.503 57.609 -39.580 1.00 43.57 210 ASP B N 1
ATOM 5010 C CA . ASP B 1 210 ? -22.610 58.539 -39.731 1.00 45.09 210 ASP B CA 1
ATOM 5011 C C . ASP B 1 210 ? -23.448 58.595 -38.446 1.00 46.44 210 ASP B C 1
ATOM 5012 O O . ASP B 1 210 ? -24.161 59.571 -38.206 1.00 46.02 210 ASP B O 1
ATOM 5017 N N . SER B 1 211 ? -23.383 57.516 -37.648 1.00 45.79 211 SER B N 1
ATOM 5018 C CA . SER B 1 211 ? -24.170 57.383 -36.435 1.00 46.20 211 SER B CA 1
ATOM 5019 C C . SER B 1 211 ? -23.377 56.631 -35.377 1.00 42.10 211 SER B C 1
ATOM 5020 O O . SER B 1 211 ? -22.849 55.570 -35.644 1.00 39.85 211 SER B O 1
ATOM 5023 N N . ILE B 1 212 ? -23.309 57.198 -34.179 1.00 42.18 212 ILE B N 1
ATOM 5024 C CA . ILE B 1 212 ? -22.666 56.544 -33.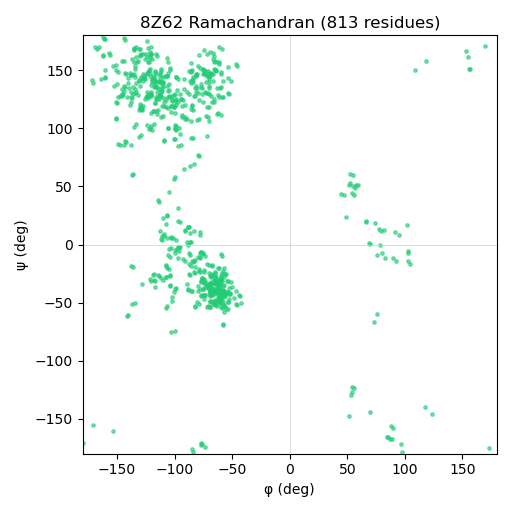059 1.00 42.77 212 ILE B CA 1
ATOM 5025 C C . ILE B 1 212 ? -23.708 56.421 -31.958 1.00 43.21 212 ILE B C 1
ATOM 5026 O O . ILE B 1 212 ? -24.354 57.415 -31.610 1.00 46.79 212 ILE B O 1
ATOM 5031 N N . TYR B 1 213 ? -23.857 55.205 -31.425 1.00 40.27 213 TYR B N 1
ATOM 5032 C CA . TYR B 1 213 ? -24.745 54.945 -30.307 1.00 39.12 213 TYR B CA 1
ATOM 5033 C C . TYR B 1 213 ? -23.956 54.322 -29.162 1.00 38.98 213 TYR B C 1
ATOM 5034 O O . TYR B 1 213 ? -22.902 53.722 -29.346 1.00 37.15 213 TYR B O 1
ATOM 5043 N N . TRP B 1 214 ? -24.509 54.477 -27.969 1.00 41.43 214 TRP B N 1
ATOM 5044 C CA . TRP B 1 214 ? -24.042 53.805 -26.777 1.00 42.76 214 TRP B CA 1
ATOM 5045 C C . TRP B 1 214 ? -25.266 53.181 -26.121 1.00 47.24 214 TRP B C 1
ATOM 5046 O O . TRP B 1 214 ? -26.208 53.892 -25.763 1.00 51.95 214 TRP B O 1
ATOM 5057 N N . SER B 1 215 ? -25.271 51.850 -26.024 1.00 47.21 215 SER B N 1
ATOM 5058 C CA . SER B 1 215 ? -26.395 51.116 -25.469 1.00 48.69 215 SER B CA 1
ATOM 5059 C C . SER B 1 215 ? -25.992 50.580 -24.097 1.00 51.66 215 SER B C 1
ATOM 5060 O O . SER B 1 215 ? -25.004 49.866 -23.975 1.00 54.62 215 SER B O 1
ATOM 5063 N N . LEU B 1 216 ? -26.774 50.914 -23.069 1.00 56.52 216 LEU B N 1
ATOM 5064 C CA . LEU B 1 216 ? -26.530 50.427 -21.723 1.00 61.08 216 LEU B CA 1
ATOM 5065 C C . LEU B 1 216 ? -27.355 49.163 -21.455 1.00 67.85 216 LEU B C 1
ATOM 5066 O O . LEU B 1 216 ? -28.581 49.155 -21.599 1.00 73.37 216 LEU B O 1
ATOM 5071 N N . LYS B 1 217 ? -26.675 48.085 -21.054 1.00 71.42 217 LYS B N 1
ATOM 5072 C CA . LYS B 1 217 ? -27.346 46.841 -20.721 1.00 77.07 217 LYS B CA 1
ATOM 5073 C C . LYS B 1 217 ? -27.717 46.864 -19.239 1.00 84.65 217 LYS B C 1
ATOM 5074 O O . LYS B 1 217 ? -26.877 47.208 -18.412 1.00 78.50 217 LYS B O 1
ATOM 5080 N N . ALA B 1 218 ? -28.979 46.519 -18.930 1.00 97.17 218 ALA B N 1
ATOM 5081 C CA . ALA B 1 218 ? -29.549 46.649 -17.592 1.00 109.13 218 ALA B CA 1
ATOM 5082 C C . ALA B 1 218 ? -29.490 45.331 -16.815 1.00 124.03 218 ALA B C 1
ATOM 5083 O O . ALA B 1 218 ? -29.763 45.323 -15.614 1.00 116.90 218 ALA B O 1
ATOM 5085 N N . ASP B 1 219 ? -29.162 44.231 -17.516 1.00 140.73 219 ASP B N 1
ATOM 5086 C CA . ASP B 1 219 ? -28.893 42.926 -16.919 1.00 133.06 219 ASP B CA 1
ATOM 5087 C C . ASP B 1 219 ? -27.567 42.424 -17.494 1.00 132.49 219 ASP B C 1
ATOM 5088 O O . ASP B 1 219 ? -27.455 42.278 -18.712 1.00 116.73 219 ASP B O 1
ATOM 5093 N N . LYS B 1 220 ? -26.561 42.209 -16.632 1.00 137.41 220 LYS B N 1
ATOM 5094 C CA . LYS B 1 220 ? -25.284 41.671 -17.076 1.00 137.82 220 LYS B CA 1
ATOM 5095 C C . LYS B 1 220 ? -25.529 40.306 -17.712 1.00 145.20 220 LYS B C 1
ATOM 5096 O O . LYS B 1 220 ? -25.938 39.386 -17.007 1.00 146.63 220 LYS B O 1
ATOM 5102 N N . LYS B 1 221 ? -25.342 40.201 -19.039 1.00 144.37 221 LYS B N 1
ATOM 5103 C CA . LYS B 1 221 ? -25.395 38.914 -19.725 1.00 147.20 221 LYS B CA 1
ATOM 5104 C C . LYS B 1 221 ? -24.854 39.026 -21.154 1.00 142.37 221 LYS B C 1
ATOM 5105 O O . LYS B 1 221 ? -24.629 40.137 -21.643 1.00 115.00 221 LYS B O 1
ATOM 5111 N N . ASP B 1 222 ? -24.642 37.838 -21.769 1.00 148.97 222 ASP B N 1
ATOM 5112 C CA . ASP B 1 222 ? -24.257 37.627 -23.169 1.00 134.86 222 ASP B CA 1
ATOM 5113 C C . ASP B 1 222 ? -25.515 37.671 -24.054 1.00 148.55 222 ASP B C 1
ATOM 5114 O O . ASP B 1 222 ? -25.928 36.624 -24.545 1.00 158.52 222 ASP B O 1
ATOM 5119 N N . ASP B 1 223 ? -26.147 38.862 -24.216 1.00 154.50 223 ASP B N 1
ATOM 5120 C CA . ASP B 1 223 ? -27.173 39.110 -25.239 1.00 156.00 223 ASP B CA 1
ATOM 5121 C C . ASP B 1 223 ? -27.213 40.599 -25.640 1.00 160.43 223 ASP B C 1
ATOM 5122 O O . ASP B 1 223 ? -27.181 41.470 -24.767 1.00 146.86 223 ASP B O 1
ATOM 5127 N N . PRO B 1 224 ? -27.312 40.948 -26.962 1.00 160.29 224 PRO B N 1
ATOM 5128 C CA . PRO B 1 224 ? -26.898 42.261 -27.483 1.00 146.42 224 PRO B CA 1
ATOM 5129 C C . PRO B 1 224 ? -28.015 43.298 -27.665 1.00 142.64 224 PRO B C 1
ATOM 5130 O O . PRO B 1 224 ? -28.518 43.464 -28.776 1.00 145.71 224 PRO B O 1
ATOM 5134 N N . ARG B 1 225 ? -28.354 44.016 -26.574 1.00 129.50 225 ARG B N 1
ATOM 5135 C CA . ARG B 1 225 ? -29.443 44.990 -26.534 1.00 115.03 225 ARG B CA 1
ATOM 5136 C C . ARG B 1 225 ? -29.196 45.986 -25.395 1.00 107.97 225 ARG B C 1
ATOM 5137 O O . ARG B 1 225 ? -28.392 45.730 -24.504 1.00 112.91 225 ARG B O 1
ATOM 5145 N N . GLY B 1 226 ? -29.908 47.116 -25.407 1.00 97.64 226 GLY B N 1
ATOM 5146 C CA . GLY B 1 226 ? -29.958 48.006 -24.256 1.00 96.52 226 GLY B CA 1
ATOM 5147 C C . GLY B 1 226 ? -31.009 49.102 -24.434 1.00 104.59 226 GLY B C 1
ATOM 5148 O O . GLY B 1 226 ? -31.982 48.892 -25.159 1.00 116.59 226 GLY B O 1
ATOM 5149 N N . PHE B 1 227 ? -30.820 50.241 -23.744 1.00 103.30 227 PHE B N 1
ATOM 5150 C CA . PHE B 1 227 ? -31.537 51.481 -24.032 1.00 98.34 227 PHE B CA 1
ATOM 5151 C C . PHE B 1 227 ? -30.567 52.447 -24.723 1.00 92.96 227 PHE B C 1
ATOM 5152 O O . PHE B 1 227 ? -29.730 53.064 -24.066 1.00 91.47 227 PHE B O 1
ATOM 5160 N N . PRO B 1 228 ? -30.612 52.584 -26.070 1.00 82.47 228 PRO B N 1
ATOM 5161 C CA . PRO B 1 228 ? -29.544 53.251 -26.818 1.00 74.61 228 PRO B CA 1
ATOM 5162 C C . PRO B 1 228 ? -29.549 54.769 -26.671 1.00 68.33 228 PRO B C 1
ATOM 5163 O O . PRO B 1 228 ? -30.593 55.383 -26.457 1.00 63.45 228 PRO B O 1
ATOM 5167 N N . THR B 1 229 ? -28.355 55.355 -26.768 1.00 62.09 229 THR B N 1
ATOM 5168 C CA . THR B 1 229 ? -28.198 56.795 -26.694 1.00 60.38 229 THR B CA 1
ATOM 5169 C C . THR B 1 229 ? -27.377 57.277 -27.882 1.00 60.38 229 THR B C 1
ATOM 5170 O O . THR B 1 229 ? -26.228 56.883 -28.062 1.00 57.69 229 THR B O 1
ATOM 5174 N N . LEU B 1 230 ? -27.992 58.134 -28.691 1.00 62.14 230 LEU B N 1
ATOM 5175 C CA . LEU B 1 230 ? -27.279 58.767 -29.779 1.00 59.88 230 LEU B CA 1
ATOM 5176 C C . LEU B 1 230 ? -26.161 59.595 -29.168 1.00 56.24 230 LEU B C 1
ATOM 5177 O O . LEU B 1 230 ? -26.396 60.364 -28.248 1.00 54.75 230 LEU B O 1
ATOM 5182 N N . VAL B 1 231 ? -24.941 59.373 -29.642 1.00 54.49 231 VAL B N 1
ATOM 5183 C CA . VAL B 1 231 ? -23.801 60.118 -29.140 1.00 55.69 231 VAL B CA 1
ATOM 5184 C C . VAL B 1 231 ? -23.456 61.224 -30.129 1.00 55.70 231 VAL B C 1
ATOM 5185 O O . VAL B 1 231 ? -23.115 62.338 -29.724 1.00 55.82 231 VAL B O 1
ATOM 5189 N N . LEU B 1 232 ? -23.525 60.889 -31.423 1.00 53.65 232 LEU B N 1
ATOM 5190 C CA . LEU B 1 232 ? -23.196 61.827 -32.483 1.00 53.25 232 LEU B CA 1
ATOM 5191 C C . LEU B 1 232 ? -23.815 61.337 -33.791 1.00 51.85 232 LEU B C 1
ATOM 5192 O O . LEU B 1 232 ? -23.915 60.132 -34.021 1.00 50.44 232 LEU B O 1
ATOM 5197 N N . GLY B 1 233 ? -24.263 62.291 -34.617 1.00 52.82 233 GLY B N 1
ATOM 5198 C CA . GLY B 1 233 ? -24.677 62.010 -35.983 1.00 52.02 233 GLY B CA 1
ATOM 5199 C C . GLY B 1 233 ? -26.160 61.661 -36.098 1.00 50.94 233 GLY B C 1
ATOM 5200 O O . GLY B 1 233 ? -26.958 62.012 -35.240 1.00 51.61 233 GLY B O 1
ATOM 5201 N N . ASN B 1 234 ? -26.527 60.965 -37.171 1.00 49.99 234 ASN B N 1
ATOM 5202 C CA . ASN B 1 234 ? -27.932 60.735 -37.444 1.00 52.11 234 ASN B CA 1
ATOM 5203 C C . ASN B 1 234 ? -28.478 59.665 -36.513 1.00 53.49 234 ASN B C 1
ATOM 5204 O O . ASN B 1 234 ? -27.763 58.762 -36.091 1.00 51.96 234 ASN B O 1
ATOM 5209 N N . GLU B 1 235 ? -29.775 59.788 -36.242 1.00 58.33 235 GLU B N 1
ATOM 5210 C CA . GLU B 1 235 ? -30.542 58.848 -35.447 1.00 59.89 235 GLU B CA 1
ATOM 5211 C C . GLU B 1 235 ? -30.608 57.479 -36.136 1.00 57.51 235 GLU B C 1
ATOM 5212 O O . GLU B 1 235 ? -30.638 56.440 -35.465 1.00 57.09 235 GLU B O 1
ATOM 5218 N N . VAL B 1 236 ? -30.644 57.482 -37.477 1.00 55.34 236 VAL B N 1
ATOM 5219 C CA . VAL B 1 236 ? -30.761 56.245 -38.233 1.00 54.63 236 VAL B CA 1
ATOM 5220 C C . VAL B 1 236 ? -29.750 56.250 -39.368 1.00 53.85 236 VAL B C 1
ATOM 5221 O O . VAL B 1 236 ? -29.155 57.291 -39.629 1.00 56.35 236 VAL B O 1
ATOM 5225 N N . ILE B 1 237 ? -29.594 55.087 -40.023 1.00 51.41 237 ILE B N 1
ATOM 5226 C CA . ILE B 1 237 ? -28.927 54.990 -41.310 1.00 50.08 237 ILE B CA 1
ATOM 5227 C C . ILE B 1 237 ? -29.898 54.386 -42.318 1.00 52.69 237 ILE B C 1
ATOM 5228 O O . ILE B 1 237 ? -30.884 53.755 -41.953 1.00 52.07 237 ILE B O 1
ATOM 5233 N N . ARG B 1 238 ? -29.559 54.563 -43.598 1.00 56.95 238 ARG B N 1
ATOM 5234 C CA . ARG B 1 238 ? -30.419 54.226 -44.718 1.00 57.00 238 ARG B CA 1
ATOM 5235 C C . ARG B 1 238 ? -29.816 53.056 -45.484 1.00 50.89 238 ARG B C 1
ATOM 5236 O O . ARG B 1 238 ? -28.628 53.076 -45.777 1.00 54.48 238 ARG B O 1
ATOM 5244 N N . GLU B 1 239 ? -30.624 52.047 -45.803 1.00 46.03 239 GLU B N 1
ATOM 5245 C CA . GLU B 1 239 ? -30.237 51.024 -46.767 1.00 46.15 239 GLU B CA 1
ATOM 5246 C C . GLU B 1 239 ? -31.203 51.126 -47.933 1.00 47.94 239 GLU B C 1
ATOM 5247 O O . GLU B 1 239 ? -32.350 51.489 -47.714 1.00 48.04 239 GLU B O 1
ATOM 5253 N N . LYS B 1 240 ? -30.739 50.805 -49.149 1.00 51.69 240 LYS B N 1
ATOM 5254 C CA . LYS B 1 240 ? -31.559 50.972 -50.341 1.00 55.35 240 LYS B CA 1
ATOM 5255 C C . LYS B 1 240 ? -31.572 49.681 -51.165 1.00 51.89 240 LYS B C 1
ATOM 5256 O O . LYS B 1 240 ? -30.552 49.253 -51.693 1.00 47.90 240 LYS B O 1
ATOM 5262 N N . VAL B 1 241 ? -32.758 49.077 -51.299 1.00 53.58 241 VAL B N 1
ATOM 5263 C CA . VAL B 1 241 ? -32.927 47.817 -52.012 1.00 53.47 241 VAL B CA 1
ATOM 5264 C C . VAL B 1 241 ? -34.207 47.873 -52.838 1.00 53.69 241 VAL B C 1
ATOM 5265 O O . VAL B 1 241 ? -35.245 48.283 -52.321 1.00 53.17 241 VAL B O 1
ATOM 5269 N N . GLU B 1 242 ? -34.115 47.423 -54.102 1.00 54.24 242 GLU B N 1
ATOM 5270 C CA . GLU B 1 242 ? -35.188 47.549 -55.084 1.00 58.69 242 GLU B CA 1
ATOM 5271 C C . GLU B 1 242 ? -35.802 48.959 -55.044 1.00 61.44 242 GLU B C 1
ATOM 5272 O O . GLU B 1 242 ? -37.021 49.142 -55.106 1.00 60.35 242 GLU B O 1
ATOM 5278 N N . GLY B 1 243 ? -34.925 49.968 -54.950 1.00 62.91 243 GLY B N 1
ATOM 5279 C CA . GLY B 1 243 ? -35.313 51.369 -54.994 1.00 64.18 243 GLY B CA 1
ATOM 5280 C C . GLY B 1 243 ? -36.162 51.817 -53.805 1.00 63.35 243 GLY B C 1
ATOM 5281 O O . GLY B 1 243 ? -36.829 52.839 -53.893 1.00 66.75 243 GLY B O 1
ATOM 5282 N N . ILE B 1 244 ? -36.125 51.069 -52.699 1.00 59.70 244 ILE B N 1
ATOM 5283 C CA . ILE B 1 244 ? -36.855 51.426 -51.496 1.00 58.69 244 ILE B CA 1
ATOM 5284 C C . ILE B 1 244 ? -35.847 51.762 -50.404 1.00 55.87 244 ILE B C 1
ATOM 5285 O O . ILE B 1 244 ? -34.993 50.939 -50.088 1.00 54.77 244 ILE B O 1
ATOM 5290 N N . THR B 1 245 ? -35.975 52.957 -49.827 1.00 55.18 245 THR B N 1
ATOM 5291 C CA . THR B 1 245 ? -35.147 53.353 -48.704 1.00 54.84 245 THR B CA 1
ATOM 5292 C C . THR B 1 245 ? -35.739 52.848 -47.391 1.00 55.09 245 THR B C 1
ATOM 5293 O O . THR B 1 245 ? -36.843 53.219 -47.007 1.00 55.55 245 THR B O 1
ATOM 5297 N N . TYR B 1 246 ? -34.946 52.028 -46.698 1.00 54.70 246 TYR B N 1
ATOM 5298 C CA . TYR B 1 246 ? -35.317 51.433 -45.429 1.00 55.94 246 TYR B CA 1
ATOM 5299 C C . TYR B 1 246 ? -34.546 52.149 -44.321 1.00 51.83 246 TYR B C 1
ATOM 5300 O O . TYR B 1 246 ? -33.415 52.574 -44.541 1.00 52.24 246 TYR B O 1
ATOM 5309 N N . LEU B 1 247 ? -35.131 52.269 -43.126 1.00 49.45 247 LEU B N 1
ATOM 5310 C CA . LEU B 1 247 ? -34.420 52.931 -42.041 1.00 46.94 247 LEU B CA 1
ATOM 5311 C C . LEU B 1 247 ? -34.014 51.916 -40.978 1.00 46.46 247 LEU B C 1
ATOM 5312 O O . LEU B 1 247 ? -34.803 51.045 -40.600 1.00 49.73 247 LEU B O 1
ATOM 5317 N N . ILE B 1 248 ? -32.784 52.096 -40.482 1.00 45.91 248 ILE B N 1
ATOM 5318 C CA . ILE B 1 248 ? -32.133 51.156 -39.590 1.00 44.43 248 ILE B CA 1
ATOM 5319 C C . ILE B 1 248 ? -31.737 51.863 -38.296 1.00 46.43 248 ILE B C 1
ATOM 5320 O O . ILE B 1 248 ? -31.063 52.894 -38.292 1.00 44.78 248 ILE B O 1
ATOM 5325 N N . HIS B 1 249 ? -32.191 51.258 -37.198 1.00 48.79 249 HIS B N 1
ATOM 5326 C CA . HIS B 1 249 ? -32.047 51.801 -35.862 1.00 49.29 249 HIS B CA 1
ATOM 5327 C C . HIS B 1 249 ? -31.299 50.747 -35.044 1.00 46.62 249 HIS B C 1
ATOM 5328 O O . HIS B 1 249 ? -31.431 49.557 -35.323 1.00 43.00 249 HIS B O 1
ATOM 5335 N N . PRO B 1 250 ? -30.493 51.121 -34.021 1.00 47.11 250 PRO B N 1
ATOM 5336 C CA . PRO B 1 250 ? -29.794 50.124 -33.211 1.00 46.01 250 PRO B CA 1
ATOM 5337 C C . PRO B 1 250 ? -30.763 49.123 -32.598 1.00 45.26 250 PRO B C 1
ATOM 5338 O O . PRO B 1 250 ? -30.382 47.994 -32.343 1.00 46.50 250 PRO B O 1
ATOM 5342 N N . SER B 1 251 ? -32.020 49.517 -32.411 1.00 46.36 251 SER B N 1
ATOM 5343 C CA . SER B 1 251 ? -32.959 48.686 -31.684 1.00 49.00 251 SER B CA 1
ATOM 5344 C C . SER B 1 251 ? -33.724 47.701 -32.579 1.00 50.17 251 SER B C 1
ATOM 5345 O O . SER B 1 251 ? -34.522 46.931 -32.048 1.00 55.76 251 SER B O 1
ATOM 5348 N N . VAL B 1 252 ? -33.467 47.638 -33.893 1.00 47.93 252 VAL B N 1
ATOM 5349 C CA . VAL B 1 252 ? -34.321 46.835 -34.765 1.00 50.46 252 VAL B CA 1
ATOM 5350 C C . VAL B 1 252 ? -33.536 45.692 -35.398 1.00 49.20 252 VAL B C 1
ATOM 5351 O O . VAL B 1 252 ? -32.316 45.747 -35.446 1.00 51.25 252 VAL B O 1
ATOM 5355 N N . PHE B 1 253 ? -34.260 44.699 -35.937 1.00 50.48 253 PHE B N 1
ATOM 5356 C CA . PHE B 1 253 ? -33.692 43.673 -36.803 1.00 52.05 253 PHE B CA 1
ATOM 5357 C C . PHE B 1 253 ? -33.948 44.021 -38.268 1.00 48.50 253 PHE B C 1
ATOM 5358 O O . PHE B 1 253 ? -35.010 44.520 -38.624 1.00 54.14 253 PHE B O 1
ATOM 5366 N N . PHE B 1 254 ? -32.979 43.709 -39.122 1.00 42.44 254 PHE B N 1
ATOM 5367 C CA . PHE B 1 254 ? -33.139 43.865 -40.554 1.00 40.72 254 PHE B CA 1
ATOM 5368 C C . PHE B 1 254 ? -32.442 42.686 -41.220 1.00 42.45 254 PHE B C 1
ATOM 5369 O O . PHE B 1 254 ? -31.452 42.172 -40.696 1.00 43.46 254 PHE B O 1
ATOM 5377 N N . GLN B 1 255 ? -33.004 42.253 -42.353 1.00 46.16 255 GLN B N 1
ATOM 5378 C CA . GLN B 1 255 ? -32.479 41.116 -43.082 1.00 47.95 255 GLN B CA 1
ATOM 5379 C C . GLN B 1 255 ? -31.003 41.391 -43.328 1.00 43.70 255 GLN B C 1
ATOM 5380 O O . GLN B 1 255 ? -30.614 42.518 -43.558 1.00 44.57 255 GLN B O 1
ATOM 5386 N N . THR B 1 256 ? -30.208 40.333 -43.262 1.00 42.23 256 THR B N 1
ATOM 5387 C CA . THR B 1 256 ? -28.801 40.395 -42.912 1.00 40.35 256 THR B CA 1
ATOM 5388 C C . THR B 1 256 ? -27.913 40.677 -44.130 1.00 39.69 256 THR B C 1
ATOM 5389 O O . THR B 1 256 ? -26.807 41.221 -44.017 1.00 34.40 256 THR B O 1
ATOM 5393 N N . ASN B 1 257 ? -28.420 40.286 -45.302 1.00 41.24 257 ASN B N 1
ATOM 5394 C CA . ASN B 1 257 ? -27.638 40.233 -46.523 1.00 40.25 257 ASN B CA 1
ATOM 5395 C C . ASN B 1 257 ? -28.339 41.131 -47.534 1.00 38.33 257 ASN B C 1
ATOM 5396 O O . ASN B 1 257 ? -29.305 40.736 -48.181 1.00 37.97 257 ASN B O 1
ATOM 5401 N N . SER B 1 258 ? -27.809 42.343 -47.662 1.00 37.39 258 SER B N 1
ATOM 5402 C CA . SER B 1 258 ? -28.428 43.357 -48.486 1.00 39.87 258 SER B CA 1
ATOM 5403 C C . SER B 1 258 ? -28.365 42.971 -49.964 1.00 39.67 258 SER B C 1
ATOM 5404 O O . SER B 1 258 ? -29.109 43.527 -50.773 1.00 40.85 258 SER B O 1
ATOM 5407 N N . TYR B 1 259 ? -27.487 42.017 -50.313 1.00 38.76 259 TYR B N 1
ATOM 5408 C CA . TYR B 1 259 ? -27.265 41.637 -51.704 1.00 39.10 259 TYR B CA 1
ATOM 5409 C C . TYR B 1 259 ? -28.235 40.542 -52.127 1.00 40.25 259 TYR B C 1
ATOM 5410 O O . TYR B 1 259 ? -28.722 40.582 -53.247 1.00 42.14 259 TYR B O 1
ATOM 5419 N N . ALA B 1 260 ? -28.505 39.582 -51.238 1.00 40.46 260 ALA B N 1
ATOM 5420 C CA . ALA B 1 260 ? -29.421 38.498 -51.538 1.00 42.82 260 ALA B CA 1
ATOM 5421 C C . ALA B 1 260 ? -30.882 38.887 -51.267 1.00 47.21 260 ALA B C 1
ATOM 5422 O O . ALA B 1 260 ? -31.804 38.219 -51.745 1.00 54.96 260 ALA B O 1
ATOM 5424 N N . LEU B 1 261 ? -31.111 39.988 -50.543 1.00 46.01 261 LEU B N 1
ATOM 5425 C CA . LEU B 1 261 ? -32.450 40.386 -50.121 1.00 45.72 261 LEU B CA 1
ATOM 5426 C C . LEU B 1 261 ? -33.416 40.575 -51.297 1.00 45.71 261 LEU B C 1
ATOM 5427 O O . LEU B 1 261 ? -34.613 40.331 -51.153 1.00 47.75 261 LEU B O 1
ATOM 5432 N N . PRO B 1 262 ? -33.007 41.079 -52.478 1.00 42.19 262 PRO B N 1
ATOM 5433 C CA . PRO B 1 262 ? -33.955 41.166 -53.582 1.00 44.15 262 PRO B CA 1
ATOM 5434 C C . PRO B 1 262 ? -34.495 39.782 -53.947 1.00 46.43 262 PRO B C 1
ATOM 5435 O O . PRO B 1 262 ? -35.647 39.642 -54.370 1.00 48.16 262 PRO B O 1
ATOM 5439 N N . LEU B 1 263 ? -33.673 38.744 -53.753 1.00 45.63 263 LEU B N 1
ATOM 5440 C CA . LEU B 1 263 ? -34.081 37.404 -54.140 1.00 46.83 263 LEU B CA 1
ATOM 5441 C C . LEU B 1 263 ? -35.122 36.881 -53.152 1.00 49.85 263 LEU B C 1
ATOM 5442 O O . LEU B 1 263 ? -36.019 36.130 -53.523 1.00 49.84 263 LEU B O 1
ATOM 5447 N N . LEU B 1 264 ? -35.016 37.302 -51.890 1.00 52.69 264 LEU B N 1
ATOM 5448 C CA . LEU B 1 264 ? -36.033 36.962 -50.911 1.00 54.62 264 LEU B CA 1
ATOM 5449 C C . LEU B 1 264 ? -37.318 37.722 -51.221 1.00 59.03 264 LEU B C 1
ATOM 5450 O O . LEU B 1 264 ? -38.393 37.154 -51.073 1.00 62.01 264 LEU B O 1
ATOM 5455 N N . LEU B 1 265 ? -37.204 38.987 -51.661 1.00 61.03 265 LEU B N 1
ATOM 5456 C CA . LEU B 1 265 ? -38.369 39.840 -51.868 1.00 63.46 265 LEU B CA 1
ATOM 5457 C C . LEU B 1 265 ? -39.201 39.343 -53.051 1.00 68.73 265 LEU B C 1
ATOM 5458 O O . LEU B 1 265 ? -40.433 39.345 -52.975 1.00 72.68 265 LEU B O 1
ATOM 5463 N N . LYS B 1 266 ? -38.519 38.925 -54.131 1.00 66.01 266 LYS B N 1
ATOM 5464 C CA . LYS B 1 266 ? -39.180 38.470 -55.342 1.00 64.70 266 LYS B CA 1
ATOM 5465 C C . LYS B 1 266 ? -39.742 37.066 -55.157 1.00 61.84 266 LYS B C 1
ATOM 5466 O O . LYS B 1 266 ? -40.711 36.715 -55.819 1.00 64.86 266 LYS B O 1
ATOM 5472 N N . SER B 1 267 ? -39.120 36.264 -54.286 1.00 58.49 267 SER B N 1
ATOM 5473 C CA . SER B 1 267 ? -39.639 34.951 -53.925 1.00 58.83 267 SER B CA 1
ATOM 5474 C C . SER B 1 267 ? -41.017 35.079 -53.293 1.00 58.69 267 SER B C 1
ATOM 5475 O O . SER B 1 267 ? -41.929 34.363 -53.667 1.00 61.13 267 SER B O 1
ATOM 5478 N N . VAL B 1 268 ? -41.126 35.973 -52.311 1.00 57.48 268 VAL B N 1
ATOM 5479 C CA . VAL B 1 268 ? -42.337 36.135 -51.532 1.00 58.66 268 VAL B CA 1
ATOM 5480 C C . VAL B 1 268 ? -43.431 36.641 -52.461 1.00 61.79 268 VAL B C 1
ATOM 5481 O O . VAL B 1 268 ? -44.567 36.178 -52.382 1.00 62.28 268 VAL B O 1
ATOM 5485 N N . GLU B 1 269 ? -43.045 37.561 -53.357 1.00 63.68 269 GLU B N 1
ATOM 5486 C CA . GLU B 1 269 ? -43.953 38.145 -54.329 1.00 66.75 269 GLU B CA 1
ATOM 5487 C C . GLU B 1 269 ? -44.465 37.065 -55.278 1.00 69.25 269 GLU B C 1
ATOM 5488 O O . GLU B 1 269 ? -45.664 36.957 -55.510 1.00 74.21 269 GLU B O 1
ATOM 5494 N N . LYS B 1 270 ? -43.557 36.254 -55.816 1.00 69.09 270 LYS B N 1
ATOM 5495 C CA . LYS B 1 270 ? -43.955 35.185 -56.713 1.00 73.97 270 LYS B CA 1
ATOM 5496 C C . LYS B 1 270 ? -45.008 34.285 -56.060 1.00 74.77 270 LYS B C 1
ATOM 5497 O O . LYS B 1 270 ? -45.854 33.728 -56.760 1.00 77.56 270 LYS B O 1
ATOM 5503 N N . PHE B 1 271 ? -44.966 34.130 -54.730 1.00 71.59 271 PHE B N 1
ATOM 5504 C CA . PHE B 1 271 ? -45.835 33.176 -54.056 1.00 74.32 271 PHE B CA 1
ATOM 5505 C C . PHE B 1 271 ? -47.152 33.828 -53.624 1.00 78.33 271 PHE B C 1
ATOM 5506 O O . PHE B 1 271 ? -48.104 33.123 -53.294 1.00 78.34 271 PHE B O 1
ATOM 5514 N N . CYS B 1 272 ? -47.216 35.169 -53.644 1.00 79.85 272 CYS B N 1
ATOM 5515 C CA . CYS B 1 272 ? -48.410 35.888 -53.222 1.00 80.29 272 CYS B CA 1
ATOM 5516 C C . CYS B 1 272 ? -49.583 35.542 -54.134 1.00 82.97 272 CYS B C 1
ATOM 5517 O O . CYS B 1 272 ? -49.386 35.086 -55.261 1.00 81.25 272 CYS B O 1
ATOM 5520 N N . GLU B 1 273 ? -50.796 35.745 -53.594 1.00 87.20 273 GLU B N 1
ATOM 5521 C CA . GLU B 1 273 ? -52.051 35.349 -54.219 1.00 90.09 273 GLU B CA 1
ATOM 5522 C C . GLU B 1 273 ? -53.155 36.304 -53.790 1.00 86.36 273 GLU B C 1
ATOM 5523 O O . GLU B 1 273 ? -53.451 36.411 -52.601 1.00 86.64 273 GLU B O 1
ATOM 5529 N N . GLY B 1 274 ? -53.792 36.956 -54.762 1.00 85.32 274 GLY B N 1
ATOM 5530 C CA . GLY B 1 274 ? -54.763 37.994 -54.454 1.00 87.07 274 GLY B CA 1
ATOM 5531 C C . GLY B 1 274 ? -54.030 39.315 -54.295 1.00 84.36 274 GLY B C 1
ATOM 5532 O O . GLY B 1 274 ? -52.860 39.378 -54.661 1.00 81.80 274 GLY B O 1
ATOM 5533 N N . SER B 1 275 ? -54.705 40.336 -53.750 1.00 85.35 275 SER B N 1
ATOM 5534 C CA . SER B 1 275 ? -54.092 41.648 -53.589 1.00 84.88 275 SER B CA 1
ATOM 5535 C C . SER B 1 275 ? -53.906 42.025 -52.112 1.00 83.02 275 SER B C 1
ATOM 5536 O O . SER B 1 275 ? -53.006 42.796 -51.779 1.00 80.35 275 SER B O 1
ATOM 5539 N N . LYS B 1 276 ? -54.742 41.479 -51.222 1.00 82.63 276 LYS B N 1
ATOM 5540 C CA . LYS B 1 276 ? -54.720 41.874 -49.824 1.00 81.06 276 LYS B CA 1
ATOM 5541 C C . LYS B 1 276 ? -53.774 40.967 -49.044 1.00 75.33 276 LYS B C 1
ATOM 5542 O O . LYS B 1 276 ? -54.096 39.807 -48.801 1.00 74.67 276 LYS B O 1
ATOM 5548 N N . VAL B 1 277 ? -52.634 41.524 -48.619 1.00 71.88 277 VAL B N 1
ATOM 5549 C CA . VAL B 1 277 ? -51.580 40.757 -47.965 1.00 68.88 277 VAL B CA 1
ATOM 5550 C C . VAL B 1 277 ? -51.480 41.188 -46.502 1.00 68.05 277 VAL B C 1
ATOM 5551 O O . VAL B 1 277 ? -51.430 42.379 -46.230 1.00 68.10 277 VAL B O 1
ATOM 5555 N N . LEU B 1 278 ? -51.448 40.223 -45.569 1.00 68.51 278 LEU B N 1
ATOM 5556 C CA . LEU B 1 278 ? -51.176 40.503 -44.163 1.00 68.05 278 LEU B CA 1
ATOM 5557 C C . LEU B 1 278 ? -49.789 39.963 -43.807 1.00 66.12 278 LEU B C 1
ATOM 5558 O O . LEU B 1 278 ? -49.551 38.758 -43.901 1.00 65.38 278 LEU B O 1
ATOM 5563 N N . ASP B 1 279 ? -48.894 40.876 -43.393 1.00 64.02 279 ASP B N 1
ATOM 5564 C CA . ASP B 1 279 ? -47.505 40.547 -43.127 1.00 62.08 279 ASP B CA 1
ATOM 5565 C C . ASP B 1 279 ? -47.254 40.615 -41.629 1.00 62.41 279 ASP B C 1
ATOM 5566 O O . ASP B 1 279 ? -46.859 41.661 -41.114 1.00 65.03 279 ASP B O 1
ATOM 5571 N N . LEU B 1 280 ? -47.451 39.483 -40.949 1.00 62.75 280 LEU B N 1
ATOM 5572 C CA . LEU B 1 280 ? -47.218 39.403 -39.515 1.00 64.15 280 LEU B CA 1
ATOM 5573 C C . LEU B 1 280 ? -45.715 39.285 -39.268 1.00 60.18 280 LEU B C 1
ATOM 5574 O O . LEU B 1 280 ? -44.994 38.769 -40.114 1.00 58.10 280 LEU B O 1
ATOM 5579 N N . TYR B 1 281 ? -45.257 39.772 -38.109 1.00 60.33 281 TYR B N 1
ATOM 5580 C CA . TYR B 1 281 ? -43.832 39.899 -37.845 1.00 57.71 281 TYR B CA 1
ATOM 5581 C C . TYR B 1 281 ? -43.217 40.814 -38.910 1.00 59.62 281 TYR B C 1
ATOM 5582 O O . TYR B 1 281 ? -42.217 40.468 -39.536 1.00 58.20 281 TYR B O 1
ATOM 5591 N N . SER B 1 282 ? -43.820 41.997 -39.109 1.00 62.74 282 SER B N 1
ATOM 5592 C CA . SER B 1 282 ? -43.547 42.808 -40.288 1.00 63.08 282 SER B CA 1
ATOM 5593 C C . SER B 1 282 ? -42.133 43.409 -40.255 1.00 61.46 282 SER B C 1
ATOM 5594 O O . SER B 1 282 ? -41.597 43.737 -41.316 1.00 63.87 282 SER B O 1
ATOM 5597 N N . GLY B 1 283 ? -41.544 43.578 -39.058 1.00 57.35 283 GLY B N 1
ATOM 5598 C CA . GLY B 1 283 ? -40.227 44.194 -38.912 1.00 55.81 283 GLY B CA 1
ATOM 5599 C C . GLY B 1 283 ? -40.195 45.696 -39.228 1.00 55.39 283 GLY B C 1
ATOM 5600 O O . GLY B 1 283 ? -41.156 46.406 -38.934 1.00 58.89 283 GLY B O 1
ATOM 5601 N N . ILE B 1 284 ? -39.086 46.170 -39.827 1.00 52.43 284 ILE B N 1
ATOM 5602 C CA . ILE B 1 284 ? -38.947 47.564 -40.242 1.00 53.79 284 ILE B CA 1
ATOM 5603 C C . ILE B 1 284 ? -39.600 47.791 -41.609 1.00 54.14 284 ILE B C 1
ATOM 5604 O O . ILE B 1 284 ? -39.357 48.831 -42.238 1.00 53.67 284 ILE B O 1
ATOM 5609 N N . GLY B 1 285 ? -40.371 46.787 -42.066 1.00 54.18 285 GLY B N 1
ATOM 5610 C CA . GLY B 1 285 ? -41.262 46.895 -43.215 1.00 55.62 285 GLY B CA 1
ATOM 5611 C C . GLY B 1 285 ? -40.702 46.252 -44.487 1.00 53.65 285 GLY B C 1
ATOM 5612 O O . GLY B 1 285 ? -41.201 46.505 -45.586 1.00 54.22 285 GLY B O 1
ATOM 5613 N N . THR B 1 286 ? -39.689 45.393 -44.319 1.00 50.26 286 THR B N 1
ATOM 5614 C CA . THR B 1 286 ? -38.878 44.907 -45.420 1.00 50.61 286 THR B CA 1
ATOM 5615 C C . THR B 1 286 ? -39.744 44.306 -46.523 1.00 53.67 286 THR B C 1
ATOM 5616 O O . THR B 1 286 ? -39.638 44.718 -47.681 1.00 56.03 286 THR B O 1
ATOM 5620 N N . LEU B 1 287 ? -40.582 43.323 -46.157 1.00 54.46 287 LEU B N 1
ATOM 5621 C CA . LEU B 1 287 ? -41.459 42.639 -47.105 1.00 55.16 287 LEU B CA 1
ATOM 5622 C C . LEU B 1 287 ? -42.636 43.528 -47.503 1.00 54.12 287 LEU B C 1
ATOM 5623 O O . LEU B 1 287 ? -42.963 43.628 -48.685 1.00 53.23 287 LEU B O 1
ATOM 5628 N N . SER B 1 288 ? -43.264 44.142 -46.489 1.00 54.59 288 SER B N 1
ATOM 5629 C CA . SER B 1 288 ? -44.487 44.910 -46.649 1.00 57.11 288 SER B CA 1
ATOM 5630 C C . SER B 1 288 ? -44.297 46.014 -47.686 1.00 55.52 288 SER B C 1
ATOM 5631 O O . SER B 1 288 ? -45.085 46.150 -48.620 1.00 55.85 288 SER B O 1
ATOM 5634 N N . LEU B 1 289 ? -43.255 46.821 -47.495 1.00 53.51 289 LEU B N 1
ATOM 5635 C CA . LEU B 1 289 ? -43.048 47.970 -48.361 1.00 54.82 289 LEU B CA 1
ATOM 5636 C C . LEU B 1 289 ? -42.795 47.489 -49.785 1.00 55.03 289 LEU B C 1
ATOM 5637 O O . LEU B 1 289 ? -43.270 48.101 -50.742 1.00 55.80 289 LEU B O 1
ATOM 5642 N N . TYR B 1 290 ? -42.052 46.382 -49.917 1.00 54.72 290 TYR B N 1
ATOM 5643 C CA . TYR B 1 290 ? -41.681 45.903 -51.237 1.00 55.01 290 TYR B CA 1
ATOM 5644 C C . TYR B 1 290 ? -42.960 45.522 -51.977 1.00 58.38 290 TYR B C 1
ATOM 5645 O O . TYR B 1 290 ? -43.169 45.947 -53.114 1.00 59.82 290 TYR B O 1
ATOM 5654 N N . LEU B 1 291 ? -43.820 44.746 -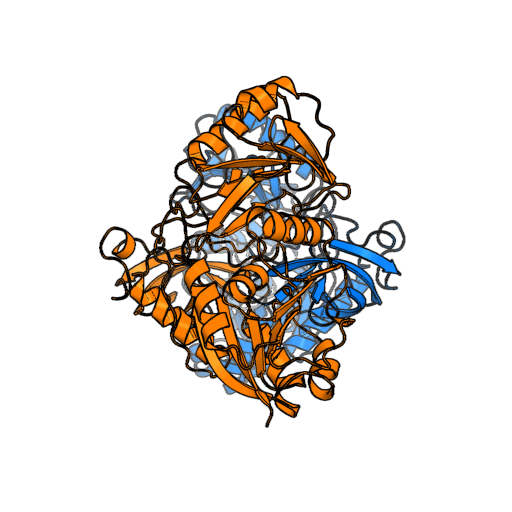51.301 1.00 59.07 291 LEU B N 1
ATOM 5655 C CA . LEU B 1 291 ? -45.050 44.261 -51.898 1.00 58.87 291 LEU B CA 1
ATOM 5656 C C . LEU B 1 291 ? -45.968 45.439 -52.212 1.00 61.37 291 LEU B C 1
ATOM 5657 O O . LEU B 1 291 ? -46.443 45.567 -53.340 1.00 63.07 291 LEU B O 1
ATOM 5662 N N . ALA B 1 292 ? -46.205 46.297 -51.211 1.00 61.59 292 ALA B N 1
ATOM 5663 C CA . ALA B 1 292 ? -47.155 47.389 -51.354 1.00 64.26 292 ALA B CA 1
ATOM 5664 C C . ALA B 1 292 ? -46.765 48.285 -52.521 1.00 65.06 292 ALA B C 1
ATOM 5665 O O . ALA B 1 292 ? -47.632 48.733 -53.263 1.00 67.06 292 ALA B O 1
ATOM 5667 N N . LYS B 1 293 ? -45.455 48.526 -52.670 1.00 65.09 293 LYS B N 1
ATOM 5668 C CA . LYS B 1 293 ? -44.924 49.343 -53.752 1.00 67.76 293 LYS B CA 1
ATOM 5669 C C . LYS B 1 293 ? -45.279 48.749 -55.112 1.00 67.30 293 LYS B C 1
ATOM 5670 O O . LYS B 1 293 ? -45.372 49.485 -56.084 1.00 67.20 293 LYS B O 1
ATOM 5676 N N . ARG B 1 294 ? -45.445 47.424 -55.160 1.00 66.84 294 ARG B N 1
ATOM 5677 C CA . ARG B 1 294 ? -45.798 46.703 -56.371 1.00 68.89 294 ARG B CA 1
ATOM 5678 C C . ARG B 1 294 ? -47.316 46.558 -56.515 1.00 70.79 294 ARG B C 1
ATOM 5679 O O . ARG B 1 294 ? -47.782 45.788 -57.353 1.00 71.45 294 ARG B O 1
ATOM 5687 N N . GLY B 1 295 ? -48.099 47.280 -55.702 1.00 70.98 295 GLY B N 1
ATOM 5688 C CA . GLY B 1 295 ? -49.529 47.405 -55.935 1.00 73.31 295 GLY B CA 1
ATOM 5689 C C . GLY B 1 295 ? -50.379 46.531 -55.013 1.00 73.83 295 GLY B C 1
ATOM 5690 O O . GLY B 1 295 ? -51.595 46.663 -55.023 1.00 75.51 295 GLY B O 1
ATOM 5691 N N . PHE B 1 296 ? -49.757 45.652 -54.210 1.00 72.88 296 PHE B N 1
ATOM 5692 C CA . PHE B 1 296 ? -50.497 44.882 -53.220 1.00 72.23 296 PHE B CA 1
ATOM 5693 C C . PHE B 1 296 ? -51.000 45.806 -52.112 1.00 71.62 296 PHE B C 1
ATOM 5694 O O . PHE B 1 296 ? -50.373 46.811 -51.782 1.00 69.41 296 PHE B O 1
ATOM 5702 N N . GLU B 1 297 ? -52.164 45.456 -51.562 1.00 73.51 297 GLU B N 1
ATOM 5703 C CA . GLU B 1 297 ? -52.679 46.089 -50.360 1.00 74.06 297 GLU B CA 1
ATOM 5704 C C . GLU B 1 297 ? -52.093 45.400 -49.135 1.00 71.49 297 GLU B C 1
ATOM 5705 O O . GLU B 1 297 ? -52.380 44.231 -48.892 1.00 73.53 297 GLU B O 1
ATOM 5711 N N . VAL B 1 298 ? -51.309 46.130 -48.342 1.00 68.62 298 VAL B N 1
ATOM 5712 C CA . VAL B 1 298 ? -50.433 45.476 -47.392 1.00 65.84 298 VAL B CA 1
ATOM 5713 C C . VAL B 1 298 ? -50.623 46.058 -46.001 1.00 65.44 298 VAL B C 1
ATOM 5714 O O . VAL B 1 298 ? -50.322 47.227 -45.775 1.00 67.96 298 VAL B O 1
ATOM 5718 N N . THR B 1 299 ? -51.084 45.207 -45.082 1.00 64.96 299 THR B N 1
ATOM 5719 C CA . THR B 1 299 ? -51.086 45.489 -43.657 1.00 64.81 299 THR B CA 1
ATOM 5720 C C . THR B 1 299 ? -49.988 44.664 -42.987 1.00 64.35 299 THR B C 1
ATOM 5721 O O . THR B 1 299 ? -49.942 43.450 -43.163 1.00 63.53 299 THR B O 1
ATOM 5725 N N . GLY B 1 300 ? -49.116 45.336 -42.217 1.00 64.86 300 GLY B N 1
ATOM 5726 C CA . GLY B 1 300 ? -48.050 44.687 -41.466 1.00 62.63 300 GLY B CA 1
ATOM 5727 C C . GLY B 1 300 ? -48.216 44.883 -39.960 1.00 63.52 300 GLY B C 1
ATOM 5728 O O . GLY B 1 300 ? -48.607 45.962 -39.504 1.00 63.83 300 GLY B O 1
ATOM 5729 N N . VAL B 1 301 ? -47.915 43.823 -39.196 1.00 62.95 301 VAL B N 1
ATOM 5730 C CA . VAL B 1 301 ? -48.040 43.844 -37.743 1.00 64.47 301 VAL B CA 1
ATOM 5731 C C . VAL B 1 301 ? -46.702 43.440 -37.130 1.00 61.18 301 VAL B C 1
ATOM 5732 O O . VAL B 1 301 ? -46.196 42.364 -37.443 1.00 60.77 301 VAL B O 1
ATOM 5736 N N . GLU B 1 302 ? -46.174 44.294 -36.242 1.00 61.77 302 GLU B N 1
ATOM 5737 C CA . GLU B 1 302 ? -44.890 44.056 -35.599 1.00 62.31 302 GLU B CA 1
ATOM 5738 C C . GLU B 1 302 ? -44.969 44.483 -34.135 1.00 62.47 302 GLU B C 1
ATOM 5739 O O . GLU B 1 302 ? -45.566 45.507 -33.815 1.00 61.61 302 GLU B O 1
ATOM 5745 N N . VAL B 1 303 ? -44.371 43.692 -33.239 1.00 62.90 303 VAL B N 1
ATOM 5746 C CA . VAL B 1 303 ? -44.504 43.974 -31.818 1.00 65.16 303 VAL B CA 1
ATOM 5747 C C . VAL B 1 303 ? -43.572 45.129 -31.448 1.00 68.13 303 VAL B C 1
ATOM 5748 O O . VAL B 1 303 ? -43.948 45.996 -30.662 1.00 70.89 303 VAL B O 1
ATOM 5752 N N . ASN B 1 304 ? -42.370 45.149 -32.046 1.00 66.91 304 ASN B N 1
ATOM 5753 C CA . ASN B 1 304 ? -41.345 46.126 -31.716 1.00 64.60 304 ASN B CA 1
ATOM 5754 C C . ASN B 1 304 ? -41.790 47.496 -32.220 1.00 63.28 304 ASN B C 1
ATOM 5755 O O . ASN B 1 304 ? -41.947 47.686 -33.427 1.00 63.01 304 ASN B O 1
ATOM 5760 N N . GLY B 1 305 ? -41.957 48.440 -31.280 1.00 61.94 305 GLY B N 1
ATOM 5761 C CA . GLY B 1 305 ? -42.465 49.773 -31.572 1.00 64.70 305 GLY B CA 1
ATOM 5762 C C . GLY B 1 305 ? -41.530 50.607 -32.449 1.00 64.55 305 GLY B C 1
ATOM 5763 O O . GLY B 1 305 ? -41.985 51.300 -33.364 1.00 64.43 305 GLY B O 1
ATOM 5764 N N . THR B 1 306 ? -40.227 50.527 -32.144 1.00 64.25 306 THR B N 1
ATOM 5765 C CA . THR B 1 306 ? -39.177 51.191 -32.901 1.00 62.77 306 THR B CA 1
ATOM 5766 C C . THR B 1 306 ? -39.166 50.713 -34.349 1.00 60.54 306 THR B C 1
ATOM 5767 O O . THR B 1 306 ? -38.965 51.520 -35.256 1.00 56.99 306 THR B O 1
ATOM 5771 N N . SER B 1 307 ? -39.359 49.400 -34.548 1.00 59.48 307 SER B N 1
ATOM 5772 C CA . SER B 1 307 ? -39.441 48.837 -35.886 1.00 59.45 307 SER B CA 1
ATOM 5773 C C . SER B 1 307 ? -40.641 49.408 -36.632 1.00 59.96 307 SER B C 1
ATOM 5774 O O . SER B 1 307 ? -40.535 49.726 -37.817 1.00 58.98 307 SER B O 1
ATOM 5777 N N . VAL B 1 308 ? -41.774 49.528 -35.931 1.00 60.13 308 VAL B N 1
ATOM 5778 C CA . VAL B 1 308 ? -43.006 49.935 -36.583 1.00 64.54 308 VAL B CA 1
ATOM 5779 C C . VAL B 1 308 ? -42.885 51.382 -37.057 1.00 65.43 308 VAL B C 1
ATOM 5780 O O . VAL B 1 308 ? -43.385 51.718 -38.133 1.00 63.18 308 VAL B O 1
ATOM 5784 N N . GLU B 1 309 ? -42.231 52.222 -36.239 1.00 66.36 309 GLU B N 1
ATOM 5785 C CA . GLU B 1 309 ? -41.964 53.605 -36.603 1.00 65.23 309 GLU B CA 1
ATOM 5786 C C . GLU B 1 309 ? -41.108 53.666 -37.864 1.00 60.98 309 GLU B C 1
ATOM 5787 O O . GLU B 1 309 ? -41.440 54.395 -38.797 1.00 58.72 309 GLU B O 1
ATOM 5793 N N . MET B 1 310 ? -40.021 52.879 -37.884 1.00 59.76 310 MET B N 1
ATOM 5794 C CA . MET B 1 310 ? -39.126 52.805 -39.035 1.00 59.42 310 MET B CA 1
ATOM 5795 C C . MET B 1 310 ? -39.916 52.465 -40.303 1.00 60.65 310 MET B C 1
ATOM 5796 O O . MET B 1 310 ? -39.652 53.028 -41.365 1.00 64.36 310 MET B O 1
ATOM 5801 N N . ALA B 1 311 ? -40.870 51.531 -40.200 1.00 58.95 311 ALA B N 1
ATOM 5802 C CA . ALA B 1 311 ? -41.645 51.120 -41.360 1.00 60.79 311 ALA B CA 1
ATOM 5803 C C . ALA B 1 311 ? -42.551 52.258 -41.847 1.00 64.11 311 ALA B C 1
ATOM 5804 O O . ALA B 1 311 ? -42.653 52.511 -43.053 1.00 64.88 311 ALA B O 1
ATOM 5806 N N . LYS B 1 312 ? -43.206 52.946 -40.901 1.00 65.01 312 LYS B N 1
ATOM 5807 C CA . LYS B 1 312 ? -44.100 54.050 -41.224 1.00 65.03 312 LYS B CA 1
ATOM 5808 C C . LYS B 1 312 ? -43.342 55.174 -41.930 1.00 64.52 312 LYS B C 1
ATOM 5809 O O . LYS B 1 312 ? -43.844 55.729 -42.906 1.00 63.78 312 LYS B O 1
ATOM 5815 N N . ARG B 1 313 ? -42.138 55.495 -41.421 1.00 64.92 313 ARG B N 1
ATOM 5816 C CA . ARG B 1 313 ? -41.303 56.565 -41.954 1.00 66.30 313 ARG B CA 1
ATOM 5817 C C . ARG B 1 313 ? -40.802 56.197 -43.348 1.00 64.74 313 ARG B C 1
ATOM 5818 O O . ARG B 1 313 ? -40.785 57.052 -44.236 1.00 62.06 313 ARG B O 1
ATOM 5826 N N . SER B 1 314 ? -40.396 54.928 -43.521 1.00 64.59 314 SER B N 1
ATOM 5827 C CA . SER B 1 314 ? -39.954 54.434 -44.819 1.00 64.96 314 SER B CA 1
ATOM 5828 C C . SER B 1 314 ? -41.056 54.658 -45.847 1.00 66.86 314 SER B C 1
ATOM 5829 O O . SER B 1 314 ? -40.791 55.100 -46.970 1.00 66.69 314 SER B O 1
ATOM 5832 N N . ALA B 1 315 ? -42.291 54.343 -45.436 1.00 68.64 315 ALA B N 1
ATOM 5833 C CA . ALA B 1 315 ? -43.428 54.425 -46.336 1.00 70.10 315 ALA B CA 1
ATOM 5834 C C . ALA B 1 315 ? -43.561 55.858 -46.840 1.00 70.15 315 ALA B C 1
ATOM 5835 O O . ALA B 1 315 ? -43.745 56.083 -48.035 1.00 67.38 315 ALA B O 1
ATOM 5837 N N . GLU B 1 316 ? -43.416 56.814 -45.914 1.00 72.93 316 GLU B N 1
ATOM 5838 C CA . GLU B 1 316 ? -43.547 58.227 -46.234 1.00 80.55 316 GLU B CA 1
ATOM 5839 C C . GLU B 1 316 ? -42.423 58.681 -47.161 1.00 78.94 316 GLU B C 1
ATOM 5840 O O . GLU B 1 316 ? -42.685 59.296 -48.192 1.00 84.19 316 GLU B O 1
ATOM 5846 N N . ILE B 1 317 ? -41.179 58.383 -46.777 1.00 71.30 317 ILE B N 1
ATOM 5847 C CA . ILE B 1 317 ? -40.016 58.713 -47.582 1.00 66.25 317 ILE B CA 1
ATOM 5848 C C . ILE B 1 317 ? -40.210 58.198 -49.009 1.00 63.52 317 ILE B C 1
ATOM 5849 O O . ILE B 1 317 ? -39.876 58.881 -49.974 1.00 62.00 317 ILE B O 1
ATOM 5854 N N . ASN B 1 318 ? -40.738 56.978 -49.139 1.00 62.18 318 ASN B N 1
ATOM 5855 C CA . ASN B 1 318 ? -40.753 56.289 -50.418 1.00 61.45 318 ASN B CA 1
ATOM 5856 C C . ASN B 1 318 ? -42.073 56.486 -51.146 1.00 62.56 318 ASN B C 1
ATOM 5857 O O . ASN B 1 318 ? -42.223 55.994 -52.258 1.00 61.82 318 ASN B O 1
ATOM 5862 N N . SER B 1 319 ? -43.023 57.188 -50.523 1.00 64.19 319 SER B N 1
ATOM 5863 C CA . SER B 1 319 ? -44.357 57.311 -51.085 1.00 68.44 319 SER B CA 1
ATOM 5864 C C . SER B 1 319 ? -44.945 55.928 -51.354 1.00 69.71 319 SER B C 1
ATOM 5865 O O . SER B 1 319 ? -45.260 55.595 -52.496 1.00 69.69 319 SER B O 1
ATOM 5868 N N . ILE B 1 320 ? -45.076 55.123 -50.296 1.00 70.58 320 ILE B N 1
ATOM 5869 C CA . ILE B 1 320 ? -45.704 53.815 -50.400 1.00 70.28 320 ILE B CA 1
ATOM 5870 C C . ILE B 1 320 ? -46.973 53.830 -49.552 1.00 73.13 320 ILE B C 1
ATOM 5871 O O . ILE B 1 320 ? -46.991 54.397 -48.456 1.00 74.49 320 ILE B O 1
ATOM 5876 N N . ASN B 1 321 ? -48.031 53.195 -50.075 1.00 74.43 321 ASN B N 1
ATOM 5877 C CA . ASN B 1 321 ? -49.320 53.110 -49.408 1.00 74.54 321 ASN B CA 1
ATOM 5878 C C . ASN B 1 321 ? -49.372 51.777 -48.671 1.00 72.94 321 ASN B C 1
ATOM 5879 O O . ASN B 1 321 ? -49.553 50.746 -49.300 1.00 73.20 321 ASN B O 1
ATOM 5884 N N . ALA B 1 322 ? -49.141 51.778 -47.358 1.00 72.71 322 ALA B N 1
ATOM 5885 C CA . ALA B 1 322 ? -49.163 50.541 -46.595 1.00 72.54 322 ALA B CA 1
ATOM 5886 C C . ALA B 1 322 ? -49.352 50.868 -45.124 1.00 74.12 322 ALA B C 1
ATOM 5887 O O . ALA B 1 322 ? -48.935 51.917 -44.650 1.00 77.09 322 ALA B O 1
ATOM 5889 N N . THR B 1 323 ? -49.981 49.944 -44.403 1.00 73.75 323 THR B N 1
ATOM 5890 C CA . THR B 1 323 ? -50.423 50.228 -43.053 1.00 73.20 323 THR B CA 1
ATOM 5891 C C . THR B 1 323 ? -49.624 49.388 -42.074 1.00 72.35 323 THR B C 1
ATOM 5892 O O . THR B 1 323 ? -49.294 48.242 -42.346 1.00 74.44 323 THR B O 1
ATOM 5896 N N . PHE B 1 324 ? -49.316 49.974 -40.924 1.00 72.36 324 PHE B N 1
ATOM 5897 C CA . PHE B 1 324 ? -48.461 49.307 -39.962 1.00 70.86 324 PHE B CA 1
ATOM 5898 C C . PHE B 1 324 ? -49.080 49.437 -38.580 1.00 72.07 324 PHE B C 1
ATOM 5899 O O . PHE B 1 324 ? -49.484 50.523 -38.180 1.00 72.03 324 PHE B O 1
ATOM 5907 N N . ILE B 1 325 ? -49.123 48.316 -37.855 1.00 73.51 325 ILE B N 1
ATOM 5908 C CA . ILE B 1 325 ? -49.821 48.253 -36.581 1.00 75.39 325 ILE B CA 1
ATOM 5909 C C . ILE B 1 325 ? -48.914 47.654 -35.512 1.00 71.17 325 ILE B C 1
ATOM 5910 O O . ILE B 1 325 ? -48.217 46.666 -35.752 1.00 70.46 325 ILE B O 1
ATOM 5915 N N . GLN B 1 326 ? -48.942 48.286 -34.337 1.00 69.80 326 GLN B N 1
ATOM 5916 C CA . GLN B 1 326 ? -47.967 48.001 -33.306 1.00 68.75 326 GLN B CA 1
ATOM 5917 C C . GLN B 1 326 ? -48.641 46.986 -32.408 1.00 68.51 326 GLN B C 1
ATOM 5918 O O . GLN B 1 326 ? -49.439 47.361 -31.559 1.00 70.42 326 GLN B O 1
ATOM 5924 N N . GLY B 1 327 ? -48.379 45.703 -32.662 1.00 68.85 327 GLY B N 1
ATOM 5925 C CA . GLY B 1 327 ? -49.124 44.645 -32.003 1.00 72.58 327 GLY B CA 1
ATOM 5926 C C . GLY B 1 327 ? -48.406 43.304 -32.078 1.00 72.84 327 GLY B C 1
ATOM 5927 O O . GLY B 1 327 ? -47.349 43.198 -32.678 1.00 76.34 327 GLY B O 1
ATOM 5928 N N . LYS B 1 328 ? -49.006 42.288 -31.468 1.00 74.13 328 LYS B N 1
ATOM 5929 C CA . LYS B 1 328 ? -48.450 40.948 -31.478 1.00 71.50 328 LYS B CA 1
ATOM 5930 C C . LYS B 1 328 ? -49.155 40.206 -32.605 1.00 68.82 328 LYS B C 1
ATOM 5931 O O . LYS B 1 328 ? -50.344 40.402 -32.834 1.00 69.18 328 LYS B O 1
ATOM 5937 N N . ALA B 1 329 ? -48.407 39.358 -33.309 1.00 66.35 329 ALA B N 1
ATOM 5938 C CA . ALA B 1 329 ? -48.941 38.653 -34.459 1.00 67.27 329 ALA B CA 1
ATOM 5939 C C . ALA B 1 329 ? -50.059 37.715 -34.012 1.00 70.51 329 ALA B C 1
ATOM 5940 O O . ALA B 1 329 ? -51.004 37.488 -34.763 1.00 70.68 329 ALA B O 1
ATOM 5942 N N . GLU B 1 330 ? -49.918 37.196 -32.778 1.00 73.98 330 GLU B N 1
ATOM 5943 C CA . GLU B 1 330 ? -50.850 36.266 -32.149 1.00 77.40 330 GLU B CA 1
ATOM 5944 C C . GLU B 1 330 ? -52.248 36.881 -32.107 1.00 78.96 330 GLU B C 1
ATOM 5945 O O . GLU B 1 330 ? -53.251 36.169 -32.140 1.00 82.88 330 GLU B O 1
ATOM 5951 N N . ASP B 1 331 ? -52.320 38.215 -32.056 1.00 75.62 331 ASP B N 1
ATOM 5952 C CA . ASP B 1 331 ? -53.568 38.899 -31.798 1.00 75.16 331 ASP B CA 1
ATOM 5953 C C . ASP B 1 331 ? -54.140 39.571 -33.043 1.00 73.33 331 ASP B C 1
ATOM 5954 O O . ASP B 1 331 ? -55.122 40.287 -32.911 1.00 75.46 331 ASP B O 1
ATOM 5959 N N . ALA B 1 332 ? -53.547 39.393 -34.232 1.00 70.69 332 ALA B N 1
ATOM 5960 C CA . ALA B 1 332 ? -54.077 40.056 -35.421 1.00 71.14 332 ALA B CA 1
ATOM 5961 C C . ALA B 1 332 ? -55.264 39.270 -35.975 1.00 73.09 332 ALA B C 1
ATOM 5962 O O . ALA B 1 332 ? -55.270 38.032 -35.904 1.00 72.55 332 ALA B O 1
ATOM 5964 N N . GLU B 1 333 ? -56.265 39.998 -36.513 1.00 74.36 333 GLU B N 1
ATOM 5965 C CA . GLU B 1 333 ? -57.425 39.362 -37.132 1.00 76.70 333 GLU B CA 1
ATOM 5966 C C . GLU B 1 333 ? -57.028 38.962 -38.549 1.00 75.52 333 GLU B C 1
ATOM 5967 O O . GLU B 1 333 ? -56.428 39.747 -39.282 1.00 73.90 333 GLU B O 1
ATOM 5973 N N . LEU B 1 334 ? -57.328 37.709 -38.908 1.00 76.87 334 LEU B N 1
ATOM 5974 C CA . LEU B 1 334 ? -56.810 37.103 -40.121 1.00 77.60 334 LEU B CA 1
ATOM 5975 C C . LEU B 1 334 ? -57.889 37.065 -41.208 1.00 79.74 334 LEU B C 1
ATOM 5976 O O . LEU B 1 334 ? -57.644 36.620 -42.329 1.00 78.31 334 LEU B O 1
ATOM 5981 N N . GLU B 1 335 ? -59.097 37.517 -40.867 1.00 82.96 335 GLU B N 1
ATOM 5982 C CA . GLU B 1 335 ? -60.178 37.623 -41.828 1.00 87.20 335 GLU B CA 1
ATOM 5983 C C . GLU B 1 335 ? -59.832 38.689 -42.877 1.00 84.98 335 GLU B C 1
ATOM 5984 O O . GLU B 1 335 ? -58.957 39.529 -42.674 1.00 80.70 335 GLU B O 1
ATOM 5990 N N . GLY B 1 336 ? -60.503 38.608 -44.032 1.00 86.80 336 GLY B N 1
ATOM 5991 C CA . GLY B 1 336 ? -60.546 39.689 -45.005 1.00 86.98 336 GLY B CA 1
ATOM 5992 C C . GLY B 1 336 ? -59.300 39.792 -45.889 1.00 84.06 336 GLY B C 1
ATOM 5993 O O . GLY B 1 336 ? -59.151 40.784 -46.600 1.00 83.79 336 GLY B O 1
ATOM 5994 N N . TYR B 1 337 ? -58.428 38.771 -45.866 1.00 80.51 337 TYR B N 1
ATOM 5995 C CA . TYR B 1 337 ? -57.182 38.797 -46.621 1.00 76.23 337 TYR B CA 1
ATOM 5996 C C . TYR B 1 337 ? -57.077 37.566 -47.514 1.00 75.26 337 TYR B C 1
ATOM 5997 O O . TYR B 1 337 ? -57.679 36.534 -47.239 1.00 75.19 337 TYR B O 1
ATOM 6006 N N . GLU B 1 338 ? -56.232 37.678 -48.543 1.00 73.94 338 GLU B N 1
ATOM 6007 C CA . GLU B 1 338 ? -56.041 36.626 -49.529 1.00 74.05 338 GLU B CA 1
ATOM 6008 C C . GLU B 1 338 ? -54.719 35.883 -49.297 1.00 70.79 338 GLU B C 1
ATOM 6009 O O . GLU B 1 338 ? -54.631 34.680 -49.542 1.00 69.89 338 GLU B O 1
ATOM 6015 N N . THR B 1 339 ? -53.684 36.614 -48.854 1.00 68.67 339 THR B N 1
ATOM 6016 C CA . THR B 1 339 ? -52.394 36.025 -48.528 1.00 66.75 339 THR B CA 1
ATOM 6017 C C . THR B 1 339 ? -51.968 36.427 -47.118 1.00 65.84 339 THR B C 1
ATOM 6018 O O . THR B 1 339 ? -52.160 37.574 -46.723 1.00 65.12 339 THR B O 1
ATOM 6022 N N . LEU B 1 340 ? -51.375 35.466 -46.392 1.00 65.72 340 LEU B N 1
ATOM 6023 C CA . LEU B 1 340 ? -50.783 35.689 -45.081 1.00 65.49 340 LEU B CA 1
ATOM 6024 C C . LEU B 1 340 ? -49.300 35.317 -45.133 1.00 61.74 340 LEU B C 1
ATOM 6025 O O . LEU B 1 340 ? -48.950 34.223 -45.559 1.00 60.44 340 LEU B O 1
ATOM 6030 N N . ILE B 1 341 ? -48.442 36.233 -44.682 1.00 59.08 341 ILE B N 1
ATOM 6031 C CA . ILE B 1 341 ? -47.028 35.951 -44.549 1.00 56.80 341 ILE B CA 1
ATOM 6032 C C . ILE B 1 341 ? -46.697 35.910 -43.069 1.00 57.97 341 ILE B C 1
ATOM 6033 O O . ILE B 1 341 ? -47.132 36.783 -42.325 1.00 58.92 341 ILE B O 1
ATOM 6038 N N . VAL B 1 342 ? -45.907 34.910 -42.677 1.00 58.36 342 VAL B N 1
ATOM 6039 C CA . VAL B 1 342 ? -45.332 34.883 -41.349 1.00 57.84 342 VAL B CA 1
ATOM 6040 C C . VAL B 1 342 ? -43.825 34.705 -41.476 1.00 60.11 342 VAL B C 1
ATOM 6041 O O . VAL B 1 342 ? -43.348 34.017 -42.381 1.00 62.85 342 VAL B O 1
ATOM 6045 N N . ASP B 1 343 ? -43.118 35.372 -40.553 1.00 61.42 343 ASP B N 1
ATOM 6046 C CA . ASP B 1 343 ? -41.669 35.392 -40.449 1.00 60.82 343 ASP B CA 1
ATOM 6047 C C . ASP B 1 343 ? -41.315 35.249 -38.972 1.00 59.15 343 ASP B C 1
ATOM 6048 O O . ASP B 1 343 ? -40.674 36.121 -38.394 1.00 55.51 343 ASP B O 1
ATOM 6053 N N . PRO B 1 344 ? -41.724 34.143 -38.314 1.00 59.05 344 PRO B N 1
ATOM 6054 C CA . PRO B 1 344 ? -41.708 34.079 -36.854 1.00 58.64 344 PRO B CA 1
ATOM 6055 C C . PRO B 1 344 ? -40.285 34.102 -36.328 1.00 58.67 344 PRO B C 1
ATOM 6056 O O . PRO B 1 344 ? -39.342 33.891 -37.082 1.00 56.22 344 PRO B O 1
ATOM 6060 N N . PRO B 1 345 ? -40.101 34.354 -35.018 1.00 63.57 345 PRO B N 1
ATOM 6061 C CA . PRO B 1 345 ? -38.768 34.350 -34.415 1.00 67.24 345 PRO B CA 1
ATOM 6062 C C . PRO B 1 345 ? -38.343 32.892 -34.234 1.00 74.76 345 PRO B C 1
ATOM 6063 O O . PRO B 1 345 ? -39.048 32.005 -34.720 1.00 77.01 345 PRO B O 1
ATOM 6067 N N . ARG B 1 346 ? -37.225 32.670 -33.513 1.00 78.43 346 ARG B N 1
ATOM 6068 C CA . ARG B 1 346 ? -36.569 31.373 -33.389 1.00 76.71 346 ARG B CA 1
ATOM 6069 C C . ARG B 1 346 ? -37.530 30.278 -32.931 1.00 74.66 346 ARG B C 1
ATOM 6070 O O . ARG B 1 346 ? -37.413 29.149 -33.405 1.00 74.38 346 ARG B O 1
ATOM 6078 N N . LYS B 1 347 ? -38.453 30.638 -32.023 1.00 72.42 347 LYS B N 1
ATOM 6079 C CA . LYS B 1 347 ? -39.362 29.716 -31.345 1.00 77.38 347 LYS B CA 1
ATOM 6080 C C . LYS B 1 347 ? -40.438 29.182 -32.302 1.00 77.10 347 LYS B C 1
ATOM 6081 O O . LYS B 1 347 ? -41.152 28.238 -31.971 1.00 73.37 347 LYS B O 1
ATOM 6087 N N . GLY B 1 348 ? -40.614 29.852 -33.451 1.00 76.80 348 GLY B N 1
ATOM 6088 C CA . GLY B 1 348 ? -41.614 29.463 -34.430 1.00 74.96 348 GLY B CA 1
ATOM 6089 C C . GLY B 1 348 ? -42.984 30.041 -34.092 1.00 76.02 348 GLY B C 1
ATOM 6090 O O . GLY B 1 348 ? -43.092 30.941 -33.265 1.00 73.79 348 GLY B O 1
ATOM 6091 N N . LEU B 1 349 ? -44.017 29.514 -34.747 1.00 78.18 349 LEU B N 1
ATOM 6092 C CA . LEU B 1 349 ? -45.381 29.943 -34.493 1.00 79.11 349 LEU B CA 1
ATOM 6093 C C . LEU B 1 349 ? -45.835 29.435 -33.126 1.00 81.45 349 LEU B C 1
ATOM 6094 O O . LEU B 1 349 ? -46.573 30.109 -32.417 1.00 77.74 349 LEU B O 1
ATOM 6099 N N . LYS B 1 350 ? -45.384 28.229 -32.777 1.00 89.22 350 LYS B N 1
ATOM 6100 C CA . LYS B 1 350 ? -45.902 27.496 -31.633 1.00 101.52 350 LYS B CA 1
ATOM 6101 C C . LYS B 1 350 ? -47.416 27.377 -31.765 1.00 107.76 350 LYS B C 1
ATOM 6102 O O . LYS B 1 350 ? -47.892 26.872 -32.776 1.00 110.91 350 LYS B O 1
ATOM 6108 N N . GLU B 1 351 ? -48.159 27.856 -30.765 1.00 109.45 351 GLU B N 1
ATOM 6109 C CA . GLU B 1 351 ? -49.559 27.492 -30.640 1.00 118.37 351 GLU B CA 1
ATOM 6110 C C . GLU B 1 351 ? -50.439 28.432 -31.455 1.00 119.74 351 GLU B C 1
ATOM 6111 O O . GLU B 1 351 ? -51.637 28.182 -31.589 1.00 123.86 351 GLU B O 1
ATOM 6117 N N . PHE B 1 352 ? -49.833 29.494 -32.002 1.00 110.25 352 PHE B N 1
ATOM 6118 C CA . PHE B 1 352 ? -50.533 30.425 -32.875 1.00 102.00 352 PHE B CA 1
ATOM 6119 C C . PHE B 1 352 ? -51.034 29.690 -34.123 1.00 97.07 352 PHE B C 1
ATOM 6120 O O . PHE B 1 352 ? -51.959 30.143 -34.791 1.00 92.59 352 PHE B O 1
ATOM 6128 N N . SER B 1 353 ? -50.427 28.531 -34.413 1.00 92.97 353 SER B N 1
ATOM 6129 C CA . SER B 1 353 ? -50.770 27.715 -35.566 1.00 90.03 353 SER B CA 1
ATOM 6130 C C . SER B 1 353 ? -52.223 27.238 -35.531 1.00 90.44 353 SER B C 1
ATOM 6131 O O . SER B 1 353 ? -52.811 27.033 -36.590 1.00 86.20 353 SER B O 1
ATOM 6134 N N . ARG B 1 354 ? -52.797 27.044 -34.332 1.00 93.75 354 ARG B N 1
ATOM 6135 C CA . ARG B 1 354 ? -54.180 26.592 -34.210 1.00 95.82 354 ARG B CA 1
ATOM 6136 C C . ARG B 1 354 ? -55.126 27.702 -34.649 1.00 92.28 354 ARG B C 1
ATOM 6137 O O . ARG B 1 354 ? -56.177 27.427 -35.216 1.00 93.17 354 ARG B O 1
ATOM 6145 N N . ARG B 1 355 ? -54.731 28.948 -34.376 1.00 89.36 355 ARG B N 1
ATOM 6146 C CA . ARG B 1 355 ? -55.475 30.123 -34.801 1.00 89.27 355 ARG B CA 1
ATOM 6147 C C . ARG B 1 355 ? -55.410 30.242 -36.326 1.00 88.75 355 ARG B C 1
ATOM 6148 O O . ARG B 1 355 ? -56.395 30.599 -36.964 1.00 90.48 355 ARG B O 1
ATOM 6156 N N . ILE B 1 356 ? -54.243 29.949 -36.908 1.00 87.27 356 ILE B N 1
ATOM 6157 C CA . ILE B 1 356 ? -54.053 30.030 -38.350 1.00 85.63 356 ILE B CA 1
ATOM 6158 C C . ILE B 1 356 ? -54.768 28.860 -39.023 1.00 85.11 356 ILE B C 1
ATOM 6159 O O . ILE B 1 356 ? -55.278 28.986 -40.132 1.00 83.30 356 ILE B O 1
ATOM 6164 N N . VAL B 1 357 ? -54.786 27.710 -38.355 1.00 86.14 357 VAL B N 1
ATOM 6165 C CA . VAL B 1 357 ? -55.531 26.571 -38.863 1.00 93.78 357 VAL B CA 1
ATOM 6166 C C . VAL B 1 357 ? -57.003 26.967 -39.055 1.00 97.27 357 VAL B C 1
ATOM 6167 O O . VAL B 1 357 ? -57.559 26.676 -40.108 1.00 95.66 357 VAL B O 1
ATOM 6171 N N . LYS B 1 358 ? -57.607 27.684 -38.087 1.00 99.29 358 LYS B N 1
ATOM 6172 C CA . LYS B 1 358 ? -59.029 28.021 -38.110 1.00 102.58 358 LYS B CA 1
ATOM 6173 C C . LYS B 1 358 ? -59.320 29.243 -38.981 1.00 102.76 358 LYS B C 1
ATOM 6174 O O . LYS B 1 358 ? -60.192 29.170 -39.844 1.00 105.45 358 LYS B O 1
ATOM 6180 N N . LYS B 1 359 ? -58.628 30.364 -38.721 1.00 100.77 359 LYS B N 1
ATOM 6181 C CA . LYS B 1 359 ? -59.008 31.672 -39.248 1.00 101.27 359 LYS B CA 1
ATOM 6182 C C . LYS B 1 359 ? -58.119 32.116 -40.418 1.00 95.02 359 LYS B C 1
ATOM 6183 O O . LYS B 1 359 ? -58.443 33.093 -41.094 1.00 96.49 359 LYS B O 1
ATOM 6189 N N . GLY B 1 360 ? -57.006 31.414 -40.671 1.00 86.85 360 GLY B N 1
ATOM 6190 C CA . GLY B 1 360 ? -56.024 31.863 -41.651 1.00 82.28 360 GLY B CA 1
ATOM 6191 C C . GLY B 1 360 ? -56.600 31.962 -43.060 1.00 80.82 360 GLY B C 1
ATOM 6192 O O . GLY B 1 360 ? -57.583 31.312 -43.350 1.00 83.91 360 GLY B O 1
ATOM 6193 N N . PRO B 1 361 ? -56.042 32.786 -43.972 1.00 78.58 361 PRO B N 1
ATOM 6194 C CA . PRO B 1 361 ? -56.490 32.827 -45.368 1.00 79.40 361 PRO B CA 1
ATOM 6195 C C . PRO B 1 361 ? -55.986 31.654 -46.214 1.00 77.64 361 PRO B C 1
ATOM 6196 O O . PRO B 1 361 ? -55.404 30.719 -45.672 1.00 74.74 361 PRO B O 1
ATOM 6200 N N . ASN B 1 362 ? -56.233 31.714 -47.538 1.00 79.69 362 ASN B N 1
ATOM 6201 C CA . ASN B 1 362 ? -56.020 30.592 -48.447 1.00 80.99 362 ASN B CA 1
ATOM 6202 C C . ASN B 1 362 ? -54.543 30.360 -48.742 1.00 78.58 362 ASN B C 1
ATOM 6203 O O . ASN B 1 362 ? -54.102 29.212 -48.798 1.00 80.70 362 ASN B O 1
ATOM 6208 N N . THR B 1 363 ? -53.800 31.445 -48.990 1.00 74.01 363 THR B N 1
ATOM 6209 C CA . THR B 1 363 ? -52.380 31.340 -49.255 1.00 68.89 363 THR B CA 1
ATOM 6210 C C . THR B 1 363 ? -51.625 31.770 -48.010 1.00 65.37 363 THR B C 1
ATOM 6211 O O . THR B 1 363 ? -51.787 32.894 -47.562 1.00 64.52 363 THR B O 1
ATOM 6215 N N . LEU B 1 364 ? -50.833 30.857 -47.451 1.00 64.00 364 LEU B N 1
ATOM 6216 C CA . LEU B 1 364 ? -49.976 31.156 -46.324 1.00 62.40 364 LEU B CA 1
ATOM 6217 C C . LEU B 1 364 ? -48.540 31.016 -46.795 1.00 60.91 364 LEU B C 1
ATOM 6218 O O . LEU B 1 364 ? -48.198 29.981 -47.342 1.00 61.49 364 LEU B O 1
ATOM 6223 N N . ILE B 1 365 ? -47.727 32.051 -46.558 1.00 60.96 365 ILE B N 1
ATOM 6224 C CA . ILE B 1 365 ? -46.304 32.039 -46.859 1.00 59.37 365 ILE B CA 1
ATOM 6225 C C . ILE B 1 365 ? -45.541 32.064 -45.540 1.00 58.08 365 ILE B C 1
ATOM 6226 O O . ILE B 1 365 ? -45.766 32.945 -44.713 1.00 57.97 365 ILE B O 1
ATOM 6231 N N . TYR B 1 366 ? -44.621 31.109 -45.361 1.00 58.02 366 TYR B N 1
ATOM 6232 C CA . TYR B 1 366 ? -43.865 31.008 -44.124 1.00 56.70 366 TYR B CA 1
ATOM 6233 C C . TYR B 1 366 ? -42.392 31.222 -44.444 1.00 53.46 366 TYR B C 1
ATOM 6234 O O . TYR B 1 366 ? -41.841 30.471 -45.244 1.00 50.15 366 TYR B O 1
ATOM 6243 N N . VAL B 1 367 ? -41.791 32.244 -43.799 1.00 53.74 367 VAL B N 1
ATOM 6244 C CA . VAL B 1 367 ? -40.382 32.593 -43.944 1.00 53.56 367 VAL B CA 1
ATOM 6245 C C . VAL B 1 367 ? -39.622 32.195 -42.683 1.00 57.96 367 VAL B C 1
ATOM 6246 O O . VAL B 1 367 ? -39.851 32.752 -41.601 1.00 57.52 367 VAL B O 1
ATOM 6250 N N . SER B 1 368 ? -38.658 31.282 -42.872 1.00 62.94 368 SER B N 1
ATOM 6251 C CA . SER B 1 368 ? -37.943 30.639 -41.784 1.00 63.26 368 SER B CA 1
ATOM 6252 C C . SER B 1 368 ? -36.465 30.570 -42.133 1.00 66.19 368 SER B C 1
ATOM 6253 O O . SER B 1 368 ? -36.121 30.039 -43.187 1.00 70.32 368 SER B O 1
ATOM 6256 N N . CYS B 1 369 ? -35.605 31.062 -41.232 1.00 66.93 369 CYS B N 1
ATOM 6257 C CA . CYS B 1 369 ? -34.182 30.753 -41.306 1.00 64.09 369 CYS B CA 1
ATOM 6258 C C . CYS B 1 369 ? -33.908 29.462 -40.522 1.00 55.09 369 CYS B C 1
ATOM 6259 O O . CYS B 1 369 ? -32.764 29.144 -40.262 1.00 55.18 369 CYS B O 1
ATOM 6262 N N . ASN B 1 370 ? -34.942 28.678 -40.187 1.00 52.12 370 ASN B N 1
ATOM 6263 C CA . ASN B 1 370 ? -34.770 27.530 -39.307 1.00 51.34 370 ASN B CA 1
ATOM 6264 C C . ASN B 1 370 ? -35.747 26.414 -39.679 1.00 53.72 370 ASN B C 1
ATOM 6265 O O . ASN B 1 370 ? -36.835 26.307 -39.105 1.00 53.82 370 ASN B O 1
ATOM 6270 N N . PRO B 1 371 ? -35.379 25.545 -40.650 1.00 55.91 371 PRO B N 1
ATOM 6271 C CA . PRO B 1 371 ? -36.304 24.564 -41.221 1.00 57.63 371 PRO B CA 1
ATOM 6272 C C . PRO B 1 371 ? -36.808 23.498 -40.262 1.00 57.90 371 PRO B C 1
ATOM 6273 O O . PRO B 1 371 ? -37.886 22.956 -40.449 1.00 58.98 371 PRO B O 1
ATOM 6277 N N . LEU B 1 372 ? -35.997 23.164 -39.265 1.00 61.83 372 LEU B N 1
ATOM 6278 C CA . LEU B 1 372 ? -36.388 22.136 -38.320 1.00 69.33 372 LEU B CA 1
ATOM 6279 C C . LEU B 1 372 ? -37.644 22.592 -37.566 1.00 73.81 372 LEU B C 1
ATOM 6280 O O . LEU B 1 372 ? -38.585 21.814 -37.373 1.00 73.63 372 LEU B O 1
ATOM 6285 N N . ARG B 1 373 ? -37.664 23.878 -37.183 1.00 75.25 373 ARG B N 1
ATOM 6286 C CA . ARG B 1 373 ? -38.790 24.454 -36.472 1.00 74.16 373 ARG B CA 1
ATOM 6287 C C . ARG B 1 373 ? -39.990 24.603 -37.404 1.00 70.39 373 ARG B C 1
ATOM 6288 O O . ARG B 1 373 ? -41.124 24.444 -36.958 1.00 73.92 373 ARG B O 1
ATOM 6296 N N . PHE B 1 374 ? -39.745 24.931 -38.680 1.00 65.96 374 PHE B N 1
ATOM 6297 C CA . PHE B 1 374 ? -40.827 25.060 -39.644 1.00 64.47 374 PHE B CA 1
ATOM 6298 C C . PHE B 1 374 ? -41.590 23.748 -39.764 1.00 66.12 374 PHE B C 1
ATOM 6299 O O . PHE B 1 374 ? -42.811 23.723 -39.650 1.00 70.72 374 PHE B O 1
ATOM 6307 N N . ILE B 1 375 ? -40.860 22.665 -40.031 1.00 65.51 375 ILE B N 1
ATOM 6308 C CA . ILE B 1 375 ? -41.493 21.394 -40.335 1.00 65.27 375 ILE B CA 1
ATOM 6309 C C . ILE B 1 375 ? -42.262 20.900 -39.110 1.00 65.08 375 ILE B C 1
ATOM 6310 O O . ILE B 1 375 ? -43.305 20.265 -39.257 1.00 66.20 375 ILE B O 1
ATOM 6315 N N . LEU B 1 376 ? -41.759 21.220 -37.913 1.00 62.64 376 LEU B N 1
ATOM 6316 C CA . LEU B 1 376 ? -42.446 20.865 -36.681 1.00 65.92 376 LEU B CA 1
ATOM 6317 C C . LEU B 1 376 ? -43.757 21.644 -36.535 1.00 69.89 376 LEU B C 1
ATOM 6318 O O . LEU B 1 376 ? -44.764 21.096 -36.085 1.00 76.17 376 LEU B O 1
ATOM 6323 N N . ASP B 1 377 ? -43.748 22.932 -36.892 1.00 69.63 377 ASP B N 1
ATOM 6324 C CA . ASP B 1 377 ? -44.971 23.723 -36.914 1.00 70.10 377 ASP B CA 1
ATOM 6325 C C . ASP B 1 377 ? -45.960 23.120 -37.919 1.00 73.99 377 ASP B C 1
ATOM 6326 O O . ASP B 1 377 ? -47.160 23.073 -37.650 1.00 77.39 377 ASP B O 1
ATOM 6331 N N . TYR B 1 378 ? -45.442 22.646 -39.065 1.00 72.88 378 TYR B N 1
ATOM 6332 C CA . TYR B 1 378 ? -46.259 22.098 -40.139 1.00 72.27 378 TYR B CA 1
ATOM 6333 C C . TYR B 1 378 ? -46.881 20.777 -39.706 1.00 75.36 378 TYR B C 1
ATOM 6334 O O . TYR B 1 378 ? -48.091 20.606 -39.826 1.00 76.57 378 TYR B O 1
ATOM 6343 N N . ARG B 1 379 ? -46.030 19.850 -39.244 1.00 78.40 379 ARG B N 1
ATOM 6344 C CA . ARG B 1 379 ? -46.475 18.523 -38.841 1.00 84.01 379 ARG B CA 1
ATOM 6345 C C . ARG B 1 379 ? -47.477 18.654 -37.694 1.00 86.21 379 ARG B C 1
ATOM 6346 O O . ARG B 1 379 ? -48.518 17.998 -37.703 1.00 89.70 379 ARG B O 1
ATOM 6354 N N . ASN B 1 380 ? -47.180 19.544 -36.741 1.00 82.57 380 ASN B N 1
ATOM 6355 C CA . ASN B 1 380 ? -47.906 19.574 -35.485 1.00 83.82 380 ASN B CA 1
ATOM 6356 C C . ASN B 1 380 ? -49.214 20.359 -35.594 1.00 87.13 380 ASN B C 1
ATOM 6357 O O . ASN B 1 380 ? -50.130 20.104 -34.813 1.00 91.61 380 ASN B O 1
ATOM 6362 N N . TYR B 1 381 ? -49.341 21.283 -36.555 1.00 85.15 381 TYR B N 1
ATOM 6363 C CA . TYR B 1 381 ? -50.531 22.120 -36.597 1.00 85.16 381 TYR B CA 1
ATOM 6364 C C . TYR B 1 381 ? -51.004 22.382 -38.025 1.00 81.78 381 TYR B C 1
ATOM 6365 O O . TYR B 1 381 ? -52.125 22.011 -38.378 1.00 84.36 381 TYR B O 1
ATOM 6374 N N . LEU B 1 382 ? -50.154 23.034 -38.829 1.00 76.06 382 LEU B N 1
ATOM 6375 C CA . LEU B 1 382 ? -50.567 23.639 -40.090 1.00 74.54 382 LEU B CA 1
ATOM 6376 C C . LEU B 1 382 ? -51.123 22.605 -41.079 1.00 75.52 382 LEU B C 1
ATOM 6377 O O . LEU B 1 382 ? -51.971 22.938 -41.911 1.00 75.13 382 LEU B O 1
ATOM 6382 N N . SER B 1 383 ? -50.613 21.368 -41.023 1.00 75.26 383 SER B N 1
ATOM 6383 C CA . SER B 1 383 ? -50.928 20.372 -42.035 1.00 76.57 383 SER B CA 1
ATOM 6384 C C . SER B 1 383 ? -52.402 19.966 -41.973 1.00 78.50 383 SER B C 1
ATOM 6385 O O . SER B 1 383 ? -52.964 19.561 -42.993 1.00 78.63 383 SER B O 1
ATOM 6388 N N . GLU B 1 384 ? -53.020 20.088 -40.784 1.00 78.00 384 GLU B N 1
ATOM 6389 C CA . GLU B 1 384 ? -54.463 19.959 -40.646 1.00 81.91 384 GLU B CA 1
ATOM 6390 C C . GLU B 1 384 ? -55.185 20.682 -41.778 1.00 83.73 384 GLU B C 1
ATOM 6391 O O . GLU B 1 384 ? -56.090 20.128 -42.392 1.00 85.58 384 GLU B O 1
ATOM 6397 N N . ALA B 1 385 ? -54.798 21.941 -42.001 1.00 83.53 385 ALA B N 1
ATOM 6398 C CA . ALA B 1 385 ? -55.516 22.835 -42.892 1.00 85.79 385 ALA B CA 1
ATOM 6399 C C . ALA B 1 385 ? -54.742 23.061 -44.189 1.00 87.33 385 ALA B C 1
ATOM 6400 O O . ALA B 1 385 ? -55.350 23.366 -45.223 1.00 89.34 385 ALA B O 1
ATOM 6402 N N . TYR B 1 386 ? -53.406 22.950 -44.125 1.00 87.47 386 TYR B N 1
ATOM 6403 C CA . TYR B 1 386 ? -52.575 23.438 -45.214 1.00 87.29 386 TYR B CA 1
ATOM 6404 C C . TYR B 1 386 ? -51.754 22.296 -45.805 1.00 86.73 386 TYR B C 1
ATOM 6405 O O . TYR B 1 386 ? -51.546 21.254 -45.180 1.00 87.70 386 TYR B O 1
ATOM 6414 N N . LYS B 1 387 ? -51.311 22.542 -47.040 1.00 85.11 387 LYS B N 1
ATOM 6415 C CA . LYS B 1 387 ? -50.369 21.696 -47.745 1.00 84.04 387 LYS B CA 1
ATOM 6416 C C . LYS B 1 387 ? -49.326 22.610 -48.393 1.00 82.64 387 LYS B C 1
ATOM 6417 O O . LYS B 1 387 ? -49.637 23.732 -48.798 1.00 82.00 387 LYS B O 1
ATOM 6423 N N . VAL B 1 388 ? -48.081 22.118 -48.477 1.00 80.38 388 VAL B N 1
ATOM 6424 C CA . VAL B 1 388 ? -47.001 22.830 -49.144 1.00 74.54 388 VAL B CA 1
ATOM 6425 C C . VAL B 1 388 ? -47.269 22.812 -50.643 1.00 74.38 388 VAL B C 1
ATOM 6426 O O . VAL B 1 388 ? -47.621 21.784 -51.198 1.00 76.73 388 VAL B O 1
ATOM 6430 N N . ASP B 1 389 ? -47.094 23.966 -51.280 1.00 72.81 389 ASP B N 1
ATOM 6431 C CA . ASP B 1 389 ? -47.441 24.164 -52.677 1.00 72.99 389 ASP B CA 1
ATOM 6432 C C . ASP B 1 389 ? -46.175 24.488 -53.449 1.00 68.32 389 ASP B C 1
ATOM 6433 O O . ASP B 1 389 ? -46.064 24.143 -54.620 1.00 67.69 389 ASP B O 1
ATOM 6438 N N . ASP B 1 390 ? -45.243 25.157 -52.758 1.00 64.52 390 ASP B N 1
ATOM 6439 C CA . ASP B 1 390 ? -44.009 25.630 -53.353 1.00 62.22 390 ASP B CA 1
ATOM 6440 C C . ASP B 1 390 ? -43.048 26.009 -52.226 1.00 60.90 390 ASP B C 1
ATOM 6441 O O . ASP B 1 390 ? -43.439 26.060 -51.054 1.00 59.70 390 ASP B O 1
ATOM 6446 N N . ALA B 1 391 ? -41.790 26.271 -52.607 1.00 61.96 391 ALA B N 1
ATOM 6447 C CA . ALA B 1 391 ? -40.719 26.558 -51.662 1.00 60.86 391 ALA B CA 1
ATOM 6448 C C . ALA B 1 391 ? -39.474 27.026 -52.416 1.00 61.30 391 ALA B C 1
ATOM 6449 O O . ALA B 1 391 ? -39.138 26.494 -53.471 1.00 62.76 391 ALA B O 1
ATOM 6451 N N . LEU B 1 392 ? -38.793 28.034 -51.872 1.00 61.47 392 LEU B N 1
ATOM 6452 C CA . LEU B 1 392 ? -37.517 28.466 -52.418 1.00 62.92 392 LEU B CA 1
ATOM 6453 C C . LEU B 1 392 ? -36.518 28.660 -51.288 1.00 63.45 392 LEU B C 1
ATOM 6454 O O . LEU B 1 392 ? -36.911 28.999 -50.175 1.00 69.42 392 LEU B O 1
ATOM 6459 N N . LEU B 1 393 ? -35.230 28.461 -51.586 1.00 61.62 393 LEU B N 1
ATOM 6460 C CA . LEU B 1 393 ? -34.192 28.805 -50.628 1.00 58.33 393 LEU B CA 1
ATOM 6461 C C . LEU B 1 393 ? -33.412 30.008 -51.146 1.00 52.84 393 LEU B C 1
ATOM 6462 O O . LEU B 1 393 ? -33.254 30.146 -52.348 1.00 51.73 393 LEU B O 1
ATOM 6467 N N . ILE B 1 394 ? -32.992 30.891 -50.230 1.00 50.36 394 ILE B N 1
ATOM 6468 C CA . ILE B 1 394 ? -32.058 31.966 -50.530 1.00 48.61 394 ILE B CA 1
ATOM 6469 C C . ILE B 1 394 ? -30.843 31.807 -49.624 1.00 43.87 394 ILE B C 1
ATOM 6470 O O . ILE B 1 394 ? -30.985 31.636 -48.418 1.00 40.30 394 ILE B O 1
ATOM 6475 N N . ASP B 1 395 ? -29.654 31.831 -50.233 1.00 43.33 395 ASP B N 1
ATOM 6476 C CA . ASP B 1 395 ? -28.422 31.736 -49.469 1.00 43.82 395 ASP B CA 1
ATOM 6477 C C . ASP B 1 395 ? -28.071 33.132 -48.971 1.00 41.67 395 ASP B C 1
ATOM 6478 O O . ASP B 1 395 ? -27.399 33.888 -49.655 1.00 40.93 395 ASP B O 1
ATOM 6483 N N . MET B 1 396 ? -28.537 33.457 -47.770 1.00 41.54 396 MET B N 1
ATOM 6484 C CA . MET B 1 396 ? -28.230 34.727 -47.143 1.00 39.04 396 MET B CA 1
ATOM 6485 C C . MET B 1 396 ? -26.917 34.634 -46.350 1.00 35.82 396 MET B C 1
ATOM 6486 O O . MET B 1 396 ? -26.314 35.657 -46.020 1.00 34.65 396 MET B O 1
ATOM 6491 N N . PHE B 1 397 ? -26.437 33.424 -46.038 1.00 34.13 397 PHE B N 1
ATOM 6492 C CA A PHE B 1 397 ? -25.273 33.263 -45.191 0.50 32.68 397 PHE B CA 1
ATOM 6493 C CA B PHE B 1 397 ? -25.232 33.318 -45.220 0.50 33.11 397 PHE B CA 1
ATOM 6494 C C . PHE B 1 397 ? -24.256 32.334 -45.863 1.00 33.58 397 PHE B C 1
ATOM 6495 O O . PHE B 1 397 ? -23.994 31.238 -45.369 1.00 34.33 397 PHE B O 1
ATOM 6510 N N . PRO B 1 398 ? -23.645 32.722 -47.002 1.00 35.24 398 PRO B N 1
ATOM 6511 C CA . PRO B 1 398 ? -22.536 31.964 -47.589 1.00 36.93 398 PRO B CA 1
ATOM 6512 C C . PRO B 1 398 ? -21.429 31.534 -46.623 1.00 37.85 398 PRO B C 1
ATOM 6513 O O . PRO B 1 398 ? -21.247 32.128 -45.557 1.00 39.00 398 PRO B O 1
ATOM 6517 N N . HIS B 1 399 ? -20.727 30.461 -47.012 1.00 37.58 399 HIS B N 1
ATOM 6518 C CA . HIS B 1 399 ? -19.585 29.932 -46.289 1.00 37.23 399 HIS B CA 1
ATOM 6519 C C . HIS B 1 399 ? -19.999 29.295 -44.961 1.00 38.00 399 HIS B C 1
ATOM 6520 O O . HIS B 1 399 ? -19.146 28.798 -44.231 1.00 36.07 399 HIS B O 1
ATOM 6527 N N . THR B 1 400 ? -21.300 29.295 -44.646 1.00 40.73 400 THR B N 1
ATOM 6528 C CA . THR B 1 400 ? -21.786 28.679 -43.421 1.00 42.91 400 THR B CA 1
ATOM 6529 C C . THR B 1 400 ? -23.025 27.863 -43.768 1.00 41.71 400 THR B C 1
ATOM 6530 O O . THR B 1 400 ? -23.702 28.161 -44.743 1.00 41.19 400 THR B O 1
ATOM 6534 N N . PRO B 1 401 ? -23.401 26.851 -42.955 1.00 43.94 401 PRO B N 1
ATOM 6535 C CA . PRO B 1 401 ? -24.543 25.987 -43.261 1.00 43.36 401 PRO B CA 1
ATOM 6536 C C . PRO B 1 401 ? -25.951 26.535 -42.986 1.00 42.11 401 PRO B C 1
ATOM 6537 O O . PRO B 1 401 ? -26.922 25.790 -43.067 1.00 43.21 401 PRO B O 1
ATOM 6541 N N . HIS B 1 402 ? -26.088 27.829 -42.687 1.00 41.72 402 HIS B N 1
ATOM 6542 C CA . HIS B 1 402 ? -27.393 28.396 -42.373 1.00 44.94 402 HIS B CA 1
ATOM 6543 C C . HIS B 1 402 ? -28.206 28.505 -43.664 1.00 45.63 402 HIS B C 1
ATOM 6544 O O . HIS B 1 402 ? -27.655 28.760 -44.738 1.00 46.73 402 HIS B O 1
ATOM 6551 N N . ILE B 1 403 ? -29.529 28.331 -43.531 1.00 45.29 403 ILE B N 1
ATOM 6552 C CA . ILE B 1 403 ? -30.449 28.361 -44.660 1.00 44.92 403 ILE B CA 1
ATOM 6553 C C . ILE B 1 403 ? -31.602 29.330 -44.374 1.00 44.18 403 ILE B C 1
ATOM 6554 O O . ILE B 1 403 ? -32.079 29.431 -43.248 1.00 45.53 403 ILE B O 1
ATOM 6559 N N . GLU B 1 404 ? -32.053 30.031 -45.419 1.00 43.46 404 GLU B N 1
ATOM 6560 C CA . GLU B 1 404 ? -33.229 30.883 -45.379 1.00 45.39 404 GLU B CA 1
ATOM 6561 C C . GLU B 1 404 ? -34.245 30.317 -46.363 1.00 47.22 404 GLU B C 1
ATOM 6562 O O . GLU B 1 404 ? -33.994 30.309 -47.562 1.00 51.47 404 GLU B O 1
ATOM 6568 N N . ALA B 1 405 ? -35.387 29.854 -45.855 1.00 48.85 405 ALA B N 1
ATOM 6569 C CA . ALA B 1 405 ? -36.418 29.255 -46.692 1.00 50.70 405 ALA B CA 1
ATOM 6570 C C . ALA B 1 405 ? -37.616 30.204 -46.836 1.00 51.01 405 ALA B C 1
ATOM 6571 O O . ALA B 1 405 ? -37.972 30.941 -45.908 1.00 50.53 405 ALA B O 1
ATOM 6573 N N . VAL B 1 406 ? -38.235 30.174 -48.021 1.00 50.77 406 VAL B N 1
ATOM 6574 C CA . VAL B 1 406 ? -39.547 30.755 -48.243 1.00 51.65 406 VAL B CA 1
ATOM 6575 C C . VAL B 1 406 ? -40.502 29.644 -48.665 1.00 53.66 406 VAL B C 1
ATOM 6576 O O . VAL B 1 406 ? -40.311 29.078 -49.741 1.00 55.25 406 VAL B O 1
ATOM 6580 N N . ILE B 1 407 ? -41.514 29.351 -47.829 1.00 54.68 407 ILE B N 1
ATOM 6581 C CA . ILE B 1 407 ? -42.428 28.238 -48.078 1.00 56.43 407 ILE B CA 1
ATOM 6582 C C . ILE B 1 407 ? -43.845 28.762 -48.306 1.00 59.28 407 ILE B C 1
ATOM 6583 O O . ILE B 1 407 ? -44.377 29.489 -47.469 1.00 60.05 407 ILE B O 1
ATOM 6588 N N . LYS B 1 408 ? -44.436 28.379 -49.446 1.00 60.86 408 LYS B N 1
ATOM 6589 C CA . LYS B 1 408 ? -45.812 28.714 -49.778 1.00 64.36 408 LYS B CA 1
ATOM 6590 C C . LYS B 1 408 ? -46.703 27.512 -49.483 1.00 67.42 408 LYS B C 1
ATOM 6591 O O . LYS B 1 408 ? -46.525 26.459 -50.089 1.00 68.86 408 LYS B O 1
ATOM 6597 N N . LEU B 1 409 ? -47.663 27.696 -48.564 1.00 67.84 409 LEU B N 1
ATOM 6598 C CA . LEU B 1 409 ? -48.688 26.709 -48.281 1.00 68.88 409 LEU B CA 1
ATOM 6599 C C . LEU B 1 409 ? -50.040 27.246 -48.751 1.00 72.73 409 LEU B C 1
ATOM 6600 O O . LEU B 1 409 ? -50.274 28.454 -48.744 1.00 76.89 409 LEU B O 1
ATOM 6605 N N . VAL B 1 410 ? -50.930 26.337 -49.162 1.00 74.53 410 VAL B N 1
ATOM 6606 C CA . VAL B 1 410 ? -52.281 26.702 -49.556 1.00 75.89 410 VAL B CA 1
ATOM 6607 C C . VAL B 1 410 ? -53.247 25.788 -48.815 1.00 78.78 410 VAL B C 1
ATOM 6608 O O . VAL B 1 410 ? -52.845 24.786 -48.215 1.00 79.16 410 VAL B O 1
ATOM 6612 N N . ARG B 1 411 ? -54.529 26.154 -48.868 1.00 80.13 411 ARG B N 1
ATOM 6613 C CA . ARG B 1 411 ? -55.531 25.427 -48.116 1.00 82.40 411 ARG B CA 1
ATOM 6614 C C . ARG B 1 411 ? -56.010 24.227 -48.931 1.00 83.57 411 ARG B C 1
ATOM 6615 O O . ARG B 1 411 ? -56.024 24.274 -50.160 1.00 83.10 411 ARG B O 1
ATOM 6623 N N . ARG B 1 412 ? -56.382 23.154 -48.215 1.00 83.93 412 ARG B N 1
ATOM 6624 C CA . ARG B 1 412 ? -56.837 21.920 -48.828 1.00 85.05 412 ARG B CA 1
ATOM 6625 C C . ARG B 1 412 ? -58.326 22.043 -49.135 1.00 88.02 412 ARG B C 1
ATOM 6626 O O . ARG B 1 412 ? -58.860 23.141 -48.922 1.00 88.10 412 ARG B O 1
#